Protein AF-0000000084803632 (afdb_homodimer)

Radius of gyration: 33.57 Å; Cα contacts (8 Å, |Δi|>4): 2554; chains: 2; bounding box: 115×106×71 Å

Secondary structure (DSSP, 8-state):
--------GGGT-------HHHHHHHHGGGGT-----HHHHHHHHHHIIIIIHHHHHHHHHHHTSSSSS-S---S-B----SS-S----PPPPP------SPPPPSSHHHHHT--HHHHHHHHHTTSS-HHHHHHHHHHHHHHHHHHH--EEEE-HHHHHHHHHHHHHHHHTT----TTTT-EEEEETTB--TTSB--TT-GGGTT-B-----HHHHHHHHTT-EEEEEEP--GGGSTTEETTEE-EETTEEEEE--SS-HHHHHHHHTTSSSEEEEEESSSTTHHHHHHHT-EEEEPPTTSB--TTB--S-TTT-EEEEEESSHHHHHHHHHHH-B--TT-TT--------GGG--GGG-EEEE-TT--HHHHHHHHHTT-EEEE-------S-HHHHHHHHHHHHHHHHTHHHHHTTGGGG-S-TTTHHHHHHHHTT-BHHHHHHHHHHHHHHHHHHHHH--SSEEEE-TT-HHHHHHHHHHT--EEEEEEEEEPPSS--TTS---EEEEEEEEE-TT-HHHHHHHHHHHHTS--GGG----TT---TT-TT--/--------GGGT-------HHHHHHHHGGGGT-----HHHHHHHHHHIIIIIHHHHHHHHHHHTSSSSS-S---S-B----SS-S----PPPPP------S----SSHHHHHT--HHHHHHHHHTTSS-HHHHHHHHHHHHHHHHHHH--EEEE-HHHHHHHHHHHHHHHHTT----TTTT-EEEEETTB--TTSB--TT-GGGTT-B-----HHHHHHHHTT-EEEEEEP--GGGSTTEETTEE-EETTEEEEE--SS-HHHHHHHHTTSSSEEEEEESSSTTHHHHHHHT-EEEEPPTTSB--TTB--S-TTT-EEEEEESSHHHHHHHHHHH-B--TT-TT--------GGG--GGG-EEEE-TT--HHHHHHHHHTT-EEEE-------S-HHHHHHHHHHHHHHHHTHHHHHTTGGGG-S-TTTHHHHHHHHTT-BHHHHHHHHHHHHHHHHHHHHH--SSEEEE-TT-HHHHHHHHHHT--EEEEEEEEEPPSS--TTS---EEEEEEEEE-TT-HHHHHHHHHHHHTS--GGG----TT---TT-TT--

pLDDT: mean 92.82, std 14.28, range [24.66, 98.94]

Solvent-accessible surface area (backbone atoms only — not comparable to full-atom values): 55795 Å² total; per-residue (Å²): 138,84,83,78,82,78,78,68,76,78,72,65,72,65,75,72,81,73,53,70,53,57,20,38,54,66,36,22,55,48,61,68,57,66,79,69,56,71,70,57,42,46,52,28,51,52,39,16,63,70,48,47,36,56,43,46,53,55,28,33,69,71,56,25,68,58,63,38,44,66,59,59,57,54,46,56,36,40,74,37,65,77,70,57,83,62,84,63,67,75,74,77,75,64,77,76,82,83,62,74,88,71,75,83,62,94,46,65,67,63,54,34,70,41,50,56,53,50,52,23,40,30,37,76,71,61,75,38,50,20,50,58,51,46,49,51,31,53,53,39,36,63,61,50,33,79,72,28,50,24,67,72,39,8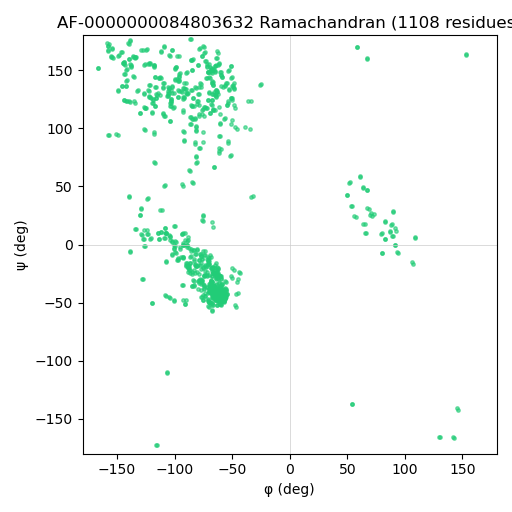0,31,58,72,60,20,51,52,36,9,46,50,33,42,53,33,45,75,72,70,48,76,69,53,70,39,38,24,37,52,28,34,35,24,19,44,47,25,42,56,94,37,72,35,25,29,26,25,66,94,29,59,82,32,64,43,89,38,72,6,47,49,51,51,37,42,51,72,30,30,30,15,54,46,29,30,15,25,18,3,33,76,62,44,34,26,47,27,70,89,48,58,20,20,11,41,36,27,71,92,40,58,17,40,21,13,17,16,8,21,21,27,31,33,35,58,32,30,26,52,27,16,36,28,40,25,54,70,43,12,44,49,38,5,18,34,55,24,41,20,23,28,38,46,50,27,45,24,31,36,26,53,31,40,26,61,39,50,24,90,68,36,48,36,51,27,40,27,20,56,33,46,63,44,36,52,55,50,49,62,58,42,46,34,56,42,89,77,20,84,41,27,34,78,62,78,54,64,49,34,84,71,58,64,56,59,77,38,42,32,23,32,34,92,61,32,57,59,67,58,54,50,49,37,40,74,69,44,28,42,72,42,88,41,74,87,54,68,86,71,84,50,49,63,50,37,45,49,52,52,41,32,29,36,31,34,39,20,33,41,42,46,51,76,72,51,55,48,78,68,44,89,52,64,86,44,63,50,50,48,38,52,32,30,65,56,36,33,28,38,51,49,50,35,30,32,14,39,49,29,46,44,42,54,36,42,60,72,37,56,82,50,60,28,37,30,28,46,48,74,37,62,68,55,31,35,46,33,32,75,43,16,32,13,35,31,35,40,38,71,40,72,42,88,53,92,78,51,49,92,80,62,60,42,51,36,46,33,50,29,20,31,31,20,53,41,60,32,50,28,54,24,42,32,54,47,36,57,47,53,72,80,49,59,53,51,69,60,77,52,55,65,83,67,67,52,96,78,54,69,79,86,107,137,86,82,80,84,76,79,66,77,77,70,64,73,63,75,71,79,73,53,69,55,58,19,37,55,68,35,23,55,48,60,69,57,66,80,69,56,71,69,58,44,46,51,28,51,51,39,17,64,70,49,48,35,57,44,45,52,54,27,33,70,71,55,25,70,57,64,38,44,67,59,58,56,56,47,56,36,41,72,38,63,77,70,58,82,62,80,63,66,75,73,76,74,63,77,76,81,83,62,73,90,71,75,83,62,92,46,62,67,62,53,34,69,43,49,55,53,50,52,24,39,31,38,75,70,61,75,39,49,20,49,58,52,46,48,50,31,52,53,39,38,62,61,50,34,80,73,30,50,25,66,73,41,78,32,58,72,59,20,51,51,35,8,47,50,33,43,53,34,44,76,72,69,48,79,69,52,67,39,36,24,38,52,27,33,34,24,19,44,47,25,41,56,94,36,71,35,25,29,26,24,66,94,30,58,84,33,63,42,89,38,72,6,47,50,53,50,37,41,52,73,28,28,31,15,54,46,29,28,15,24,18,3,34,75,64,45,34,27,47,27,72,89,49,60,21,19,10,40,35,28,70,91,41,57,18,42,21,13,17,16,7,22,21,28,32,33,35,58,32,31,26,51,28,16,37,28,37,26,54,71,41,11,44,48,37,5,17,33,55,25,42,21,23,28,39,45,49,26,46,23,32,34,26,53,30,39,25,61,39,51,25,91,69,35,49,34,51,26,39,27,20,57,33,46,63,43,36,52,56,50,50,63,57,42,47,34,56,42,88,76,20,85,41,27,34,77,64,77,56,62,47,33,84,71,59,65,57,57,77,38,42,32,24,33,34,94,62,32,55,60,67,58,56,49,49,38,40,74,69,43,30,43,72,42,86,39,72,85,53,69,85,69,86,49,52,62,50,38,44,49,55,52,42,33,28,35,31,34,40,20,33,41,40,45,51,75,72,50,54,49,78,69,44,89,53,63,88,43,62,50,50,49,38,53,34,31,65,56,36,33,28,39,52,49,49,35,31,31,14,37,48,29,46,45,42,53,38,42,58,71,37,56,82,51,62,28,35,30,27,47,48,75,37,63,65,54,32,32,46,33,30,75,43,17,33,14,35,31,34,40,40,71,40,71,42,88,53,93,78,52,49,92,81,61,60,43,52,37,46,32,51,29,19,32,30,20,52,42,58,31,51,28,55,25,42,31,51,45,36,58,48,53,71,78,48,59,52,50,69,61,76,53,55,64,84,68,66,52,97,77,52,71,78,86,107

Nearest PDB structures (foldseek):
  2df4-assembly1_A  TM=8.968E-01  e=2.542E-27  Staphylococcus aureus
  3h0l-assembly1_A  TM=8.837E-01  e=1.881E-27  Aquifex aeolicus
  4wj3-assembly2_D  TM=8.868E-01  e=2.542E-27  Pseudomonas aeruginosa PAO1
  3kfu-assembly1_H  TM=8.442E-01  e=2.553E-26  Thermus thermophilus HB8
  4iss-assembly1_B  TM=7.888E-01  e=5.285E-20  Kluyveromyces lactis

Organism: Brachypodium distachyon (NCBI:txid15368)

InterPro domains:
  IPR000120 Amidase [PTHR11895] (106-554)
  IPR023631 Amidase signature domain [PF01425] (133-463)
  IPR036928 Amidase signature (AS) superfamily [G3DSA:3.90.1300.10] (111-545)
  IPR036928 Amidase signature (AS) superfamily [SSF75304] (95-536)

Foldseek 3Di:
DDDPDPDDPVPPVPPDPDPPQNVCLVCCVVLVRNQDDSVLSVLLVVLCVPFVVVLLVLLCVVFVPDDDCPDLAFPDDDDDDPPAVPVFPDADFFDADADPDADDDPDLQVLLLDALRNVLRCCLVPVDALLRNLVSLLVVCVVQCLQFVWFLWFPNVQQNVLRVVLRVCVVVVHQLDSQRSAEEEEALQFADAPTASQQLWPVRSPDHDHDHWLLNVLSSSSSHGYGGHTFFARNFAWAQGPVGGGAALQASLHGLTAGNRNQLRCCLQSSHQKYKDKDLFCRFLRSCQFNFWKKKFAFPQFAAGGRGRDLALQQMTMIMTHLALSSRSNSSSRRTDHDPSRSSHDHQHEDRLVPDDQLPFEEEEEPAFDVLLVVLSVVVNHHYDHADQDDDRPSLVSLSLLRRLLSNCVSCVVCVSVPVLVRTRDVVPNVSSNSNNSPHDPVSNSSSSSSLSRLLVSRVVRVPGQKYKHASPPNSVSSSCSSNRWMKIKHWDAWDDDPDQDPVNLHTGTGIMIIIGHRSHVSNNSNSRNSSVVPDCSSSDHHDSPPDDPPRPSVD/DDDDPPPDPVVPVPPDPPDPQVVCLVCCVVLVRNPDDSVLSVLLVCLCVPFVVVLLVLLCVVFVPDDDCPDLAFPDDDDDDPPAVPVFPDADFFDADADPDADDDPDLQVLLLDALRNVLRCCLVPVDALLRNLVSLLVVCVVQCLQFVWFLWFPNVQQNVLRVVLRVCVVVVHQLDSQRSAEEEEALQFADAPTQSQQLWPVRSRDHDHDHWLLNVLSSSSSHGYGGHTFFARNFAWAQGPVGGGAALQASLHGLTAGNRNQLRCCLQSSHQKYKDKDLFCRFLRSCQFNFWKKKFAFPQFAAGGRGRDLALQQMTMIMTHLALSSRSNSSSRRTDHDPSRSSHDHQHEDRLVPDDQLPFEEEEEPAFDVLLVVLSVVVNHHYDHADQDDDRPSLVSLSLLRRLLSNCVSCVVCVSVPVLVRTRDVVPNVSSNSNNSPHDPVSNSSSSSSLSRLLVSRVVRVPTQKYKHASPPNSVSSSCSSNRWMKIKHWDAWDDDPDQDPVNQHTGTGIMIIIGHRSHVSNNSNSRNSSVVPDCSSSDHHDNPPDDPPRPSVD

Structure (mmCIF, N/CA/C/O backbone):
data_AF-0000000084803632-model_v1
#
loop_
_entity.id
_entity.type
_entity.pdbx_description
1 polymer 'Amidase domain-containing protein'
#
loop_
_atom_site.group_PDB
_atom_site.id
_atom_site.type_symbol
_atom_site.label_atom_id
_atom_site.label_alt_id
_atom_site.label_comp_id
_atom_site.label_asym_id
_atom_site.label_entity_id
_atom_site.label_seq_id
_atom_site.pdbx_PDB_ins_code
_atom_site.Cartn_x
_atom_site.Cartn_y
_atom_site.Cartn_z
_atom_site.occupancy
_atom_site.B_iso_or_equiv
_atom_site.auth_seq_id
_atom_site.auth_comp_id
_atom_site.auth_asym_id
_atom_site.auth_atom_id
_atom_site.pdbx_PDB_model_num
ATOM 1 N N . MET A 1 1 ? -79.562 -8.43 28.156 1 24.66 1 MET A N 1
ATOM 2 C CA . MET A 1 1 ? -78.75 -7.301 27.781 1 24.66 1 MET A CA 1
ATOM 3 C C . MET A 1 1 ? -77.312 -7.75 27.578 1 24.66 1 MET A C 1
ATOM 5 O O . MET A 1 1 ? -76.562 -8.031 28.547 1 24.66 1 MET A O 1
ATOM 9 N N . ASP A 1 2 ? -76.938 -8.477 26.5 1 27.73 2 ASP A N 1
ATOM 10 C CA . ASP A 1 2 ? -75.812 -9.359 26.141 1 27.73 2 ASP A CA 1
ATOM 11 C C . ASP A 1 2 ? -74.562 -8.555 25.844 1 27.73 2 ASP A C 1
ATOM 13 O O . ASP A 1 2 ? -74.562 -7.668 24.984 1 27.73 2 ASP A O 1
ATOM 17 N N . THR A 1 3 ? -73.625 -8.383 26.797 1 32.66 3 THR A N 1
ATOM 18 C CA . THR A 1 3 ? -72.438 -7.594 26.922 1 32.66 3 THR A CA 1
ATOM 19 C C . THR A 1 3 ? -71.438 -7.973 25.844 1 32.66 3 THR A C 1
ATOM 21 O O . THR A 1 3 ? -70.938 -9.109 25.797 1 32.66 3 THR A O 1
ATOM 24 N N . LYS A 1 4 ? -71.438 -7.238 24.625 1 35.03 4 LYS A N 1
ATOM 25 C CA . LYS A 1 4 ? -70.562 -7.207 23.438 1 35.03 4 LYS A CA 1
ATOM 26 C C . LYS A 1 4 ? -69.125 -7.066 23.828 1 35.03 4 LYS A C 1
ATOM 28 O O . LYS A 1 4 ? -68.75 -6.148 24.578 1 35.03 4 LYS A O 1
ATOM 33 N N . ASP A 1 5 ? -68.312 -8.109 23.719 1 31.75 5 ASP A N 1
ATOM 34 C CA . ASP A 1 5 ? -66.938 -8.328 24.047 1 31.75 5 ASP A CA 1
ATOM 35 C C . ASP A 1 5 ? -66 -7.379 23.25 1 31.75 5 ASP A C 1
ATOM 37 O O . ASP A 1 5 ? -66 -7.426 22.031 1 31.75 5 ASP A O 1
ATOM 41 N N . VAL A 1 6 ? -65.812 -6.039 23.625 1 34.06 6 VAL A N 1
ATOM 42 C CA . VAL A 1 6 ? -64.875 -5.008 23.094 1 34.06 6 VAL A CA 1
ATOM 43 C C . VAL A 1 6 ? -63.469 -5.512 23.109 1 34.06 6 VAL A C 1
ATOM 45 O O . VAL A 1 6 ? -62.906 -5.801 24.172 1 34.06 6 VAL A O 1
ATOM 48 N N . ILE A 1 7 ? -63.031 -6.176 22.094 1 34.03 7 ILE A N 1
ATOM 49 C CA . ILE A 1 7 ? -61.625 -6.562 21.984 1 34.03 7 ILE A CA 1
ATOM 50 C C . ILE A 1 7 ? -60.75 -5.312 21.953 1 34.03 7 ILE A C 1
ATOM 52 O O . ILE A 1 7 ? -61.062 -4.34 21.266 1 34.03 7 ILE A O 1
ATOM 56 N N . SER A 1 8 ? -59.844 -5.09 22.906 1 31.92 8 SER A N 1
ATOM 57 C CA . SER A 1 8 ? -59.031 -3.91 23.188 1 31.92 8 SER A CA 1
ATOM 58 C C . SER A 1 8 ? -58.062 -3.643 22.062 1 31.92 8 SER A C 1
ATOM 60 O O . SER A 1 8 ? -57.531 -4.578 21.453 1 31.92 8 SER A O 1
ATOM 62 N N . ALA A 1 9 ? -57.906 -2.408 21.422 1 36.56 9 ALA A N 1
ATOM 63 C CA . ALA A 1 9 ? -57.062 -1.762 20.438 1 36.56 9 ALA A CA 1
ATOM 64 C C . ALA A 1 9 ? -55.594 -2.078 20.688 1 36.56 9 ALA A C 1
ATOM 66 O O . ALA A 1 9 ? -54.719 -1.767 19.859 1 36.56 9 ALA A O 1
ATOM 67 N N . LYS A 1 10 ? -55.219 -2.412 21.859 1 36.31 10 LYS A N 1
ATOM 68 C CA . LYS A 1 10 ? -53.812 -2.623 22.188 1 36.31 10 LYS A CA 1
ATOM 69 C C . LYS A 1 10 ? -53.25 -3.828 21.438 1 36.31 10 LYS A C 1
ATOM 71 O O . LYS A 1 10 ? -52.031 -3.957 21.297 1 36.31 10 LYS A O 1
ATOM 76 N N . ASP A 1 11 ? -53.938 -4.758 21.281 1 32.19 11 ASP A N 1
ATOM 77 C CA . ASP A 1 11 ? -53.438 -6.008 20.719 1 32.19 11 ASP A CA 1
ATOM 78 C C . ASP A 1 11 ? -53.188 -5.879 19.219 1 32.19 11 ASP A C 1
ATOM 80 O O . ASP A 1 11 ? -52.719 -6.824 18.562 1 32.19 11 ASP A O 1
ATOM 84 N N . VAL A 1 12 ? -53.844 -4.941 18.594 1 33.34 12 VAL A N 1
ATOM 85 C CA . VAL A 1 12 ? -53.781 -4.93 17.141 1 33.34 12 VAL A CA 1
ATOM 86 C C . VAL A 1 12 ? -52.406 -4.449 16.672 1 33.34 12 VAL A C 1
ATOM 88 O O . VAL A 1 12 ? -51.969 -4.801 15.578 1 33.34 12 VAL A O 1
ATOM 91 N N . LEU A 1 13 ? -51.906 -3.445 17.328 1 32 13 LEU A N 1
ATOM 92 C CA . LEU A 1 13 ? -50.812 -2.824 16.578 1 32 13 LEU A CA 1
ATOM 93 C C . LEU A 1 13 ? -49.531 -3.672 16.672 1 32 13 LEU A C 1
ATOM 95 O O . LEU A 1 13 ? -48.531 -3.244 17.234 1 32 13 LEU A O 1
ATOM 99 N N . ARG A 1 14 ? -49.594 -5 17 1 33 14 ARG A N 1
ATOM 100 C CA . ARG A 1 14 ? -48.312 -5.723 16.938 1 33 14 ARG A CA 1
ATOM 101 C C . ARG A 1 14 ? -47.75 -5.699 15.523 1 33 14 ARG A C 1
ATOM 103 O O . ARG A 1 14 ? -48.312 -6.289 14.609 1 33 14 ARG A O 1
ATOM 110 N N . LYS A 1 15 ? -47.062 -4.633 15.148 1 38.41 15 LYS A N 1
ATOM 111 C CA . LYS A 1 15 ? -46.312 -4.574 13.906 1 38.41 15 LYS A CA 1
ATOM 112 C C . LYS A 1 15 ? -45.625 -5.906 13.617 1 38.41 15 LYS A C 1
ATOM 114 O O . LYS A 1 15 ? -44.875 -6.422 14.453 1 38.41 15 LYS A O 1
ATOM 119 N N . GLU A 1 16 ? -45.969 -6.707 12.898 1 40.91 16 GLU A N 1
ATOM 120 C CA . GLU A 1 16 ? -45.344 -7.957 12.461 1 40.91 16 GLU A CA 1
ATOM 121 C C . GLU A 1 16 ? -43.906 -7.738 12.047 1 40.91 16 GLU A C 1
ATOM 123 O O . GLU A 1 16 ? -43.562 -6.781 11.344 1 40.91 16 GLU A O 1
ATOM 128 N N . PRO A 1 17 ? -42.844 -8.383 12.68 1 49.03 17 PRO A N 1
ATOM 129 C CA . PRO A 1 17 ? -41.438 -8.234 12.406 1 49.03 17 PRO A CA 1
ATOM 130 C C . PRO A 1 17 ? -41.094 -8.32 10.922 1 49.03 17 PRO A C 1
ATOM 132 O O . PRO A 1 17 ? -41.656 -9.164 10.203 1 49.03 17 PRO A O 1
ATOM 135 N N . VAL A 1 18 ? -40.875 -7.18 10.281 1 57.62 18 VAL A N 1
ATOM 136 C CA . VAL A 1 18 ? -40.406 -7.172 8.906 1 57.62 18 VAL A CA 1
ATOM 137 C C . VAL A 1 18 ? -39.438 -8.336 8.688 1 57.62 18 VAL A C 1
ATOM 139 O O . VAL A 1 18 ? -38.562 -8.578 9.508 1 57.62 18 VAL A O 1
ATOM 142 N N . SER A 1 19 ? -39.75 -9.195 7.707 1 80.19 19 SER A N 1
ATOM 143 C CA . SER A 1 19 ? -38.844 -10.281 7.301 1 80.19 19 SER A CA 1
ATOM 144 C C . SER A 1 19 ? -37.438 -9.773 7.047 1 80.19 19 SER A C 1
ATOM 146 O O . SER A 1 19 ? -37.25 -8.688 6.477 1 80.19 19 SER A O 1
ATOM 148 N N . SER A 1 20 ? -36.5 -10.406 7.719 1 85.94 20 SER A N 1
ATOM 149 C CA . SER A 1 20 ? -35.062 -10.055 7.625 1 85.94 20 SER A CA 1
ATOM 150 C C . SER A 1 20 ? -34.656 -9.859 6.176 1 85.94 20 SER A C 1
ATOM 152 O O . SER A 1 20 ? -33.938 -8.922 5.855 1 85.94 20 SER A O 1
ATOM 154 N N . VAL A 1 21 ? -35.25 -10.562 5.273 1 90.81 21 VAL A N 1
ATOM 155 C CA . VAL A 1 21 ? -34.875 -10.492 3.867 1 90.81 21 VAL A CA 1
ATOM 156 C C . VAL A 1 21 ? -35.438 -9.219 3.242 1 90.81 21 VAL A C 1
ATOM 158 O O . VAL A 1 21 ? -34.781 -8.578 2.422 1 90.81 21 VAL A O 1
ATOM 161 N N . ILE A 1 22 ? -36.594 -8.891 3.609 1 90.44 22 ILE A N 1
ATOM 162 C CA . ILE A 1 22 ? -37.219 -7.691 3.076 1 90.44 22 ILE A CA 1
ATOM 163 C C . ILE A 1 22 ? -36.469 -6.453 3.564 1 90.44 22 ILE A C 1
ATOM 165 O O . ILE A 1 22 ? -36.281 -5.504 2.807 1 90.44 22 ILE A O 1
ATOM 169 N N . ALA A 1 23 ? -36.125 -6.516 4.793 1 93.25 23 ALA A N 1
ATOM 170 C CA . ALA A 1 23 ? -35.375 -5.402 5.355 1 93.25 23 ALA A CA 1
ATOM 171 C C . ALA A 1 23 ? -34.031 -5.219 4.633 1 93.25 23 ALA A C 1
ATOM 173 O O . ALA A 1 23 ? -33.656 -4.098 4.289 1 93.25 23 ALA A O 1
ATOM 174 N N . LEU A 1 24 ? -33.344 -6.324 4.457 1 94.5 24 LEU A N 1
ATOM 175 C CA . LEU A 1 24 ? -32.062 -6.25 3.744 1 94.5 24 LEU A CA 1
ATOM 176 C C . LEU A 1 24 ? -32.281 -5.766 2.312 1 94.5 24 LEU A C 1
ATOM 178 O O . LEU A 1 24 ? -31.531 -4.926 1.82 1 94.5 24 LEU A O 1
ATOM 182 N N . LYS A 1 25 ? -33.281 -6.27 1.667 1 94.31 25 LYS A N 1
ATOM 183 C CA . LYS A 1 25 ? -33.562 -5.879 0.293 1 94.31 25 LYS A CA 1
ATOM 184 C C . LYS A 1 25 ? -33.781 -4.371 0.18 1 94.31 25 LYS A C 1
ATOM 186 O O . LYS A 1 25 ? -33.219 -3.734 -0.715 1 94.31 25 LYS A O 1
ATOM 191 N N . GLU A 1 26 ? -34.5 -3.801 1.106 1 93.56 26 GLU A N 1
ATOM 192 C CA . GLU A 1 26 ? -34.781 -2.373 1.085 1 93.56 26 GLU A CA 1
ATOM 193 C C . GLU A 1 26 ? -33.562 -1.543 1.414 1 93.56 26 GLU A C 1
ATOM 195 O O . GLU A 1 26 ? -33.438 -0.396 0.977 1 93.56 26 GLU A O 1
ATOM 200 N N . SER A 1 27 ? -32.688 -2.135 2.143 1 95.25 27 SER A N 1
ATOM 201 C CA . SER A 1 27 ? -31.531 -1.392 2.6 1 95.25 27 SER A CA 1
ATOM 202 C C . SER A 1 27 ? -30.406 -1.428 1.561 1 95.25 27 SER A C 1
ATOM 204 O O . SER A 1 27 ? -29.5 -0.598 1.593 1 95.25 27 SER A O 1
ATOM 206 N N . MET A 1 28 ? -30.453 -2.32 0.583 1 96.38 28 MET A N 1
ATOM 207 C CA . MET A 1 28 ? -29.359 -2.527 -0.362 1 96.38 28 MET A CA 1
ATOM 208 C C . MET A 1 28 ? -29.172 -1.308 -1.259 1 96.38 28 MET A C 1
ATOM 210 O O . MET A 1 28 ? -28.109 -1.122 -1.853 1 96.38 28 MET A O 1
ATOM 214 N N . LYS A 1 29 ? -30.172 -0.461 -1.39 1 95.88 29 LYS A N 1
ATOM 215 C CA . LYS A 1 29 ? -30.078 0.747 -2.205 1 95.88 29 LYS A CA 1
ATOM 216 C C . LYS A 1 29 ? -29.047 1.707 -1.646 1 95.88 29 LYS A C 1
ATOM 218 O O . LYS A 1 29 ? -28.406 2.453 -2.396 1 95.88 29 LYS A O 1
ATOM 223 N N . TYR A 1 30 ? -28.812 1.696 -0.293 1 96.75 30 TYR A N 1
ATOM 224 C CA . TYR A 1 30 ? -27.844 2.59 0.332 1 96.75 30 TYR A CA 1
ATOM 225 C C . TYR A 1 30 ? -26.422 2.129 0.054 1 96.75 30 TYR A C 1
ATOM 227 O O . TYR A 1 30 ? -25.469 2.865 0.304 1 96.75 30 TYR A O 1
ATOM 235 N N . PHE A 1 31 ? -26.328 0.945 -0.512 1 96.88 31 PHE A N 1
ATOM 236 C CA . PHE A 1 31 ? -25.031 0.366 -0.896 1 96.88 31 PHE A CA 1
ATOM 237 C C . PHE A 1 31 ? -24.938 0.235 -2.41 1 96.88 31 PHE A C 1
ATOM 239 O O . PHE A 1 31 ? -24 -0.374 -2.922 1 96.88 31 PHE A O 1
ATOM 246 N N . ASP A 1 32 ? -25.844 0.8 -3.117 1 97.19 32 ASP A N 1
ATOM 247 C CA . ASP A 1 32 ? -25.938 0.723 -4.57 1 97.19 32 ASP A CA 1
ATOM 248 C C . ASP A 1 32 ? -25.844 -0.723 -5.051 1 97.19 32 ASP A C 1
ATOM 250 O O . ASP A 1 32 ? -25.156 -1.018 -6.027 1 97.19 32 ASP A O 1
ATOM 254 N N . ALA A 1 33 ? -26.5 -1.634 -4.398 1 97.19 33 ALA A N 1
ATOM 255 C CA . ALA A 1 33 ? -26.438 -3.061 -4.711 1 97.19 33 ALA A CA 1
ATOM 256 C C . ALA A 1 33 ? -27.828 -3.695 -4.59 1 97.19 33 ALA A C 1
ATOM 258 O O . ALA A 1 33 ? -27.969 -4.797 -4.055 1 97.19 33 ALA A O 1
ATOM 259 N N . ASP A 1 34 ? -28.859 -3.002 -5.062 1 95.56 34 ASP A N 1
ATOM 260 C CA . ASP A 1 34 ? -30.234 -3.471 -4.918 1 95.56 34 ASP A CA 1
ATOM 261 C C . ASP A 1 34 ? -30.672 -4.281 -6.133 1 95.56 34 ASP A C 1
ATOM 263 O O . ASP A 1 34 ? -31.766 -4.074 -6.668 1 95.56 34 ASP A O 1
ATOM 267 N N . PHE A 1 35 ? -29.906 -5.258 -6.57 1 96.56 35 PHE A N 1
ATOM 268 C CA . PHE A 1 35 ? -30.203 -6.012 -7.781 1 96.56 35 PHE A CA 1
ATOM 269 C C . PHE A 1 35 ? -30.281 -7.508 -7.484 1 96.56 35 PHE A C 1
ATOM 271 O O . PHE A 1 35 ? -30.281 -8.328 -8.406 1 96.56 35 PHE A O 1
ATOM 278 N N . PHE A 1 36 ? -30.328 -7.891 -6.266 1 96.62 36 PHE A N 1
ATOM 279 C CA . PHE A 1 36 ? -30.406 -9.297 -5.887 1 96.62 36 PHE A CA 1
ATOM 280 C C . PHE A 1 36 ? -31.859 -9.695 -5.625 1 96.62 36 PHE A C 1
ATOM 282 O O . PHE A 1 36 ? -32.625 -8.906 -5.086 1 96.62 36 PHE A O 1
ATOM 289 N N . ASP A 1 37 ? -32.25 -10.938 -5.914 1 95.31 37 ASP A N 1
ATOM 290 C CA . ASP A 1 37 ? -33.594 -11.453 -5.582 1 95.31 37 ASP A CA 1
ATOM 291 C C . ASP A 1 37 ? -33.625 -12 -4.156 1 95.31 37 ASP A C 1
ATOM 293 O O . ASP A 1 37 ? -32.594 -12.008 -3.463 1 95.31 37 ASP A O 1
ATOM 297 N N . ASP A 1 38 ? -34.719 -12.422 -3.686 1 95.56 38 ASP A N 1
ATOM 298 C CA . ASP A 1 38 ? -34.938 -12.805 -2.291 1 95.56 38 ASP A CA 1
ATOM 299 C C . ASP A 1 38 ? -34.094 -14.016 -1.923 1 95.56 38 ASP A C 1
ATOM 301 O O . ASP A 1 38 ? -33.562 -14.109 -0.804 1 95.56 38 ASP A O 1
ATOM 305 N N . SER A 1 39 ? -33.969 -14.938 -2.816 1 95.38 39 SER A N 1
ATOM 306 C CA . SER A 1 39 ? -33.188 -16.141 -2.547 1 95.38 39 SER A CA 1
ATOM 307 C C . SER A 1 39 ? -31.719 -15.812 -2.322 1 95.38 39 SER A C 1
ATOM 309 O O . SER A 1 39 ? -31.094 -16.312 -1.379 1 95.38 39 SER A O 1
ATOM 311 N N . LYS A 1 40 ? -31.156 -15.031 -3.176 1 96.56 40 LYS A N 1
ATOM 312 C CA . LYS A 1 40 ? -29.781 -14.594 -3.047 1 96.56 40 LYS A CA 1
ATOM 313 C C . LYS A 1 40 ? -29.578 -13.773 -1.775 1 96.56 40 LYS A C 1
ATOM 315 O O . LYS A 1 40 ? -28.531 -13.898 -1.111 1 96.56 40 LYS A O 1
ATOM 320 N N . LEU A 1 41 ? -30.562 -12.945 -1.441 1 97 41 LEU A N 1
ATOM 321 C CA . LEU A 1 41 ? -30.453 -12.133 -0.231 1 97 41 LEU A CA 1
ATOM 322 C C . LEU A 1 41 ? -30.453 -13.016 1.013 1 97 41 LEU A C 1
ATOM 324 O O . LEU A 1 41 ? -29.734 -12.734 1.975 1 97 41 LEU A O 1
ATOM 328 N N . ARG A 1 42 ? -31.25 -14.07 1.014 1 96.81 42 ARG A N 1
ATOM 329 C CA . ARG A 1 42 ? -31.234 -15.008 2.131 1 96.81 42 ARG A CA 1
ATOM 330 C C . ARG A 1 42 ? -29.859 -15.656 2.283 1 96.81 42 ARG A C 1
ATOM 332 O O . ARG A 1 42 ? -29.359 -15.82 3.4 1 96.81 42 ARG A O 1
ATOM 339 N N . GLU A 1 43 ? -29.312 -16.031 1.151 1 96.62 43 GLU A N 1
ATOM 340 C CA . GLU A 1 43 ? -27.969 -16.594 1.149 1 96.62 43 GLU A CA 1
ATOM 341 C C . GLU A 1 43 ? -26.953 -15.594 1.689 1 96.62 43 GLU A C 1
ATOM 343 O O . GLU A 1 43 ? -26.047 -15.961 2.447 1 96.62 43 GLU A O 1
ATOM 348 N N . MET A 1 44 ? -27.125 -14.359 1.302 1 97.62 44 MET A N 1
ATOM 349 C CA . MET A 1 44 ? -26.234 -13.305 1.771 1 97.62 44 MET A CA 1
ATOM 350 C C . MET A 1 44 ? -26.375 -13.109 3.277 1 97.62 44 MET A C 1
ATOM 352 O O . MET A 1 44 ? -25.375 -12.922 3.977 1 97.62 44 MET A O 1
ATOM 356 N N . GLU A 1 45 ? -27.594 -13.133 3.793 1 97 45 GLU A N 1
ATOM 357 C CA . GLU A 1 45 ? -27.828 -13.031 5.23 1 97 45 GLU A CA 1
ATOM 358 C C . GLU A 1 45 ? -27.125 -14.148 5.992 1 97 45 GLU A C 1
ATOM 360 O O . GLU A 1 45 ? -26.438 -13.891 6.984 1 97 45 GLU A O 1
ATOM 365 N N . ASP A 1 46 ? -27.297 -15.328 5.496 1 97.25 46 ASP A N 1
ATOM 366 C CA . ASP A 1 46 ? -26.672 -16.484 6.125 1 97.25 46 ASP A CA 1
ATOM 367 C C . ASP A 1 46 ? -25.141 -16.359 6.129 1 97.25 46 ASP A C 1
ATOM 369 O O . ASP A 1 46 ? -24.5 -16.656 7.133 1 97.25 46 ASP A O 1
ATOM 373 N N . GLY A 1 47 ? -24.641 -15.992 4.965 1 97.5 47 GLY A N 1
ATOM 374 C CA . GLY A 1 47 ? -23.203 -15.805 4.855 1 97.5 47 GLY A CA 1
ATOM 375 C C . GLY A 1 47 ? -22.656 -14.742 5.785 1 97.5 47 GLY A C 1
ATOM 376 O O . GLY A 1 47 ? -21.578 -14.898 6.363 1 97.5 47 GLY A O 1
ATOM 377 N N . ALA A 1 48 ? -23.359 -13.625 5.934 1 97.75 48 ALA A N 1
ATOM 378 C CA . ALA A 1 48 ? -22.953 -12.547 6.828 1 97.75 48 ALA A CA 1
ATOM 379 C C . ALA A 1 48 ? -22.938 -13.016 8.281 1 97.75 48 ALA A C 1
ATOM 381 O O . ALA A 1 48 ? -22 -12.734 9.023 1 97.75 48 ALA A O 1
ATOM 382 N N . GLU A 1 49 ? -23.938 -13.711 8.688 1 97.56 49 GLU A N 1
ATOM 383 C CA . GLU A 1 49 ? -24.078 -14.164 10.07 1 97.56 49 GLU A CA 1
ATOM 384 C C . GLU A 1 49 ? -23.062 -15.25 10.406 1 97.56 49 GLU A C 1
ATOM 386 O O . GLU A 1 49 ? -22.516 -15.273 11.508 1 97.56 49 GLU A O 1
ATOM 391 N N . GLU A 1 50 ? -22.859 -16.078 9.445 1 97.56 50 GLU A N 1
ATOM 392 C CA . GLU A 1 50 ? -22.031 -17.266 9.711 1 97.56 50 GLU A CA 1
ATOM 393 C C . GLU A 1 50 ? -20.547 -16.938 9.555 1 97.56 50 GLU A C 1
ATOM 395 O O . GLU A 1 50 ? -19.719 -17.484 10.273 1 97.56 50 GLU A O 1
ATOM 400 N N . PHE A 1 51 ? -20.234 -16.078 8.609 1 97.56 51 PHE A N 1
ATOM 401 C CA . PHE A 1 51 ? -18.828 -15.93 8.258 1 97.56 51 PHE A CA 1
ATOM 402 C C . PHE A 1 51 ? -18.359 -14.492 8.492 1 97.56 51 PHE A C 1
ATOM 404 O O . PHE A 1 51 ? -17.391 -14.258 9.203 1 97.56 51 PHE A O 1
ATOM 411 N N . ASN A 1 52 ? -19.078 -13.477 7.988 1 98.44 52 ASN A N 1
ATOM 412 C CA . ASN A 1 52 ? -18.594 -12.102 8.008 1 98.44 52 ASN A CA 1
ATOM 413 C C . ASN A 1 52 ? -18.516 -11.555 9.438 1 98.44 52 ASN A C 1
ATOM 415 O O . ASN A 1 52 ? -17.453 -11.148 9.891 1 98.44 52 ASN A O 1
ATOM 419 N N . VAL A 1 53 ? -19.625 -11.602 10.109 1 98.56 53 VAL A N 1
ATOM 420 C CA . VAL A 1 53 ? -19.75 -10.922 11.391 1 98.56 53 VAL A CA 1
ATOM 421 C C . VAL A 1 53 ? -18.766 -11.531 12.398 1 98.56 53 VAL A C 1
ATOM 423 O O . VAL A 1 53 ? -18.047 -10.805 13.086 1 98.56 53 VAL A O 1
ATOM 426 N N . PRO A 1 54 ? -18.672 -12.891 12.484 1 98.25 54 PRO A N 1
ATOM 427 C CA . PRO A 1 54 ? -17.656 -13.438 13.375 1 98.25 54 PRO A CA 1
ATOM 428 C C . PRO A 1 54 ? -16.234 -12.992 13.016 1 98.25 54 PRO A C 1
ATOM 430 O O . PRO A 1 54 ? -15.438 -12.695 13.898 1 98.25 54 PRO A O 1
ATOM 433 N N . ALA A 1 55 ? -15.938 -12.922 11.758 1 98.38 55 ALA A N 1
ATOM 434 C CA . ALA A 1 55 ? -14.625 -12.477 11.305 1 98.38 55 ALA A CA 1
ATOM 435 C C . ALA A 1 55 ? -14.383 -11.016 11.688 1 98.38 55 ALA A C 1
ATOM 437 O O . ALA A 1 55 ? -13.289 -10.656 12.125 1 98.38 55 ALA A O 1
ATOM 438 N N . PHE A 1 56 ? -15.469 -10.156 11.516 1 98.38 56 PHE A N 1
ATOM 439 C CA . PHE A 1 56 ? -15.367 -8.75 11.891 1 98.38 56 PHE A CA 1
ATOM 440 C C . PHE A 1 56 ? -14.992 -8.609 13.359 1 98.38 56 PHE A C 1
ATOM 442 O O . PHE A 1 56 ? -14.078 -7.859 13.703 1 98.38 56 PHE A O 1
ATOM 449 N N . ARG A 1 57 ? -15.648 -9.344 14.148 1 98.19 57 ARG A N 1
ATOM 450 C CA . ARG A 1 57 ? -15.484 -9.25 15.594 1 98.19 57 ARG A CA 1
ATOM 451 C C . ARG A 1 57 ? -14.094 -9.719 16.016 1 98.19 57 ARG A C 1
ATOM 453 O O . ARG A 1 57 ? -13.461 -9.109 16.891 1 98.19 57 ARG A O 1
ATOM 460 N N . GLU A 1 58 ? -13.641 -10.781 15.406 1 98.06 58 GLU A N 1
ATOM 461 C CA . GLU A 1 58 ? -12.312 -11.289 15.734 1 98.06 58 GLU A CA 1
ATOM 462 C C . GLU A 1 58 ? -11.234 -10.281 15.359 1 98.06 58 GLU A C 1
ATOM 464 O O . GLU A 1 58 ? -10.312 -10.039 16.141 1 98.06 58 GLU A O 1
ATOM 469 N N . ASN A 1 59 ? -11.336 -9.703 14.211 1 98.12 59 ASN A N 1
ATOM 470 C CA . ASN A 1 59 ? -10.344 -8.719 13.773 1 98.12 59 ASN A CA 1
ATOM 471 C C . ASN A 1 59 ? -10.375 -7.469 14.648 1 98.12 59 ASN A C 1
ATOM 473 O O . ASN A 1 59 ? -9.328 -6.91 14.977 1 98.12 59 ASN A O 1
ATOM 477 N N . ARG A 1 60 ? -11.523 -7 14.977 1 97.06 60 ARG A N 1
ATOM 478 C CA . ARG A 1 60 ? -11.648 -5.824 15.836 1 97.06 60 ARG A CA 1
ATOM 479 C C . ARG A 1 60 ? -10.984 -6.059 17.188 1 97.06 60 ARG A C 1
ATOM 481 O O . ARG A 1 60 ? -10.328 -5.164 17.734 1 97.06 60 ARG A O 1
ATOM 488 N N . LYS A 1 61 ? -11.188 -7.246 17.719 1 97.31 61 LYS A N 1
ATOM 489 C CA . LYS A 1 61 ? -10.562 -7.586 18.984 1 97.31 61 LYS A CA 1
ATOM 490 C C . LYS A 1 61 ? -9.039 -7.508 18.891 1 97.31 61 LYS A C 1
ATOM 492 O O . LYS A 1 61 ? -8.375 -7.156 19.875 1 97.31 61 LYS A O 1
ATOM 497 N N . LEU A 1 62 ? -8.555 -7.75 17.766 1 97.25 62 LEU A N 1
ATOM 498 C CA . LEU A 1 62 ? -7.109 -7.824 17.578 1 97.25 62 LEU A CA 1
ATOM 499 C C . LEU A 1 62 ? -6.516 -6.43 17.391 1 97.25 62 LEU A C 1
ATOM 501 O O . LEU A 1 62 ? -5.418 -6.152 17.891 1 97.25 62 LEU A O 1
ATOM 505 N N . VAL A 1 63 ? -7.277 -5.477 16.703 1 97.81 63 VAL A N 1
ATOM 506 C CA . VAL A 1 63 ? -6.527 -4.316 16.234 1 97.81 63 VAL A CA 1
ATOM 507 C C . VAL A 1 63 ? -7.352 -3.047 16.453 1 97.81 63 VAL A C 1
ATOM 509 O O . VAL A 1 63 ? -6.863 -1.937 16.234 1 97.81 63 VAL A O 1
ATOM 512 N N . ALA A 1 64 ? -8.609 -3.131 16.891 1 96.69 64 ALA A N 1
ATOM 513 C CA . ALA A 1 64 ? -9.453 -1.947 16.797 1 96.69 64 ALA A CA 1
ATOM 514 C C . ALA A 1 64 ? -10.016 -1.571 18.172 1 96.69 64 ALA A C 1
ATOM 516 O O . ALA A 1 64 ? -10.891 -0.71 18.266 1 96.69 64 ALA A O 1
ATOM 517 N N . LEU A 1 65 ? -9.555 -2.203 19.25 1 96.19 65 LEU A N 1
ATOM 518 C CA . LEU A 1 65 ? -10.008 -1.847 20.594 1 96.19 65 LEU A CA 1
ATOM 519 C C . LEU A 1 65 ? -9.375 -0.539 21.047 1 96.19 65 LEU A C 1
ATOM 521 O O . LEU A 1 65 ? -9.992 0.231 21.781 1 96.19 65 LEU A O 1
ATOM 525 N N . GLU A 1 66 ? -8.156 -0.352 20.609 1 96.19 66 GLU A N 1
ATOM 526 C CA . GLU A 1 66 ? -7.477 0.902 20.922 1 96.19 66 GLU A CA 1
ATOM 527 C C . GLU A 1 66 ? -7.746 1.955 19.844 1 96.19 66 GLU A C 1
ATOM 529 O O . GLU A 1 66 ? -7.734 1.65 18.656 1 96.19 66 GLU A O 1
ATOM 534 N N . ASN A 1 67 ? -8.062 3.141 20.281 1 97.75 67 ASN A N 1
ATOM 535 C CA . ASN A 1 67 ? -8.312 4.25 19.375 1 97.75 67 ASN A CA 1
ATOM 536 C C . ASN A 1 67 ? -7.012 4.969 19 1 97.75 67 ASN A C 1
ATOM 538 O O . ASN A 1 67 ? -6.008 4.84 19.703 1 97.75 67 ASN A O 1
ATOM 542 N N . GLY A 1 68 ? -7.051 5.676 17.891 1 98.06 68 GLY A N 1
ATOM 543 C CA . GLY A 1 68 ? -6.012 6.652 17.609 1 98.06 68 GLY A CA 1
ATOM 544 C C . GLY A 1 68 ? -5.055 6.199 16.516 1 98.06 68 GLY A C 1
ATOM 545 O O . GLY A 1 68 ? -4.32 7.012 15.953 1 98.06 68 GLY A O 1
ATOM 546 N N . GLY A 1 69 ? -5.059 4.879 16.203 1 97.75 69 GLY A N 1
ATOM 547 C CA . GLY A 1 69 ? -4.242 4.379 15.102 1 97.75 69 GLY A CA 1
ATOM 548 C C . GLY A 1 69 ? -2.754 4.445 15.391 1 97.75 69 GLY A C 1
ATOM 549 O O . GLY A 1 69 ? -1.951 4.66 14.477 1 97.75 69 GLY A O 1
ATOM 550 N N . LEU A 1 70 ? -2.307 4.324 16.656 1 97.94 70 LEU A N 1
ATOM 551 C CA . LEU A 1 70 ? -0.903 4.414 17.031 1 97.94 70 LEU A CA 1
ATOM 552 C C . LEU A 1 70 ? -0.186 3.09 16.797 1 97.94 70 LEU A C 1
ATOM 554 O O . LEU A 1 70 ? 1.044 3.049 16.719 1 97.94 70 LEU A O 1
ATOM 558 N N . HIS A 1 71 ? -1.007 2.037 16.688 1 96.94 71 HIS A N 1
ATOM 559 C CA . HIS A 1 71 ? -0.443 0.699 16.562 1 96.94 71 HIS A CA 1
ATOM 560 C C . HIS A 1 71 ? -1.146 -0.085 15.453 1 96.94 71 HIS A C 1
ATOM 562 O O . HIS A 1 71 ? -2.205 0.324 14.969 1 96.94 71 HIS A O 1
ATOM 568 N N . ASN A 1 72 ? -0.467 -1.143 14.984 1 97.44 72 ASN A N 1
ATOM 569 C CA . ASN A 1 72 ? -1.019 -2.123 14.055 1 97.44 72 ASN A CA 1
ATOM 570 C C . ASN A 1 72 ? -1.421 -1.477 12.734 1 97.44 72 ASN A C 1
ATOM 572 O O . ASN A 1 72 ? -2.582 -1.559 12.328 1 97.44 72 ASN A O 1
ATOM 576 N N . PRO A 1 73 ? -0.498 -0.877 12.102 1 97.31 73 PRO A N 1
ATOM 577 C CA . PRO A 1 73 ? -0.809 -0.276 10.805 1 97.31 73 PRO A CA 1
ATOM 578 C C . PRO A 1 73 ? -1.262 -1.305 9.773 1 97.31 73 PRO A C 1
ATOM 580 O O . PRO A 1 73 ? -0.991 -2.498 9.922 1 97.31 73 PRO A O 1
ATOM 583 N N . SER A 1 74 ? -2.041 -0.836 8.758 1 98.06 74 SER A N 1
ATOM 584 C CA . SER A 1 74 ? -2.49 -1.66 7.637 1 98.06 74 SER A CA 1
ATOM 585 C C . SER A 1 74 ? -1.307 -2.223 6.855 1 98.06 74 SER A C 1
ATOM 587 O O . SER A 1 74 ? -0.271 -1.565 6.73 1 98.06 74 SER A O 1
ATOM 589 N N . ALA A 1 75 ? -1.532 -3.426 6.289 1 97.75 75 ALA A N 1
ATOM 590 C CA . ALA A 1 75 ? -0.529 -4.055 5.434 1 97.75 75 ALA A CA 1
ATOM 591 C C . ALA A 1 75 ? -0.487 -3.393 4.059 1 97.75 75 ALA A C 1
ATOM 593 O O . ALA A 1 75 ? 0.476 -3.566 3.311 1 97.75 75 ALA A O 1
ATOM 594 N N . LEU A 1 76 ? -1.517 -2.67 3.629 1 98.31 76 LEU A N 1
ATOM 595 C CA . LEU A 1 76 ? -1.572 -1.944 2.365 1 98.31 76 LEU A CA 1
ATOM 596 C C . LEU A 1 76 ? -1.109 -0.502 2.545 1 98.31 76 LEU A C 1
ATOM 598 O O . LEU A 1 76 ? -1.662 0.234 3.365 1 98.31 76 LEU A O 1
ATOM 602 N N . VAL A 1 77 ? -0.13 -0.061 1.767 1 97.25 77 VAL A N 1
ATOM 603 C CA . VAL A 1 77 ? 0.507 1.229 2.01 1 97.25 77 VAL A CA 1
ATOM 604 C C . VAL A 1 77 ? 0.46 2.076 0.741 1 97.25 77 VAL A C 1
ATOM 606 O O . VAL A 1 77 ? 0.277 1.55 -0.358 1 97.25 77 VAL A O 1
ATOM 609 N N . PHE A 1 78 ? 0.522 3.357 0.908 1 97.75 78 PHE A N 1
ATOM 610 C CA . PHE A 1 78 ? 0.624 4.312 -0.189 1 97.75 78 PHE A CA 1
ATOM 611 C C . PHE A 1 78 ? 2.051 4.824 -0.329 1 97.75 78 PHE A C 1
ATOM 613 O O . PHE A 1 78 ? 2.717 5.105 0.67 1 97.75 78 PHE A O 1
ATOM 620 N N . LYS A 1 79 ? 2.539 4.898 -1.559 1 92.75 79 LYS A N 1
ATOM 621 C CA . LYS A 1 79 ? 3.801 5.535 -1.918 1 92.75 79 LYS A CA 1
ATOM 622 C C . LYS A 1 79 ? 3.582 6.66 -2.926 1 92.75 79 LYS A C 1
ATOM 624 O O . LYS A 1 79 ? 3.018 6.438 -3.998 1 92.75 79 LYS A O 1
ATOM 629 N N . SER A 1 80 ? 4.062 7.789 -2.639 1 93.5 80 SER A N 1
ATOM 630 C CA . SER A 1 80 ? 3.738 8.953 -3.459 1 93.5 80 SER A CA 1
ATOM 631 C C . SER A 1 80 ? 4.742 9.125 -4.594 1 93.5 80 SER A C 1
ATOM 633 O O . SER A 1 80 ? 4.504 9.891 -5.531 1 93.5 80 SER A O 1
ATOM 635 N N . SER A 1 81 ? 5.867 8.5 -4.562 1 91.19 81 SER A N 1
ATOM 636 C CA . SER A 1 81 ? 6.945 8.727 -5.516 1 91.19 81 SER A CA 1
ATOM 637 C C . SER A 1 81 ? 6.516 8.359 -6.934 1 91.19 81 SER A C 1
ATOM 639 O O . SER A 1 81 ? 5.898 7.312 -7.148 1 91.19 81 SER A O 1
ATOM 641 N N . TRP A 1 82 ? 6.832 9.352 -7.828 1 86.88 82 TRP A N 1
ATOM 642 C CA . TRP A 1 82 ? 6.531 9.094 -9.234 1 86.88 82 TRP A CA 1
ATOM 643 C C . TRP A 1 82 ? 7.66 8.32 -9.898 1 86.88 82 TRP A C 1
ATOM 645 O O . TRP A 1 82 ? 7.492 7.793 -11 1 86.88 82 TRP A O 1
ATOM 655 N N . ASN A 1 83 ? 8.852 8.461 -9.297 1 69.62 83 ASN A N 1
ATOM 656 C CA . ASN A 1 8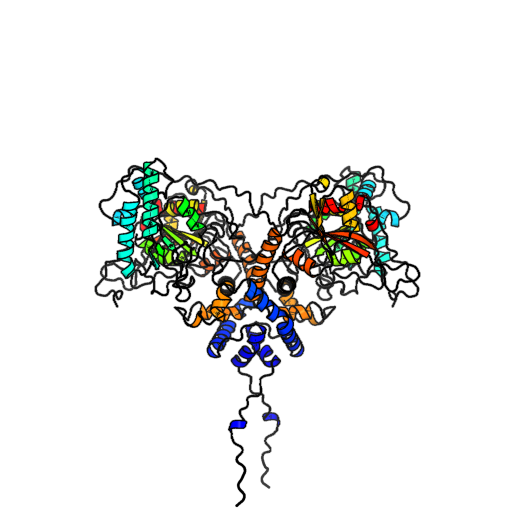3 ? 10.023 7.828 -9.891 1 69.62 83 ASN A CA 1
ATOM 657 C C . ASN A 1 83 ? 10.109 6.352 -9.516 1 69.62 83 ASN A C 1
ATOM 659 O O . ASN A 1 83 ? 10.039 6 -8.344 1 69.62 83 ASN A O 1
ATOM 663 N N . GLY A 1 84 ? 9.312 5.648 -10.148 1 57.81 84 GLY A N 1
ATOM 664 C CA . GLY A 1 84 ? 9.43 4.219 -9.914 1 57.81 84 GLY A CA 1
ATOM 665 C C . GLY A 1 84 ? 10.812 3.797 -9.469 1 57.81 84 GLY A C 1
ATOM 666 O O . GLY A 1 84 ? 11.766 4.578 -9.562 1 57.81 84 GLY A O 1
ATOM 667 N N . ASN A 1 85 ? 11.055 2.967 -8.539 1 51.88 85 ASN A N 1
ATOM 668 C CA . ASN A 1 85 ? 12.352 2.395 -8.195 1 51.88 85 ASN A CA 1
ATOM 669 C C . ASN A 1 85 ? 13.234 2.234 -9.43 1 51.88 85 ASN A C 1
ATOM 671 O O . ASN A 1 85 ? 13.312 1.148 -10.008 1 51.88 85 ASN A O 1
ATOM 675 N N . ASN A 1 86 ? 13.188 3.225 -10.242 1 48.41 86 ASN A N 1
ATOM 676 C CA . ASN A 1 86 ? 13.789 3.141 -11.57 1 48.41 86 ASN A CA 1
ATOM 677 C C . ASN A 1 86 ? 15.195 2.561 -11.516 1 48.41 86 ASN A C 1
ATOM 679 O O . ASN A 1 86 ? 15.805 2.293 -12.555 1 48.41 86 ASN A O 1
ATOM 683 N N . LYS A 1 87 ? 16.031 2.928 -10.578 1 48.34 87 LYS A N 1
ATOM 684 C CA . LYS A 1 87 ? 17.297 2.256 -10.883 1 48.34 87 LYS A CA 1
ATOM 685 C C . LYS A 1 87 ? 17.156 0.741 -10.75 1 48.34 87 LYS A C 1
ATOM 687 O O . LYS A 1 87 ? 17.25 0.196 -9.648 1 48.34 87 LYS A O 1
ATOM 692 N N . VAL A 1 88 ? 16.375 0.42 -11.68 1 51 88 VAL A N 1
ATOM 693 C CA . VAL A 1 88 ? 16.203 -1.021 -11.82 1 51 88 VAL A CA 1
ATOM 694 C C . VAL A 1 88 ? 17.562 -1.705 -11.906 1 51 88 VAL A C 1
ATOM 696 O O . VAL A 1 88 ? 18.281 -1.56 -12.906 1 51 88 VAL A O 1
ATOM 699 N N . LYS A 1 89 ? 18.25 -1.854 -10.82 1 55.28 89 LYS A N 1
ATOM 700 C CA . LYS A 1 89 ? 19.406 -2.732 -10.969 1 55.28 89 LYS A CA 1
ATOM 701 C C . LYS A 1 89 ? 18.984 -4.133 -11.391 1 55.28 89 LYS A C 1
ATOM 703 O O . LYS A 1 89 ? 18.203 -4.793 -10.703 1 55.28 89 LYS A O 1
ATOM 708 N N . GLU A 1 90 ? 19.234 -4.32 -12.617 1 59.94 90 GLU A N 1
ATOM 709 C CA . GLU A 1 90 ? 18.984 -5.672 -13.109 1 59.94 90 GLU A CA 1
ATOM 710 C C . GLU A 1 90 ? 19.703 -6.711 -12.258 1 59.94 90 GLU A C 1
ATOM 712 O O . GLU A 1 90 ? 20.875 -6.555 -11.945 1 59.94 90 GLU A O 1
ATOM 717 N N . SER A 1 91 ? 18.891 -7.602 -11.727 1 68.31 91 SER A N 1
ATOM 718 C CA . SER A 1 91 ? 19.438 -8.703 -10.938 1 68.31 91 SER A CA 1
ATOM 719 C C . SER A 1 91 ? 20.422 -9.531 -11.766 1 68.31 91 SER A C 1
ATOM 721 O O . SER A 1 91 ? 20.234 -9.711 -12.969 1 68.31 91 SER A O 1
ATOM 723 N N . LYS A 1 92 ? 21.453 -9.82 -11.164 1 78.88 92 LYS A N 1
ATOM 724 C CA . LYS A 1 92 ? 22.406 -10.75 -11.766 1 78.88 92 LYS A CA 1
ATOM 725 C C . LYS A 1 92 ? 21.781 -12.125 -11.969 1 78.88 92 LYS A C 1
ATOM 727 O O . LYS A 1 92 ? 21.094 -12.641 -11.078 1 78.88 92 LYS A O 1
ATOM 732 N N . SER A 1 93 ? 21.875 -12.664 -13.102 1 90.81 93 SER A N 1
ATOM 733 C CA . SER A 1 93 ? 21.375 -14 -13.422 1 90.81 93 SER A CA 1
ATOM 734 C C . SER A 1 93 ? 22.078 -15.07 -12.586 1 90.81 93 SER A C 1
ATOM 736 O O . SER A 1 93 ? 23.219 -14.875 -12.148 1 90.81 93 SER A O 1
ATOM 738 N N . PHE A 1 94 ? 21.328 -16.172 -12.438 1 95.69 94 PHE A N 1
ATOM 739 C CA . PHE A 1 94 ? 21.922 -17.312 -11.758 1 95.69 94 PHE A CA 1
ATOM 740 C C . PHE A 1 94 ? 22.953 -18 -12.648 1 95.69 94 PHE A C 1
ATOM 742 O O . PHE A 1 94 ? 22.969 -17.781 -13.867 1 95.69 94 PHE A O 1
ATOM 749 N N . ASN A 1 95 ? 23.875 -18.75 -11.977 1 93.62 95 ASN A N 1
ATOM 750 C CA . ASN A 1 95 ? 24.812 -19.594 -12.703 1 93.62 95 ASN A CA 1
ATOM 751 C C . ASN A 1 95 ? 24.266 -21.016 -12.859 1 93.62 95 ASN A C 1
ATOM 753 O O . ASN A 1 95 ? 24.594 -21.891 -12.062 1 93.62 95 ASN A O 1
ATOM 757 N N . TYR A 1 96 ? 23.656 -21.281 -14.07 1 90.38 96 TYR A N 1
ATOM 758 C CA . TYR A 1 96 ? 22.953 -22.547 -14.305 1 90.38 96 TYR A CA 1
ATOM 759 C C . TYR A 1 96 ? 23.953 -23.688 -14.461 1 90.38 96 TYR A C 1
ATOM 761 O O . TYR A 1 96 ? 25.031 -23.516 -15.039 1 90.38 96 TYR A O 1
ATOM 769 N N . PRO A 1 97 ? 23.562 -24.828 -13.945 1 90 97 PRO A N 1
ATOM 770 C CA . PRO A 1 97 ? 24.406 -25.984 -14.25 1 90 97 PRO A CA 1
ATOM 771 C C . PRO A 1 97 ? 24.344 -26.375 -15.727 1 90 97 PRO A C 1
ATOM 773 O O . PRO A 1 97 ? 23.312 -26.234 -16.359 1 90 97 PRO A O 1
ATOM 776 N N . ARG A 1 98 ? 25.5 -26.906 -16.203 1 85.25 98 ARG A N 1
ATOM 777 C CA . ARG A 1 98 ? 25.562 -27.359 -17.594 1 85.25 98 ARG A CA 1
ATOM 778 C C . ARG A 1 98 ? 25.547 -28.875 -17.656 1 85.25 98 ARG A C 1
ATOM 780 O O . ARG A 1 98 ? 26.141 -29.547 -16.828 1 85.25 98 ARG A O 1
ATOM 787 N N . THR A 1 99 ? 24.641 -29.297 -18.578 1 86.12 99 THR A N 1
ATOM 788 C CA . THR A 1 99 ? 24.625 -30.719 -18.875 1 86.12 99 THR A CA 1
ATOM 789 C C . THR A 1 99 ? 25.344 -31 -20.203 1 86.12 99 THR A C 1
ATOM 791 O O . THR A 1 99 ? 25.141 -30.266 -21.172 1 86.12 99 THR A O 1
ATOM 794 N N . SER A 1 100 ? 26.281 -32 -20.109 1 85.5 100 SER A N 1
ATOM 795 C CA . SER A 1 100 ? 27 -32.344 -21.328 1 85.5 100 SER A CA 1
ATOM 796 C C . SER A 1 100 ? 26.734 -33.781 -21.75 1 85.5 100 SER A C 1
ATOM 798 O O . SER A 1 100 ? 26.281 -34.594 -20.938 1 85.5 100 SER A O 1
ATOM 800 N N . MET A 1 101 ? 26.859 -34.031 -22.953 1 88.5 101 MET A N 1
ATOM 801 C CA . MET A 1 101 ? 26.812 -35.344 -23.547 1 88.5 101 MET A CA 1
ATOM 802 C C . MET A 1 101 ? 25.438 -36 -23.359 1 88.5 101 MET A C 1
ATOM 804 O O . MET A 1 101 ? 25.344 -37.125 -22.906 1 88.5 101 MET A O 1
ATOM 808 N N . VAL A 1 102 ? 24.484 -35.188 -23.703 1 93 102 VAL A N 1
ATOM 809 C CA . VAL A 1 102 ? 23.109 -35.688 -23.641 1 93 102 VAL A CA 1
ATOM 810 C C . VAL A 1 102 ? 22.781 -36.406 -24.938 1 93 102 VAL A C 1
ATOM 812 O O . VAL A 1 102 ? 23.094 -35.938 -26.031 1 93 102 VAL A O 1
ATOM 815 N N . HIS A 1 103 ? 22.219 -37.562 -24.797 1 94.44 103 HIS A N 1
ATOM 816 C CA . HIS A 1 103 ? 21.797 -38.344 -25.953 1 94.44 103 HIS A CA 1
ATOM 817 C C . HIS A 1 103 ? 20.312 -38.156 -26.25 1 94.44 103 HIS A C 1
ATOM 819 O O . HIS A 1 103 ? 19.516 -38.031 -25.312 1 94.44 103 HIS A O 1
ATOM 825 N N . LEU A 1 104 ? 20.031 -38.094 -27.531 1 96.31 104 LEU A N 1
ATOM 826 C CA . LEU A 1 104 ? 18.625 -38 -27.938 1 96.31 104 LEU A CA 1
ATOM 827 C C . LEU A 1 104 ? 17.938 -39.344 -27.781 1 96.31 104 LEU A C 1
ATOM 829 O O . LEU A 1 104 ? 18.328 -40.312 -28.438 1 96.31 104 LEU A O 1
ATOM 833 N N . PRO A 1 105 ? 16.953 -39.438 -26.922 1 95.94 105 PRO A N 1
ATOM 834 C CA . PRO A 1 105 ? 16.234 -40.688 -26.812 1 95.94 105 PRO A CA 1
ATOM 835 C C . PRO A 1 105 ? 15.508 -41.094 -28.094 1 95.94 105 PRO A C 1
ATOM 837 O O . PRO A 1 105 ? 15.227 -40.219 -28.938 1 95.94 105 PRO A O 1
ATOM 840 N N . SER A 1 106 ? 15.102 -42.375 -28.141 1 92.5 106 SER A N 1
ATOM 841 C CA . SER A 1 106 ? 14.492 -42.875 -29.359 1 92.5 106 SER A CA 1
ATOM 842 C C . SER A 1 106 ? 12.984 -42.688 -29.375 1 92.5 106 SER A C 1
ATOM 844 O O . SER A 1 106 ? 12.352 -42.688 -30.422 1 92.5 106 SER A O 1
ATOM 846 N N . ASN A 1 107 ? 12.461 -42.469 -28.172 1 92 107 ASN A N 1
ATOM 847 C CA . ASN A 1 107 ? 11.008 -42.312 -28.141 1 92 107 ASN A CA 1
ATOM 848 C C . ASN A 1 107 ? 10.594 -40.969 -27.562 1 92 107 ASN A C 1
ATOM 850 O O . ASN A 1 107 ? 11.312 -40.406 -26.75 1 92 107 ASN A O 1
ATOM 854 N N . ASP A 1 108 ? 9.43 -40.531 -27.922 1 91.19 108 ASP A N 1
ATOM 855 C CA . ASP A 1 108 ? 8.859 -39.25 -27.562 1 91.19 108 ASP A CA 1
ATOM 856 C C . ASP A 1 108 ? 8.695 -39.125 -26.047 1 91.19 108 ASP A C 1
ATOM 858 O O . ASP A 1 108 ? 8.898 -38.062 -25.469 1 91.19 108 ASP A O 1
ATOM 862 N N . GLU A 1 109 ? 8.352 -40.188 -25.422 1 92.44 109 GLU A N 1
ATOM 863 C CA . GLU A 1 109 ? 8.086 -40.156 -23.984 1 92.44 109 GLU A CA 1
ATOM 864 C C . GLU A 1 109 ? 9.352 -39.844 -23.203 1 92.44 109 GLU A C 1
ATOM 866 O O . GLU A 1 109 ? 9.305 -39.031 -22.266 1 92.44 109 GLU A O 1
ATOM 871 N N . ASP A 1 110 ? 10.414 -40.469 -23.594 1 95.75 110 ASP A N 1
ATOM 872 C CA . ASP A 1 110 ? 11.672 -40.219 -22.906 1 95.75 110 ASP A CA 1
ATOM 873 C C . ASP A 1 110 ? 12.117 -38.781 -23.141 1 95.75 110 ASP A C 1
ATOM 875 O O . ASP A 1 110 ? 12.695 -38.125 -22.234 1 95.75 110 ASP A O 1
ATOM 879 N N . ILE A 1 111 ? 11.891 -38.219 -24.281 1 97.31 111 ILE A N 1
ATOM 880 C CA . ILE A 1 111 ? 12.211 -36.844 -24.562 1 97.31 111 ILE A CA 1
ATOM 881 C C . ILE A 1 111 ? 11.352 -35.906 -23.703 1 97.31 111 ILE A C 1
ATOM 883 O O . ILE A 1 111 ? 11.844 -34.938 -23.156 1 97.31 111 ILE A O 1
ATOM 887 N N . ALA A 1 112 ? 10.094 -36.281 -23.547 1 96.69 112 ALA A N 1
ATOM 888 C CA . ALA A 1 112 ? 9.086 -35.438 -22.906 1 96.69 112 ALA A CA 1
ATOM 889 C C . ALA A 1 112 ? 9.398 -35.25 -21.422 1 96.69 112 ALA A C 1
ATOM 891 O O . ALA A 1 112 ? 8.992 -34.281 -20.812 1 96.69 112 ALA A O 1
ATOM 892 N N . PHE A 1 113 ? 10.141 -36.156 -20.797 1 97 113 PHE A N 1
ATOM 893 C CA . PHE A 1 113 ? 10.367 -36.125 -19.359 1 97 113 PHE A CA 1
ATOM 894 C C . PHE A 1 113 ? 11.797 -35.688 -19.062 1 97 113 PHE A C 1
ATOM 896 O O . PHE A 1 113 ? 12.242 -35.75 -17.906 1 97 113 PHE A O 1
ATOM 903 N N . MET A 1 114 ? 12.492 -35.219 -20.125 1 96.69 114 MET A N 1
ATOM 904 C CA . MET A 1 114 ? 13.812 -34.625 -19.906 1 96.69 114 MET A CA 1
ATOM 905 C C . MET A 1 114 ? 13.703 -33.281 -19.234 1 96.69 114 MET A C 1
ATOM 907 O O . MET A 1 114 ? 12.68 -32.594 -19.359 1 96.69 114 MET A O 1
ATOM 911 N N . THR A 1 115 ? 14.766 -32.875 -18.484 1 96.38 115 THR A N 1
ATOM 912 C CA . THR A 1 115 ? 14.828 -31.578 -17.844 1 96.38 115 THR A CA 1
ATOM 913 C C . THR A 1 115 ? 15.094 -30.484 -18.875 1 96.38 115 THR A C 1
ATOM 915 O O . THR A 1 115 ? 15.438 -30.781 -20.016 1 96.38 115 THR A O 1
ATOM 918 N N . ILE A 1 116 ? 14.867 -29.234 -18.484 1 97 116 ILE A N 1
ATOM 919 C CA . ILE A 1 116 ? 15.117 -28.078 -19.344 1 97 116 ILE A CA 1
ATOM 920 C C . ILE A 1 116 ? 16.578 -28.062 -19.781 1 97 116 ILE A C 1
ATOM 922 O O . ILE A 1 116 ? 16.875 -27.766 -20.938 1 97 116 ILE A O 1
ATOM 926 N N . THR A 1 117 ? 17.5 -28.422 -18.859 1 96 117 THR A N 1
ATOM 927 C CA . THR A 1 117 ? 18.922 -28.406 -19.188 1 96 117 THR A CA 1
ATOM 928 C C . THR A 1 117 ? 19.25 -29.484 -20.219 1 96 117 THR A C 1
ATOM 930 O O . THR A 1 117 ? 20.062 -29.25 -21.109 1 96 117 THR A O 1
ATOM 933 N N . GLU A 1 118 ? 18.625 -30.609 -20.109 1 96.69 118 GLU A N 1
ATOM 934 C CA . GLU A 1 118 ? 18.859 -31.688 -21.062 1 96.69 118 GLU A CA 1
ATOM 935 C C . GLU A 1 118 ? 18.281 -31.328 -22.438 1 96.69 118 GLU A C 1
ATOM 937 O O . GLU A 1 118 ? 18.953 -31.5 -23.453 1 96.69 118 GLU A O 1
ATOM 942 N N . LEU A 1 119 ? 17.094 -30.906 -22.453 1 97.75 119 LEU A N 1
ATOM 943 C CA . LEU A 1 119 ? 16.469 -30.516 -23.703 1 97.75 119 LEU A CA 1
ATOM 944 C C . LEU A 1 119 ? 17.25 -29.375 -24.375 1 97.75 119 LEU A C 1
ATOM 946 O O . LEU A 1 119 ? 17.438 -29.391 -25.594 1 97.75 119 LEU A O 1
ATOM 950 N N . GLY A 1 120 ? 17.625 -28.391 -23.531 1 96.44 120 GLY A N 1
ATOM 951 C CA . GLY A 1 120 ? 18.422 -27.297 -24.047 1 96.44 120 GLY A CA 1
ATOM 952 C C . GLY A 1 120 ? 19.719 -27.75 -24.703 1 96.44 120 GLY A C 1
ATOM 953 O O . GLY A 1 120 ? 20.125 -27.203 -25.734 1 96.44 120 GLY A O 1
ATOM 954 N N . GLU A 1 121 ? 20.328 -28.688 -24.094 1 96.19 121 GLU A N 1
ATOM 955 C CA . GLU A 1 121 ? 21.578 -29.234 -24.656 1 96.19 121 GLU A CA 1
ATOM 956 C C . GLU A 1 121 ? 21.328 -29.922 -25.984 1 96.19 121 GLU A C 1
ATOM 958 O O . GLU A 1 121 ? 22.125 -29.812 -26.906 1 96.19 121 GLU A O 1
ATOM 963 N N . LEU A 1 122 ? 20.266 -30.672 -26.047 1 97.44 122 LEU A N 1
ATOM 964 C CA . LEU A 1 122 ? 19.922 -31.328 -27.297 1 97.44 122 LEU A CA 1
ATOM 965 C C . LEU A 1 122 ? 19.75 -30.312 -28.422 1 97.44 122 LEU A C 1
ATOM 967 O O . LEU A 1 122 ? 20.219 -30.547 -29.547 1 97.44 122 LEU A O 1
ATOM 971 N N . ILE A 1 123 ? 19.109 -29.188 -28.188 1 97.62 123 ILE A N 1
ATOM 972 C CA . ILE A 1 123 ? 18.891 -28.141 -29.188 1 97.62 123 ILE A CA 1
ATOM 973 C C . ILE A 1 123 ? 20.203 -27.453 -29.516 1 97.62 123 ILE A C 1
ATOM 975 O O . ILE A 1 123 ? 20.531 -27.266 -30.688 1 97.62 123 ILE A O 1
ATOM 979 N N . ARG A 1 124 ? 20.906 -27.062 -28.469 1 96 124 ARG A N 1
ATOM 980 C CA . ARG A 1 124 ? 22.156 -26.328 -28.641 1 96 124 ARG A CA 1
ATOM 981 C C . ARG A 1 124 ? 23.125 -27.109 -29.531 1 96 124 ARG A C 1
ATOM 983 O O . ARG A 1 124 ? 23.859 -26.516 -30.328 1 96 124 ARG A O 1
ATOM 990 N N . THR A 1 125 ? 23.172 -28.469 -29.391 1 95.38 125 THR A N 1
ATOM 991 C CA . THR A 1 125 ? 24.078 -29.328 -30.125 1 95.38 125 THR A CA 1
ATOM 992 C C . THR A 1 125 ? 23.438 -29.828 -31.406 1 95.38 125 THR A C 1
ATOM 994 O O . THR A 1 125 ? 23.984 -30.703 -32.094 1 95.38 125 THR A O 1
ATOM 997 N N . LYS A 1 126 ? 22.219 -29.469 -31.703 1 96.06 126 LYS A N 1
ATOM 998 C CA . LYS A 1 126 ? 21.5 -29.719 -32.969 1 96.06 126 LYS A CA 1
ATOM 999 C C . LYS A 1 126 ? 21.141 -31.188 -33.094 1 96.06 126 LYS A C 1
ATOM 1001 O O . LYS A 1 126 ? 21.094 -31.719 -34.219 1 96.06 126 LYS A O 1
ATOM 1006 N N . LYS A 1 127 ? 21.047 -31.812 -32 1 97.25 127 LYS A N 1
ATOM 1007 C CA . LYS A 1 127 ? 20.578 -33.219 -32.031 1 97.25 127 LYS A CA 1
ATOM 1008 C C . LYS A 1 127 ? 19.078 -33.281 -32.281 1 97.25 127 LYS A C 1
ATOM 1010 O O . LYS A 1 127 ? 18.562 -34.281 -32.75 1 97.25 127 LYS A O 1
ATOM 1015 N N . ILE A 1 128 ? 18.406 -32.281 -31.906 1 98 128 ILE A N 1
ATOM 1016 C CA . ILE A 1 128 ? 17 -32.094 -32.219 1 98 128 ILE A CA 1
ATOM 1017 C C . ILE A 1 128 ? 16.734 -30.609 -32.531 1 98 128 ILE A C 1
ATOM 1019 O O . ILE A 1 128 ? 17.406 -29.719 -31.984 1 98 128 ILE A O 1
ATOM 1023 N N . THR A 1 129 ? 15.914 -30.312 -33.469 1 98.38 129 THR A N 1
ATOM 1024 C CA . THR A 1 129 ? 15.539 -28.922 -33.75 1 98.38 129 THR A CA 1
ATOM 1025 C C . THR A 1 129 ? 14.383 -28.484 -32.844 1 98.38 129 THR A C 1
ATOM 1027 O O . THR A 1 129 ? 13.68 -29.328 -32.281 1 98.38 129 THR A O 1
ATOM 1030 N N . SER A 1 130 ? 14.281 -27.219 -32.719 1 98.81 130 SER A N 1
ATOM 1031 C CA . SER A 1 130 ? 13.133 -26.703 -31.984 1 98.81 130 SER A CA 1
ATOM 1032 C C . SER A 1 130 ? 11.82 -27.141 -32.625 1 98.81 130 SER A C 1
ATOM 1034 O O . SER A 1 130 ? 10.852 -27.438 -31.922 1 98.81 130 SER A O 1
ATOM 1036 N N . GLN A 1 131 ? 11.719 -27.156 -33.906 1 98.75 131 GLN A N 1
ATOM 1037 C CA . GLN A 1 131 ? 10.508 -27.578 -34.625 1 98.75 131 GLN A CA 1
ATOM 1038 C C . GLN A 1 131 ? 10.18 -29.031 -34.312 1 98.75 131 GLN A C 1
ATOM 1040 O O . GLN A 1 131 ? 9.016 -29.375 -34.094 1 98.75 131 GLN A O 1
ATOM 1045 N N . GLN A 1 132 ? 11.227 -29.875 -34.312 1 98.44 132 GLN A N 1
ATOM 1046 C CA . GLN A 1 132 ? 11.008 -31.281 -34 1 98.44 132 GLN A CA 1
ATOM 1047 C C . GLN A 1 132 ? 10.531 -31.453 -32.562 1 98.44 132 GLN A C 1
ATOM 1049 O O . GLN A 1 132 ? 9.641 -32.25 -32.281 1 98.44 132 GLN A O 1
ATOM 1054 N N . LEU A 1 133 ? 11.148 -30.719 -31.672 1 98.69 133 LEU A N 1
ATOM 1055 C CA . LEU A 1 133 ? 10.758 -30.766 -30.281 1 98.69 133 LEU A CA 1
ATOM 1056 C C . LEU A 1 133 ? 9.32 -30.281 -30.094 1 98.69 133 LEU A C 1
ATOM 1058 O O . LEU A 1 133 ? 8.555 -30.859 -29.312 1 98.69 133 LEU A O 1
ATOM 1062 N N . THR A 1 134 ? 8.953 -29.219 -30.812 1 98.69 134 THR A N 1
ATOM 1063 C CA . THR A 1 134 ? 7.59 -28.688 -30.812 1 98.69 134 THR A CA 1
ATOM 1064 C C . THR A 1 134 ? 6.602 -29.766 -31.266 1 98.69 134 THR A C 1
ATOM 1066 O O . THR A 1 134 ? 5.539 -29.938 -30.656 1 98.69 134 THR A O 1
ATOM 1069 N N . ASP A 1 135 ? 6.98 -30.531 -32.219 1 98.25 135 ASP A N 1
ATOM 1070 C CA . ASP A 1 135 ? 6.145 -31.609 -32.719 1 98.25 135 ASP A CA 1
ATOM 1071 C C . ASP A 1 135 ? 5.906 -32.656 -31.641 1 98.25 135 ASP A C 1
ATOM 1073 O O . ASP A 1 135 ? 4.789 -33.156 -31.484 1 98.25 135 ASP A O 1
ATOM 1077 N N . VAL A 1 136 ? 6.953 -33 -30.984 1 97.81 136 VAL A N 1
ATOM 1078 C CA . VAL A 1 136 ? 6.879 -34.031 -29.938 1 97.81 136 VAL A CA 1
ATOM 1079 C C . VAL A 1 136 ? 5.844 -33.625 -28.891 1 97.81 136 VAL A C 1
ATOM 1081 O O . VAL A 1 136 ? 4.949 -34.406 -28.562 1 97.81 136 VAL A O 1
ATOM 1084 N N . PHE A 1 137 ? 5.898 -32.469 -28.406 1 98.44 137 PHE A N 1
ATOM 1085 C CA . PHE A 1 137 ? 5.055 -32.031 -27.297 1 98.44 137 PHE A CA 1
ATOM 1086 C C . PHE A 1 137 ? 3.643 -31.734 -27.781 1 98.44 137 PHE A C 1
ATOM 1088 O O . PHE A 1 137 ? 2.674 -31.953 -27.047 1 98.44 137 PHE A O 1
ATOM 1095 N N . LEU A 1 138 ? 3.461 -31.219 -29.047 1 98.19 138 LEU A N 1
ATOM 1096 C CA . LEU A 1 138 ? 2.121 -31 -29.578 1 98.19 138 LEU A CA 1
ATOM 1097 C C . LEU A 1 138 ? 1.373 -32.312 -29.75 1 98.19 138 LEU A C 1
ATOM 1099 O O . LEU A 1 138 ? 0.168 -32.375 -29.5 1 98.19 138 LEU A O 1
ATOM 1103 N N . ARG A 1 139 ? 2.07 -33.344 -30.172 1 96.75 139 ARG A N 1
ATOM 1104 C CA . ARG A 1 139 ? 1.455 -34.656 -30.281 1 96.75 139 ARG A CA 1
ATOM 1105 C C . ARG A 1 139 ? 0.989 -35.156 -28.906 1 96.75 139 ARG A C 1
ATOM 1107 O O . ARG A 1 139 ? -0.11 -35.719 -28.781 1 96.75 139 ARG A O 1
ATOM 1114 N N . ARG A 1 140 ? 1.78 -34.938 -27.969 1 96.25 140 ARG A N 1
ATOM 1115 C CA . ARG A 1 140 ? 1.434 -35.375 -26.625 1 96.25 140 ARG A CA 1
ATOM 1116 C C . ARG A 1 140 ? 0.273 -34.562 -26.047 1 96.25 140 ARG A C 1
ATOM 1118 O O . ARG A 1 140 ? -0.625 -35.125 -25.422 1 96.25 140 ARG A O 1
ATOM 1125 N N . LEU A 1 141 ? 0.304 -33.281 -26.297 1 97.19 141 LEU A N 1
ATOM 1126 C CA . LEU A 1 141 ? -0.783 -32.406 -25.844 1 97.19 141 LEU A CA 1
ATOM 1127 C C . LEU A 1 141 ? -2.119 -32.875 -26.406 1 97.19 141 LEU A C 1
ATOM 1129 O O . LEU A 1 141 ? -3.104 -33 -25.672 1 97.19 141 LEU A O 1
ATOM 1133 N N . LYS A 1 142 ? -2.16 -33.156 -27.641 1 95.62 142 LYS A N 1
ATOM 1134 C CA . LYS A 1 142 ? -3.391 -33.562 -28.312 1 95.62 142 LYS A CA 1
ATOM 1135 C C . LYS A 1 142 ? -3.84 -34.938 -27.859 1 95.62 142 LYS A C 1
ATOM 1137 O O . LYS A 1 142 ? -5.035 -35.188 -27.672 1 95.62 142 LYS A O 1
ATOM 1142 N N . ARG A 1 143 ? -2.877 -35.781 -27.625 1 93.62 143 ARG A N 1
ATOM 1143 C CA . ARG A 1 143 ? -3.178 -37.156 -27.219 1 93.62 143 ARG A CA 1
ATOM 1144 C C . ARG A 1 143 ? -3.797 -37.188 -25.828 1 93.62 143 ARG A C 1
ATOM 1146 O O . ARG A 1 143 ? -4.859 -37.781 -25.625 1 93.62 143 ARG A O 1
ATOM 1153 N N . TYR A 1 144 ? -3.164 -36.531 -24.875 1 95.12 144 TYR A N 1
ATOM 1154 C CA . TYR A 1 144 ? -3.537 -36.688 -23.469 1 95.12 144 TYR A CA 1
ATOM 1155 C C . TYR A 1 144 ? -4.641 -35.688 -23.078 1 95.12 144 TYR A C 1
ATOM 1157 O O . TYR A 1 144 ? -5.344 -35.906 -22.094 1 95.12 144 TYR A O 1
ATOM 1165 N N . ASN A 1 145 ? -4.828 -34.656 -23.875 1 95.31 145 ASN A N 1
ATOM 1166 C CA . ASN A 1 145 ? -5.859 -33.688 -23.531 1 95.31 145 ASN A CA 1
ATOM 1167 C C . ASN A 1 145 ? -7.254 -34.281 -23.609 1 95.31 145 ASN A C 1
ATOM 1169 O O . ASN A 1 145 ? -8.18 -33.812 -22.953 1 95.31 145 ASN A O 1
ATOM 1173 N N . THR A 1 146 ? -7.453 -35.312 -24.391 1 92.56 146 THR A N 1
ATOM 1174 C CA . THR A 1 146 ? -8.742 -35.969 -24.516 1 92.56 146 THR A CA 1
ATOM 1175 C C . THR A 1 146 ? -9.18 -36.562 -23.172 1 92.56 146 THR A C 1
ATOM 1177 O O . THR A 1 146 ? -10.375 -36.719 -22.922 1 92.56 146 THR A O 1
ATOM 1180 N N . VAL A 1 147 ? -8.227 -36.75 -22.312 1 92.88 147 VAL A N 1
ATOM 1181 C CA . VAL A 1 147 ? -8.508 -37.375 -21.016 1 92.88 147 VAL A CA 1
ATOM 1182 C C . VAL A 1 147 ? -8.398 -36.312 -19.922 1 92.88 147 VAL A C 1
ATOM 1184 O O . VAL A 1 147 ? -9.289 -36.188 -19.062 1 92.88 147 VAL A O 1
ATOM 1187 N N . LEU A 1 148 ? -7.41 -35.5 -19.969 1 96.94 148 LEU A N 1
ATOM 1188 C CA . LEU A 1 148 ? -7.039 -34.656 -18.859 1 96.94 148 LEU A CA 1
ATOM 1189 C C . LEU A 1 148 ? -7.805 -33.312 -18.906 1 96.94 148 LEU A C 1
ATOM 1191 O O . LEU A 1 148 ? -7.934 -32.625 -17.891 1 96.94 148 LEU A O 1
ATOM 1195 N N . GLU A 1 149 ? -8.266 -32.906 -20.078 1 97.19 149 GLU A N 1
ATOM 1196 C CA . GLU A 1 149 ? -8.977 -31.641 -20.234 1 97.19 149 GLU A CA 1
ATOM 1197 C C . GLU A 1 149 ? -8.18 -30.484 -19.625 1 97.19 149 GLU A C 1
ATOM 1199 O O . GLU A 1 149 ? -8.703 -29.719 -18.812 1 97.19 149 GLU A O 1
ATOM 1204 N N . SER A 1 150 ? -6.934 -30.391 -20.062 1 98.38 150 SER A N 1
ATOM 1205 C CA . SER A 1 150 ? -6.016 -29.438 -19.422 1 98.38 150 SER A CA 1
ATOM 1206 C C . SER A 1 150 ? -5.617 -28.328 -20.391 1 98.38 150 SER A C 1
ATOM 1208 O O . SER A 1 150 ? -4.832 -27.453 -20.031 1 98.38 150 SER A O 1
ATOM 1210 N N . VAL A 1 151 ? -6.172 -28.25 -21.641 1 98.75 151 VAL A N 1
ATOM 1211 C CA . VAL A 1 151 ? -5.805 -27.266 -22.641 1 98.75 151 VAL A CA 1
ATOM 1212 C C . VAL A 1 151 ? -7.039 -26.484 -23.062 1 98.75 151 VAL A C 1
ATOM 1214 O O . VAL A 1 151 ? -8.094 -27.062 -23.344 1 98.75 151 VAL A O 1
ATOM 1217 N N . ILE A 1 152 ? -6.938 -25.156 -23.109 1 98.62 152 ILE A N 1
ATOM 1218 C CA . ILE A 1 152 ? -8.039 -24.328 -23.562 1 98.62 152 ILE A CA 1
ATOM 1219 C C . ILE A 1 152 ? -7.805 -23.906 -25.016 1 98.62 152 ILE A C 1
ATOM 1221 O O . ILE A 1 152 ? -8.719 -23.984 -25.844 1 98.62 152 ILE A O 1
ATOM 1225 N N . THR A 1 153 ? -6.586 -23.406 -25.312 1 98.5 153 THR A N 1
ATOM 1226 C CA . THR A 1 153 ? -6.258 -22.906 -26.641 1 98.5 153 THR A CA 1
ATOM 1227 C C . THR A 1 153 ? -4.895 -23.422 -27.094 1 98.5 153 THR A C 1
ATOM 1229 O O . THR A 1 153 ? -3.896 -23.25 -26.391 1 98.5 153 THR A O 1
ATOM 1232 N N . TYR A 1 154 ? -4.844 -24.141 -28.25 1 98.38 154 TYR A N 1
ATOM 1233 C CA . TYR A 1 154 ? -3.576 -24.453 -28.906 1 98.38 154 TYR A CA 1
ATOM 1234 C C . TYR A 1 154 ? -3.037 -23.234 -29.656 1 98.38 154 TYR A C 1
ATOM 1236 O O . TYR A 1 154 ? -3.797 -22.5 -30.297 1 98.38 154 TYR A O 1
ATOM 1244 N N . THR A 1 155 ? -1.768 -23.016 -29.5 1 98.62 155 THR A N 1
ATOM 1245 C CA . THR A 1 155 ? -1.147 -21.922 -30.25 1 98.62 155 THR A CA 1
ATOM 1246 C C . THR A 1 155 ? -0.231 -22.469 -31.344 1 98.62 155 THR A C 1
ATOM 1248 O O . THR A 1 155 ? 0.907 -22.016 -31.484 1 98.62 155 THR A O 1
ATOM 1251 N N . GLU A 1 156 ? -0.668 -23.328 -32.125 1 98.12 156 GLU A N 1
ATOM 1252 C CA . GLU A 1 156 ? 0.151 -24.125 -33.062 1 98.12 156 GLU A CA 1
ATOM 1253 C C . GLU A 1 156 ? 0.894 -23.234 -34.031 1 98.12 156 GLU A C 1
ATOM 1255 O O . GLU A 1 156 ? 2.098 -23.391 -34.25 1 98.12 156 GLU A O 1
ATOM 1260 N N . ASP A 1 157 ? 0.164 -22.312 -34.719 1 98.25 157 ASP A N 1
ATOM 1261 C CA . ASP A 1 157 ? 0.805 -21.422 -35.688 1 98.25 157 ASP A CA 1
ATOM 1262 C C . ASP A 1 157 ? 1.916 -20.609 -35.031 1 98.25 157 ASP A C 1
ATOM 1264 O O . ASP A 1 157 ? 3.008 -20.484 -35.594 1 98.25 157 ASP A O 1
ATOM 1268 N N . LEU A 1 158 ? 1.599 -20.094 -33.906 1 98.69 158 LEU A N 1
ATOM 1269 C CA . LEU A 1 158 ? 2.582 -19.312 -33.156 1 98.69 158 LEU A CA 1
ATOM 1270 C C . LEU A 1 158 ? 3.766 -20.188 -32.75 1 98.69 158 LEU A C 1
ATOM 1272 O O . LEU A 1 158 ? 4.918 -19.75 -32.844 1 98.69 158 LEU A O 1
ATOM 1276 N N . ALA A 1 159 ? 3.488 -21.391 -32.281 1 98.81 159 ALA A N 1
ATOM 1277 C CA . ALA A 1 159 ? 4.523 -22.312 -31.812 1 98.81 159 ALA A CA 1
ATOM 1278 C C . ALA A 1 159 ? 5.504 -22.641 -32.938 1 98.81 159 ALA A C 1
ATOM 1280 O O . ALA A 1 159 ? 6.719 -22.609 -32.719 1 98.81 159 ALA A O 1
ATOM 1281 N N . TYR A 1 160 ? 4.957 -22.953 -34.062 1 98.69 160 TYR A N 1
ATOM 1282 C CA . TYR A 1 160 ? 5.824 -23.297 -35.188 1 98.69 160 TYR A CA 1
ATOM 1283 C C . TYR A 1 160 ? 6.617 -22.094 -35.688 1 98.69 160 TYR A C 1
ATOM 1285 O O . TYR A 1 160 ? 7.773 -22.219 -36.062 1 98.69 160 TYR A O 1
ATOM 1293 N N . LYS A 1 161 ? 5.961 -20.969 -35.656 1 98.75 161 LYS A N 1
ATOM 1294 C CA . LYS A 1 161 ? 6.676 -19.734 -36.031 1 98.75 161 LYS A CA 1
ATOM 1295 C C . LYS A 1 161 ? 7.836 -19.484 -35.062 1 98.75 161 LYS A C 1
ATOM 1297 O O . LYS A 1 161 ? 8.953 -19.203 -35.5 1 98.75 161 LYS A O 1
ATOM 1302 N N . GLN A 1 162 ? 7.617 -19.594 -33.75 1 98.88 162 GLN A N 1
ATOM 1303 C CA . GLN A 1 162 ? 8.648 -19.375 -32.75 1 98.88 162 GLN A CA 1
ATOM 1304 C C . GLN A 1 162 ? 9.742 -20.422 -32.844 1 98.88 162 GLN A C 1
ATOM 1306 O O . GLN A 1 162 ? 10.93 -20.125 -32.688 1 98.88 162 GLN A O 1
ATOM 1311 N N . ALA A 1 163 ? 9.344 -21.656 -33.062 1 98.88 163 ALA A N 1
ATOM 1312 C CA . ALA A 1 163 ? 10.305 -22.734 -33.188 1 98.88 163 ALA A CA 1
ATOM 1313 C C . ALA A 1 163 ? 11.211 -22.531 -34.406 1 98.88 163 ALA A C 1
ATOM 1315 O O . ALA A 1 163 ? 12.422 -22.766 -34.312 1 98.88 163 ALA A O 1
ATOM 1316 N N . LYS A 1 164 ? 10.617 -22.156 -35.531 1 98.75 164 LYS A N 1
ATOM 1317 C CA . LYS A 1 164 ? 11.406 -21.875 -36.719 1 98.75 164 LYS A CA 1
ATOM 1318 C C . LYS A 1 164 ? 12.398 -20.734 -36.469 1 98.75 164 LYS A C 1
ATOM 1320 O O . LYS A 1 164 ? 13.547 -20.812 -36.906 1 98.75 164 LYS A O 1
ATOM 1325 N N . GLU A 1 165 ? 11.914 -19.719 -35.844 1 98.69 165 GLU A N 1
ATOM 1326 C CA . GLU A 1 165 ? 12.789 -18.594 -35.531 1 98.69 165 GLU A CA 1
ATOM 1327 C C . GLU A 1 165 ? 13.961 -19.062 -34.656 1 98.69 165 GLU A C 1
ATOM 1329 O O . GLU A 1 165 ? 15.094 -18.609 -34.844 1 98.69 165 GLU A O 1
ATOM 1334 N N . ALA A 1 166 ? 13.688 -19.891 -33.656 1 98.75 166 ALA A N 1
ATOM 1335 C CA . ALA A 1 166 ? 14.734 -20.422 -32.812 1 98.75 166 ALA A CA 1
ATOM 1336 C C . ALA A 1 166 ? 15.758 -21.219 -33.625 1 98.75 166 ALA A C 1
ATOM 1338 O O . ALA A 1 166 ? 16.969 -21.094 -33.406 1 98.75 166 ALA A O 1
ATOM 1339 N N . ASP A 1 167 ? 15.281 -22.047 -34.5 1 98.69 167 ASP A N 1
ATOM 1340 C CA . ASP A 1 167 ? 16.172 -22.844 -35.344 1 98.69 167 ASP A CA 1
ATOM 1341 C C . ASP A 1 167 ? 17.016 -21.938 -36.219 1 98.69 167 ASP A C 1
ATOM 1343 O O . ASP A 1 167 ? 18.219 -22.156 -36.406 1 98.69 167 ASP A O 1
ATOM 1347 N N . ASP A 1 168 ? 16.391 -20.938 -36.812 1 98.56 168 ASP A N 1
ATOM 1348 C CA . ASP A 1 168 ? 17.094 -20 -37.688 1 98.56 168 ASP A CA 1
ATOM 1349 C C . ASP A 1 168 ? 18.188 -19.266 -36.906 1 98.56 168 ASP A C 1
ATOM 1351 O O . ASP A 1 168 ? 19.297 -19.094 -37.438 1 98.56 168 ASP A O 1
ATOM 1355 N N . LEU A 1 169 ? 17.875 -18.844 -35.75 1 98.56 169 LEU A N 1
ATOM 1356 C CA . LEU A 1 169 ? 18.859 -18.141 -34.938 1 98.56 169 LEU A CA 1
ATOM 1357 C C . LEU A 1 169 ? 20.047 -19.031 -34.625 1 98.56 169 LEU A C 1
ATOM 1359 O O . LEU A 1 169 ? 21.203 -18.594 -34.688 1 98.56 169 LEU A O 1
ATOM 1363 N N . LEU A 1 170 ? 19.719 -20.234 -34.281 1 97.81 170 LEU A N 1
ATOM 1364 C CA . LEU A 1 170 ? 20.797 -21.156 -33.938 1 97.81 170 LEU A CA 1
ATOM 1365 C C . LEU A 1 170 ? 21.672 -21.422 -35.156 1 97.81 170 LEU A C 1
ATOM 1367 O O . LEU A 1 170 ? 22.891 -21.562 -35.031 1 97.81 170 LEU A O 1
ATOM 1371 N N . ASP A 1 171 ? 21.109 -21.531 -36.281 1 97.44 171 ASP A N 1
ATOM 1372 C CA . ASP A 1 171 ? 21.859 -21.719 -37.531 1 97.44 171 ASP A CA 1
ATOM 1373 C C . ASP A 1 171 ? 22.781 -20.547 -37.812 1 97.44 171 ASP A C 1
ATOM 1375 O O . ASP A 1 171 ? 23.812 -20.703 -38.469 1 97.44 171 ASP A O 1
ATOM 1379 N N . GLN A 1 172 ? 22.406 -19.422 -37.312 1 97.81 172 GLN A N 1
ATOM 1380 C CA . GLN A 1 172 ? 23.203 -18.219 -37.5 1 97.81 172 GLN A CA 1
ATOM 1381 C C . GLN A 1 172 ? 24.234 -18.094 -36.375 1 97.81 172 GLN A C 1
ATOM 1383 O O . GLN A 1 172 ? 24.969 -17.094 -36.312 1 97.81 172 GLN A O 1
ATOM 1388 N N . GLY A 1 173 ? 24.203 -18.984 -35.469 1 97 173 GLY A N 1
ATOM 1389 C CA . GLY A 1 173 ? 25.172 -18.984 -34.375 1 97 173 GLY A CA 1
ATOM 1390 C C . GLY A 1 173 ? 24.688 -18.234 -33.156 1 97 173 GLY A C 1
ATOM 1391 O O . GLY A 1 173 ? 25.469 -17.969 -32.25 1 97 173 GLY A O 1
ATOM 1392 N N . LYS A 1 174 ? 23.438 -17.906 -33.125 1 97.62 174 LYS A N 1
ATOM 1393 C CA . LYS A 1 174 ? 22.891 -17.141 -32 1 97.62 174 LYS A CA 1
ATOM 1394 C C . LYS A 1 174 ? 22.078 -18.047 -31.078 1 97.62 174 LYS A C 1
ATOM 1396 O O . LYS A 1 174 ? 21.016 -18.531 -31.453 1 97.62 174 LYS A O 1
ATOM 1401 N N . TYR A 1 175 ? 22.625 -18.344 -29.953 1 96.19 175 TYR A N 1
ATOM 1402 C CA . TYR A 1 175 ? 21.969 -19.094 -28.891 1 96.19 175 TYR A CA 1
ATOM 1403 C C . TYR A 1 175 ? 21.516 -18.172 -27.766 1 96.19 175 TYR A C 1
ATOM 1405 O O . TYR A 1 175 ? 22.328 -17.469 -27.172 1 96.19 175 TYR A O 1
ATOM 1413 N N . LEU A 1 176 ? 20.234 -18.219 -27.406 1 97.31 176 LEU A N 1
ATOM 1414 C CA . LEU A 1 176 ? 19.656 -17.219 -26.531 1 97.31 176 LEU A CA 1
ATOM 1415 C C . LEU A 1 176 ? 19.719 -17.672 -25.062 1 97.31 176 LEU A C 1
ATOM 1417 O O . LEU A 1 176 ? 19.453 -16.875 -24.156 1 97.31 176 LEU A O 1
ATOM 1421 N N . GLY A 1 177 ? 20.047 -18.922 -24.812 1 95.69 177 GLY A N 1
ATOM 1422 C CA . GLY A 1 177 ? 20.094 -19.391 -23.438 1 95.69 177 GLY A CA 1
ATOM 1423 C C . GLY A 1 177 ? 19.328 -20.688 -23.219 1 95.69 177 GLY A C 1
ATOM 1424 O O . GLY A 1 177 ? 18.922 -21.344 -24.188 1 95.69 177 GLY A O 1
ATOM 1425 N N . PRO A 1 178 ? 19.078 -21.031 -22 1 95.88 178 PRO A N 1
ATOM 1426 C CA . PRO A 1 178 ? 18.594 -22.359 -21.656 1 95.88 178 PRO A CA 1
ATOM 1427 C C . PRO A 1 178 ? 17.172 -22.625 -22.188 1 95.88 178 PRO A C 1
ATOM 1429 O O . PRO A 1 178 ? 16.781 -23.781 -22.359 1 95.88 178 PRO A O 1
ATOM 1432 N N . LEU A 1 179 ? 16.453 -21.609 -22.5 1 98.25 179 LEU A N 1
ATOM 1433 C CA . LEU A 1 179 ? 15.078 -21.844 -22.938 1 98.25 179 LEU A CA 1
ATOM 1434 C C . LEU A 1 179 ? 14.953 -21.688 -24.453 1 98.25 179 LEU A C 1
ATOM 1436 O O . LEU A 1 179 ? 13.852 -21.75 -25 1 98.25 179 LEU A O 1
ATOM 1440 N N . HIS A 1 180 ? 16.109 -21.531 -25.125 1 98.44 180 HIS A N 1
ATOM 1441 C CA . HIS A 1 180 ? 16.125 -21.406 -26.578 1 98.44 180 HIS A CA 1
ATOM 1442 C C . HIS A 1 180 ? 15.438 -22.609 -27.234 1 98.44 180 HIS A C 1
ATOM 1444 O O . HIS A 1 180 ? 15.953 -23.719 -27.188 1 98.44 180 HIS A O 1
ATOM 1450 N N . GLY A 1 181 ? 14.25 -22.328 -27.781 1 98.81 181 GLY A N 1
ATOM 1451 C CA . GLY A 1 181 ? 13.555 -23.344 -28.547 1 98.81 181 GLY A CA 1
ATOM 1452 C C . GLY A 1 181 ? 12.773 -24.312 -27.672 1 98.81 181 GLY A C 1
ATOM 1453 O O . GLY A 1 181 ? 12.219 -25.297 -28.156 1 98.81 181 GLY A O 1
ATOM 1454 N N . ILE A 1 182 ? 12.719 -24.094 -26.375 1 98.81 182 ILE A N 1
ATOM 1455 C CA . ILE A 1 182 ? 12.086 -25 -25.438 1 98.81 182 ILE A CA 1
ATOM 1456 C C . ILE A 1 182 ? 10.586 -24.734 -25.375 1 98.81 182 ILE A C 1
ATOM 1458 O O . ILE A 1 182 ? 10.164 -23.594 -25.141 1 98.81 182 ILE A O 1
ATOM 1462 N N . PRO A 1 183 ? 9.688 -25.719 -25.578 1 98.81 183 PRO A N 1
ATOM 1463 C CA . PRO A 1 183 ? 8.234 -25.562 -25.484 1 98.81 183 PRO A CA 1
ATOM 1464 C C . PRO A 1 183 ? 7.758 -25.312 -24.062 1 98.81 183 PRO A C 1
ATOM 1466 O O . PRO A 1 183 ? 8.398 -25.75 -23.109 1 98.81 183 PRO A O 1
ATOM 1469 N N . TYR A 1 184 ? 6.641 -24.609 -23.906 1 98.94 184 TYR A N 1
ATOM 1470 C CA . TYR A 1 184 ? 6.035 -24.406 -22.594 1 98.94 184 TYR A CA 1
ATOM 1471 C C . TYR A 1 184 ? 4.551 -24.078 -22.734 1 98.94 184 TYR A C 1
ATOM 1473 O O . TYR A 1 184 ? 4.023 -24 -23.844 1 98.94 184 TYR A O 1
ATOM 1481 N N . GLY A 1 185 ? 3.799 -24.047 -21.609 1 98.94 185 GLY A N 1
ATOM 1482 C CA . GLY A 1 185 ? 2.412 -23.609 -21.531 1 98.94 185 GLY A CA 1
ATOM 1483 C C . GLY A 1 185 ? 2.188 -22.469 -20.562 1 98.94 185 GLY A C 1
ATOM 1484 O O . GLY A 1 185 ? 2.992 -22.25 -19.656 1 98.94 185 GLY A O 1
ATOM 1485 N N . LEU A 1 186 ? 1.093 -21.703 -20.797 1 98.94 186 LEU A N 1
ATOM 1486 C CA . LEU A 1 186 ? 0.691 -20.609 -19.922 1 98.94 186 LEU A CA 1
ATOM 1487 C C . LEU A 1 186 ? -0.729 -20.828 -19.406 1 98.94 186 LEU A C 1
ATOM 1489 O O . LEU A 1 186 ? -1.611 -21.234 -20.172 1 98.94 186 LEU A O 1
ATOM 1493 N N . LYS A 1 187 ? -0.881 -20.547 -18.094 1 98.94 187 LYS A N 1
ATOM 1494 C CA . LYS A 1 187 ? -2.244 -20.484 -17.578 1 98.94 187 LYS A CA 1
ATOM 1495 C C . LYS A 1 187 ? -3.08 -19.469 -18.359 1 98.94 187 LYS A C 1
ATOM 1497 O O . LYS A 1 187 ? -2.611 -18.375 -18.672 1 98.94 187 LYS A O 1
ATOM 1502 N N . ASP A 1 188 ? -4.281 -19.828 -18.656 1 98.94 188 ASP A N 1
ATOM 1503 C CA . ASP A 1 188 ? -5.113 -19.016 -19.547 1 98.94 188 ASP A CA 1
ATOM 1504 C C . ASP A 1 188 ? -5.637 -17.781 -18.828 1 98.94 188 ASP A C 1
ATOM 1506 O O . ASP A 1 188 ? -6.645 -17.203 -19.234 1 98.94 188 ASP A O 1
ATOM 1510 N N . THR A 1 189 ? -5.031 -17.281 -17.812 1 98.88 189 THR A N 1
ATOM 1511 C CA . THR A 1 189 ? -5.242 -15.953 -17.234 1 98.88 189 THR A CA 1
ATOM 1512 C C . THR A 1 189 ? -4.211 -14.961 -17.75 1 98.88 189 THR A C 1
ATOM 1514 O O . THR A 1 189 ? -4.367 -13.75 -17.578 1 98.88 189 THR A O 1
ATOM 1517 N N . ILE A 1 190 ? -3.191 -15.461 -18.391 1 98.88 190 ILE A N 1
ATOM 1518 C CA . ILE A 1 190 ? -2.07 -14.68 -18.906 1 98.88 190 ILE A CA 1
ATOM 1519 C C . ILE A 1 190 ? -2.34 -14.273 -20.359 1 98.88 190 ILE A C 1
ATOM 1521 O O . ILE A 1 190 ? -2.551 -15.125 -21.219 1 98.88 190 ILE A O 1
ATOM 1525 N N . ALA A 1 191 ? -2.248 -13.031 -20.641 1 98.88 191 ALA A N 1
ATOM 1526 C CA . ALA A 1 191 ? -2.641 -12.5 -21.938 1 98.88 191 ALA A CA 1
ATOM 1527 C C . ALA A 1 191 ? -1.562 -12.766 -22.984 1 98.88 191 ALA A C 1
ATOM 1529 O O . ALA A 1 191 ? -0.374 -12.562 -22.734 1 98.88 191 ALA A O 1
ATOM 1530 N N . VAL A 1 192 ? -1.961 -13.305 -24.078 1 98.69 192 VAL A N 1
ATOM 1531 C CA . VAL A 1 192 ? -1.176 -13.484 -25.297 1 98.69 192 VAL A CA 1
ATOM 1532 C C . VAL A 1 192 ? -1.922 -12.875 -26.484 1 98.69 192 VAL A C 1
ATOM 1534 O O . VAL A 1 192 ? -3.025 -13.312 -26.812 1 98.69 192 VAL A O 1
ATOM 1537 N N . PRO A 1 193 ? -1.329 -11.844 -27.125 1 98.12 193 PRO A N 1
ATOM 1538 C CA . PRO A 1 193 ? -2.055 -11.188 -28.219 1 98.12 193 PRO A CA 1
ATOM 1539 C C . PRO A 1 193 ? -2.426 -12.156 -29.344 1 98.12 193 PRO A C 1
ATOM 1541 O O . PRO A 1 193 ? -1.652 -13.062 -29.656 1 98.12 193 PRO A O 1
ATOM 1544 N N . GLN A 1 194 ? -3.592 -11.969 -29.953 1 97.38 194 GLN A N 1
ATOM 1545 C CA . GLN A 1 194 ? -4.09 -12.688 -31.109 1 97.38 194 GLN A CA 1
ATOM 1546 C C . GLN A 1 194 ? -4.668 -14.047 -30.719 1 97.38 194 GLN A C 1
ATOM 1548 O O . GLN A 1 194 ? -5.254 -14.742 -31.547 1 97.38 194 GLN A O 1
ATOM 1553 N N . TYR A 1 195 ? -4.531 -14.477 -29.5 1 98.44 195 TYR A N 1
ATOM 1554 C CA . TYR A 1 195 ? -5.098 -15.734 -29.016 1 98.44 195 TYR A CA 1
ATOM 1555 C C . TYR A 1 195 ? -6.102 -15.484 -27.891 1 98.44 195 TYR A C 1
ATOM 1557 O O . TYR A 1 195 ? -6.004 -14.484 -27.172 1 98.44 195 TYR A O 1
ATOM 1565 N N . ASN A 1 196 ? -7.02 -16.359 -27.75 1 98.19 196 ASN A N 1
ATOM 1566 C CA . ASN A 1 196 ? -8.023 -16.219 -26.688 1 98.19 196 ASN A CA 1
ATOM 1567 C C . ASN A 1 196 ? -7.395 -16.297 -25.297 1 98.19 196 ASN A C 1
ATOM 1569 O O . ASN A 1 196 ? -6.477 -17.078 -25.078 1 98.19 196 ASN A O 1
ATOM 1573 N N . THR A 1 197 ? -7.754 -15.422 -24.484 1 98.75 197 THR A N 1
ATOM 1574 C CA . THR A 1 197 ? -7.562 -15.461 -23.031 1 98.75 197 THR A CA 1
ATOM 1575 C C . THR A 1 197 ? -8.906 -15.469 -22.312 1 98.75 197 THR A C 1
ATOM 1577 O O . THR A 1 197 ? -9.461 -14.414 -22 1 98.75 197 THR A O 1
ATOM 1580 N N . THR A 1 198 ? -9.359 -16.641 -21.953 1 98.81 198 THR A N 1
ATOM 1581 C CA . THR A 1 198 ? -10.766 -16.859 -21.641 1 98.81 198 THR A CA 1
ATOM 1582 C C . THR A 1 198 ? -11 -16.812 -20.141 1 98.81 198 THR A C 1
ATOM 1584 O O . THR A 1 198 ? -12.141 -16.719 -19.688 1 98.81 198 THR A O 1
ATOM 1587 N N . TRP A 1 199 ? -9.977 -16.859 -19.422 1 98.81 199 TRP A N 1
ATOM 1588 C CA . TRP A 1 199 ? -10.023 -16.938 -17.969 1 98.81 199 TRP A CA 1
ATOM 1589 C C . TRP A 1 199 ? -10.812 -18.172 -17.516 1 98.81 199 TRP A C 1
ATOM 1591 O O . TRP A 1 199 ? -11.43 -18.156 -16.453 1 98.81 199 TRP A O 1
ATOM 1601 N N . GLY A 1 200 ? -10.906 -19.188 -18.344 1 98.69 200 GLY A N 1
ATOM 1602 C CA . GLY A 1 200 ? -11.594 -20.422 -18.047 1 98.69 200 GLY A CA 1
ATOM 1603 C C . GLY A 1 200 ? -13.094 -20.266 -17.875 1 98.69 200 GLY A C 1
ATOM 1604 O O . GLY A 1 200 ? -13.781 -21.188 -17.438 1 98.69 200 GLY A O 1
ATOM 1605 N N . SER A 1 201 ? -13.656 -19.156 -18.188 1 98.69 201 SER A N 1
ATOM 1606 C CA . SER A 1 201 ? -15.047 -18.844 -17.875 1 98.69 201 SER A CA 1
ATOM 1607 C C . SER A 1 201 ? -15.883 -18.719 -19.141 1 98.69 201 SER A C 1
ATOM 1609 O O . SER A 1 201 ? -15.422 -18.156 -20.141 1 98.69 201 SER A O 1
ATOM 1611 N N . LYS A 1 202 ? -17.125 -19.188 -19.047 1 97.69 202 LYS A N 1
ATOM 1612 C CA . LYS A 1 202 ? -18.078 -19.047 -20.141 1 97.69 202 LYS A CA 1
ATOM 1613 C C . LYS A 1 202 ? -18.312 -17.578 -20.5 1 97.69 202 LYS A C 1
ATOM 1615 O O . LYS A 1 202 ? -18.469 -17.234 -21.672 1 97.69 202 LYS A O 1
ATOM 1620 N N . SER A 1 203 ? -18.266 -16.703 -19.531 1 98 203 SER A N 1
ATOM 1621 C CA . SER A 1 203 ? -18.516 -15.281 -19.703 1 98 203 SER A CA 1
ATOM 1622 C C . SER A 1 203 ? -17.484 -14.648 -20.641 1 98 203 SER A C 1
ATOM 1624 O O . SER A 1 203 ? -17.766 -13.633 -21.281 1 98 203 SER A O 1
ATOM 1626 N N . PHE A 1 204 ? -16.312 -15.297 -20.719 1 98.5 204 PHE A N 1
ATOM 1627 C CA . PHE A 1 204 ? -15.203 -14.672 -21.438 1 98.5 204 PHE A CA 1
ATOM 1628 C C . PHE A 1 204 ? -14.594 -15.648 -22.438 1 98.5 204 PHE A C 1
ATOM 1630 O O . PHE A 1 204 ? -13.414 -15.531 -22.781 1 98.5 204 PHE A O 1
ATOM 1637 N N . LYS A 1 205 ? -15.32 -16.594 -22.906 1 98.06 205 LYS A N 1
ATOM 1638 C CA . LYS A 1 205 ? -14.828 -17.719 -23.703 1 98.06 205 LYS A CA 1
ATOM 1639 C C . LYS A 1 205 ? -14.242 -17.25 -25.031 1 98.06 205 LYS A C 1
ATOM 1641 O O . LYS A 1 205 ? -13.352 -17.891 -25.578 1 98.06 205 LYS A O 1
ATOM 1646 N N . ASN A 1 206 ? -14.672 -16.078 -25.578 1 97.88 206 ASN A N 1
ATOM 1647 C CA . ASN A 1 206 ? -14.227 -15.594 -26.875 1 97.88 206 ASN A CA 1
ATOM 1648 C C . ASN A 1 206 ? -13.359 -14.344 -26.734 1 97.88 206 ASN A C 1
ATOM 1650 O O . ASN A 1 206 ? -13.047 -13.688 -27.719 1 97.88 206 ASN A O 1
ATOM 1654 N N . GLN A 1 207 ? -12.953 -14.008 -25.516 1 98.12 207 GLN A N 1
ATOM 1655 C CA . GLN A 1 207 ? -12.172 -12.805 -25.234 1 98.12 207 GLN A CA 1
ATOM 1656 C C . GLN A 1 207 ? -10.758 -12.922 -25.781 1 98.12 207 GLN A C 1
ATOM 1658 O O . GLN A 1 207 ? -10.117 -13.961 -25.656 1 98.12 207 GLN A O 1
ATOM 1663 N N . VAL A 1 208 ? -10.344 -11.852 -26.5 1 98.19 208 VAL A N 1
ATOM 1664 C CA . VAL A 1 208 ? -8.961 -11.672 -26.906 1 98.19 208 VAL A CA 1
ATOM 1665 C C . VAL A 1 208 ? -8.398 -10.391 -26.312 1 98.19 208 VAL A C 1
ATOM 1667 O O . VAL A 1 208 ? -9.016 -9.32 -26.438 1 98.19 208 VAL A O 1
ATOM 1670 N N . ILE A 1 209 ? -7.355 -10.477 -25.625 1 98.19 209 ILE A N 1
ATOM 1671 C CA . ILE A 1 209 ? -6.711 -9.32 -25 1 98.19 209 ILE A CA 1
ATOM 1672 C C . ILE A 1 209 ? -5.477 -8.922 -25.812 1 98.19 209 ILE A C 1
ATOM 1674 O O . ILE A 1 209 ? -4.547 -9.719 -25.969 1 98.19 209 ILE A O 1
ATOM 1678 N N . ASP A 1 210 ? -5.461 -7.727 -26.328 1 96.75 210 ASP A N 1
ATOM 1679 C CA . ASP A 1 210 ? -4.355 -7.254 -27.156 1 96.75 210 ASP A CA 1
ATOM 1680 C C . ASP A 1 210 ? -3.252 -6.645 -26.297 1 96.75 210 ASP A C 1
ATOM 1682 O O . ASP A 1 210 ? -2.979 -5.445 -26.375 1 96.75 210 ASP A O 1
ATOM 1686 N N . MET A 1 211 ? -2.662 -7.449 -25.484 1 96.12 211 MET A N 1
ATOM 1687 C CA . MET A 1 211 ? -1.557 -7.117 -24.578 1 96.12 211 MET A CA 1
ATOM 1688 C C . MET A 1 211 ? -0.61 -8.305 -24.422 1 96.12 211 MET A C 1
ATOM 1690 O O . MET A 1 211 ? -1.054 -9.445 -24.328 1 96.12 211 MET A O 1
ATOM 1694 N N . GLU A 1 212 ? 0.675 -8 -24.469 1 98.19 212 GLU A N 1
ATOM 1695 C CA . GLU A 1 212 ? 1.648 -9 -24.047 1 98.19 212 GLU A CA 1
ATOM 1696 C C . GLU A 1 212 ? 1.847 -8.961 -22.531 1 98.19 212 GLU A C 1
ATOM 1698 O O . GLU A 1 212 ? 2.393 -7.992 -22 1 98.19 212 GLU A O 1
ATOM 1703 N N . ALA A 1 213 ? 1.331 -9.984 -21.875 1 98.88 213 ALA A N 1
ATOM 1704 C CA . ALA A 1 213 ? 1.631 -10.062 -20.453 1 98.88 213 ALA A CA 1
ATOM 1705 C C . ALA A 1 213 ? 3.135 -10 -20.203 1 98.88 213 ALA A C 1
ATOM 1707 O O . ALA A 1 213 ? 3.928 -10.453 -21.031 1 98.88 213 ALA A O 1
ATOM 1708 N N . PHE A 1 214 ? 3.539 -9.438 -19.047 1 98.75 214 PHE A N 1
ATOM 1709 C CA . PHE A 1 214 ? 4.949 -9.273 -18.719 1 98.75 214 PHE A CA 1
ATOM 1710 C C . PHE A 1 214 ? 5.68 -10.617 -18.781 1 98.75 214 PHE A C 1
ATOM 1712 O O . PHE A 1 214 ? 6.746 -10.711 -19.391 1 98.75 214 PHE A O 1
ATOM 1719 N N . VAL A 1 215 ? 5.121 -11.641 -18.219 1 98.88 215 VAL A N 1
ATOM 1720 C CA . VAL A 1 215 ? 5.758 -12.953 -18.156 1 98.88 215 VAL A CA 1
ATOM 1721 C C . VAL A 1 215 ? 5.883 -13.539 -19.562 1 98.88 215 VAL A C 1
ATOM 1723 O O . VAL A 1 215 ? 6.871 -14.203 -19.875 1 98.88 215 VAL A O 1
ATOM 1726 N N . TYR A 1 216 ? 4.902 -13.32 -20.406 1 98.88 216 TYR A N 1
ATOM 1727 C CA . TYR A 1 216 ? 4.98 -13.773 -21.797 1 98.88 216 TYR A CA 1
ATOM 1728 C C . TYR A 1 216 ? 6.117 -13.078 -22.531 1 98.88 216 TYR A C 1
ATOM 1730 O O . TYR A 1 216 ? 6.875 -13.711 -23.266 1 98.88 216 TYR A O 1
ATOM 1738 N N . LYS A 1 217 ? 6.215 -11.773 -22.312 1 98.56 217 LYS A N 1
ATOM 1739 C CA . LYS A 1 217 ? 7.293 -11.016 -22.938 1 98.56 217 LYS A CA 1
ATOM 1740 C C . LYS A 1 217 ? 8.656 -11.555 -22.531 1 98.56 217 LYS A C 1
ATOM 1742 O O . LYS A 1 217 ? 9.562 -11.664 -23.359 1 98.56 217 LYS A O 1
ATOM 1747 N N . ARG A 1 218 ? 8.805 -11.852 -21.281 1 98.25 218 ARG A N 1
ATOM 1748 C CA . ARG A 1 218 ? 10.062 -12.383 -20.766 1 98.25 218 ARG A CA 1
ATOM 1749 C C . ARG A 1 218 ? 10.398 -13.719 -21.422 1 98.25 218 ARG A C 1
ATOM 1751 O O . ARG A 1 218 ? 11.516 -13.93 -21.891 1 98.25 218 ARG A O 1
ATOM 1758 N N . LEU A 1 219 ? 9.453 -14.578 -21.484 1 98.81 219 LEU A N 1
ATOM 1759 C CA . LEU A 1 219 ? 9.672 -15.906 -22.047 1 98.81 219 LEU A CA 1
ATOM 1760 C C . LEU A 1 219 ? 9.922 -15.828 -23.547 1 98.81 219 LEU A C 1
ATOM 1762 O O . LEU A 1 219 ? 10.773 -16.547 -24.078 1 98.81 219 LEU A O 1
ATOM 1766 N N . LYS A 1 220 ? 9.172 -14.984 -24.203 1 98.62 220 LYS A N 1
ATOM 1767 C CA . LYS A 1 220 ? 9.359 -14.773 -25.625 1 98.62 220 LYS A CA 1
ATOM 1768 C C . LYS A 1 220 ? 10.781 -14.32 -25.938 1 98.62 220 LYS A C 1
ATOM 1770 O O . LYS A 1 220 ? 11.398 -14.789 -26.906 1 98.62 220 LYS A O 1
ATOM 1775 N N . SER A 1 221 ? 11.344 -13.477 -25.125 1 97.88 221 SER A N 1
ATOM 1776 C CA . SER A 1 221 ? 12.68 -12.922 -25.328 1 97.88 221 SER A CA 1
ATOM 1777 C C . SER A 1 221 ? 13.75 -13.992 -25.156 1 97.88 221 SER A C 1
ATOM 1779 O O . SER A 1 221 ? 14.875 -13.836 -25.625 1 97.88 221 SER A O 1
ATOM 1781 N N . THR A 1 222 ? 13.438 -15.094 -24.469 1 98.06 222 THR A N 1
ATOM 1782 C CA . THR A 1 222 ? 14.383 -16.172 -24.25 1 98.06 222 THR A CA 1
ATOM 1783 C C . THR A 1 222 ? 14.383 -17.156 -25.422 1 98.06 222 THR A C 1
ATOM 1785 O O . THR A 1 222 ? 15.211 -18.062 -25.469 1 98.06 222 THR A O 1
ATOM 1788 N N . GLY A 1 223 ? 13.438 -17.016 -26.312 1 98.62 223 GLY A N 1
ATOM 1789 C CA . GLY A 1 223 ? 13.312 -17.922 -27.438 1 98.62 223 GLY A CA 1
ATOM 1790 C C . GLY A 1 223 ? 12.453 -19.141 -27.141 1 98.62 223 GLY A C 1
ATOM 1791 O O . GLY A 1 223 ? 12.367 -20.062 -27.953 1 98.62 223 GLY A O 1
ATOM 1792 N N . ALA A 1 224 ? 11.812 -19.188 -26 1 98.88 224 ALA A N 1
ATOM 1793 C CA . ALA A 1 224 ? 10.914 -20.281 -25.656 1 98.88 224 ALA A CA 1
ATOM 1794 C C . ALA A 1 224 ? 9.719 -20.328 -26.625 1 98.88 224 ALA A C 1
ATOM 1796 O O . ALA A 1 224 ? 9.414 -19.344 -27.281 1 98.88 224 ALA A O 1
ATOM 1797 N N . VAL A 1 225 ? 9.078 -21.453 -26.672 1 98.94 225 VAL A N 1
ATOM 1798 C CA . VAL A 1 225 ? 8.031 -21.703 -27.672 1 98.94 225 VAL A CA 1
ATOM 1799 C C . VAL A 1 225 ? 6.707 -21.984 -26.969 1 98.94 225 VAL A C 1
ATOM 1801 O O . VAL A 1 225 ? 6.559 -23.016 -26.297 1 98.94 225 VAL A O 1
ATOM 1804 N N . LEU A 1 226 ? 5.715 -21.094 -27.125 1 98.94 226 LEU A N 1
ATOM 1805 C CA . LEU A 1 226 ? 4.426 -21.281 -26.453 1 98.94 226 LEU A CA 1
ATOM 1806 C C . LEU A 1 226 ? 3.562 -22.281 -27.219 1 98.94 226 LEU A C 1
ATOM 1808 O O . LEU A 1 226 ? 3.176 -22.031 -28.359 1 98.94 226 LEU A O 1
ATOM 1812 N N . LEU A 1 227 ? 3.184 -23.359 -26.562 1 98.88 227 LEU A N 1
ATOM 1813 C CA . LEU A 1 227 ? 2.428 -24.422 -27.203 1 98.88 227 LEU A CA 1
ATOM 1814 C C . LEU A 1 227 ? 0.929 -24.219 -27.016 1 98.88 227 LEU A C 1
ATOM 1816 O O . LEU A 1 227 ? 0.133 -24.609 -27.875 1 98.88 227 LEU A O 1
ATOM 1820 N N . ALA A 1 228 ? 0.583 -23.672 -25.828 1 98.88 228 ALA A N 1
ATOM 1821 C CA . ALA A 1 228 ? -0.843 -23.656 -25.5 1 98.88 228 ALA A CA 1
ATOM 1822 C C . ALA A 1 228 ? -1.134 -22.75 -24.328 1 98.88 228 ALA A C 1
ATOM 1824 O O . ALA A 1 228 ? -0.253 -22.484 -23.5 1 98.88 228 ALA A O 1
ATOM 1825 N N . LYS A 1 229 ? -2.369 -22.234 -24.344 1 98.88 229 LYS A N 1
ATOM 1826 C CA . LYS A 1 229 ? -2.992 -21.703 -23.141 1 98.88 229 LYS A CA 1
ATOM 1827 C C . LYS A 1 229 ? -3.678 -22.812 -22.344 1 98.88 229 LYS A C 1
ATOM 1829 O O . LYS A 1 229 ? -4.57 -23.5 -22.859 1 98.88 229 LYS A O 1
ATOM 1834 N N . LEU A 1 230 ? -3.189 -22.938 -21.141 1 98.94 230 LEU A N 1
ATOM 1835 C CA . LEU A 1 230 ? -3.611 -24.078 -20.344 1 98.94 230 LEU A CA 1
ATOM 1836 C C . LEU A 1 230 ? -4.73 -23.688 -19.391 1 98.94 230 LEU A C 1
ATOM 1838 O O . LEU A 1 230 ? -4.871 -22.5 -19.047 1 98.94 230 LEU A O 1
ATOM 1842 N N . VAL A 1 231 ? -5.434 -24.641 -18.875 1 98.81 231 VAL A N 1
ATOM 1843 C CA . VAL A 1 231 ? -6.691 -24.438 -18.156 1 98.81 231 VAL A CA 1
ATOM 1844 C C . VAL A 1 231 ? -6.43 -23.703 -16.844 1 98.81 231 VAL A C 1
ATOM 1846 O O . VAL A 1 231 ? -5.531 -24.062 -16.094 1 98.81 231 VAL A O 1
ATOM 1849 N N . ALA A 1 232 ? -7.195 -22.688 -16.672 1 98.5 232 ALA A N 1
ATOM 1850 C CA . ALA A 1 232 ? -7.504 -22.109 -15.375 1 98.5 232 ALA A CA 1
ATOM 1851 C C . ALA A 1 232 ? -8.922 -22.469 -14.938 1 98.5 232 ALA A C 1
ATOM 1853 O O . ALA A 1 232 ? -9.844 -22.484 -15.75 1 98.5 232 ALA A O 1
ATOM 1854 N N . GLY A 1 233 ? -9.078 -22.859 -13.641 1 98.5 233 GLY A N 1
ATOM 1855 C CA . GLY A 1 233 ? -10.461 -22.859 -13.195 1 98.5 233 GLY A CA 1
ATOM 1856 C C . GLY A 1 233 ? -11.172 -21.547 -13.484 1 98.5 233 GLY A C 1
ATOM 1857 O O . GLY A 1 233 ? -10.547 -20.484 -13.516 1 98.5 233 GLY A O 1
ATOM 1858 N N . SER A 1 234 ? -12.492 -21.625 -13.617 1 98.81 234 SER A N 1
ATOM 1859 C CA . SER A 1 234 ? -13.258 -20.469 -14.047 1 98.81 234 SER A CA 1
ATOM 1860 C C . SER A 1 234 ? -12.984 -19.266 -13.148 1 98.81 234 SER A C 1
ATOM 1862 O O . SER A 1 234 ? -13.211 -19.328 -11.938 1 98.81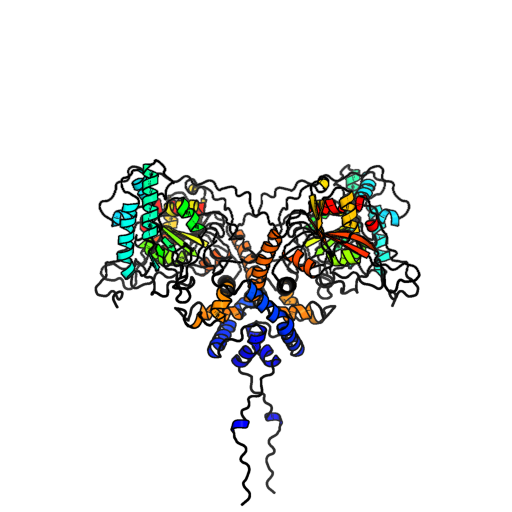 234 SER A O 1
ATOM 1864 N N . LEU A 1 235 ? -12.477 -18.203 -13.758 1 98.81 235 LEU A N 1
ATOM 1865 C CA . LEU A 1 235 ? -12.086 -16.953 -13.094 1 98.81 235 LEU A CA 1
ATOM 1866 C C . LEU A 1 235 ? -11.109 -17.25 -11.953 1 98.81 235 LEU A C 1
ATOM 1868 O O . LEU A 1 235 ? -11.148 -16.578 -10.914 1 98.81 235 LEU A O 1
ATOM 1872 N N . GLY A 1 236 ? -10.273 -18.25 -12.086 1 98.56 236 GLY A N 1
ATOM 1873 C CA . GLY A 1 236 ? -9.195 -18.531 -11.156 1 98.56 236 GLY A CA 1
ATOM 1874 C C . GLY A 1 236 ? -9.648 -19.312 -9.938 1 98.56 236 GLY A C 1
ATOM 1875 O O . GLY A 1 236 ? -8.984 -19.297 -8.898 1 98.56 236 GLY A O 1
ATOM 1876 N N . TYR A 1 237 ? -10.844 -19.984 -10.07 1 98.31 237 TYR A N 1
ATOM 1877 C CA . TYR A 1 237 ? -11.352 -20.766 -8.945 1 98.31 237 TYR A CA 1
ATOM 1878 C C . TYR A 1 237 ? -11.273 -22.25 -9.234 1 98.31 237 TYR A C 1
ATOM 1880 O O . TYR A 1 237 ? -11.961 -22.75 -10.125 1 98.31 237 TYR A O 1
ATOM 1888 N N . ASP A 1 238 ? -10.438 -22.922 -8.5 1 97.75 238 ASP A N 1
ATOM 1889 C CA . ASP A 1 238 ? -10.328 -24.375 -8.5 1 97.75 238 ASP A CA 1
ATOM 1890 C C . ASP A 1 238 ? -10.117 -24.906 -9.922 1 97.75 238 ASP A C 1
ATOM 1892 O O . ASP A 1 238 ? -9.305 -24.375 -10.68 1 97.75 238 ASP A O 1
ATOM 1896 N N . ASP A 1 239 ? -10.812 -26.062 -10.375 1 98.69 239 ASP A N 1
ATOM 1897 C CA . ASP A 1 239 ? -10.383 -26.75 -11.586 1 98.69 239 ASP A CA 1
ATOM 1898 C C . ASP A 1 239 ? -11.555 -26.953 -12.547 1 98.69 239 ASP A C 1
ATOM 1900 O O . ASP A 1 239 ? -11.445 -27.703 -13.516 1 98.69 239 ASP A O 1
ATOM 1904 N N . ILE A 1 240 ? -12.766 -26.328 -12.25 1 98.75 240 ILE A N 1
ATOM 1905 C CA . ILE A 1 240 ? -13.906 -26.375 -13.164 1 98.75 240 ILE A CA 1
ATOM 1906 C C . ILE A 1 240 ? -13.844 -25.203 -14.133 1 98.75 240 ILE A C 1
ATOM 1908 O O . ILE A 1 240 ? -13.633 -24.062 -13.711 1 98.75 240 ILE A O 1
ATOM 1912 N N . TRP A 1 241 ? -13.969 -25.469 -15.398 1 98.44 241 TRP A N 1
ATOM 1913 C CA . TRP A 1 241 ? -13.938 -24.453 -16.453 1 98.44 241 TRP A CA 1
ATOM 1914 C C . TRP A 1 241 ? -14.977 -24.75 -17.531 1 98.44 241 TRP A C 1
ATOM 1916 O O . TRP A 1 241 ? -15.688 -25.766 -17.453 1 98.44 241 TRP A O 1
ATOM 1926 N N . PHE A 1 242 ? -15.227 -23.859 -18.516 1 98.12 242 PHE A N 1
ATOM 1927 C CA . PHE A 1 242 ? -16.375 -23.953 -19.422 1 98.12 242 PHE A CA 1
ATOM 1928 C C . PHE A 1 242 ? -16.281 -25.203 -20.281 1 98.12 242 PHE A C 1
ATOM 1930 O O . PHE A 1 242 ? -17.281 -25.625 -20.875 1 98.12 242 PHE A O 1
ATOM 1937 N N . GLY A 1 243 ? -15.125 -25.844 -20.375 1 97.38 243 GLY A N 1
ATOM 1938 C CA . GLY A 1 243 ? -14.953 -27.016 -21.219 1 97.38 243 GLY A CA 1
ATOM 1939 C C . GLY A 1 243 ? -14.992 -28.328 -20.438 1 97.38 243 GLY A C 1
ATOM 1940 O O . GLY A 1 243 ? -14.945 -29.406 -21.016 1 97.38 243 GLY A O 1
ATOM 1941 N N . GLY A 1 244 ? -15.094 -28.234 -19.109 1 97.44 244 GLY A N 1
ATOM 1942 C CA . GLY A 1 244 ? -15.117 -29.438 -18.281 1 97.44 244 GLY A CA 1
ATOM 1943 C C . GLY A 1 244 ? -14.453 -29.25 -16.938 1 97.44 244 GLY A C 1
ATOM 1944 O O . GLY A 1 244 ? -14.664 -28.234 -16.266 1 97.44 244 GLY A O 1
ATOM 1945 N N . ARG A 1 245 ? -13.781 -30.281 -16.531 1 98.31 245 ARG A N 1
ATOM 1946 C CA . ARG A 1 245 ? -13.031 -30.266 -15.281 1 98.31 245 ARG A CA 1
ATOM 1947 C C . ARG A 1 245 ? -11.703 -31.016 -15.438 1 98.31 245 ARG A C 1
ATOM 1949 O O . ARG A 1 245 ? -11.688 -32.188 -15.836 1 98.31 245 ARG A O 1
ATOM 1956 N N . THR A 1 246 ? -10.609 -30.375 -15.164 1 98.38 246 THR A N 1
ATOM 1957 C CA . THR A 1 246 ? -9.273 -30.922 -15.383 1 98.38 246 THR A CA 1
ATOM 1958 C C . THR A 1 246 ? -9 -32.094 -14.438 1 98.38 246 THR A C 1
ATOM 1960 O O . THR A 1 246 ? -9.258 -31.984 -13.234 1 98.38 246 THR A O 1
ATOM 1963 N N . ARG A 1 247 ? -8.375 -33.125 -14.969 1 96.25 247 ARG A N 1
ATOM 1964 C CA . ARG A 1 247 ? -8.203 -34.344 -14.195 1 96.25 247 ARG A CA 1
ATOM 1965 C C . ARG A 1 247 ? -6.773 -34.469 -13.688 1 96.25 247 ARG A C 1
ATOM 1967 O O . ARG A 1 247 ? -5.871 -33.781 -14.188 1 96.25 247 ARG A O 1
ATOM 1974 N N . ASN A 1 248 ? -6.602 -35.344 -12.664 1 95.69 248 ASN A N 1
ATOM 1975 C CA . ASN A 1 248 ? -5.316 -35.719 -12.086 1 95.69 248 ASN A CA 1
ATOM 1976 C C . ASN A 1 248 ? -4.633 -36.812 -12.898 1 95.69 248 ASN A C 1
ATOM 1978 O O . ASN A 1 248 ? -5.16 -37.938 -13 1 95.69 248 ASN A O 1
ATOM 1982 N N . PRO A 1 249 ? -3.449 -36.531 -13.43 1 95.31 249 PRO A N 1
ATOM 1983 C CA . PRO A 1 249 ? -2.775 -37.531 -14.266 1 95.31 249 PRO A CA 1
ATOM 1984 C C . PRO A 1 249 ? -2.48 -38.812 -13.508 1 95.31 249 PRO A C 1
ATOM 1986 O O . PRO A 1 249 ? -2.412 -39.906 -14.117 1 95.31 249 PRO A O 1
ATOM 1989 N N . TRP A 1 250 ? -2.312 -38.812 -12.219 1 93.25 250 TRP A N 1
ATOM 1990 C CA . TRP A 1 250 ? -1.968 -39.969 -11.438 1 93.25 250 TRP A CA 1
ATOM 1991 C C . TRP A 1 250 ? -3.211 -40.812 -11.117 1 93.25 250 TRP A C 1
ATOM 1993 O O . TRP A 1 250 ? -3.107 -41.969 -10.766 1 93.25 250 TRP A O 1
ATOM 2003 N N . ASN A 1 251 ? -4.32 -40.156 -11.133 1 90.19 251 ASN A N 1
ATOM 2004 C CA . ASN A 1 251 ? -5.621 -40.781 -10.93 1 90.19 251 ASN A CA 1
ATOM 2005 C C . ASN A 1 251 ? -6.727 -40.062 -11.688 1 90.19 251 ASN A C 1
ATOM 2007 O O . ASN A 1 251 ? -7.352 -39.156 -11.156 1 90.19 251 ASN A O 1
ATOM 2011 N N . ILE A 1 252 ? -7.039 -40.5 -12.836 1 89.81 252 ILE A N 1
ATOM 2012 C CA . ILE A 1 252 ? -7.895 -39.781 -13.781 1 89.81 252 ILE A CA 1
ATOM 2013 C C . ILE A 1 252 ? -9.328 -39.75 -13.242 1 89.81 252 ILE A C 1
ATOM 2015 O O . ILE A 1 252 ? -10.156 -39 -13.75 1 89.81 252 ILE A O 1
ATOM 2019 N N . GLU A 1 253 ? -9.672 -40.469 -12.188 1 87.19 253 GLU A N 1
ATOM 2020 C CA . GLU A 1 253 ? -10.977 -40.406 -11.539 1 87.19 253 GLU A CA 1
ATOM 2021 C C . GLU A 1 253 ? -11.062 -39.188 -10.602 1 87.19 253 GLU A C 1
ATOM 2023 O O . GLU A 1 253 ? -12.156 -38.812 -10.203 1 87.19 253 GLU A O 1
ATOM 2028 N N . GLU A 1 254 ? -9.898 -38.719 -10.297 1 91.38 254 GLU A N 1
ATOM 2029 C CA . GLU A 1 254 ? -9.812 -37.5 -9.477 1 91.38 254 GLU A CA 1
ATOM 2030 C C . GLU A 1 254 ? -9.5 -36.281 -10.328 1 91.38 254 GLU A C 1
ATOM 2032 O O . GLU A 1 254 ? -9.141 -36.406 -11.5 1 91.38 254 GLU A O 1
ATOM 2037 N N . PHE A 1 255 ? -9.664 -35.188 -9.727 1 96.31 255 PHE A N 1
ATOM 2038 C CA . PHE A 1 255 ? -9.422 -33.938 -10.445 1 96.31 255 PHE A CA 1
ATOM 2039 C C . PHE A 1 255 ? -8.195 -33.219 -9.898 1 96.31 255 PHE A C 1
ATOM 2041 O O . PHE A 1 255 ? -7.625 -33.625 -8.883 1 96.31 255 PHE A O 1
ATOM 2048 N N . SER A 1 256 ? -7.727 -32.281 -10.609 1 97 256 SER A N 1
ATOM 2049 C CA . SER A 1 256 ? -6.434 -31.656 -10.344 1 97 256 SER A CA 1
ATOM 2050 C C . SER A 1 256 ? -6.496 -30.734 -9.125 1 97 256 SER A C 1
ATOM 2052 O O . SER A 1 256 ? -5.473 -30.469 -8.5 1 97 256 SER A O 1
ATOM 2054 N N . THR A 1 257 ? -7.742 -30.156 -8.797 1 96.69 257 THR A N 1
ATOM 2055 C CA . THR A 1 257 ? -7.93 -29.078 -7.828 1 96.69 257 THR A CA 1
ATOM 2056 C C . THR A 1 257 ? -7.121 -27.844 -8.219 1 96.69 257 THR A C 1
ATOM 2058 O O . THR A 1 257 ? -6.398 -27.859 -9.219 1 96.69 257 THR A O 1
ATOM 2061 N N . GLY A 1 258 ? -7.359 -26.719 -7.535 1 97.44 258 GLY A N 1
ATOM 2062 C CA . GLY A 1 258 ? -6.609 -25.484 -7.719 1 97.44 258 GLY A CA 1
ATOM 2063 C C . GLY A 1 258 ? -6.828 -24.859 -9.078 1 97.44 258 GLY A C 1
ATOM 2064 O O . GLY A 1 258 ? -7.09 -25.562 -10.062 1 97.44 258 GLY A O 1
ATOM 2065 N N . SER A 1 259 ? -6.539 -23.578 -9.172 1 98.44 259 SER A N 1
ATOM 2066 C CA . SER A 1 259 ? -6.898 -22.859 -10.391 1 98.44 259 SER A CA 1
ATOM 2067 C C . SER A 1 259 ? -5.797 -22.969 -11.438 1 98.44 259 SER A C 1
ATOM 2069 O O . SER A 1 259 ? -6.023 -22.688 -12.617 1 98.44 259 SER A O 1
ATOM 2071 N N . SER A 1 260 ? -4.562 -23.297 -11.062 1 98.88 260 SER A N 1
ATOM 2072 C CA . SER A 1 260 ? -3.559 -23.656 -12.062 1 98.88 260 SER A CA 1
ATOM 2073 C C . SER A 1 260 ? -3.656 -25.125 -12.445 1 98.88 260 SER A C 1
ATOM 2075 O O . SER A 1 260 ? -2.658 -25.859 -12.414 1 98.88 260 SER A O 1
ATOM 2077 N N . ALA A 1 261 ? -4.805 -25.516 -12.828 1 98.88 261 ALA A N 1
ATOM 2078 C CA . ALA A 1 261 ? -5.141 -26.906 -13.117 1 98.88 261 ALA A CA 1
ATOM 2079 C C . ALA A 1 261 ? -4.395 -27.406 -14.352 1 98.88 261 ALA A C 1
ATOM 2081 O O . ALA A 1 261 ? -3.74 -28.453 -14.312 1 98.88 261 ALA A O 1
ATOM 2082 N N . GLY A 1 262 ? -4.504 -26.672 -15.414 1 98.88 262 GLY A N 1
ATOM 2083 C CA . GLY A 1 262 ? -3.83 -27.031 -16.656 1 98.88 262 GLY A CA 1
ATOM 2084 C C . GLY A 1 262 ? -2.322 -27.109 -16.516 1 98.88 262 GLY A C 1
ATOM 2085 O O . GLY A 1 262 ? -1.713 -28.125 -16.859 1 98.88 262 GLY A O 1
ATOM 2086 N N . PRO A 1 263 ? -1.704 -26.062 -15.969 1 98.94 263 PRO A N 1
ATOM 2087 C CA . PRO A 1 263 ? -0.253 -26.094 -15.766 1 98.94 263 PRO A CA 1
ATOM 2088 C C . PRO A 1 263 ? 0.205 -27.312 -14.961 1 98.94 263 PRO A C 1
ATOM 2090 O O . PRO A 1 263 ? 1.185 -27.969 -15.336 1 98.94 263 PRO A O 1
ATOM 2093 N N . ALA A 1 264 ? -0.511 -27.641 -13.93 1 98.88 264 ALA A N 1
ATOM 2094 C CA . ALA A 1 264 ? -0.118 -28.766 -13.086 1 98.88 264 ALA A CA 1
ATOM 2095 C C . ALA A 1 264 ? -0.293 -30.094 -13.82 1 98.88 264 ALA A C 1
ATOM 2097 O O . ALA A 1 264 ? 0.643 -30.891 -13.906 1 98.88 264 ALA A O 1
ATOM 2098 N N . ALA A 1 265 ? -1.44 -30.297 -14.414 1 98.56 265 ALA A N 1
ATOM 2099 C CA . ALA A 1 265 ? -1.753 -31.578 -15.055 1 98.56 265 ALA A CA 1
ATOM 2100 C C . ALA A 1 265 ? -0.877 -31.797 -16.281 1 98.56 265 ALA A C 1
ATOM 2102 O O . ALA A 1 265 ? -0.375 -32.906 -16.5 1 98.56 265 ALA A O 1
ATOM 2103 N N . SER A 1 266 ? -0.716 -30.75 -17.062 1 98.75 266 SER A N 1
ATOM 2104 C CA . SER A 1 266 ? 0.056 -30.875 -18.281 1 98.75 266 SER A CA 1
ATOM 2105 C C . SER A 1 266 ? 1.529 -31.125 -18 1 98.75 266 SER A C 1
ATOM 2107 O O . SER A 1 266 ? 2.168 -31.938 -18.672 1 98.75 266 SER A O 1
ATOM 2109 N N . THR A 1 267 ? 2.08 -30.422 -17.016 1 98.69 267 THR A N 1
ATOM 2110 C CA . THR A 1 267 ? 3.471 -30.656 -16.641 1 98.69 267 THR A CA 1
ATOM 2111 C C . THR A 1 267 ? 3.652 -32.062 -16.078 1 98.69 267 THR A C 1
ATOM 2113 O O . THR A 1 267 ? 4.609 -32.75 -16.422 1 98.69 267 THR A O 1
ATOM 2116 N N . SER A 1 268 ? 2.744 -32.469 -15.242 1 97.62 268 SER A N 1
ATOM 2117 C CA . SER A 1 268 ? 2.779 -33.812 -14.625 1 97.62 268 SER A CA 1
ATOM 2118 C C . SER A 1 268 ? 2.779 -34.906 -15.68 1 97.62 268 SER A C 1
ATOM 2120 O O . SER A 1 268 ? 3.543 -35.875 -15.586 1 97.62 268 SER A O 1
ATOM 2122 N N . ALA A 1 269 ? 2.033 -34.75 -16.719 1 96.81 269 ALA A N 1
ATOM 2123 C CA . ALA A 1 269 ? 1.823 -35.781 -17.734 1 96.81 269 ALA A CA 1
ATOM 2124 C C . ALA A 1 269 ? 2.877 -35.688 -18.828 1 96.81 269 ALA A C 1
ATOM 2126 O O . ALA A 1 269 ? 2.846 -36.469 -19.797 1 96.81 269 ALA A O 1
ATOM 2127 N N . GLY A 1 270 ? 3.771 -34.781 -18.75 1 97.44 270 GLY A N 1
ATOM 2128 C CA . GLY A 1 270 ? 4.789 -34.594 -19.766 1 97.44 270 GLY A CA 1
ATOM 2129 C C . GLY A 1 270 ? 4.246 -34.031 -21.062 1 97.44 270 GLY A C 1
ATOM 2130 O O . GLY A 1 270 ? 4.766 -34.312 -22.141 1 97.44 270 GLY A O 1
ATOM 2131 N N . MET A 1 271 ? 3.184 -33.312 -20.969 1 98.06 271 MET A N 1
ATOM 2132 C CA . MET A 1 271 ? 2.607 -32.625 -22.125 1 98.06 271 MET A CA 1
ATOM 2133 C C . MET A 1 271 ? 3.371 -31.344 -22.438 1 98.06 271 MET A C 1
ATOM 2135 O O . MET A 1 271 ? 3.33 -30.859 -23.562 1 98.06 271 MET A O 1
ATOM 2139 N N . VAL A 1 272 ? 4.031 -30.75 -21.469 1 98.69 272 VAL A N 1
ATOM 2140 C CA . VAL A 1 272 ? 4.961 -29.625 -21.578 1 98.69 272 VAL A CA 1
ATOM 2141 C C . VAL A 1 272 ? 6.125 -29.828 -20.609 1 98.69 272 VAL A C 1
ATOM 2143 O O . VAL A 1 272 ? 5.965 -30.438 -19.547 1 98.69 272 VAL A O 1
ATOM 2146 N N . PRO A 1 273 ? 7.328 -29.266 -20.984 1 98.38 273 PRO A N 1
ATOM 2147 C CA . PRO A 1 273 ? 8.445 -29.344 -20.047 1 98.38 273 PRO A CA 1
ATOM 2148 C C . PRO A 1 273 ? 8.25 -28.453 -18.812 1 98.38 273 PRO A C 1
ATOM 2150 O O . PRO A 1 273 ? 8.734 -28.781 -17.734 1 98.38 273 PRO A O 1
ATOM 2153 N N . PHE A 1 274 ? 7.613 -27.344 -19 1 98.88 274 PHE A N 1
ATOM 2154 C CA . PHE A 1 274 ? 7.258 -26.469 -17.891 1 98.88 274 PHE A CA 1
ATOM 2155 C C . PHE A 1 274 ? 6.055 -25.609 -18.25 1 98.88 274 PHE A C 1
ATOM 2157 O O . PHE A 1 274 ? 5.68 -25.516 -19.422 1 98.88 274 PHE A O 1
ATOM 2164 N N . ALA A 1 275 ? 5.418 -25.078 -17.266 1 98.94 275 ALA A N 1
ATOM 2165 C CA . ALA A 1 275 ? 4.285 -24.172 -17.422 1 98.94 275 ALA A CA 1
ATOM 2166 C C . ALA A 1 275 ? 4.309 -23.078 -16.359 1 98.94 275 ALA A C 1
ATOM 2168 O O . ALA A 1 275 ? 4.949 -23.219 -15.32 1 98.94 275 ALA A O 1
ATOM 2169 N N . ILE A 1 276 ? 3.688 -21.938 -16.688 1 98.94 276 ILE A N 1
ATOM 2170 C CA . ILE A 1 276 ? 3.512 -20.859 -15.719 1 98.94 276 ILE A CA 1
ATOM 2171 C C . ILE A 1 276 ? 2.074 -20.859 -15.203 1 98.94 276 ILE A C 1
ATOM 2173 O O . ILE A 1 276 ? 1.125 -20.891 -15.992 1 98.94 276 ILE A O 1
ATOM 2177 N N . GLY A 1 277 ? 1.954 -20.953 -13.914 1 98.94 277 GLY A N 1
ATOM 2178 C CA . GLY A 1 277 ? 0.674 -20.781 -13.242 1 98.94 277 GLY A CA 1
ATOM 2179 C C . GLY A 1 277 ? 0.641 -19.578 -12.328 1 98.94 277 GLY A C 1
ATOM 2180 O O . GLY A 1 277 ? 1.502 -18.688 -12.414 1 98.94 277 GLY A O 1
ATOM 2181 N N . SER A 1 278 ? -0.438 -19.453 -11.57 1 98.81 278 SER A N 1
ATOM 2182 C CA . SER A 1 278 ? -0.605 -18.359 -10.609 1 98.81 278 SER A CA 1
ATOM 2183 C C . SER A 1 278 ? -1.218 -18.859 -9.305 1 98.81 278 SER A C 1
ATOM 2185 O O . SER A 1 278 ? -1.809 -19.938 -9.266 1 98.81 278 SER A O 1
ATOM 2187 N N . GLU A 1 279 ? -0.946 -18.125 -8.297 1 98.81 279 GLU A N 1
ATOM 2188 C CA . GLU A 1 279 ? -1.554 -18.422 -7.004 1 98.81 279 GLU A CA 1
ATOM 2189 C C . GLU A 1 279 ? -1.977 -17.141 -6.289 1 98.81 279 GLU A C 1
ATOM 2191 O O . GLU A 1 279 ? -1.195 -16.188 -6.184 1 98.81 279 GLU A O 1
ATOM 2196 N N . THR A 1 280 ? -3.271 -17.094 -5.953 1 98.75 280 THR A N 1
ATOM 2197 C CA . THR A 1 280 ? -3.803 -16.125 -4.992 1 98.75 280 THR A CA 1
ATOM 2198 C C . THR A 1 280 ? -3.809 -16.719 -3.586 1 98.75 280 THR A C 1
ATOM 2200 O O . THR A 1 280 ? -3.334 -16.094 -2.639 1 98.75 280 THR A O 1
ATOM 2203 N N . ALA A 1 281 ? -4.352 -17.938 -3.631 1 98.5 281 ALA A N 1
ATOM 2204 C CA . ALA A 1 281 ? -4.355 -18.766 -2.422 1 98.5 281 ALA A CA 1
ATOM 2205 C C . ALA A 1 281 ? -4.477 -20.25 -2.764 1 98.5 281 ALA A C 1
ATOM 2207 O O . ALA A 1 281 ? -5.582 -20.75 -2.965 1 98.5 281 ALA A O 1
ATOM 2208 N N . GLY A 1 282 ? -3.346 -20.859 -2.859 1 98.5 282 GLY A N 1
ATOM 2209 C CA . GLY A 1 282 ? -3.346 -22.297 -3.02 1 98.5 282 GLY A CA 1
ATOM 2210 C C . GLY A 1 282 ? -3.355 -22.75 -4.469 1 98.5 282 GLY A C 1
ATOM 2211 O O . GLY A 1 282 ? -3.252 -23.938 -4.762 1 98.5 282 GLY A O 1
ATOM 2212 N N . SER A 1 283 ? -3.367 -21.844 -5.406 1 98.62 283 SER A N 1
ATOM 2213 C CA . SER A 1 283 ? -3.621 -22.203 -6.797 1 98.62 283 SER A CA 1
ATOM 2214 C C . SER A 1 283 ? -2.359 -22.719 -7.473 1 98.62 283 SER A C 1
ATOM 2216 O O . SER A 1 283 ? -2.418 -23.25 -8.586 1 98.62 283 SER A O 1
ATOM 2218 N N . ILE A 1 284 ? -1.255 -22.656 -6.902 1 98.81 284 ILE A N 1
ATOM 2219 C CA . ILE A 1 284 ? -0.067 -23.391 -7.336 1 98.81 284 ILE A CA 1
ATOM 2220 C C . ILE A 1 284 ? 0.182 -24.578 -6.406 1 98.81 284 ILE A C 1
ATOM 2222 O O . ILE A 1 284 ? 0.356 -25.703 -6.863 1 98.81 284 ILE A O 1
ATOM 2226 N N . THR A 1 285 ? 0.104 -24.375 -5.129 1 98.69 285 THR A N 1
ATOM 2227 C CA . THR A 1 285 ? 0.474 -25.359 -4.121 1 98.69 285 THR A CA 1
ATOM 2228 C C . THR A 1 285 ? -0.45 -26.578 -4.188 1 98.69 285 THR A C 1
ATOM 2230 O O . THR A 1 285 ? 0.015 -27.719 -4.184 1 98.69 285 THR A O 1
ATOM 2233 N N . TYR A 1 286 ? -1.787 -26.375 -4.32 1 98.56 286 TYR A N 1
ATOM 2234 C CA . TYR A 1 286 ? -2.732 -27.484 -4.301 1 98.56 286 TYR A CA 1
ATOM 2235 C C . TYR A 1 286 ? -2.6 -28.328 -5.559 1 98.56 286 TYR A C 1
ATOM 2237 O O . TYR A 1 286 ? -2.41 -29.547 -5.473 1 98.56 286 TYR A O 1
ATOM 2245 N N . PRO A 1 287 ? -2.68 -27.703 -6.75 1 98.62 287 PRO A N 1
ATOM 2246 C CA . PRO A 1 287 ? -2.598 -28.578 -7.918 1 98.62 287 PRO A CA 1
ATOM 2247 C C . PRO A 1 287 ? -1.217 -29.203 -8.086 1 98.62 287 PRO A C 1
ATOM 2249 O O . PRO A 1 287 ? -1.103 -30.328 -8.594 1 98.62 287 PRO A O 1
ATOM 2252 N N . ALA A 1 288 ? -0.147 -28.5 -7.684 1 98.75 288 ALA A N 1
ATOM 2253 C CA . ALA A 1 288 ? 1.174 -29.125 -7.707 1 98.75 288 ALA A CA 1
ATOM 2254 C C . ALA A 1 288 ? 1.216 -30.359 -6.809 1 98.75 288 ALA A C 1
ATOM 2256 O O . ALA A 1 288 ? 1.762 -31.406 -7.188 1 98.75 288 ALA A O 1
ATOM 2257 N N . ALA A 1 289 ? 0.658 -30.203 -5.641 1 97.75 289 ALA A N 1
ATOM 2258 C CA . ALA A 1 289 ? 0.633 -31.312 -4.688 1 97.75 289 ALA A CA 1
ATOM 2259 C C . ALA A 1 289 ? -0.215 -32.469 -5.207 1 97.75 289 ALA A C 1
ATOM 2261 O O . ALA A 1 289 ? 0.193 -33.625 -5.133 1 97.75 289 ALA A O 1
ATOM 2262 N N . ARG A 1 290 ? -1.397 -32.156 -5.75 1 96.62 290 ARG A N 1
ATOM 2263 C CA . ARG A 1 290 ? -2.338 -33.156 -6.223 1 96.62 290 ARG A CA 1
ATOM 2264 C C . ARG A 1 290 ? -1.787 -33.906 -7.441 1 96.62 290 ARG A C 1
ATOM 2266 O O . ARG A 1 290 ? -1.896 -35.125 -7.543 1 96.62 290 ARG A O 1
ATOM 2273 N N . CYS A 1 291 ? -1.167 -33.156 -8.375 1 97.06 291 CYS A N 1
ATOM 2274 C CA . CYS A 1 291 ? -0.69 -33.719 -9.625 1 97.06 291 CYS A CA 1
ATOM 2275 C C . CYS A 1 291 ? 0.762 -34.156 -9.508 1 97.06 291 CYS A C 1
ATOM 2277 O O . CYS A 1 291 ? 1.347 -34.656 -10.469 1 97.06 291 CYS A O 1
ATOM 2279 N N . GLY A 1 292 ? 1.401 -34 -8.406 1 96.62 292 GLY A N 1
ATOM 2280 C CA . GLY A 1 292 ? 2.742 -34.5 -8.141 1 96.62 292 GLY A CA 1
ATOM 2281 C C . GLY A 1 292 ? 3.805 -33.812 -8.984 1 96.62 292 GLY A C 1
ATOM 2282 O O . GLY A 1 292 ? 4.672 -34.469 -9.555 1 96.62 292 GLY A O 1
ATOM 2283 N N . VAL A 1 293 ? 3.746 -32.5 -9.039 1 97.38 293 VAL A N 1
ATOM 2284 C CA . VAL A 1 293 ? 4.699 -31.75 -9.836 1 97.38 293 VAL A CA 1
ATOM 2285 C C . VAL A 1 293 ? 5.527 -30.844 -8.93 1 97.38 293 VAL A C 1
ATOM 2287 O O . VAL A 1 293 ? 5.043 -30.391 -7.895 1 97.38 293 VAL A O 1
ATOM 2290 N N . THR A 1 294 ? 6.828 -30.656 -9.258 1 98.69 294 THR A N 1
ATOM 2291 C CA . THR A 1 294 ? 7.656 -29.656 -8.594 1 98.69 294 THR A CA 1
ATOM 2292 C C . THR A 1 294 ? 7.234 -28.25 -9.008 1 98.69 294 THR A C 1
ATOM 2294 O O . THR A 1 294 ? 7.113 -27.953 -10.195 1 98.69 294 THR A O 1
ATOM 2297 N N . ALA A 1 295 ? 6.914 -27.438 -8.039 1 98.94 295 ALA A N 1
ATOM 2298 C CA . ALA A 1 295 ? 6.453 -26.078 -8.359 1 98.94 295 ALA A CA 1
ATOM 2299 C C . ALA A 1 295 ? 6.941 -25.078 -7.324 1 98.94 295 ALA A C 1
ATOM 2301 O O . ALA A 1 295 ? 7.305 -25.453 -6.203 1 98.94 295 ALA A O 1
ATOM 2302 N N . LEU A 1 296 ? 7.008 -23.828 -7.711 1 98.94 296 LEU A N 1
ATOM 2303 C CA . LEU A 1 296 ? 7.426 -22.734 -6.84 1 98.94 296 LEU A CA 1
ATOM 2304 C C . LEU A 1 296 ? 6.371 -21.625 -6.812 1 98.94 296 LEU A C 1
ATOM 2306 O O . LEU A 1 296 ? 5.977 -21.109 -7.863 1 98.94 296 LEU A O 1
ATOM 2310 N N . ARG A 1 297 ? 5.824 -21.375 -5.727 1 98.88 297 ARG A N 1
ATOM 2311 C CA . ARG A 1 297 ? 5.203 -20.078 -5.477 1 98.88 297 ARG A CA 1
ATOM 2312 C C . ARG A 1 297 ? 6.23 -19.062 -4.965 1 98.88 297 ARG A C 1
ATOM 2314 O O . ARG A 1 297 ? 6.684 -19.156 -3.82 1 98.88 297 ARG A O 1
ATOM 2321 N N . PRO A 1 298 ? 6.559 -18.125 -5.723 1 98.75 298 PRO A N 1
ATOM 2322 C CA . PRO A 1 298 ? 7.641 -17.219 -5.328 1 98.75 298 PRO A CA 1
ATOM 2323 C C . PRO A 1 298 ? 7.195 -16.172 -4.309 1 98.75 298 PRO A C 1
ATOM 2325 O O . PRO A 1 298 ? 6.004 -16.062 -4.004 1 98.75 298 PRO A O 1
ATOM 2328 N N . THR A 1 299 ? 8.242 -15.523 -3.77 1 98.44 299 THR A N 1
ATOM 2329 C CA . THR A 1 299 ? 7.98 -14.32 -2.98 1 98.44 299 THR A CA 1
ATOM 2330 C C . THR A 1 299 ? 7.031 -13.383 -3.719 1 98.44 299 THR A C 1
ATOM 2332 O O . THR A 1 299 ? 7.168 -13.18 -4.926 1 98.44 299 THR A O 1
ATOM 2335 N N . PHE A 1 300 ? 6.039 -12.891 -2.99 1 98.5 300 PHE A N 1
ATOM 2336 C CA . PHE A 1 300 ? 5.125 -11.922 -3.58 1 98.5 300 PHE A CA 1
ATOM 2337 C C . PHE A 1 300 ? 5.898 -10.758 -4.207 1 98.5 300 PHE A C 1
ATOM 2339 O O . PHE A 1 300 ? 6.805 -10.203 -3.584 1 98.5 300 PHE A O 1
ATOM 2346 N N . GLY A 1 301 ? 5.512 -10.367 -5.453 1 97.5 301 GLY A N 1
ATOM 2347 C CA . GLY A 1 301 ? 6.098 -9.219 -6.117 1 97.5 301 GLY A CA 1
ATOM 2348 C C . GLY A 1 301 ? 7.273 -9.57 -7.008 1 97.5 301 GLY A C 1
ATOM 2349 O O . GLY A 1 301 ? 7.742 -8.742 -7.785 1 97.5 301 GLY A O 1
ATOM 2350 N N . THR A 1 302 ? 7.734 -10.852 -6.992 1 97.62 302 THR A N 1
ATOM 2351 C CA . THR A 1 302 ? 8.93 -11.273 -7.711 1 97.62 302 THR A CA 1
ATOM 2352 C C . THR A 1 302 ? 8.703 -11.219 -9.219 1 97.62 302 THR A C 1
ATOM 2354 O O . THR A 1 302 ? 9.625 -10.914 -9.977 1 97.62 302 THR A O 1
ATOM 2357 N N . VAL A 1 303 ? 7.512 -11.602 -9.656 1 98.44 303 VAL A N 1
ATOM 2358 C CA . VAL A 1 303 ? 7.137 -11.586 -11.07 1 98.44 303 VAL A CA 1
ATOM 2359 C C . VAL A 1 303 ? 5.984 -10.609 -11.289 1 98.44 303 VAL A C 1
ATOM 2361 O O . VAL A 1 303 ? 4.906 -10.766 -10.703 1 98.44 303 VAL A O 1
ATOM 2364 N N . ALA A 1 304 ? 6.262 -9.609 -12.109 1 98.25 304 ALA A N 1
ATOM 2365 C CA . ALA A 1 304 ? 5.207 -8.633 -12.383 1 98.25 304 ALA A CA 1
ATOM 2366 C C . ALA A 1 304 ? 3.992 -9.305 -13.016 1 98.25 304 ALA A C 1
ATOM 2368 O O . ALA A 1 304 ? 4.133 -10.188 -13.859 1 98.25 304 ALA A O 1
ATOM 2369 N N . ARG A 1 305 ? 2.777 -8.836 -12.734 1 98.5 305 ARG A N 1
ATOM 2370 C CA . ARG A 1 305 ? 1.538 -9.492 -13.133 1 98.5 305 ARG A CA 1
ATOM 2371 C C . ARG A 1 305 ? 0.845 -8.711 -14.25 1 98.5 305 ARG A C 1
ATOM 2373 O O . ARG A 1 305 ? -0.323 -8.961 -14.555 1 98.5 305 ARG A O 1
ATOM 2380 N N . THR A 1 306 ? 1.523 -7.703 -14.836 1 98.5 306 THR A N 1
ATOM 2381 C CA . THR A 1 306 ? 0.956 -6.934 -15.938 1 98.5 306 THR A CA 1
ATOM 2382 C C . THR A 1 306 ? 0.442 -7.863 -17.031 1 98.5 306 THR A C 1
ATOM 2384 O O . THR A 1 306 ? 1.178 -8.727 -17.516 1 98.5 306 THR A O 1
ATOM 2387 N N . GLY A 1 307 ? -0.811 -7.68 -17.391 1 98.62 307 GLY A N 1
ATOM 2388 C CA . GLY A 1 307 ? -1.403 -8.469 -18.469 1 98.62 307 GLY A CA 1
ATOM 2389 C C . GLY A 1 307 ? -1.992 -9.781 -17.984 1 98.62 307 GLY A C 1
ATOM 2390 O O . GLY A 1 307 ? -2.35 -10.641 -18.797 1 98.62 307 GLY A O 1
ATOM 2391 N N . VAL A 1 308 ? -2.117 -9.961 -16.656 1 98.81 308 VAL A N 1
ATOM 2392 C CA . VAL A 1 308 ? -2.674 -11.172 -16.062 1 98.81 308 VAL A CA 1
ATOM 2393 C C . VAL A 1 308 ? -3.953 -10.836 -15.305 1 98.81 308 VAL A C 1
ATOM 2395 O O . VAL A 1 308 ? -4.027 -9.805 -14.633 1 98.81 308 VAL A O 1
ATOM 2398 N N . MET A 1 309 ? -5 -11.633 -15.461 1 98.81 309 MET A N 1
ATOM 2399 C CA . MET A 1 309 ? -6.219 -11.453 -14.68 1 98.81 309 MET A CA 1
ATOM 2400 C C . MET A 1 309 ? -5.902 -11.328 -13.195 1 98.81 309 MET A C 1
ATOM 2402 O O . MET A 1 309 ? -5.07 -12.07 -12.672 1 98.81 309 MET A O 1
ATOM 2406 N N . SER A 1 310 ? -6.555 -10.367 -12.57 1 98.56 310 SER A N 1
ATOM 2407 C CA . SER A 1 310 ? -6.309 -10.156 -11.141 1 98.56 310 SER A CA 1
ATOM 2408 C C . SER A 1 310 ? -7.48 -10.664 -10.305 1 98.56 310 SER A C 1
ATOM 2410 O O . SER A 1 310 ? -8.641 -10.375 -10.609 1 98.56 310 SER A O 1
ATOM 2412 N N . ILE A 1 311 ? -7.172 -11.484 -9.328 1 98.75 311 ILE A N 1
ATOM 2413 C CA . ILE A 1 311 ? -8.117 -11.75 -8.25 1 98.75 311 ILE A CA 1
ATOM 2414 C C . ILE A 1 311 ? -7.883 -10.766 -7.105 1 98.75 311 ILE A C 1
ATOM 2416 O O . ILE A 1 311 ? -8.82 -10.109 -6.645 1 98.75 311 ILE A O 1
ATOM 2420 N N . SER A 1 312 ? -6.676 -10.695 -6.715 1 98.81 312 SER A N 1
ATOM 2421 C CA . SER A 1 312 ? -6.27 -9.812 -5.625 1 98.81 312 SER A CA 1
ATOM 2422 C C . SER A 1 312 ? -4.891 -9.211 -5.883 1 98.81 312 SER A C 1
ATOM 2424 O O . SER A 1 312 ? -3.904 -9.945 -5.996 1 98.81 312 SER A O 1
ATOM 2426 N N . GLU A 1 313 ? -4.801 -7.945 -5.863 1 98 313 GLU A N 1
ATOM 2427 C CA . GLU A 1 313 ? -3.559 -7.25 -6.188 1 98 313 GLU A CA 1
ATOM 2428 C C . GLU A 1 313 ? -2.51 -7.457 -5.098 1 98 313 GLU A C 1
ATOM 2430 O O . GLU A 1 313 ? -1.316 -7.254 -5.332 1 98 313 GLU A O 1
ATOM 2435 N N . SER A 1 314 ? -2.908 -7.906 -3.895 1 98.62 314 SER A N 1
ATOM 2436 C CA . SER A 1 314 ? -1.95 -8.07 -2.805 1 98.62 314 SER A CA 1
ATOM 2437 C C . SER A 1 314 ? -1.695 -9.547 -2.51 1 98.62 314 SER A C 1
ATOM 2439 O O . SER A 1 314 ? -0.99 -9.875 -1.555 1 98.62 314 SER A O 1
ATOM 2441 N N . LEU A 1 315 ? -2.26 -10.461 -3.32 1 98.88 315 LEU A N 1
ATOM 2442 C CA . LEU A 1 315 ? -2.107 -11.883 -3.035 1 98.88 315 LEU A CA 1
ATOM 2443 C C . LEU A 1 315 ? -1.588 -12.625 -4.258 1 98.88 315 LEU A C 1
ATOM 2445 O O . LEU A 1 315 ? -0.839 -13.602 -4.125 1 98.88 315 LEU A O 1
ATOM 2449 N N . ASP A 1 316 ? -1.88 -12.195 -5.449 1 98.81 316 ASP A N 1
ATOM 2450 C CA . ASP A 1 316 ? -1.596 -12.93 -6.68 1 98.81 316 ASP A CA 1
ATOM 2451 C C . ASP A 1 316 ? -0.092 -13.047 -6.914 1 98.81 316 ASP A C 1
ATOM 2453 O O . ASP A 1 316 ? 0.652 -12.086 -6.715 1 98.81 316 ASP A O 1
ATOM 2457 N N . LYS A 1 317 ? 0.338 -14.219 -7.324 1 98.69 317 LYS A N 1
ATOM 2458 C CA . LYS A 1 317 ? 1.71 -14.5 -7.738 1 98.69 317 LYS A CA 1
ATOM 2459 C C . LYS A 1 317 ? 1.739 -15.383 -8.984 1 98.69 317 LYS A C 1
ATOM 2461 O O . LYS A 1 317 ? 0.784 -16.109 -9.258 1 98.69 317 LYS A O 1
ATOM 2466 N N . LEU A 1 318 ? 2.775 -15.273 -9.727 1 98.88 318 LEU A N 1
ATOM 2467 C CA . LEU A 1 318 ? 3.061 -16.188 -10.828 1 98.88 318 LEU A CA 1
ATOM 2468 C C . LEU A 1 318 ? 4.262 -17.062 -10.5 1 98.88 318 LEU A C 1
ATOM 2470 O O . LEU A 1 318 ? 5.23 -16.609 -9.891 1 98.88 318 LEU A O 1
ATOM 2474 N N . GLY A 1 319 ? 4.16 -18.328 -10.844 1 98.81 319 GLY A N 1
ATOM 2475 C CA . GLY A 1 319 ? 5.258 -19.234 -10.578 1 98.81 319 GLY A CA 1
ATOM 2476 C C . GLY A 1 319 ? 5.293 -20.422 -11.523 1 98.81 319 GLY A C 1
ATOM 2477 O O . GLY A 1 319 ? 4.328 -20.672 -12.25 1 98.81 319 GLY A O 1
ATOM 2478 N N . PRO A 1 320 ? 6.363 -21.172 -11.508 1 98.94 320 PRO A N 1
ATOM 2479 C CA . PRO A 1 320 ? 6.57 -22.25 -12.469 1 98.94 320 PRO A CA 1
ATOM 2480 C C . PRO A 1 320 ? 6.145 -23.609 -11.922 1 98.94 320 PRO A C 1
ATOM 2482 O O . PRO A 1 320 ? 6.266 -23.859 -10.719 1 98.94 320 PRO A O 1
ATOM 2485 N N . PHE A 1 321 ? 5.617 -24.406 -12.805 1 98.94 321 PHE A N 1
ATOM 2486 C CA . PHE A 1 321 ? 5.5 -25.859 -12.688 1 98.94 321 PHE A CA 1
ATOM 2487 C C . PHE A 1 321 ? 6.547 -26.562 -13.539 1 98.94 321 PHE A C 1
ATOM 2489 O O . PHE A 1 321 ? 6.625 -26.328 -14.75 1 98.94 321 PHE A O 1
ATOM 2496 N N . CYS A 1 322 ? 7.371 -27.375 -12.875 1 98.75 322 CYS A N 1
ATOM 2497 C CA . CYS A 1 322 ? 8.492 -27.969 -13.602 1 98.75 322 CYS A CA 1
ATOM 2498 C C . CYS A 1 322 ? 8.68 -29.422 -13.227 1 98.75 322 CYS A C 1
ATOM 2500 O O . CYS A 1 322 ? 8 -29.938 -12.336 1 98.75 322 CYS A O 1
ATOM 2502 N N . ARG A 1 323 ? 9.633 -30 -13.938 1 96 323 ARG A N 1
ATOM 2503 C CA . ARG A 1 323 ? 10.031 -31.375 -13.648 1 96 323 ARG A CA 1
ATOM 2504 C C . ARG A 1 323 ? 10.922 -31.438 -12.414 1 96 323 ARG A C 1
ATOM 2506 O O . ARG A 1 323 ? 10.961 -32.469 -11.727 1 96 323 ARG A O 1
ATOM 2513 N N . SER A 1 324 ? 11.633 -30.406 -12.266 1 97.94 324 SER A N 1
ATOM 2514 C CA . SER A 1 324 ? 12.609 -30.406 -11.188 1 97.94 324 SER A CA 1
ATOM 2515 C C . SER A 1 324 ? 12.766 -29.016 -10.57 1 97.94 324 SER A C 1
ATOM 2517 O O . SER A 1 324 ? 12.336 -28.031 -11.148 1 97.94 324 SER A O 1
ATOM 2519 N N . ALA A 1 325 ? 13.438 -29.078 -9.375 1 98.69 325 ALA A N 1
ATOM 2520 C CA . ALA A 1 325 ? 13.734 -27.828 -8.695 1 98.69 325 ALA A CA 1
ATOM 2521 C C . ALA A 1 325 ? 14.75 -27 -9.484 1 98.69 325 ALA A C 1
ATOM 2523 O O . ALA A 1 325 ? 14.695 -25.781 -9.484 1 98.69 325 ALA A O 1
ATOM 2524 N N . VAL A 1 326 ? 15.656 -27.656 -10.18 1 98.38 326 VAL A N 1
ATOM 2525 C CA . VAL A 1 326 ? 16.609 -26.984 -11.039 1 98.38 326 VAL A CA 1
ATOM 2526 C C . VAL A 1 326 ? 15.875 -26.219 -12.133 1 98.38 326 VAL A C 1
ATOM 2528 O O . VAL A 1 326 ? 16.188 -25.047 -12.398 1 98.38 326 VAL A O 1
ATOM 2531 N N . ASP A 1 327 ? 14.938 -26.875 -12.727 1 98.62 327 ASP A N 1
ATOM 2532 C CA . ASP A 1 327 ? 14.141 -26.219 -13.766 1 98.62 327 ASP A CA 1
ATOM 2533 C C . ASP A 1 327 ? 13.398 -25.016 -13.203 1 98.62 327 ASP A C 1
ATOM 2535 O O . ASP A 1 327 ? 13.305 -23.969 -13.859 1 98.62 327 ASP A O 1
ATOM 2539 N N . CYS A 1 328 ? 12.836 -25.141 -11.969 1 98.88 328 CYS A N 1
ATOM 2540 C CA . CYS A 1 328 ? 12.141 -24.031 -11.336 1 98.88 328 CYS A CA 1
ATOM 2541 C C . CYS A 1 328 ? 13.07 -22.844 -11.148 1 98.88 328 CYS A C 1
ATOM 2543 O O . CYS A 1 328 ? 12.664 -21.688 -11.352 1 98.88 328 CYS A O 1
ATOM 2545 N N . ALA A 1 329 ? 14.281 -23.125 -10.719 1 98.62 329 ALA A N 1
ATOM 2546 C CA . ALA A 1 329 ? 15.258 -22.062 -10.508 1 98.62 329 ALA A CA 1
ATOM 2547 C C . ALA A 1 329 ? 15.555 -21.312 -11.805 1 98.62 329 ALA A C 1
ATOM 2549 O O . ALA A 1 329 ? 15.625 -20.094 -11.828 1 98.62 329 ALA A O 1
ATOM 2550 N N . ILE A 1 330 ? 15.734 -22.062 -12.875 1 98.19 330 ILE A N 1
ATOM 2551 C CA . ILE A 1 330 ? 16.031 -21.484 -14.18 1 98.19 330 ILE A CA 1
ATOM 2552 C C . ILE A 1 330 ? 14.867 -20.609 -14.625 1 98.19 330 ILE A C 1
ATOM 2554 O O . ILE A 1 330 ? 15.07 -19.469 -15.047 1 98.19 330 ILE A O 1
ATOM 2558 N N . ILE A 1 331 ? 13.672 -21.109 -14.516 1 98.69 331 ILE A N 1
ATOM 2559 C CA . ILE A 1 331 ? 12.492 -20.375 -14.977 1 98.69 331 ILE A CA 1
ATOM 2560 C C . ILE A 1 331 ? 12.289 -19.125 -14.125 1 98.69 331 ILE A C 1
ATOM 2562 O O . ILE A 1 331 ? 12.023 -18.047 -14.656 1 98.69 331 ILE A O 1
ATOM 2566 N N . LEU A 1 332 ? 12.406 -19.234 -12.789 1 98.5 332 LEU A N 1
ATOM 2567 C CA . LEU A 1 332 ? 12.242 -18.062 -11.922 1 98.5 332 LEU A CA 1
ATOM 2568 C C . LEU A 1 332 ? 13.203 -16.953 -12.328 1 98.5 332 LEU A C 1
ATOM 2570 O O . LEU A 1 332 ? 12.812 -15.781 -12.398 1 98.5 332 LEU A O 1
ATOM 2574 N N . ASP A 1 333 ? 14.438 -17.312 -12.57 1 97.94 333 ASP A N 1
ATOM 2575 C CA . ASP A 1 333 ? 15.469 -16.344 -12.93 1 97.94 333 ASP A CA 1
ATOM 2576 C C . ASP A 1 333 ? 15.102 -15.594 -14.203 1 97.94 333 ASP A C 1
ATOM 2578 O O . ASP A 1 333 ? 15.398 -14.406 -14.344 1 97.94 333 ASP A O 1
ATOM 2582 N N . LEU A 1 334 ? 14.5 -16.25 -15.062 1 97.81 334 LEU A N 1
ATOM 2583 C CA . LEU A 1 334 ? 14.258 -15.703 -16.391 1 97.81 334 LEU A CA 1
ATOM 2584 C C . LEU A 1 334 ? 12.969 -14.891 -16.422 1 97.81 334 LEU A C 1
ATOM 2586 O O . LEU A 1 334 ? 12.812 -14 -17.266 1 97.81 334 LEU A O 1
ATOM 2590 N N . ILE A 1 335 ? 12.023 -15.141 -15.461 1 98.12 335 ILE A N 1
ATOM 2591 C CA . ILE A 1 335 ? 10.727 -14.477 -15.57 1 98.12 335 ILE A CA 1
ATOM 2592 C C . ILE A 1 335 ? 10.609 -13.391 -14.508 1 98.12 335 ILE A C 1
ATOM 2594 O O . ILE A 1 335 ? 9.711 -12.555 -14.562 1 98.12 335 ILE A O 1
ATOM 2598 N N . ARG A 1 336 ? 11.477 -13.359 -13.492 1 97.38 336 ARG A N 1
ATOM 2599 C CA . ARG A 1 336 ? 11.367 -12.375 -12.422 1 97.38 336 ARG A CA 1
ATOM 2600 C C . ARG A 1 336 ? 11.664 -10.969 -12.93 1 97.38 336 ARG A C 1
ATOM 2602 O O . ARG A 1 336 ? 12.375 -10.805 -13.93 1 97.38 336 ARG A O 1
ATOM 2609 N N . GLY A 1 337 ? 11.031 -9.961 -12.281 1 95.5 337 GLY A N 1
ATOM 2610 C CA . GLY A 1 337 ? 11.266 -8.57 -12.633 1 95.5 337 GLY A CA 1
ATOM 2611 C C . GLY A 1 337 ? 10.086 -7.668 -12.305 1 95.5 337 GLY A C 1
ATOM 2612 O O . GLY A 1 337 ? 8.977 -8.148 -12.078 1 95.5 337 GLY A O 1
ATOM 2613 N N . MET A 1 338 ? 10.367 -6.434 -12.289 1 94.31 338 MET A N 1
ATOM 2614 C CA . MET A 1 338 ? 9.352 -5.426 -12 1 94.31 338 MET A CA 1
ATOM 2615 C C . MET A 1 338 ? 8.812 -4.812 -13.289 1 94.31 338 MET A C 1
ATOM 2617 O O . MET A 1 338 ? 9.492 -4.828 -14.32 1 94.31 338 MET A O 1
ATOM 2621 N N . ASP A 1 339 ? 7.562 -4.344 -13.227 1 95 339 ASP A N 1
ATOM 2622 C CA . ASP A 1 339 ? 6.918 -3.66 -14.344 1 95 339 ASP A CA 1
ATOM 2623 C C . ASP A 1 339 ? 6.02 -2.529 -13.852 1 95 339 ASP A C 1
ATOM 2625 O O . ASP A 1 339 ? 5.379 -2.648 -12.805 1 95 339 ASP A O 1
ATOM 2629 N N . ALA A 1 340 ? 5.898 -1.447 -14.594 1 91.56 340 ALA A N 1
ATOM 2630 C CA . ALA A 1 340 ? 5.137 -0.265 -14.203 1 91.56 340 ALA A CA 1
ATOM 2631 C C . ALA A 1 340 ? 3.643 -0.577 -14.133 1 91.56 340 ALA A C 1
ATOM 2633 O O . ALA A 1 340 ? 2.906 0.062 -13.375 1 91.56 340 ALA A O 1
ATOM 2634 N N . GLY A 1 341 ? 3.246 -1.573 -14.852 1 93.88 341 GLY A N 1
ATOM 2635 C CA . GLY A 1 341 ? 1.839 -1.945 -14.852 1 93.88 341 GLY A CA 1
ATOM 2636 C C . GLY A 1 341 ? 1.423 -2.707 -13.609 1 93.88 341 GLY A C 1
ATOM 2637 O O . GLY A 1 341 ? 0.23 -2.902 -13.359 1 93.88 341 GLY A O 1
ATOM 2638 N N . ASP A 1 342 ? 2.359 -3.104 -12.828 1 96.19 342 ASP A N 1
ATOM 2639 C CA . ASP A 1 342 ? 2.135 -3.777 -11.555 1 96.19 342 ASP A CA 1
ATOM 2640 C C . ASP A 1 342 ? 2.865 -3.062 -10.414 1 96.19 342 ASP A C 1
ATOM 2642 O O . ASP A 1 342 ? 4.012 -3.391 -10.102 1 96.19 342 ASP A O 1
ATOM 2646 N N . PRO A 1 343 ? 2.145 -2.236 -9.656 1 94 343 PRO A N 1
ATOM 2647 C CA . PRO A 1 343 ? 2.807 -1.389 -8.656 1 94 343 PRO A CA 1
ATOM 2648 C C . PRO A 1 343 ? 3.352 -2.184 -7.477 1 94 343 PRO A C 1
ATOM 2650 O O . PRO A 1 343 ? 4.156 -1.666 -6.699 1 94 343 PRO A O 1
ATOM 2653 N N . SER A 1 344 ? 2.973 -3.389 -7.297 1 95.06 344 SER A N 1
ATOM 2654 C CA . SER A 1 344 ? 3.451 -4.191 -6.18 1 95.06 344 SER A CA 1
ATOM 2655 C C . SER A 1 344 ? 4.672 -5.016 -6.57 1 95.06 344 SER A C 1
ATOM 2657 O O . SER A 1 344 ? 5.301 -5.652 -5.719 1 95.06 344 SER A O 1
ATOM 2659 N N . SER A 1 345 ? 4.984 -5.066 -7.887 1 95.75 345 SER A N 1
ATOM 2660 C CA . SER A 1 345 ? 6.172 -5.801 -8.312 1 95.75 345 SER A CA 1
ATOM 2661 C C . SER A 1 345 ? 7.449 -5.078 -7.891 1 95.75 345 SER A C 1
ATOM 2663 O O . SER A 1 345 ? 7.449 -3.859 -7.715 1 95.75 345 SER A O 1
ATOM 2665 N N . CYS A 1 346 ? 8.477 -5.883 -7.617 1 91.44 346 CYS A N 1
ATOM 2666 C CA . CYS A 1 346 ? 9.75 -5.305 -7.207 1 91.44 346 CYS A CA 1
ATOM 2667 C C . CYS A 1 346 ? 10.914 -6.176 -7.668 1 91.44 346 CYS A C 1
ATOM 2669 O O . CYS A 1 346 ? 10.719 -7.328 -8.055 1 91.44 346 CYS A O 1
ATOM 2671 N N . GLU A 1 347 ? 12.086 -5.566 -7.664 1 90.56 347 GLU A N 1
ATOM 2672 C CA . GLU A 1 347 ? 13.305 -6.336 -7.91 1 90.56 347 GLU A CA 1
ATOM 2673 C C . GLU A 1 347 ? 13.773 -7.051 -6.645 1 90.56 347 GLU A C 1
ATOM 2675 O O . GLU A 1 347 ? 14.43 -6.449 -5.793 1 90.56 347 GLU A O 1
ATOM 2680 N N . VAL A 1 348 ? 13.43 -8.266 -6.582 1 88.5 348 VAL A N 1
ATOM 2681 C CA . VAL A 1 348 ? 13.828 -9.055 -5.422 1 88.5 348 VAL A CA 1
ATOM 2682 C C . VAL A 1 348 ? 15.273 -9.516 -5.578 1 88.5 348 VAL A C 1
ATOM 2684 O O . VAL A 1 348 ? 15.625 -10.172 -6.566 1 88.5 348 VAL A O 1
ATOM 2687 N N . ALA A 1 349 ? 16.125 -9.211 -4.656 1 87.06 349 ALA A N 1
ATOM 2688 C CA . ALA A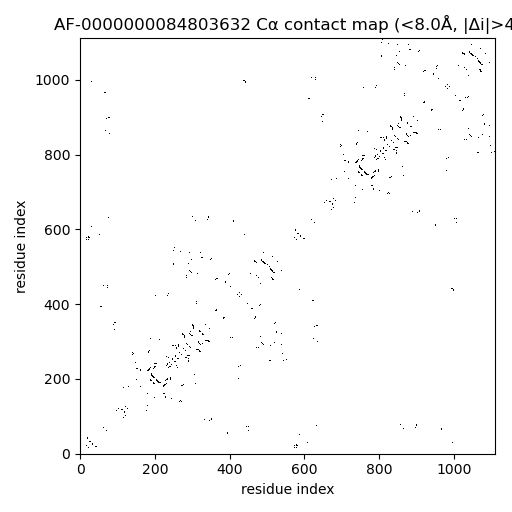 1 349 ? 17.531 -9.562 -4.703 1 87.06 349 ALA A CA 1
ATOM 2689 C C . ALA A 1 349 ? 17.766 -10.992 -4.219 1 87.06 349 ALA A C 1
ATOM 2691 O O . ALA A 1 349 ? 18.109 -11.211 -3.057 1 87.06 349 ALA A O 1
ATOM 2692 N N . LEU A 1 350 ? 17.656 -11.891 -5.055 1 94.19 350 LEU A N 1
ATOM 2693 C CA . LEU A 1 350 ? 17.859 -13.297 -4.719 1 94.19 350 LEU A CA 1
ATOM 2694 C C . LEU A 1 350 ? 19.328 -13.68 -4.918 1 94.19 350 LEU A C 1
ATOM 2696 O O . LEU A 1 350 ? 19.953 -13.258 -5.887 1 94.19 350 LEU A O 1
ATOM 2700 N N . GLU A 1 351 ? 19.797 -14.422 -4.012 1 95.62 351 GLU A N 1
ATOM 2701 C CA . GLU A 1 351 ? 21.094 -15.07 -4.246 1 95.62 351 GLU A CA 1
ATOM 2702 C C . GLU A 1 351 ? 20.953 -16.25 -5.199 1 95.62 351 GLU A C 1
ATOM 2704 O O . GLU A 1 351 ? 19.844 -16.703 -5.484 1 95.62 351 GLU A O 1
ATOM 2709 N N . ASP A 1 352 ? 22.141 -16.641 -5.75 1 97.69 352 ASP A N 1
ATOM 2710 C CA . ASP A 1 352 ? 22.172 -17.797 -6.645 1 97.69 352 ASP A CA 1
ATOM 2711 C C . ASP A 1 352 ? 21.906 -19.094 -5.883 1 97.69 352 ASP A C 1
ATOM 2713 O O . ASP A 1 352 ? 22.734 -19.531 -5.07 1 97.69 352 ASP A O 1
ATOM 2717 N N . PRO A 1 353 ? 20.734 -19.734 -6.188 1 98.25 353 PRO A N 1
ATOM 2718 C CA . PRO A 1 353 ? 20.422 -20.938 -5.434 1 98.25 353 PRO A CA 1
ATOM 2719 C C . PRO A 1 353 ? 21.406 -22.078 -5.684 1 98.25 353 PRO A C 1
ATOM 2721 O O . PRO A 1 353 ? 21.547 -22.984 -4.855 1 98.25 353 PRO A O 1
ATOM 2724 N N . PHE A 1 354 ? 22.141 -22.078 -6.762 1 97.5 354 PHE A N 1
ATOM 2725 C CA . PHE A 1 354 ? 23.078 -23.109 -7.133 1 97.5 354 PHE A CA 1
ATOM 2726 C C . PHE A 1 354 ? 24.375 -22.984 -6.332 1 97.5 354 PHE A C 1
ATOM 2728 O O . PHE A 1 354 ? 25.188 -23.906 -6.316 1 97.5 354 PHE A O 1
ATOM 2735 N N . HIS A 1 355 ? 24.516 -21.938 -5.598 1 96.69 355 HIS A N 1
ATOM 2736 C CA . HIS A 1 355 ? 25.75 -21.703 -4.852 1 96.69 355 HIS A CA 1
ATOM 2737 C C . HIS A 1 355 ? 25.469 -21.594 -3.357 1 96.69 355 HIS A C 1
ATOM 2739 O O . HIS A 1 355 ? 26.359 -21.219 -2.586 1 96.69 355 HIS A O 1
ATOM 2745 N N . VAL A 1 356 ? 24.281 -21.812 -2.955 1 98 356 VAL A N 1
ATOM 2746 C CA . VAL A 1 356 ? 23.938 -21.797 -1.534 1 98 356 VAL A CA 1
ATOM 2747 C C . VAL A 1 356 ? 24.609 -22.984 -0.837 1 98 356 VAL A C 1
ATOM 2749 O O . VAL A 1 356 ? 24.484 -24.125 -1.285 1 98 356 VAL A O 1
ATOM 2752 N N . ASP A 1 357 ? 25.375 -22.703 0.191 1 98.44 357 ASP A N 1
ATOM 2753 C CA . ASP A 1 357 ? 25.922 -23.766 1.033 1 98.44 357 ASP A CA 1
ATOM 2754 C C . ASP A 1 357 ? 24.891 -24.234 2.049 1 98.44 357 ASP A C 1
ATOM 2756 O O . ASP A 1 357 ? 24.766 -23.672 3.135 1 98.44 357 ASP A O 1
ATOM 2760 N N . ILE A 1 358 ? 24.266 -25.375 1.769 1 98.5 358 ILE A N 1
ATOM 2761 C CA . ILE A 1 358 ? 23.109 -25.828 2.553 1 98.5 358 ILE A CA 1
ATOM 2762 C C . ILE A 1 358 ? 23.594 -26.328 3.916 1 98.5 358 ILE A C 1
ATOM 2764 O O . ILE A 1 358 ? 22.797 -26.469 4.844 1 98.5 358 ILE A O 1
ATOM 2768 N N . THR A 1 359 ? 24.859 -26.641 4.047 1 98.56 359 THR A N 1
ATOM 2769 C CA . THR A 1 359 ? 25.391 -27.141 5.312 1 98.56 359 THR A CA 1
ATOM 2770 C C . THR A 1 359 ? 25.422 -26.031 6.359 1 98.56 359 THR A C 1
ATOM 2772 O O . THR A 1 359 ? 25.562 -26.297 7.551 1 98.56 359 THR A O 1
ATOM 2775 N N . LYS A 1 360 ? 25.219 -24.797 5.918 1 98.56 360 LYS A N 1
ATOM 2776 C CA . LYS A 1 360 ? 25.234 -23.656 6.828 1 98.56 360 LYS A CA 1
ATOM 2777 C C . LYS A 1 360 ? 23.828 -23.234 7.223 1 98.56 360 LYS A C 1
ATOM 2779 O O . LYS A 1 360 ? 23.641 -22.281 7.992 1 98.56 360 LYS A O 1
ATOM 2784 N N . LEU A 1 361 ? 22.859 -23.922 6.77 1 98.75 361 LEU A N 1
ATOM 2785 C CA . LEU A 1 361 ? 21.469 -23.547 7.004 1 98.75 361 LEU A CA 1
ATOM 2786 C C . LEU A 1 361 ? 20.891 -24.297 8.203 1 98.75 361 LEU A C 1
ATOM 2788 O O . LEU A 1 361 ? 21.25 -25.453 8.445 1 98.75 361 LEU A O 1
ATOM 2792 N N . THR A 1 362 ? 20.109 -23.594 8.969 1 98.88 362 THR A N 1
ATOM 2793 C CA . THR A 1 362 ? 19.219 -24.203 9.953 1 98.88 362 THR A CA 1
ATOM 2794 C C . THR A 1 362 ? 17.781 -24.266 9.422 1 98.88 362 THR A C 1
ATOM 2796 O O . THR A 1 362 ? 17.172 -23.234 9.141 1 98.88 362 THR A O 1
ATOM 2799 N N . VAL A 1 363 ? 17.297 -25.5 9.297 1 98.88 363 VAL A N 1
ATOM 2800 C CA . VAL A 1 363 ? 15.977 -25.719 8.719 1 98.88 363 VAL A CA 1
ATOM 2801 C C . VAL A 1 363 ? 15.055 -26.344 9.766 1 98.88 363 VAL A C 1
ATOM 2803 O O . VAL A 1 363 ? 15.398 -27.344 10.391 1 98.88 363 VAL A O 1
ATOM 2806 N N . GLY A 1 364 ? 13.883 -25.672 9.977 1 98.88 364 GLY A N 1
ATOM 2807 C CA . GLY A 1 364 ? 12.883 -26.219 10.875 1 98.88 364 GLY A CA 1
ATOM 2808 C C . GLY A 1 364 ? 11.961 -27.219 10.195 1 98.88 364 GLY A C 1
ATOM 2809 O O . GLY A 1 364 ? 11.758 -27.156 8.984 1 98.88 364 GLY A O 1
ATOM 2810 N N . TYR A 1 365 ? 11.453 -28.172 10.93 1 98.62 365 TYR A N 1
ATOM 2811 C CA . TYR A 1 365 ? 10.383 -29.016 10.414 1 98.62 365 TYR A CA 1
ATOM 2812 C C . TYR A 1 365 ? 9.195 -29.031 11.359 1 98.62 365 TYR A C 1
ATOM 2814 O O . TYR A 1 365 ? 9.359 -29.172 12.578 1 98.62 365 TYR A O 1
ATOM 2822 N N . LEU A 1 366 ? 8.047 -28.797 10.797 1 98.25 366 LEU A N 1
ATOM 2823 C CA . LEU A 1 366 ? 6.801 -28.844 11.555 1 98.25 366 LEU A CA 1
ATOM 2824 C C . LEU A 1 366 ? 6.391 -30.281 11.852 1 98.25 366 LEU A C 1
ATOM 2826 O O . LEU A 1 366 ? 6.953 -31.219 11.281 1 98.25 366 LEU A O 1
ATOM 2830 N N . ASP A 1 367 ? 5.359 -30.406 12.719 1 96.56 367 ASP A N 1
ATOM 2831 C CA . ASP A 1 367 ? 4.84 -31.734 13.023 1 96.56 367 ASP A CA 1
ATOM 2832 C C . ASP A 1 367 ? 4.301 -32.406 11.773 1 96.56 367 ASP A C 1
ATOM 2834 O O . ASP A 1 367 ? 4.348 -33.656 11.656 1 96.56 367 ASP A O 1
ATOM 2838 N N . SER A 1 368 ? 3.887 -31.625 10.836 1 94 368 SER A N 1
ATOM 2839 C CA . SER A 1 368 ? 3.262 -32.125 9.625 1 94 368 SER A CA 1
ATOM 2840 C C . SER A 1 368 ? 4.301 -32.438 8.547 1 94 368 SER A C 1
ATOM 2842 O O . SER A 1 368 ? 3.955 -32.844 7.438 1 94 368 SER A O 1
ATOM 2844 N N . ALA A 1 369 ? 5.562 -32.312 8.805 1 95.25 369 ALA A N 1
ATOM 2845 C CA . ALA A 1 369 ? 6.617 -32.469 7.809 1 95.25 369 ALA A CA 1
ATOM 2846 C C . ALA A 1 369 ? 6.738 -33.906 7.359 1 95.25 369 ALA A C 1
ATOM 2848 O O . ALA A 1 369 ? 6.559 -34.812 8.156 1 95.25 369 ALA A O 1
ATOM 2849 N N . GLU A 1 370 ? 7.031 -34.062 6.07 1 94.5 370 GLU A N 1
ATOM 2850 C CA . GLU A 1 370 ? 7.414 -35.375 5.566 1 94.5 370 GLU A CA 1
ATOM 2851 C C . GLU A 1 370 ? 8.82 -35.781 6.031 1 94.5 370 GLU A C 1
ATOM 2853 O O . GLU A 1 370 ? 9.812 -35.219 5.547 1 94.5 370 GLU A O 1
ATOM 2858 N N . MET A 1 371 ? 8.945 -36.812 6.773 1 94.81 371 MET A N 1
ATOM 2859 C CA . MET A 1 371 ? 10.195 -37.125 7.461 1 94.81 371 MET A CA 1
ATOM 2860 C C . MET A 1 371 ? 11.258 -37.594 6.469 1 94.81 371 MET A C 1
ATOM 2862 O O . MET A 1 371 ? 12.453 -37.438 6.711 1 94.81 371 MET A O 1
ATOM 2866 N N . GLU A 1 372 ? 10.828 -38.094 5.348 1 95.06 372 GLU A N 1
ATOM 2867 C CA . GLU A 1 372 ? 11.82 -38.469 4.336 1 95.06 372 GLU A CA 1
ATOM 2868 C C . GLU A 1 372 ? 12.664 -37.25 3.934 1 95.06 372 GLU A C 1
ATOM 2870 O O . GLU A 1 372 ? 13.875 -37.375 3.775 1 95.06 372 GLU A O 1
ATOM 2875 N N . VAL A 1 373 ? 12 -36.156 3.768 1 97.75 373 VAL A N 1
ATOM 2876 C CA . VAL A 1 373 ? 12.695 -34.938 3.367 1 97.75 373 VAL A CA 1
ATOM 2877 C C . VAL A 1 373 ? 13.633 -34.469 4.484 1 97.75 373 VAL A C 1
ATOM 2879 O O . VAL A 1 373 ? 14.773 -34.094 4.227 1 97.75 373 VAL A O 1
ATOM 2882 N N . VAL A 1 374 ? 13.18 -34.562 5.711 1 98.25 374 VAL A N 1
ATOM 2883 C CA . VAL A 1 374 ? 13.977 -34.188 6.879 1 98.25 374 VAL A CA 1
ATOM 2884 C C . VAL A 1 374 ? 15.234 -35.062 6.949 1 98.25 374 VAL A C 1
ATOM 2886 O O . VAL A 1 374 ? 16.344 -34.531 7.113 1 98.25 374 VAL A O 1
ATOM 2889 N N . ASN A 1 375 ? 15.055 -36.312 6.77 1 98.12 375 ASN A N 1
ATOM 2890 C CA . ASN A 1 375 ? 16.156 -37.25 6.875 1 98.12 375 ASN A CA 1
ATOM 2891 C C . ASN A 1 375 ? 17.172 -37.062 5.754 1 98.12 375 ASN A C 1
ATOM 2893 O O . ASN A 1 375 ? 18.391 -37.062 5.996 1 98.12 375 ASN A O 1
ATOM 2897 N N . VAL A 1 376 ? 16.688 -36.938 4.586 1 98.44 376 VAL A N 1
ATOM 2898 C CA . VAL A 1 376 ? 17.562 -36.75 3.432 1 98.44 376 VAL A CA 1
ATOM 2899 C C . VAL A 1 376 ? 18.391 -35.5 3.586 1 98.44 376 VAL A C 1
ATOM 2901 O O . VAL A 1 376 ? 19.594 -35.5 3.357 1 98.44 376 VAL A O 1
ATOM 2904 N N . LEU A 1 377 ? 17.766 -34.375 3.959 1 98.75 377 LEU A N 1
ATOM 2905 C CA . LEU A 1 377 ? 18.469 -33.125 4.102 1 98.75 377 LEU A CA 1
ATOM 2906 C C . LEU A 1 377 ? 19.469 -33.188 5.254 1 98.75 377 LEU A C 1
ATOM 2908 O O . LEU A 1 377 ? 20.531 -32.562 5.195 1 98.75 377 LEU A O 1
ATOM 2912 N N . SER A 1 378 ? 19.078 -33.906 6.297 1 98.62 378 SER A N 1
ATOM 2913 C CA . SER A 1 378 ? 20.016 -34.125 7.395 1 98.62 378 SER A CA 1
ATOM 2914 C C . SER A 1 378 ? 21.266 -34.844 6.922 1 98.62 378 SER A C 1
ATOM 2916 O O . SER A 1 378 ? 22.375 -34.438 7.266 1 98.62 378 SER A O 1
ATOM 2918 N N . VAL A 1 379 ? 21.078 -35.875 6.141 1 98.5 379 VAL A N 1
ATOM 2919 C CA . VAL A 1 379 ? 22.188 -36.656 5.613 1 98.5 379 VAL A CA 1
ATOM 2920 C C . VAL A 1 379 ? 23.062 -35.812 4.699 1 98.5 379 VAL A C 1
ATOM 2922 O O . VAL A 1 379 ? 24.281 -35.938 4.66 1 98.5 379 VAL A O 1
ATOM 2925 N N . LYS A 1 380 ? 22.469 -34.844 4.098 1 98.44 380 LYS A N 1
ATOM 2926 C CA . LYS A 1 380 ? 23.172 -33.969 3.189 1 98.44 380 LYS A CA 1
ATOM 2927 C C . LYS A 1 380 ? 23.891 -32.844 3.957 1 98.44 380 LYS A C 1
ATOM 2929 O O . LYS A 1 380 ? 24.562 -32 3.359 1 98.44 380 LYS A O 1
ATOM 2934 N N . GLY A 1 381 ? 23.719 -32.75 5.25 1 98.56 381 GLY A N 1
ATOM 2935 C CA . GLY A 1 381 ? 24.516 -31.859 6.078 1 98.56 381 GLY A CA 1
ATOM 2936 C C . GLY A 1 381 ? 23.719 -30.656 6.59 1 98.56 381 GLY A C 1
ATOM 2937 O O . GLY A 1 381 ? 24.281 -29.797 7.277 1 98.56 381 GLY A O 1
ATOM 2938 N N . VAL A 1 382 ? 22.438 -30.625 6.34 1 98.81 382 VAL A N 1
ATOM 2939 C CA . VAL A 1 382 ? 21.594 -29.531 6.824 1 98.81 382 VAL A CA 1
ATOM 2940 C C . VAL A 1 382 ? 21.312 -29.719 8.312 1 98.81 382 VAL A C 1
ATOM 2942 O O . VAL A 1 382 ? 21.078 -30.844 8.766 1 98.81 382 VAL A O 1
ATOM 2945 N N . LYS A 1 383 ? 21.375 -28.594 9.07 1 98.75 383 LYS A N 1
ATOM 2946 C CA . LYS A 1 383 ? 20.922 -28.656 10.461 1 98.75 383 LYS A CA 1
ATOM 2947 C C . LYS A 1 383 ? 19.406 -28.594 10.555 1 98.75 383 LYS A C 1
ATOM 2949 O O . LYS A 1 383 ? 18.797 -27.562 10.273 1 98.75 383 LYS A O 1
ATOM 2954 N N . LEU A 1 384 ? 18.828 -29.75 10.961 1 98.62 384 LEU A N 1
ATOM 2955 C CA . LEU A 1 384 ? 17.375 -29.828 11.078 1 98.62 384 LEU A CA 1
ATOM 2956 C C . LEU A 1 384 ? 16.938 -29.75 12.547 1 98.62 384 LEU A C 1
ATOM 2958 O O . LEU A 1 384 ? 17.516 -30.438 13.398 1 98.62 384 LEU A O 1
ATOM 2962 N N . VAL A 1 385 ? 15.922 -28.906 12.836 1 98.56 385 VAL A N 1
ATOM 2963 C CA . VAL A 1 385 ? 15.445 -28.766 14.211 1 98.56 385 VAL A CA 1
ATOM 2964 C C . VAL A 1 385 ? 13.914 -28.766 14.234 1 98.56 385 VAL A C 1
ATOM 2966 O O . VAL A 1 385 ? 13.281 -28.297 13.289 1 98.56 385 VAL A O 1
ATOM 2969 N N . PRO A 1 386 ? 13.305 -29.359 15.289 1 98.12 386 PRO A N 1
ATOM 2970 C CA . PRO A 1 386 ? 11.867 -29.141 15.445 1 98.12 386 PRO A CA 1
ATOM 2971 C C . PRO A 1 386 ? 11.5 -27.656 15.492 1 98.12 386 PRO A C 1
ATOM 2973 O O . PRO A 1 386 ? 12.219 -26.859 16.094 1 98.12 386 PRO A O 1
ATOM 2976 N N . PHE A 1 387 ? 10.398 -27.375 14.812 1 98.06 387 PHE A N 1
ATOM 2977 C CA . PHE A 1 387 ? 10.055 -25.969 14.648 1 98.06 387 PHE A CA 1
ATOM 2978 C C . PHE A 1 387 ? 8.547 -25.766 14.734 1 98.06 387 PHE A C 1
ATOM 2980 O O . PHE A 1 387 ? 7.773 -26.609 14.281 1 98.06 387 PHE A O 1
ATOM 2987 N N . LYS A 1 388 ? 8.172 -24.719 15.461 1 96.81 388 LYS A N 1
ATOM 2988 C CA . LYS A 1 388 ? 6.793 -24.234 15.484 1 96.81 388 LYS A CA 1
ATOM 2989 C C . LYS A 1 388 ? 6.707 -22.781 15.055 1 96.81 388 LYS A C 1
ATOM 2991 O O . LYS A 1 388 ? 7.445 -21.938 15.562 1 96.81 388 LYS A O 1
ATOM 2996 N N . LEU A 1 389 ? 5.871 -22.516 14.094 1 96.06 389 LEU A N 1
ATOM 2997 C CA . LEU A 1 389 ? 5.609 -21.141 13.711 1 96.06 389 LEU A CA 1
ATOM 2998 C C . LEU A 1 389 ? 4.508 -20.531 14.578 1 96.06 389 LEU A C 1
ATOM 3000 O O . LEU A 1 389 ? 3.32 -20.688 14.273 1 96.06 389 LEU A O 1
ATOM 3004 N N . ASN A 1 390 ? 4.875 -19.703 15.523 1 95.5 390 ASN A N 1
ATOM 3005 C CA . ASN A 1 390 ? 3.939 -19.203 16.531 1 95.5 390 ASN A CA 1
ATOM 3006 C C . ASN A 1 390 ? 3.393 -17.828 16.141 1 95.5 390 ASN A C 1
ATOM 3008 O O . ASN A 1 390 ? 4.137 -16.969 15.672 1 95.5 390 ASN A O 1
ATOM 3012 N N . TYR A 1 391 ? 2.135 -17.641 16.234 1 96.25 391 TYR A N 1
ATOM 3013 C CA . TYR A 1 391 ? 1.437 -16.359 16.109 1 96.25 391 TYR A CA 1
ATOM 3014 C C . TYR A 1 391 ? 0.12 -16.391 16.875 1 96.25 391 TYR A C 1
ATOM 3016 O O . TYR A 1 391 ? -0.411 -17.453 17.172 1 96.25 391 TYR A O 1
ATOM 3024 N N . THR A 1 392 ? -0.474 -15.203 17.203 1 93.75 392 THR A N 1
ATOM 3025 C CA . THR A 1 392 ? -1.639 -15.109 18.078 1 93.75 392 THR A CA 1
ATOM 3026 C C . THR A 1 392 ? -2.91 -14.891 17.25 1 93.75 392 THR A C 1
ATOM 3028 O O . THR A 1 392 ? -4.02 -14.992 17.781 1 93.75 392 THR A O 1
ATOM 3031 N N . ILE A 1 393 ? -2.746 -14.648 16 1 92.38 393 ILE A N 1
ATOM 3032 C CA . ILE A 1 393 ? -3.881 -14.305 15.148 1 92.38 393 ILE A CA 1
ATOM 3033 C C . ILE A 1 393 ? -4.715 -15.555 14.875 1 92.38 393 ILE A C 1
ATOM 3035 O O . ILE A 1 393 ? -4.262 -16.484 14.195 1 92.38 393 ILE A O 1
ATOM 3039 N N . SER A 1 394 ? -5.973 -15.539 15.305 1 93.38 394 SER A N 1
ATOM 3040 C CA . SER A 1 394 ? -6.852 -16.688 15.141 1 93.38 394 SER A CA 1
ATOM 3041 C C . SER A 1 394 ? -7.699 -16.562 13.883 1 93.38 394 SER A C 1
ATOM 3043 O O . SER A 1 394 ? -8.391 -17.516 13.492 1 93.38 394 SER A O 1
ATOM 3045 N N . SER A 1 395 ? -7.555 -15.453 13.188 1 93.62 395 SER A N 1
ATOM 3046 C CA . SER A 1 395 ? -8.445 -15.164 12.062 1 93.62 395 SER A CA 1
ATOM 3047 C C . SER A 1 395 ? -7.691 -15.203 10.734 1 93.62 395 SER A C 1
ATOM 3049 O O . SER A 1 395 ? -8.062 -14.516 9.789 1 93.62 395 SER A O 1
ATOM 3051 N N . VAL A 1 396 ? -6.688 -15.992 10.664 1 98.44 396 VAL A N 1
ATOM 3052 C CA . VAL A 1 396 ? -5.836 -16.016 9.477 1 98.44 396 VAL A CA 1
ATOM 3053 C C . VAL A 1 396 ? -6.684 -16.344 8.242 1 98.44 396 VAL A C 1
ATOM 3055 O O . VAL A 1 396 ? -6.609 -15.633 7.234 1 98.44 396 VAL A O 1
ATOM 3058 N N . GLN A 1 397 ? -7.547 -17.359 8.32 1 98.38 397 GLN A N 1
ATOM 3059 C CA . GLN A 1 397 ? -8.359 -17.797 7.188 1 98.38 397 GLN A CA 1
ATOM 3060 C C . GLN A 1 397 ? -9.391 -16.75 6.805 1 98.38 397 GLN A C 1
ATOM 3062 O O . GLN A 1 397 ? -9.609 -16.484 5.621 1 98.38 397 GLN A O 1
ATOM 3067 N N . SER A 1 398 ? -9.977 -16.078 7.781 1 98.06 398 SER A N 1
ATOM 3068 C CA . SER A 1 398 ? -10.992 -15.078 7.484 1 98.06 398 SER A CA 1
ATOM 3069 C C . SER A 1 398 ? -10.367 -13.805 6.922 1 98.06 398 SER A C 1
ATOM 3071 O O . SER A 1 398 ? -10.977 -13.125 6.094 1 98.06 398 SER A O 1
ATOM 3073 N N . ILE A 1 399 ? -9.148 -13.445 7.422 1 98.81 399 ILE A N 1
ATOM 3074 C CA . ILE A 1 399 ? -8.438 -12.305 6.852 1 98.81 399 ILE A CA 1
ATOM 3075 C C . ILE A 1 399 ? -8.195 -12.539 5.363 1 98.81 399 ILE A C 1
ATOM 3077 O O . ILE A 1 399 ? -8.43 -11.648 4.539 1 98.81 399 ILE A O 1
ATOM 3081 N N . LEU A 1 400 ? -7.781 -13.773 5.023 1 98.81 400 LEU A N 1
ATOM 3082 C CA . LEU A 1 400 ? -7.555 -14.133 3.629 1 98.81 400 LEU A CA 1
ATOM 3083 C C . LEU A 1 400 ? -8.852 -14.055 2.828 1 98.81 400 LEU A C 1
ATOM 3085 O O . LEU A 1 400 ? -8.875 -13.461 1.747 1 98.81 400 LEU A O 1
ATOM 3089 N N . ASP A 1 401 ? -9.898 -14.562 3.332 1 98.5 401 ASP A N 1
ATOM 3090 C CA . ASP A 1 401 ? -11.172 -14.617 2.631 1 98.5 401 ASP A CA 1
ATOM 3091 C C . ASP A 1 401 ? -11.719 -13.219 2.367 1 98.5 401 ASP A C 1
ATOM 3093 O O . ASP A 1 401 ? -12.172 -12.914 1.261 1 98.5 401 ASP A O 1
ATOM 3097 N N . ILE A 1 402 ? -11.68 -12.367 3.395 1 98.75 402 ILE A N 1
ATOM 3098 C CA . ILE A 1 402 ? -12.156 -11 3.252 1 98.75 402 ILE A CA 1
ATOM 3099 C C . ILE A 1 402 ? -11.344 -10.273 2.18 1 98.75 402 ILE A C 1
ATOM 3101 O O . ILE A 1 402 ? -11.906 -9.641 1.289 1 98.75 402 ILE A O 1
ATOM 3105 N N . THR A 1 403 ? -10.031 -10.406 2.229 1 98.88 403 THR A N 1
ATOM 3106 C CA . THR A 1 403 ? -9.141 -9.734 1.289 1 98.88 403 THR A CA 1
ATOM 3107 C C . THR A 1 403 ? -9.391 -10.219 -0.135 1 98.88 403 THR A C 1
ATOM 3109 O O . THR A 1 403 ? -9.648 -9.414 -1.036 1 98.88 403 THR A O 1
ATOM 3112 N N . MET A 1 404 ? -9.383 -11.508 -0.344 1 98.88 404 MET A N 1
ATOM 3113 C CA . MET A 1 404 ? -9.516 -12.133 -1.657 1 98.88 404 MET A CA 1
ATOM 3114 C C . MET A 1 404 ? -10.883 -11.852 -2.262 1 98.88 404 MET A C 1
ATOM 3116 O O . MET A 1 404 ? -10.984 -11.445 -3.42 1 98.88 404 MET A O 1
ATOM 3120 N N . ASP A 1 405 ? -11.969 -12.031 -1.485 1 98.81 405 ASP A N 1
ATOM 3121 C CA . ASP A 1 405 ? -13.328 -11.93 -2.006 1 98.81 405 ASP A CA 1
ATOM 3122 C C . ASP A 1 405 ? -13.68 -10.492 -2.354 1 98.81 405 ASP A C 1
ATOM 3124 O O . ASP A 1 405 ? -14.328 -10.234 -3.369 1 98.81 405 ASP A O 1
ATOM 3128 N N . VAL A 1 406 ? -13.273 -9.562 -1.498 1 98.88 406 VAL A N 1
ATOM 3129 C CA . VAL A 1 406 ? -13.547 -8.156 -1.764 1 98.88 406 VAL A CA 1
ATOM 3130 C C . VAL A 1 406 ? -12.758 -7.699 -2.99 1 98.88 406 VAL A C 1
ATOM 3132 O O . VAL A 1 406 ? -13.289 -6.984 -3.844 1 98.88 406 VAL A O 1
ATOM 3135 N N . ASP A 1 407 ? -11.508 -8.094 -3.086 1 98.88 407 ASP A N 1
ATOM 3136 C CA . ASP A 1 407 ? -10.688 -7.738 -4.242 1 98.88 407 ASP A CA 1
ATOM 3137 C C . ASP A 1 407 ? -11.273 -8.32 -5.527 1 98.88 407 ASP A C 1
ATOM 3139 O O . ASP A 1 407 ? -11.375 -7.625 -6.543 1 98.88 407 ASP A O 1
ATOM 3143 N N . MET A 1 408 ? -11.625 -9.586 -5.453 1 98.81 408 MET A N 1
ATOM 3144 C CA . MET A 1 408 ? -12.234 -10.25 -6.605 1 98.81 408 MET A CA 1
ATOM 3145 C C . MET A 1 408 ? -13.5 -9.516 -7.043 1 98.81 408 MET A C 1
ATOM 3147 O O . MET A 1 408 ? -13.711 -9.297 -8.234 1 98.81 408 MET A O 1
ATOM 3151 N N . LEU A 1 409 ? -14.344 -9.172 -6.082 1 98.81 409 LEU A N 1
ATOM 3152 C CA . LEU A 1 409 ? -15.578 -8.453 -6.391 1 98.81 409 LEU A CA 1
ATOM 3153 C C . LEU A 1 409 ? -15.273 -7.113 -7.047 1 98.81 409 LEU A C 1
ATOM 3155 O O . LEU A 1 409 ? -15.992 -6.684 -7.957 1 98.81 409 LEU A O 1
ATOM 3159 N N . ALA A 1 410 ? -14.242 -6.434 -6.566 1 98.75 410 ALA A N 1
ATOM 3160 C CA . ALA A 1 410 ? -13.875 -5.145 -7.148 1 98.75 410 ALA A CA 1
ATOM 3161 C C . ALA A 1 410 ? -13.516 -5.293 -8.625 1 98.75 410 ALA A C 1
ATOM 3163 O O . ALA A 1 410 ? -13.898 -4.457 -9.453 1 98.75 410 ALA A O 1
ATOM 3164 N N . HIS A 1 411 ? -12.852 -6.34 -9.008 1 98.69 411 HIS A N 1
ATOM 3165 C CA . HIS A 1 411 ? -12.398 -6.555 -10.383 1 98.69 411 HIS A CA 1
ATOM 3166 C C . HIS A 1 411 ? -13.516 -7.133 -11.242 1 98.69 411 HIS A C 1
ATOM 3168 O O . HIS A 1 411 ? -13.43 -7.098 -12.477 1 98.69 411 HIS A O 1
ATOM 3174 N N . PHE A 1 412 ? -14.523 -7.652 -10.609 1 98.69 412 PHE A N 1
ATOM 3175 C CA . PHE A 1 412 ? -15.625 -8.273 -11.336 1 98.69 412 PHE A CA 1
ATOM 3176 C C . PHE A 1 412 ? -16.969 -7.723 -10.859 1 98.69 412 PHE A C 1
ATOM 3178 O O . PHE A 1 412 ? -17.953 -8.461 -10.773 1 98.69 412 PHE A O 1
ATOM 3185 N N . ASP A 1 413 ? -16.922 -6.461 -10.43 1 98.25 413 ASP A N 1
ATOM 3186 C CA . ASP A 1 413 ? -18.125 -5.773 -9.977 1 98.25 413 ASP A CA 1
ATOM 3187 C C . ASP A 1 413 ? -19.172 -5.738 -11.078 1 98.25 413 ASP A C 1
ATOM 3189 O O . ASP A 1 413 ? -20.344 -6.082 -10.844 1 98.25 413 ASP A O 1
ATOM 3193 N N . ASN A 1 414 ? -18.766 -5.344 -12.281 1 97.81 414 ASN A N 1
ATOM 3194 C CA . ASN A 1 414 ? -19.688 -5.25 -13.414 1 97.81 414 ASN A CA 1
ATOM 3195 C C . ASN A 1 414 ? -20.203 -6.621 -13.828 1 97.81 414 ASN A C 1
ATOM 3197 O O . ASN A 1 414 ? -21.375 -6.758 -14.211 1 97.81 414 ASN A O 1
ATOM 3201 N N . TRP A 1 415 ? -19.328 -7.609 -13.781 1 98.38 415 TRP A N 1
ATOM 3202 C CA . TRP A 1 415 ? -19.719 -8.984 -14.094 1 98.38 415 TRP A CA 1
ATOM 3203 C C . TRP A 1 415 ? -20.875 -9.438 -13.219 1 98.38 415 TRP A C 1
ATOM 3205 O O . TRP A 1 415 ? -21.844 -10.023 -13.711 1 98.38 415 TRP A O 1
ATOM 3215 N N . GLN A 1 416 ? -20.844 -9.141 -11.922 1 98.19 416 GLN A N 1
ATOM 3216 C CA . GLN A 1 416 ? -21.922 -9.516 -11.016 1 98.19 416 GLN A CA 1
ATOM 3217 C C . GLN A 1 416 ? -23.156 -8.641 -11.234 1 98.19 416 GLN A C 1
ATOM 3219 O O . GLN A 1 416 ? -24.281 -9.148 -11.258 1 98.19 416 GLN A O 1
ATOM 3224 N N . ARG A 1 417 ? -22.984 -7.316 -11.375 1 97.38 417 ARG A N 1
ATOM 3225 C CA . ARG A 1 417 ? -24.094 -6.375 -11.516 1 97.38 417 ARG A CA 1
ATOM 3226 C C . ARG A 1 417 ? -24.906 -6.68 -12.766 1 97.38 417 ARG A C 1
ATOM 3228 O O . ARG A 1 417 ? -26.125 -6.484 -12.781 1 97.38 417 ARG A O 1
ATOM 3235 N N . GLU A 1 418 ? -24.234 -7.18 -13.789 1 97.31 418 GLU A N 1
ATOM 3236 C CA . GLU A 1 418 ? -24.906 -7.469 -15.055 1 97.31 418 GLU A CA 1
ATOM 3237 C C . GLU A 1 418 ? -25.531 -8.859 -15.039 1 97.31 418 GLU A C 1
ATOM 3239 O O . GLU A 1 418 ? -26.141 -9.273 -16.016 1 97.31 418 GLU A O 1
ATOM 3244 N N . GLY A 1 419 ? -25.312 -9.625 -14.031 1 97.12 419 GLY A N 1
ATOM 3245 C CA . GLY A 1 419 ? -25.953 -10.914 -13.852 1 97.12 419 GLY A CA 1
ATOM 3246 C C . GLY A 1 419 ? -25.203 -12.055 -14.5 1 97.12 419 GLY A C 1
ATOM 3247 O O . GLY A 1 419 ? -25.766 -13.133 -14.711 1 97.12 419 GLY A O 1
ATOM 3248 N N . HIS A 1 420 ? -23.953 -11.883 -14.828 1 97.5 420 HIS A N 1
ATOM 3249 C CA . HIS A 1 420 ? -23.172 -12.922 -15.484 1 97.5 420 HIS A CA 1
ATOM 3250 C C . HIS A 1 420 ? -22.859 -14.07 -14.523 1 97.5 420 HIS A C 1
ATOM 3252 O O . HIS A 1 420 ? -22.516 -15.172 -14.961 1 97.5 420 HIS A O 1
ATOM 3258 N N . ASP A 1 421 ? -23.016 -13.836 -13.234 1 96.31 421 ASP A N 1
ATOM 3259 C CA . ASP A 1 421 ? -22.766 -14.883 -12.25 1 96.31 421 ASP A CA 1
ATOM 3260 C C . ASP A 1 421 ? -23.859 -15.961 -12.305 1 96.31 421 ASP A C 1
ATOM 3262 O O . ASP A 1 421 ? -23.672 -17.062 -11.781 1 96.31 421 ASP A O 1
ATOM 3266 N N . HIS A 1 422 ? -24.969 -15.688 -12.984 1 95.5 422 HIS A N 1
ATOM 3267 C CA . HIS A 1 422 ? -26.031 -16.672 -13.141 1 95.5 422 HIS A CA 1
ATOM 3268 C C . HIS A 1 422 ? -25.578 -17.844 -14.016 1 95.5 422 HIS A C 1
ATOM 3270 O O . HIS A 1 422 ? -26.062 -18.969 -13.844 1 95.5 422 HIS A O 1
ATOM 3276 N N . ASP A 1 423 ? -24.609 -17.578 -14.914 1 94.75 423 ASP A N 1
ATOM 3277 C CA . ASP A 1 423 ? -24.172 -18.594 -15.859 1 94.75 423 ASP A CA 1
ATOM 3278 C C . ASP A 1 423 ? -22.781 -19.109 -15.492 1 94.75 423 ASP A C 1
ATOM 3280 O O . ASP A 1 423 ? -22.125 -19.75 -16.312 1 94.75 423 ASP A O 1
ATOM 3284 N N . TYR A 1 424 ? -22.375 -18.797 -14.305 1 97.81 424 TYR A N 1
ATOM 3285 C CA . TYR A 1 424 ? -21.062 -19.25 -13.859 1 97.81 424 TYR A CA 1
ATOM 3286 C C . TYR A 1 424 ? -21.016 -20.766 -13.75 1 97.81 424 TYR A C 1
ATOM 3288 O O . TYR A 1 424 ? -22.031 -21.406 -13.43 1 97.81 424 TYR A O 1
ATOM 3296 N N . GLU A 1 425 ? -19.922 -21.406 -13.953 1 97.94 425 GLU A N 1
ATOM 3297 C CA . GLU A 1 425 ? -19.734 -22.844 -14.094 1 97.94 425 GLU A CA 1
ATOM 3298 C C . GLU A 1 425 ? -20.125 -23.578 -12.812 1 97.94 425 GLU A C 1
ATOM 3300 O O . GLU A 1 425 ? -20.688 -24.672 -12.867 1 97.94 425 GLU A O 1
ATOM 3305 N N . ALA A 1 426 ? -19.766 -23.031 -11.727 1 97.31 426 ALA A N 1
ATOM 3306 C CA . ALA A 1 426 ? -20.062 -23.625 -10.422 1 97.31 426 ALA A CA 1
ATOM 3307 C C . ALA A 1 426 ? -20.688 -22.594 -9.484 1 97.31 426 ALA A C 1
ATOM 3309 O O . ALA A 1 426 ? -20 -21.734 -8.945 1 97.31 426 ALA A O 1
ATOM 3310 N N . GLN A 1 427 ? -21.938 -22.797 -9.148 1 96.31 427 GLN A N 1
ATOM 3311 C CA . GLN A 1 427 ? -22.703 -21.766 -8.477 1 96.31 427 GLN A CA 1
ATOM 3312 C C . GLN A 1 427 ? -22.344 -21.672 -6.996 1 96.31 427 GLN A C 1
ATOM 3314 O O . GLN A 1 427 ? -22.641 -20.672 -6.336 1 96.31 427 GLN A O 1
ATOM 3319 N N . ASP A 1 428 ? -21.672 -22.703 -6.457 1 96.56 428 ASP A N 1
ATOM 3320 C CA . ASP A 1 428 ? -21.328 -22.719 -5.039 1 96.56 428 ASP A CA 1
ATOM 3321 C C . ASP A 1 428 ? -19.938 -22.125 -4.812 1 96.56 428 ASP A C 1
ATOM 3323 O O . ASP A 1 428 ? -19.375 -22.234 -3.711 1 96.56 428 ASP A O 1
ATOM 3327 N N . GLN A 1 429 ? -19.344 -21.516 -5.824 1 97.69 429 GLN A N 1
ATOM 3328 C CA . GLN A 1 429 ? -18.031 -20.906 -5.738 1 97.69 429 GLN A CA 1
ATOM 3329 C C . GLN A 1 429 ? -18.125 -19.391 -5.723 1 97.69 429 GLN A C 1
ATOM 3331 O O . GLN A 1 429 ? -18.734 -18.812 -4.82 1 97.69 429 GLN A O 1
ATOM 3336 N N . TRP A 1 430 ? -17.703 -18.656 -6.801 1 98.5 430 TRP A N 1
ATOM 3337 C CA . TRP A 1 430 ? -17.609 -17.188 -6.809 1 98.5 430 TRP A CA 1
ATOM 3338 C C . TRP A 1 430 ? -18.984 -16.562 -6.594 1 98.5 430 TRP A C 1
ATOM 3340 O O . TRP A 1 430 ? -19.094 -15.562 -5.875 1 98.5 430 TRP A O 1
ATOM 3350 N N . PRO A 1 431 ? -20.078 -17.062 -7.164 1 98.38 431 PRO A N 1
ATOM 3351 C CA . PRO A 1 431 ? -21.359 -16.391 -6.973 1 98.38 431 PRO A CA 1
ATOM 3352 C C . PRO A 1 431 ? -21.734 -16.234 -5.496 1 98.38 431 PRO A C 1
ATOM 3354 O O . PRO A 1 431 ? -22.141 -15.156 -5.066 1 98.38 431 PRO A O 1
ATOM 3357 N N . VAL A 1 432 ? -21.516 -17.25 -4.738 1 98 432 VAL A N 1
ATOM 3358 C CA . VAL A 1 432 ? -21.844 -17.234 -3.318 1 98 432 VAL A CA 1
ATOM 3359 C C . VAL A 1 432 ? -20.891 -16.312 -2.574 1 98 432 VAL A C 1
ATOM 3361 O O . VAL A 1 432 ? -21.297 -15.484 -1.767 1 98 432 VAL A O 1
ATOM 3364 N N . GLU A 1 433 ? -19.594 -16.469 -2.836 1 97.94 433 GLU A N 1
ATOM 3365 C CA . GLU A 1 433 ? -18.562 -15.703 -2.137 1 97.94 433 GLU A CA 1
ATOM 3366 C C . GLU A 1 433 ? -18.688 -14.211 -2.42 1 97.94 433 GLU A C 1
ATOM 3368 O O . GLU A 1 433 ? -18.547 -13.391 -1.51 1 97.94 433 GLU A O 1
ATOM 3373 N N . LEU A 1 434 ? -18.984 -13.891 -3.701 1 98.44 434 LEU A N 1
ATOM 3374 C CA . LEU A 1 434 ? -19.016 -12.477 -4.086 1 98.44 434 LEU A CA 1
ATOM 3375 C C . LEU A 1 434 ? -20.297 -11.805 -3.592 1 98.44 434 LEU A C 1
ATOM 3377 O O . LEU A 1 434 ? -20.297 -10.617 -3.279 1 98.44 434 LEU A O 1
ATOM 3381 N N . ARG A 1 435 ? -21.391 -12.539 -3.484 1 98.06 435 ARG A N 1
ATOM 3382 C CA . ARG A 1 435 ? -22.594 -12.008 -2.855 1 98.06 435 ARG A CA 1
ATOM 3383 C C . ARG A 1 435 ? -22.344 -11.68 -1.387 1 98.06 435 ARG A C 1
ATOM 3385 O O . ARG A 1 435 ? -22.75 -10.625 -0.905 1 98.06 435 ARG A O 1
ATOM 3392 N N . ARG A 1 436 ? -21.672 -12.539 -0.713 1 97.88 436 ARG A N 1
ATOM 3393 C CA . ARG A 1 436 ? -21.328 -12.305 0.686 1 97.88 436 ARG A CA 1
ATOM 3394 C C . ARG A 1 436 ? -20.391 -11.117 0.824 1 97.88 436 ARG A C 1
ATOM 3396 O O . ARG A 1 436 ? -20.531 -10.312 1.747 1 97.88 436 ARG A O 1
ATOM 3403 N N . ALA A 1 437 ? -19.453 -10.992 -0.115 1 98.38 437 ALA A N 1
ATOM 3404 C CA . ALA A 1 437 ? -18.453 -9.938 -0.087 1 98.38 437 ALA A CA 1
ATOM 3405 C C . ALA A 1 437 ? -19.094 -8.562 -0.193 1 98.38 437 ALA A C 1
ATOM 3407 O O . ALA A 1 437 ? -18.547 -7.574 0.312 1 98.38 437 ALA A O 1
ATOM 3408 N N . ARG A 1 438 ? -20.234 -8.492 -0.792 1 97.06 438 ARG A N 1
ATOM 3409 C CA . ARG A 1 438 ? -20.953 -7.234 -0.94 1 97.06 438 ARG A CA 1
ATOM 3410 C C . ARG A 1 438 ? -21.344 -6.668 0.419 1 97.06 438 ARG A C 1
ATOM 3412 O O . ARG A 1 438 ? -21.594 -5.465 0.549 1 97.06 438 ARG A O 1
ATOM 3419 N N . LEU A 1 439 ? -21.406 -7.516 1.435 1 98.12 439 LEU A N 1
ATOM 3420 C CA . LEU A 1 439 ? -21.844 -7.105 2.768 1 98.12 439 LEU A CA 1
ATOM 3421 C C . LEU A 1 439 ? -20.641 -6.875 3.678 1 98.12 439 LEU A C 1
ATOM 3423 O O . LEU A 1 439 ? -20.781 -6.82 4.902 1 98.12 439 LEU A O 1
ATOM 3427 N N . VAL A 1 440 ? -19.422 -6.734 3.131 1 98.75 440 VAL A N 1
ATOM 3428 C CA . VAL A 1 440 ? -18.234 -6.391 3.914 1 98.75 440 VAL A CA 1
ATOM 3429 C C . VAL A 1 440 ? -18.047 -4.879 3.914 1 98.75 440 VAL A C 1
ATOM 3431 O O . VAL A 1 440 ? -17.766 -4.281 2.869 1 98.75 440 VAL A O 1
ATOM 3434 N N . PRO A 1 441 ? -18.156 -4.246 5.09 1 98.69 441 PRO A N 1
ATOM 3435 C CA . PRO A 1 441 ? -17.906 -2.807 5.168 1 98.69 441 PRO A CA 1
ATOM 3436 C C . PRO A 1 441 ? -16.438 -2.455 4.941 1 98.69 441 PRO A C 1
ATOM 3438 O O . PRO A 1 441 ? -15.547 -3.234 5.297 1 98.69 441 PRO A O 1
ATOM 3441 N N . ALA A 1 442 ? -16.281 -1.28 4.395 1 98.88 442 ALA A N 1
ATOM 3442 C CA . ALA A 1 442 ? -14.914 -0.8 4.176 1 98.88 442 ALA A CA 1
ATOM 3443 C C . ALA A 1 442 ? -14.117 -0.818 5.477 1 98.88 442 ALA A C 1
ATOM 3445 O O . ALA A 1 442 ? -12.93 -1.166 5.477 1 98.88 442 ALA A O 1
ATOM 3446 N N . VAL A 1 443 ? -14.719 -0.448 6.613 1 98.75 443 VAL A N 1
ATOM 3447 C CA . VAL A 1 443 ? -14.031 -0.368 7.898 1 98.75 443 VAL A CA 1
ATOM 3448 C C . VAL A 1 443 ? -13.516 -1.749 8.297 1 98.75 443 VAL A C 1
ATOM 3450 O O . VAL A 1 443 ? -12.398 -1.881 8.805 1 98.75 443 VAL A O 1
ATOM 3453 N N . ASP A 1 444 ? -14.273 -2.762 8.039 1 98.81 444 ASP A N 1
ATOM 3454 C CA . ASP A 1 444 ? -13.875 -4.105 8.438 1 98.81 444 ASP A CA 1
ATOM 3455 C C . ASP A 1 444 ? -12.836 -4.68 7.473 1 98.81 444 ASP A C 1
ATOM 3457 O O . ASP A 1 444 ? -12.008 -5.508 7.859 1 98.81 444 ASP A O 1
ATOM 3461 N N . TYR A 1 445 ? -12.93 -4.258 6.219 1 98.81 445 TYR A N 1
ATOM 3462 C CA . TYR A 1 445 ? -11.828 -4.582 5.316 1 98.81 445 TYR A CA 1
ATOM 3463 C C . TYR A 1 445 ? -10.516 -3.998 5.824 1 98.81 445 TYR A C 1
ATOM 3465 O O . TYR A 1 445 ? -9.484 -4.68 5.836 1 98.81 445 TYR A O 1
ATOM 3473 N N . ILE A 1 446 ? -10.5 -2.744 6.27 1 98.88 446 ILE A N 1
ATOM 3474 C CA . ILE A 1 446 ? -9.297 -2.102 6.793 1 98.88 446 ILE A CA 1
ATOM 3475 C C . ILE A 1 446 ? -8.828 -2.83 8.055 1 98.88 446 ILE A C 1
ATOM 3477 O O . ILE A 1 446 ? -7.629 -3.059 8.234 1 98.88 446 ILE A O 1
ATOM 3481 N N . GLN A 1 447 ? -9.781 -3.211 8.977 1 98.81 447 GLN A N 1
ATOM 3482 C CA . GLN A 1 447 ? -9.398 -3.943 10.18 1 98.81 447 GLN A CA 1
ATOM 3483 C C . GLN A 1 447 ? -8.742 -5.273 9.828 1 98.81 447 GLN A C 1
ATOM 3485 O O . GLN A 1 447 ? -7.801 -5.699 10.5 1 98.81 447 GLN A O 1
ATOM 3490 N N . ALA A 1 448 ? -9.266 -5.934 8.75 1 98.88 448 ALA A N 1
ATOM 3491 C CA . ALA A 1 448 ? -8.641 -7.172 8.305 1 98.88 448 ALA A CA 1
ATOM 3492 C C . ALA A 1 448 ? -7.203 -6.922 7.848 1 98.88 448 ALA A C 1
ATOM 3494 O O . ALA A 1 448 ? -6.309 -7.723 8.125 1 98.88 448 ALA A O 1
ATOM 3495 N N . GLN A 1 449 ? -6.938 -5.82 7.121 1 98.81 449 GLN A N 1
ATOM 3496 C CA . GLN A 1 449 ? -5.586 -5.508 6.664 1 98.81 449 GLN A CA 1
ATOM 3497 C C . GLN A 1 449 ? -4.684 -5.129 7.832 1 98.81 449 GLN A C 1
ATOM 3499 O O . GLN A 1 449 ? -3.486 -5.426 7.82 1 98.81 449 GLN A O 1
ATOM 3504 N N . ARG A 1 450 ? -5.25 -4.441 8.859 1 98.69 450 ARG A N 1
ATOM 3505 C CA . ARG A 1 450 ? -4.484 -4.152 10.07 1 98.69 450 ARG A CA 1
ATOM 3506 C C . ARG A 1 450 ? -4.125 -5.438 10.812 1 98.69 450 ARG A C 1
ATOM 3508 O O . ARG A 1 450 ? -2.996 -5.594 11.281 1 98.69 450 ARG A O 1
ATOM 3515 N N . ALA A 1 451 ? -5.082 -6.348 10.906 1 98.81 451 ALA A N 1
ATOM 3516 C CA . ALA A 1 451 ? -4.809 -7.652 11.508 1 98.81 451 ALA A CA 1
ATOM 3517 C C . ALA A 1 451 ? -3.754 -8.414 10.711 1 98.81 451 ALA A C 1
ATOM 3519 O O . ALA A 1 451 ? -2.912 -9.109 11.289 1 98.81 451 ALA A O 1
ATOM 3520 N N . ARG A 1 452 ? -3.828 -8.336 9.391 1 98.81 452 ARG A N 1
ATOM 3521 C CA . ARG A 1 452 ? -2.801 -8.922 8.539 1 98.81 452 ARG A CA 1
ATOM 3522 C C . ARG A 1 452 ? -1.424 -8.359 8.867 1 98.81 452 ARG A C 1
ATOM 3524 O O . ARG A 1 452 ? -0.444 -9.102 8.945 1 98.81 452 ARG A O 1
ATOM 3531 N N . GLY A 1 453 ? -1.347 -7.023 9.062 1 97.94 453 GLY A N 1
ATOM 3532 C CA . GLY A 1 453 ? -0.091 -6.418 9.484 1 97.94 453 GLY A CA 1
ATOM 3533 C C . GLY A 1 453 ? 0.455 -7.008 10.766 1 97.94 453 GLY A C 1
ATOM 3534 O O . GLY A 1 453 ? 1.653 -7.273 10.875 1 97.94 453 GLY A O 1
ATOM 3535 N N . LYS A 1 454 ? -0.395 -7.176 11.719 1 98.06 454 LYS A N 1
ATOM 3536 C CA . LYS A 1 454 ? -0.01 -7.777 12.992 1 98.06 454 LYS A CA 1
ATOM 3537 C C . LYS A 1 454 ? 0.488 -9.211 12.797 1 98.06 454 LYS A C 1
ATOM 3539 O O . LYS A 1 454 ? 1.484 -9.609 13.398 1 98.06 454 LYS A O 1
ATOM 3544 N N . LEU A 1 455 ? -0.224 -9.961 11.969 1 98.56 455 LEU A N 1
ATOM 3545 C CA . LEU A 1 455 ? 0.178 -11.32 11.641 1 98.56 455 LEU A CA 1
ATOM 3546 C C . LEU A 1 455 ? 1.587 -11.352 11.062 1 98.56 455 LEU A C 1
ATOM 3548 O O . LEU A 1 455 ? 2.42 -12.156 11.477 1 98.56 455 LEU A O 1
ATOM 3552 N N . ILE A 1 456 ? 1.854 -10.523 10.125 1 98.12 456 ILE A N 1
ATOM 3553 C CA . ILE A 1 456 ? 3.141 -10.477 9.438 1 98.12 456 ILE A CA 1
ATOM 3554 C C . ILE A 1 456 ? 4.25 -10.195 10.445 1 98.12 456 ILE A C 1
ATOM 3556 O O . ILE A 1 456 ? 5.309 -10.828 10.406 1 98.12 456 ILE A O 1
ATOM 3560 N N . ARG A 1 457 ? 4.031 -9.266 11.359 1 96.5 457 ARG A N 1
ATOM 3561 C CA . ARG A 1 457 ? 5.023 -8.945 12.383 1 96.5 457 ARG A CA 1
ATOM 3562 C C . ARG A 1 457 ? 5.297 -10.156 13.273 1 96.5 457 ARG A C 1
ATOM 3564 O O . ARG A 1 457 ? 6.449 -10.461 13.578 1 96.5 457 ARG A O 1
ATOM 3571 N N . GLU A 1 458 ? 4.258 -10.82 13.703 1 97.62 458 GLU A N 1
ATOM 3572 C CA . GLU A 1 458 ? 4.418 -11.961 14.594 1 97.62 458 GLU A CA 1
ATOM 3573 C C . GLU A 1 458 ? 5.129 -13.117 13.891 1 97.62 458 GLU A C 1
ATOM 3575 O O . GLU A 1 458 ? 5.961 -13.797 14.484 1 97.62 458 GLU A O 1
ATOM 3580 N N . VAL A 1 459 ? 4.785 -13.32 12.641 1 98.19 459 VAL A N 1
ATOM 3581 C CA . VAL A 1 459 ? 5.43 -14.375 11.867 1 98.19 459 VAL A CA 1
ATOM 3582 C C . VAL A 1 459 ? 6.91 -14.055 11.68 1 98.19 459 VAL A C 1
ATOM 3584 O O . VAL A 1 459 ? 7.766 -14.93 11.797 1 98.19 459 VAL A O 1
ATOM 3587 N N . ARG A 1 460 ? 7.199 -12.844 11.375 1 97 460 ARG A N 1
ATOM 3588 C CA . ARG A 1 460 ? 8.586 -12.414 11.227 1 97 460 ARG A CA 1
ATOM 3589 C C . ARG A 1 460 ? 9.383 -12.695 12.492 1 97 460 ARG A C 1
ATOM 3591 O O . ARG A 1 460 ? 10.508 -13.195 12.43 1 97 460 ARG A O 1
ATOM 3598 N N . GLU A 1 461 ? 8.805 -12.398 13.648 1 96.19 461 GLU A N 1
ATOM 3599 C CA . GLU A 1 461 ? 9.461 -12.594 14.938 1 96.19 461 GLU A CA 1
ATOM 3600 C C . GLU A 1 461 ? 9.641 -14.078 15.242 1 96.19 461 GLU A C 1
ATOM 3602 O O . GLU A 1 461 ? 10.633 -14.484 15.852 1 96.19 461 GLU A O 1
ATOM 3607 N N . SER A 1 462 ? 8.719 -14.812 14.742 1 97.12 462 SER A N 1
ATOM 3608 C CA . SER A 1 462 ? 8.695 -16.234 15.07 1 97.12 462 SER A CA 1
ATOM 3609 C C . SER A 1 462 ? 9.539 -17.047 14.094 1 97.12 462 SER A C 1
ATOM 3611 O O . SER A 1 462 ? 9.922 -18.188 14.383 1 97.12 462 SER A O 1
ATOM 3613 N N . PHE A 1 463 ? 9.805 -16.5 12.961 1 97.81 463 PHE A N 1
ATOM 3614 C CA . PHE A 1 463 ? 10.555 -17.203 11.93 1 97.81 463 PHE A CA 1
ATOM 3615 C C . PHE A 1 463 ? 12.047 -17.188 12.242 1 97.81 463 PHE A C 1
ATOM 3617 O O . PHE A 1 463 ? 12.82 -16.469 11.609 1 97.81 463 PHE A O 1
ATOM 3624 N N . THR A 1 464 ? 12.586 -18.078 13.078 1 97.38 464 THR A N 1
ATOM 3625 C CA . THR A 1 464 ? 13.93 -18.031 13.648 1 97.38 464 THR A CA 1
ATOM 3626 C C . THR A 1 464 ? 14.867 -18.969 12.883 1 97.38 464 THR A C 1
ATOM 3628 O O . THR A 1 464 ? 16.031 -19.125 13.258 1 97.38 464 THR A O 1
ATOM 3631 N N . VAL A 1 465 ? 14.383 -19.672 11.883 1 98.62 465 VAL A N 1
ATOM 3632 C CA . VAL A 1 465 ? 15.156 -20.594 11.055 1 98.62 465 VAL A CA 1
ATOM 3633 C C . VAL A 1 465 ? 15.32 -20 9.656 1 98.62 465 VAL A C 1
ATOM 3635 O O . VAL A 1 465 ? 14.711 -18.984 9.328 1 98.62 465 VAL A O 1
ATOM 3638 N N . ASP A 1 466 ? 16.172 -20.625 8.828 1 98.62 466 ASP A N 1
ATOM 3639 C CA . ASP A 1 466 ? 16.375 -20.141 7.465 1 98.62 466 ASP A CA 1
ATOM 3640 C C . ASP A 1 466 ? 15.234 -20.578 6.551 1 98.62 466 ASP A C 1
ATOM 3642 O O . ASP A 1 466 ? 14.938 -19.906 5.562 1 98.62 466 ASP A O 1
ATOM 3646 N N . ALA A 1 467 ? 14.711 -21.672 6.836 1 98.88 467 ALA A N 1
ATOM 3647 C CA . ALA A 1 467 ? 13.578 -22.281 6.145 1 98.88 467 ALA A CA 1
ATOM 3648 C C . ALA A 1 467 ? 12.875 -23.297 7.035 1 98.88 467 ALA A C 1
ATOM 3650 O O . ALA A 1 467 ? 13.398 -23.688 8.086 1 98.88 467 ALA A O 1
ATOM 3651 N N . PHE A 1 468 ? 11.656 -23.719 6.613 1 98.81 468 PHE A N 1
ATOM 3652 C CA . PHE A 1 468 ? 11.039 -24.828 7.34 1 98.81 468 PHE A CA 1
ATOM 3653 C C . PHE A 1 468 ? 10.258 -25.734 6.395 1 98.81 468 PHE A C 1
ATOM 3655 O O . PHE A 1 468 ? 9.898 -25.312 5.289 1 98.81 468 PHE A O 1
ATOM 3662 N N . ILE A 1 469 ? 10.078 -26.969 6.824 1 98.81 469 ILE A N 1
ATOM 3663 C CA . ILE A 1 469 ? 9.367 -28 6.078 1 98.81 469 ILE A CA 1
ATOM 3664 C C . ILE A 1 469 ? 7.996 -28.25 6.707 1 98.81 469 ILE A C 1
ATOM 3666 O O . ILE A 1 469 ? 7.887 -28.406 7.926 1 98.81 469 ILE A O 1
ATOM 3670 N N . GLY A 1 470 ? 7.008 -28.203 5.867 1 98.19 470 GLY A N 1
ATOM 3671 C CA . GLY A 1 470 ? 5.664 -28.453 6.367 1 98.19 470 GLY A CA 1
ATOM 3672 C C . GLY A 1 470 ? 4.703 -28.906 5.293 1 98.19 470 GLY A C 1
ATOM 3673 O O . GLY A 1 470 ? 5.062 -28.984 4.117 1 98.19 470 GLY A O 1
ATOM 3674 N N . ASN A 1 471 ? 3.486 -29.297 5.73 1 97.5 471 ASN A N 1
ATOM 3675 C CA . ASN A 1 471 ? 2.434 -29.734 4.812 1 97.5 471 ASN A CA 1
ATOM 3676 C C . ASN A 1 471 ? 1.954 -28.578 3.934 1 97.5 471 ASN A C 1
ATOM 3678 O O . ASN A 1 471 ? 1.324 -27.641 4.422 1 97.5 471 ASN A O 1
ATOM 3682 N N . VAL A 1 472 ? 2.152 -28.688 2.68 1 97.56 472 VAL A N 1
ATOM 3683 C CA . VAL A 1 472 ? 1.938 -27.594 1.748 1 97.56 472 VAL A CA 1
ATOM 3684 C C . VAL A 1 472 ? 0.447 -27.453 1.444 1 97.56 472 VAL A C 1
ATOM 3686 O O . VAL A 1 472 ? 0.003 -26.422 0.936 1 97.56 472 VAL A O 1
ATOM 3689 N N . THR A 1 473 ? -0.389 -28.438 1.806 1 96.62 473 THR A N 1
ATOM 3690 C CA . THR A 1 473 ? -1.82 -28.391 1.53 1 96.62 473 THR A CA 1
ATOM 3691 C C . THR A 1 473 ? -2.605 -28.047 2.797 1 96.62 473 THR A C 1
ATOM 3693 O O . THR A 1 473 ? -3.832 -28.156 2.818 1 96.62 473 THR A O 1
ATOM 3696 N N . ASP A 1 474 ? -1.862 -27.766 3.918 1 97.44 474 ASP A N 1
ATOM 3697 C CA . ASP A 1 474 ? -2.525 -27.25 5.109 1 97.44 474 ASP A CA 1
ATOM 3698 C C . ASP A 1 474 ? -3.125 -25.859 4.852 1 97.44 474 ASP A C 1
ATOM 3700 O O . ASP A 1 474 ? -2.396 -24.906 4.621 1 97.44 474 ASP A O 1
ATOM 3704 N N . TRP A 1 475 ? -4.449 -25.844 4.945 1 97.81 475 TRP A N 1
ATOM 3705 C CA . TRP A 1 475 ? -5.137 -24.625 4.531 1 97.81 475 TRP A CA 1
ATOM 3706 C C . TRP A 1 475 ? -4.691 -23.438 5.371 1 97.81 475 TRP A C 1
ATOM 3708 O O . TRP A 1 475 ? -4.574 -22.312 4.863 1 97.81 475 TRP A O 1
ATOM 3718 N N . GLU A 1 476 ? -4.504 -23.609 6.68 1 97.75 476 GLU A N 1
ATOM 3719 C CA . GLU A 1 476 ? -4.016 -22.531 7.539 1 97.75 476 GLU A CA 1
ATOM 3720 C C . GLU A 1 476 ? -2.662 -22.016 7.059 1 97.75 476 GLU A C 1
ATOM 3722 O O . GLU A 1 476 ? -2.443 -20.812 6.992 1 97.75 476 GLU A O 1
ATOM 3727 N N . LEU A 1 477 ? -1.803 -22.891 6.703 1 97.81 477 LEU A N 1
ATOM 3728 C CA . LEU A 1 477 ? -0.462 -22.531 6.258 1 97.81 477 LEU A CA 1
ATOM 3729 C C . LEU A 1 477 ? -0.505 -21.891 4.879 1 97.81 477 LEU A C 1
ATOM 3731 O O . LEU A 1 477 ? 0.287 -20.984 4.582 1 97.81 477 LEU A O 1
ATOM 3735 N N . VAL A 1 478 ? -1.421 -22.375 3.992 1 98.5 478 VAL A N 1
ATOM 3736 C CA . VAL A 1 478 ? -1.614 -21.766 2.682 1 98.5 478 VAL A CA 1
ATOM 3737 C C . VAL A 1 478 ? -2.061 -20.312 2.846 1 98.5 478 VAL A C 1
ATOM 3739 O O . VAL A 1 478 ? -1.511 -19.422 2.207 1 98.5 478 VAL A O 1
ATOM 3742 N N . CYS A 1 479 ? -3.074 -20.125 3.77 1 98.75 479 CYS A N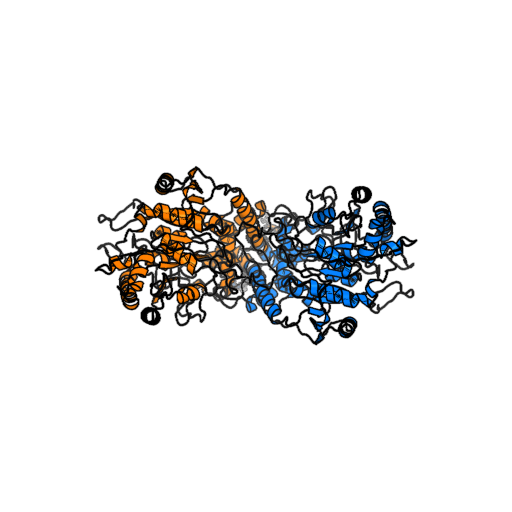 1
ATOM 3743 C CA . CYS A 1 479 ? -3.572 -18.781 4.02 1 98.75 479 CYS A CA 1
ATOM 3744 C C . CYS A 1 479 ? -2.471 -17.891 4.574 1 98.75 479 CYS A C 1
ATOM 3746 O O . CYS A 1 479 ? -2.248 -16.781 4.074 1 98.75 479 CYS A O 1
ATOM 3748 N N . LEU A 1 480 ? -1.798 -18.422 5.574 1 98.5 480 LEU A N 1
ATOM 3749 C CA . LEU A 1 480 ? -0.737 -17.672 6.238 1 98.5 480 LEU A CA 1
ATOM 3750 C C . LEU A 1 480 ? 0.363 -17.297 5.254 1 98.5 480 LEU A C 1
ATOM 3752 O O . LEU A 1 480 ? 0.785 -16.141 5.199 1 98.5 480 LEU A O 1
ATOM 3756 N N . GLY A 1 481 ? 0.834 -18.234 4.457 1 98.5 481 GLY A N 1
ATOM 3757 C CA . GLY A 1 481 ? 1.904 -17.984 3.502 1 98.5 481 GLY A CA 1
ATOM 3758 C C . GLY A 1 481 ? 1.562 -16.922 2.477 1 98.5 481 GLY A C 1
ATOM 3759 O O . GLY A 1 481 ? 2.416 -16.125 2.102 1 98.5 481 GLY A O 1
ATOM 3760 N N . ASN A 1 482 ? 0.319 -16.906 2.014 1 98.81 482 ASN A N 1
ATOM 3761 C CA . ASN A 1 482 ? -0.113 -15.938 1.019 1 98.81 482 ASN A CA 1
ATOM 3762 C C . ASN A 1 482 ? -0.287 -14.547 1.63 1 98.81 482 ASN A C 1
ATOM 3764 O O . ASN A 1 482 ? 0.032 -13.547 0.997 1 98.81 482 ASN A O 1
ATOM 3768 N N . LEU A 1 483 ? -0.798 -14.469 2.881 1 98.81 483 LEU A N 1
ATOM 3769 C CA . LEU A 1 483 ? -0.97 -13.18 3.549 1 98.81 483 LEU A CA 1
ATOM 3770 C C . LEU A 1 483 ? 0.381 -12.531 3.836 1 98.81 483 LEU A C 1
ATOM 3772 O O . LEU A 1 483 ? 0.514 -11.312 3.771 1 98.81 483 LEU A O 1
ATOM 3776 N N . VAL A 1 484 ? 1.356 -13.352 4.148 1 98.38 484 VAL A N 1
ATOM 3777 C CA . VAL A 1 484 ? 2.688 -12.867 4.504 1 98.38 484 VAL A CA 1
ATOM 3778 C C . VAL A 1 484 ? 3.506 -12.625 3.24 1 98.38 484 VAL A C 1
ATOM 3780 O O . VAL A 1 484 ? 4.395 -11.766 3.225 1 98.38 484 VAL A O 1
ATOM 3783 N N . GLY A 1 485 ? 3.289 -13.352 2.18 1 98.12 485 GLY A N 1
ATOM 3784 C CA . GLY A 1 485 ? 4.02 -13.234 0.928 1 98.12 485 GLY A CA 1
ATOM 3785 C C . GLY A 1 485 ? 5.25 -14.117 0.867 1 98.12 485 GLY A C 1
ATOM 3786 O O . GLY A 1 485 ? 6.199 -13.812 0.14 1 98.12 485 GLY A O 1
ATOM 3787 N N . MET A 1 486 ? 5.305 -15.227 1.554 1 97.5 486 MET A N 1
ATOM 3788 C CA . MET A 1 486 ? 6.512 -16.047 1.627 1 97.5 486 MET A CA 1
ATOM 3789 C C . MET A 1 486 ? 6.539 -17.078 0.496 1 97.5 486 MET A C 1
ATOM 3791 O O . MET A 1 486 ? 5.492 -17.578 0.082 1 97.5 486 MET A O 1
ATOM 3795 N N . PRO A 1 487 ? 7.691 -17.422 0.033 1 98.69 487 PRO A N 1
ATOM 3796 C CA . PRO A 1 487 ? 7.832 -18.438 -1.016 1 98.69 487 PRO A CA 1
ATOM 3797 C C . PRO A 1 487 ? 7.742 -19.859 -0.474 1 98.69 487 PRO A C 1
ATOM 3799 O O . PRO A 1 487 ? 8.031 -20.094 0.702 1 98.69 487 PRO A O 1
ATOM 3802 N N . VAL A 1 488 ? 7.336 -20.781 -1.349 1 98.88 488 VAL A N 1
ATOM 3803 C CA . VAL A 1 488 ? 7.312 -22.188 -0.985 1 98.88 488 VAL A CA 1
ATOM 3804 C C . VAL A 1 488 ? 7.574 -23.047 -2.221 1 98.88 488 VAL A C 1
ATOM 3806 O O . VAL A 1 488 ? 7.078 -22.734 -3.311 1 98.88 488 VAL A O 1
ATOM 3809 N N . MET A 1 489 ? 8.477 -24.016 -2.07 1 98.88 489 MET A N 1
ATOM 3810 C CA . MET A 1 489 ? 8.641 -25.094 -3.039 1 98.88 489 MET A CA 1
ATOM 3811 C C . MET A 1 489 ? 7.727 -26.281 -2.709 1 98.88 489 MET A C 1
ATOM 3813 O O . MET A 1 489 ? 7.645 -26.688 -1.553 1 98.88 489 MET A O 1
ATOM 3817 N N . VAL A 1 490 ? 7.039 -26.719 -3.697 1 98.81 490 VAL A N 1
ATOM 3818 C CA . VAL A 1 490 ? 6.312 -27.984 -3.584 1 98.81 490 VAL A CA 1
ATOM 3819 C C . VAL A 1 490 ? 7.137 -29.109 -4.199 1 98.81 490 VAL A C 1
ATOM 3821 O O . VAL A 1 490 ? 7.551 -29.031 -5.355 1 98.81 490 VAL A O 1
ATOM 3824 N N . VAL A 1 491 ? 7.348 -30.141 -3.445 1 97.75 491 VAL A N 1
ATOM 3825 C CA . VAL A 1 491 ? 8.188 -31.234 -3.932 1 97.75 491 VAL A CA 1
ATOM 3826 C C . VAL A 1 491 ? 7.5 -32.562 -3.691 1 97.75 491 VAL A C 1
ATOM 3828 O O . VAL A 1 491 ? 7.008 -32.844 -2.592 1 97.75 491 VAL A O 1
ATOM 3831 N N . PRO A 1 492 ? 7.473 -33.438 -4.742 1 97.25 492 PRO A N 1
ATOM 3832 C CA . PRO A 1 492 ? 6.973 -34.781 -4.539 1 97.25 492 PRO A CA 1
ATOM 3833 C C . PRO A 1 492 ? 7.871 -35.625 -3.625 1 97.25 492 PRO A C 1
ATOM 3835 O O . PRO A 1 492 ? 9.102 -35.531 -3.709 1 97.25 492 PRO A O 1
ATOM 3838 N N . THR A 1 493 ? 7.25 -36.438 -2.748 1 96.38 493 THR A N 1
ATOM 3839 C CA . THR A 1 493 ? 8.031 -37.219 -1.797 1 96.38 493 THR A CA 1
ATOM 3840 C C . THR A 1 493 ? 7.672 -38.688 -1.888 1 96.38 493 THR A C 1
ATOM 3842 O O . THR A 1 493 ? 8.188 -39.5 -1.124 1 96.38 493 THR A O 1
ATOM 3845 N N . GLY A 1 494 ? 6.805 -39 -2.697 1 92.75 494 GLY A N 1
ATOM 3846 C CA . GLY A 1 494 ? 6.406 -40.375 -2.865 1 92.75 494 GLY A CA 1
ATOM 3847 C C . GLY A 1 494 ? 4.914 -40.562 -3.104 1 92.75 494 GLY A C 1
ATOM 3848 O O . GLY A 1 494 ? 4.258 -39.625 -3.604 1 92.75 494 GLY A O 1
ATOM 3849 N N . PHE A 1 495 ? 4.461 -41.75 -2.986 1 88.62 495 PHE A N 1
ATOM 3850 C CA . PHE A 1 495 ? 3.047 -42.062 -3.197 1 88.62 495 PHE A CA 1
ATOM 3851 C C . PHE A 1 495 ? 2.379 -42.469 -1.89 1 88.62 495 PHE A C 1
ATOM 3853 O O . PHE A 1 495 ? 3.031 -43.031 -1.002 1 88.62 495 PHE A O 1
ATOM 3860 N N . LYS A 1 496 ? 1.148 -42.031 -1.792 1 82.12 496 LYS A N 1
ATOM 3861 C CA . LYS A 1 496 ? 0.331 -42.469 -0.664 1 82.12 496 LYS A CA 1
ATOM 3862 C C . LYS A 1 496 ? -0.611 -43.594 -1.073 1 82.12 496 LYS A C 1
ATOM 3864 O O . LYS A 1 496 ? -0.925 -43.75 -2.254 1 82.12 496 LYS A O 1
ATOM 3869 N N . SER A 1 497 ? -0.911 -44.438 -0.028 1 72.81 497 SER A N 1
ATOM 3870 C CA . SER A 1 497 ? -1.842 -45.531 -0.252 1 72.81 497 SER A CA 1
ATOM 3871 C C . SER A 1 497 ? -3.234 -45.031 -0.602 1 72.81 497 SER A C 1
ATOM 3873 O O . SER A 1 497 ? -3.67 -44 -0.08 1 72.81 497 SER A O 1
ATOM 3875 N N . ILE A 1 498 ? -3.729 -45.531 -1.676 1 69.69 498 ILE A N 1
ATOM 3876 C CA . ILE A 1 498 ? -5.09 -45.125 -2.031 1 69.69 498 ILE A CA 1
ATOM 3877 C C . ILE A 1 498 ? -6.078 -46.156 -1.488 1 69.69 498 ILE A C 1
ATOM 3879 O O . ILE A 1 498 ? -5.73 -47.344 -1.293 1 69.69 498 ILE A O 1
ATOM 3883 N N . GLU A 1 499 ? -7.09 -45.812 -0.863 1 59.25 499 GLU A N 1
ATOM 3884 C CA . GLU A 1 499 ? -8.062 -46.719 -0.254 1 59.25 499 GLU A CA 1
ATOM 3885 C C . GLU A 1 499 ? -8.469 -47.812 -1.223 1 59.25 499 GLU A C 1
ATOM 3887 O O . GLU A 1 499 ? -8.547 -49 -0.839 1 59.25 499 GLU A O 1
ATOM 3892 N N . HIS A 1 500 ? -8.883 -47.406 -2.445 1 59.88 500 HIS A N 1
ATOM 3893 C CA . HIS A 1 500 ? -9.336 -48.406 -3.404 1 59.88 500 HIS A CA 1
ATOM 3894 C C . HIS A 1 500 ? -8.453 -48.406 -4.652 1 59.88 500 HIS A C 1
ATOM 3896 O O . HIS A 1 500 ? -8.891 -47.969 -5.723 1 59.88 500 HIS A O 1
ATOM 3902 N N . PRO A 1 501 ? -7.258 -48.906 -4.359 1 60.19 501 PRO A N 1
ATOM 3903 C CA . PRO A 1 501 ? -6.371 -48.906 -5.523 1 60.19 501 PRO A CA 1
ATOM 3904 C C . PRO A 1 501 ? -6.82 -49.906 -6.594 1 60.19 501 PRO A C 1
ATOM 3906 O O . PRO A 1 501 ? -7.254 -51 -6.273 1 60.19 501 PRO A O 1
ATOM 3909 N N . PRO A 1 502 ? -7.059 -49.281 -7.742 1 58.47 502 PRO A N 1
ATOM 3910 C CA . PRO A 1 502 ? -7.309 -50.281 -8.773 1 58.47 502 PRO A CA 1
ATOM 3911 C C . PRO A 1 502 ? -6.227 -51.344 -8.828 1 58.47 502 PRO A C 1
ATOM 3913 O O . PRO A 1 502 ? -5.094 -51.125 -8.398 1 58.47 502 PRO A O 1
ATOM 3916 N N . LYS A 1 503 ? -6.664 -52.594 -9.109 1 54.34 503 LYS A N 1
ATOM 3917 C CA . LYS A 1 503 ? -5.824 -53.812 -9.102 1 54.34 503 LYS A CA 1
ATOM 3918 C C . LYS A 1 503 ? -4.559 -53.594 -9.93 1 54.34 503 LYS A C 1
ATOM 3920 O O . LYS A 1 503 ? -3.51 -54.156 -9.625 1 54.34 503 LYS A O 1
ATOM 3925 N N . ASP A 1 504 ? -4.652 -52.719 -10.938 1 53.66 504 ASP A N 1
ATOM 3926 C CA . ASP A 1 504 ? -3.518 -52.625 -11.852 1 53.66 504 ASP A CA 1
ATOM 3927 C C . ASP A 1 504 ? -2.541 -51.531 -11.43 1 53.66 504 ASP A C 1
ATOM 3929 O O . ASP A 1 504 ? -1.488 -51.375 -12.047 1 53.66 504 ASP A O 1
ATOM 3933 N N . GLY A 1 505 ? -2.717 -51 -10.328 1 59.41 505 GLY A N 1
ATOM 3934 C CA . GLY A 1 505 ? -1.78 -50.031 -9.75 1 59.41 505 GLY A CA 1
ATOM 3935 C C . GLY A 1 505 ? -1.659 -48.75 -10.555 1 59.41 505 GLY A C 1
ATOM 3936 O O . GLY A 1 505 ? -0.719 -48 -10.359 1 59.41 505 GLY A O 1
ATOM 3937 N N . THR A 1 506 ? -2.654 -48.594 -11.383 1 65.31 506 THR A N 1
ATOM 3938 C CA . THR A 1 506 ? -2.51 -47.5 -12.336 1 65.31 506 THR A CA 1
ATOM 3939 C C . THR A 1 506 ? -2.93 -46.156 -11.711 1 65.31 506 THR A C 1
ATOM 3941 O O . THR A 1 506 ? -2.521 -45.094 -12.172 1 65.31 506 THR A O 1
ATOM 3944 N N . ARG A 1 507 ? -3.562 -46.312 -10.586 1 80.12 507 ARG A N 1
ATOM 3945 C CA . ARG A 1 507 ? -4.004 -45.094 -9.922 1 80.12 507 ARG A CA 1
ATOM 3946 C C . ARG A 1 507 ? -3.277 -44.906 -8.594 1 80.12 507 ARG A C 1
ATOM 3948 O O . ARG A 1 507 ? -3.119 -45.844 -7.824 1 80.12 507 ARG A O 1
ATOM 3955 N N . ARG A 1 508 ? -2.756 -43.656 -8.461 1 85.38 508 ARG A N 1
ATOM 3956 C CA . ARG A 1 508 ? -1.978 -43.344 -7.266 1 85.38 508 ARG A CA 1
ATOM 3957 C C . ARG A 1 508 ? -2.293 -41.969 -6.754 1 85.38 508 ARG A C 1
ATOM 3959 O O . ARG A 1 508 ? -2.924 -41.156 -7.453 1 85.38 508 ARG A O 1
ATOM 3966 N N . THR A 1 509 ? -1.976 -41.812 -5.551 1 85.94 509 THR A N 1
ATOM 3967 C CA . THR A 1 509 ? -2.023 -40.469 -4.957 1 85.94 509 THR A CA 1
ATOM 3968 C C . THR A 1 509 ? -0.629 -40.031 -4.539 1 85.94 509 THR A C 1
ATOM 3970 O O . THR A 1 509 ? 0.076 -40.75 -3.824 1 85.94 509 THR A O 1
ATOM 3973 N N . MET A 1 510 ? -0.293 -38.875 -4.961 1 88.88 510 MET A N 1
ATOM 3974 C CA . MET A 1 510 ? 1.042 -38.344 -4.699 1 88.88 510 MET A CA 1
ATOM 3975 C C . MET A 1 510 ? 1.123 -37.75 -3.301 1 88.88 510 MET A C 1
ATOM 3977 O O . MET A 1 510 ? 0.174 -37.094 -2.838 1 88.88 510 MET A O 1
ATOM 3981 N N . ALA A 1 511 ? 2.203 -38.062 -2.574 1 92.88 511 ALA A N 1
ATOM 3982 C CA . ALA A 1 511 ? 2.592 -37.312 -1.368 1 92.88 511 ALA A CA 1
ATOM 3983 C C . ALA A 1 511 ? 3.57 -36.188 -1.697 1 92.88 511 ALA A C 1
ATOM 3985 O O . ALA A 1 511 ? 4.457 -36.375 -2.535 1 92.88 511 ALA A O 1
ATOM 3986 N N . THR A 1 512 ? 3.303 -35 -1.114 1 95.5 512 THR A N 1
ATOM 3987 C CA . THR A 1 512 ? 4.156 -33.844 -1.359 1 95.5 512 THR A CA 1
ATOM 3988 C C . THR A 1 512 ? 4.457 -33.094 -0.057 1 95.5 512 THR A C 1
ATOM 3990 O O . THR A 1 512 ? 3.82 -33.375 0.967 1 95.5 512 THR A O 1
ATOM 3993 N N . THR A 1 513 ? 5.445 -32.312 -0.048 1 96.62 513 THR A N 1
ATOM 3994 C CA . THR A 1 513 ? 5.773 -31.438 1.068 1 96.62 513 THR A CA 1
ATOM 3995 C C . THR A 1 513 ? 6.094 -30.031 0.572 1 96.62 513 THR A C 1
ATOM 3997 O O . THR A 1 513 ? 6.23 -29.812 -0.632 1 96.62 513 THR A O 1
ATOM 4000 N N . GLY A 1 514 ? 6.016 -29.125 1.52 1 98.56 514 GLY A N 1
ATOM 4001 C CA . GLY A 1 514 ? 6.426 -27.75 1.237 1 98.56 514 GLY A CA 1
ATOM 4002 C C . GLY A 1 514 ? 7.711 -27.359 1.941 1 98.56 514 GLY A C 1
ATOM 4003 O O . GLY A 1 514 ? 7.941 -27.75 3.09 1 98.56 514 GLY A O 1
ATOM 4004 N N . ILE A 1 515 ? 8.625 -26.688 1.24 1 98.88 515 ILE A N 1
ATOM 4005 C CA . ILE A 1 515 ? 9.781 -26.016 1.823 1 98.88 515 ILE A CA 1
ATOM 4006 C C . ILE A 1 515 ? 9.602 -24.5 1.749 1 98.88 515 ILE A C 1
ATOM 4008 O O . ILE A 1 515 ? 9.664 -23.922 0.666 1 98.88 515 ILE A O 1
ATOM 4012 N N . TYR A 1 516 ? 9.414 -23.953 2.932 1 98.81 516 TYR A N 1
ATOM 4013 C CA . TYR A 1 516 ? 9.109 -22.531 3.045 1 98.81 516 TYR A CA 1
ATOM 4014 C C . TYR A 1 516 ? 10.359 -21.734 3.408 1 98.81 516 TYR A C 1
ATOM 4016 O O . TYR A 1 516 ? 11.219 -22.203 4.156 1 98.81 516 TYR A O 1
ATOM 4024 N N . ALA A 1 517 ? 10.516 -20.547 2.869 1 98.75 517 ALA A N 1
ATOM 4025 C CA . ALA A 1 517 ? 11.539 -19.594 3.26 1 98.75 517 ALA A CA 1
ATOM 4026 C C . ALA A 1 517 ? 10.93 -18.219 3.543 1 98.75 517 ALA A C 1
ATOM 4028 O O . ALA A 1 517 ? 9.742 -18 3.289 1 98.75 517 ALA A O 1
ATOM 4029 N N . ARG A 1 518 ? 11.742 -17.344 4.16 1 97.5 518 ARG A N 1
ATOM 4030 C CA . ARG A 1 518 ? 11.312 -15.961 4.371 1 97.5 518 ARG A CA 1
ATOM 4031 C C . ARG A 1 518 ? 11.141 -15.234 3.039 1 97.5 518 ARG A C 1
ATOM 4033 O O . ARG A 1 518 ? 11.773 -15.602 2.043 1 97.5 518 ARG A O 1
ATOM 4040 N N . PRO A 1 519 ? 10.266 -14.219 3.043 1 97.75 519 PRO A N 1
ATOM 4041 C CA . PRO A 1 519 ? 10.227 -13.398 1.829 1 97.75 519 PRO A CA 1
ATOM 4042 C C . PRO A 1 519 ? 11.609 -12.961 1.368 1 97.75 519 PRO A C 1
ATOM 4044 O O . PRO A 1 519 ? 12.477 -12.664 2.197 1 97.75 519 PRO A O 1
ATOM 4047 N N . ASP A 1 520 ? 11.867 -13 0.012 1 96.25 520 ASP A N 1
ATOM 4048 C CA . ASP A 1 520 ? 13.094 -12.57 -0.648 1 96.25 520 ASP A CA 1
ATOM 4049 C C . ASP A 1 520 ? 14.188 -13.625 -0.516 1 96.25 520 ASP A C 1
ATOM 4051 O O . ASP A 1 520 ? 15.344 -13.375 -0.862 1 96.25 520 ASP A O 1
ATOM 4055 N N . HIS A 1 521 ? 13.828 -14.805 -0.024 1 97.81 521 HIS A N 1
ATOM 4056 C CA . HIS A 1 521 ? 14.82 -15.859 0.137 1 97.81 521 HIS A CA 1
ATOM 4057 C C . HIS A 1 521 ? 14.414 -17.125 -0.612 1 97.81 521 HIS A C 1
ATOM 4059 O O . HIS A 1 521 ? 14.602 -18.234 -0.112 1 97.81 521 HIS A O 1
ATOM 4065 N N . ASP A 1 522 ? 13.891 -16.906 -1.732 1 98.56 522 ASP A N 1
ATOM 4066 C CA . ASP A 1 522 ? 13.477 -18.031 -2.568 1 98.56 522 ASP A CA 1
ATOM 4067 C C . ASP A 1 522 ? 14.633 -18.984 -2.836 1 98.56 522 ASP A C 1
ATOM 4069 O O . ASP A 1 522 ? 14.445 -20.203 -2.934 1 98.56 522 ASP A O 1
ATOM 4073 N N . HIS A 1 523 ? 15.812 -18.438 -2.885 1 98.5 523 HIS A N 1
ATOM 4074 C CA . HIS A 1 523 ? 17 -19.203 -3.225 1 98.5 523 HIS A CA 1
ATOM 4075 C C . HIS A 1 523 ? 17.297 -20.266 -2.17 1 98.5 523 HIS A C 1
ATOM 4077 O O . HIS A 1 523 ? 17.859 -21.312 -2.48 1 98.5 523 HIS A O 1
ATOM 4083 N N . ILE A 1 524 ? 16.859 -20.078 -0.999 1 98.81 524 ILE A N 1
ATOM 4084 C CA . ILE A 1 524 ? 17.078 -21.047 0.066 1 98.81 524 ILE A CA 1
ATOM 4085 C C . ILE A 1 524 ? 16.156 -22.25 -0.135 1 98.81 524 ILE A C 1
ATOM 4087 O O . ILE A 1 524 ? 16.594 -23.406 -0.072 1 98.81 524 ILE A O 1
ATOM 4091 N N . ALA A 1 525 ? 14.891 -21.984 -0.376 1 98.88 525 ALA A N 1
ATOM 4092 C CA . ALA A 1 525 ? 13.945 -23.062 -0.637 1 98.88 525 ALA A CA 1
ATOM 4093 C C . ALA A 1 525 ? 14.336 -23.844 -1.883 1 98.88 525 ALA A C 1
ATOM 4095 O O . ALA A 1 525 ? 14.25 -25.078 -1.903 1 98.88 525 ALA A O 1
ATOM 4096 N N . LEU A 1 526 ? 14.758 -23.125 -2.885 1 98.88 526 LEU A N 1
ATOM 4097 C CA . LEU A 1 526 ? 15.195 -23.75 -4.125 1 98.88 526 LEU A CA 1
ATOM 4098 C C . LEU A 1 526 ? 16.406 -24.656 -3.887 1 98.88 526 LEU A C 1
ATOM 4100 O O . LEU A 1 526 ? 16.438 -25.797 -4.355 1 98.88 526 LEU A O 1
ATOM 4104 N N . ALA A 1 527 ? 17.391 -24.172 -3.162 1 98.88 527 ALA A N 1
ATOM 4105 C CA . ALA A 1 527 ? 18.609 -2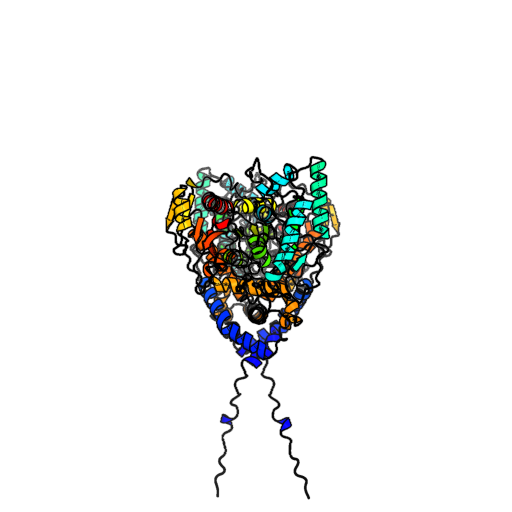4.938 -2.881 1 98.88 527 ALA A CA 1
ATOM 4106 C C . ALA A 1 527 ? 18.281 -26.219 -2.123 1 98.88 527 ALA A C 1
ATOM 4108 O O . ALA A 1 527 ? 18.828 -27.281 -2.426 1 98.88 527 ALA A O 1
ATOM 4109 N N . LEU A 1 528 ? 17.422 -26.094 -1.158 1 98.94 528 LEU A N 1
ATOM 4110 C CA . LEU A 1 528 ? 17.062 -27.234 -0.346 1 98.94 528 LEU A CA 1
ATOM 4111 C C . LEU A 1 528 ? 16.297 -28.266 -1.177 1 98.94 528 LEU A C 1
ATOM 4113 O O . LEU A 1 528 ? 16.516 -29.469 -1.037 1 98.94 528 LEU A O 1
ATOM 4117 N N . ALA A 1 529 ? 15.391 -27.781 -2.018 1 98.88 529 ALA A N 1
ATOM 4118 C CA . ALA A 1 529 ? 14.641 -28.688 -2.893 1 98.88 529 ALA A CA 1
ATOM 4119 C C . ALA A 1 529 ? 15.57 -29.406 -3.865 1 98.88 529 ALA A C 1
ATOM 4121 O O . ALA A 1 529 ? 15.398 -30.594 -4.121 1 98.88 529 ALA A O 1
ATOM 4122 N N . MET A 1 530 ? 16.531 -28.719 -4.406 1 98.69 530 MET A N 1
ATOM 4123 C CA . MET A 1 530 ? 17.5 -29.328 -5.316 1 98.69 530 MET A CA 1
ATOM 4124 C C . MET A 1 530 ? 18.328 -30.391 -4.605 1 98.69 530 MET A C 1
ATOM 4126 O O . MET A 1 530 ? 18.594 -31.453 -5.164 1 98.69 530 MET A O 1
ATOM 4130 N N . ALA A 1 531 ? 18.719 -30.094 -3.418 1 98.69 531 ALA A N 1
ATOM 4131 C CA . ALA A 1 531 ? 19.484 -31.062 -2.633 1 98.69 531 ALA A CA 1
ATOM 4132 C C . ALA A 1 531 ? 18.688 -32.344 -2.4 1 98.69 531 ALA A C 1
ATOM 4134 O O . ALA A 1 531 ? 19.203 -33.438 -2.553 1 98.69 531 ALA A O 1
ATOM 4135 N N . TYR A 1 532 ? 17.484 -32.219 -2.002 1 98.69 532 TYR A N 1
ATOM 4136 C CA . TYR A 1 532 ? 16.625 -33.375 -1.791 1 98.69 532 TYR A CA 1
ATOM 4137 C C . TYR A 1 532 ? 16.469 -34.188 -3.072 1 98.69 532 TYR A C 1
ATOM 4139 O O . TYR A 1 532 ? 16.641 -35.406 -3.061 1 98.69 532 TYR A O 1
ATOM 4147 N N . GLN A 1 533 ? 16.25 -33.5 -4.238 1 98.38 533 GLN A N 1
ATOM 4148 C CA . GLN A 1 533 ? 15.969 -34.188 -5.508 1 98.38 533 GLN A CA 1
ATOM 4149 C C . GLN A 1 533 ? 17.234 -34.781 -6.117 1 98.38 533 GLN A C 1
ATOM 4151 O O . GLN A 1 533 ? 17.172 -35.594 -7.027 1 98.38 533 GLN A O 1
ATOM 4156 N N . SER A 1 534 ? 18.359 -34.406 -5.602 1 97.5 534 SER A N 1
ATOM 4157 C CA . SER A 1 534 ? 19.609 -34.938 -6.121 1 97.5 534 SER A CA 1
ATOM 4158 C C . SER A 1 534 ? 19.797 -36.406 -5.715 1 97.5 534 SER A C 1
ATOM 4160 O O . SER A 1 534 ? 20.578 -37.125 -6.328 1 97.5 534 SER A O 1
ATOM 4162 N N . VAL A 1 535 ? 19.047 -36.844 -4.688 1 97.62 535 VAL A N 1
ATOM 4163 C CA . VAL A 1 535 ? 19.281 -38.219 -4.203 1 97.62 535 VAL A CA 1
ATOM 4164 C C . VAL A 1 535 ? 17.984 -39 -4.176 1 97.62 535 VAL A C 1
ATOM 4166 O O . VAL A 1 535 ? 17.922 -40.094 -3.645 1 97.62 535 VAL A O 1
ATOM 4169 N N . THR A 1 536 ? 16.969 -38.375 -4.66 1 97 536 THR A N 1
ATOM 4170 C CA . THR A 1 536 ? 15.672 -39.031 -4.75 1 97 536 THR A CA 1
ATOM 4171 C C . THR A 1 536 ? 15.141 -39 -6.18 1 97 536 THR A C 1
ATOM 4173 O O . THR A 1 536 ? 15.672 -38.281 -7.027 1 97 536 THR A O 1
ATOM 4176 N N . ASP A 1 537 ? 14.07 -39.781 -6.5 1 96.44 537 ASP A N 1
ATOM 4177 C CA . ASP A 1 537 ? 13.602 -39.844 -7.883 1 96.44 537 ASP A CA 1
ATOM 4178 C C . ASP A 1 537 ? 12.078 -39.719 -7.953 1 96.44 537 ASP A C 1
ATOM 4180 O O . ASP A 1 537 ? 11.469 -40.031 -8.977 1 96.44 537 ASP A O 1
ATOM 4184 N N . HIS A 1 538 ? 11.484 -39.312 -6.867 1 96.31 538 HIS A N 1
ATOM 4185 C CA . HIS A 1 538 ? 10.031 -39.156 -6.855 1 96.31 538 HIS A CA 1
ATOM 4186 C C . HIS A 1 538 ? 9.562 -38.188 -7.941 1 96.31 538 HIS A C 1
ATOM 4188 O O . HIS A 1 538 ? 8.539 -38.438 -8.578 1 96.31 538 HIS A O 1
ATOM 4194 N N . HIS A 1 539 ? 10.312 -37.125 -8.18 1 96.69 539 HIS A N 1
ATOM 4195 C CA . HIS A 1 539 ? 9.945 -36.094 -9.156 1 96.69 539 HIS A CA 1
ATOM 4196 C C . HIS A 1 539 ? 10.172 -36.594 -10.578 1 96.69 539 HIS A C 1
ATOM 4198 O O . HIS A 1 539 ? 9.703 -35.969 -11.539 1 96.69 539 HIS A O 1
ATOM 4204 N N . LYS A 1 540 ? 10.758 -37.781 -10.727 1 96.06 540 LYS A N 1
ATOM 4205 C CA . LYS A 1 540 ? 11.055 -38.344 -12.047 1 96.06 540 LYS A CA 1
ATOM 4206 C C . LYS A 1 540 ? 9.992 -39.344 -12.477 1 96.06 540 LYS A C 1
ATOM 4208 O O . LYS A 1 540 ? 9.984 -39.781 -13.625 1 96.06 540 LYS A O 1
ATOM 4213 N N . GLN A 1 541 ? 9.102 -39.656 -11.586 1 93.75 541 GLN A N 1
ATOM 4214 C CA . GLN A 1 541 ? 8.078 -40.656 -11.906 1 93.75 541 GLN A CA 1
ATOM 4215 C C . GLN A 1 541 ? 7.137 -40.125 -12.992 1 93.75 541 GLN A C 1
ATOM 4217 O O . GLN A 1 541 ? 6.918 -38.906 -13.109 1 93.75 541 GLN A O 1
ATOM 4222 N N . ARG A 1 542 ? 6.559 -41.125 -13.828 1 93.56 542 ARG A N 1
ATOM 4223 C CA . ARG A 1 542 ? 5.699 -40.812 -14.969 1 93.56 542 ARG A CA 1
ATOM 4224 C C . ARG A 1 542 ? 4.309 -41.406 -14.781 1 93.56 542 ARG A C 1
ATOM 4226 O O . ARG A 1 542 ? 4.16 -42.625 -14.625 1 93.56 542 ARG A O 1
ATOM 4233 N N . PRO A 1 543 ? 3.318 -40.562 -14.797 1 91.94 543 PRO A N 1
ATOM 4234 C CA . PRO A 1 543 ? 1.975 -41.125 -14.695 1 91.94 543 PRO A CA 1
ATOM 4235 C C . PRO A 1 543 ? 1.552 -41.875 -15.961 1 91.94 543 PRO A C 1
ATOM 4237 O O . PRO A 1 543 ? 1.932 -41.469 -17.062 1 91.94 543 PRO A O 1
ATOM 4240 N N . SER A 1 544 ? 0.729 -42.906 -15.781 1 85.5 544 SER A N 1
ATOM 4241 C CA . SER A 1 544 ? 0.135 -43.625 -16.906 1 85.5 544 SER A CA 1
ATOM 4242 C C . SER A 1 544 ? -1.226 -43.031 -17.281 1 85.5 544 SER A C 1
ATOM 4244 O O . SER A 1 544 ? -2.264 -43.562 -16.859 1 85.5 544 SER A O 1
ATOM 4246 N N . VAL A 1 545 ? -1.237 -42.125 -18.125 1 78.81 545 VAL A N 1
ATOM 4247 C CA . VAL A 1 545 ? -2.459 -41.375 -18.406 1 78.81 545 VAL A CA 1
ATOM 4248 C C . VAL A 1 545 ? -3.396 -42.188 -19.266 1 78.81 545 VAL A C 1
ATOM 4250 O O . VAL A 1 545 ? -4.602 -42.281 -19.016 1 78.81 545 VAL A O 1
ATOM 4253 N N . ASP A 1 546 ? -2.871 -42.844 -20.328 1 68.38 546 ASP A N 1
ATOM 4254 C CA . ASP A 1 546 ? -3.721 -43.5 -21.328 1 68.38 546 ASP A CA 1
ATOM 4255 C C . ASP A 1 546 ? -3.992 -44.969 -20.938 1 68.38 546 ASP A C 1
ATOM 4257 O O . ASP A 1 546 ? -4.543 -45.719 -21.734 1 68.38 546 ASP A O 1
ATOM 4261 N N . ASP A 1 547 ? -3.484 -45.219 -19.828 1 65.19 547 ASP A N 1
ATOM 4262 C CA . ASP A 1 547 ? -3.84 -46.562 -19.422 1 65.19 547 ASP A CA 1
ATOM 4263 C C . ASP A 1 547 ? -5.238 -46.625 -18.812 1 65.19 547 ASP A C 1
ATOM 4265 O O . ASP A 1 547 ? -5.387 -46.688 -17.594 1 65.19 547 ASP A O 1
ATOM 4269 N N . LEU A 1 548 ? -6.125 -46.438 -19.75 1 60.31 548 LEU A N 1
ATOM 4270 C CA . LEU A 1 548 ? -7.523 -46.344 -19.344 1 60.31 548 LEU A CA 1
ATOM 4271 C C . LEU A 1 548 ? -8.117 -47.75 -19.172 1 60.31 548 LEU A C 1
ATOM 4273 O O . LEU A 1 548 ? -7.949 -48.625 -20.031 1 60.31 548 LEU A O 1
ATOM 4277 N N . GLY A 1 549 ? -8.32 -48 -17.922 1 52.81 549 GLY A N 1
ATOM 4278 C CA . GLY A 1 549 ? -8.977 -49.281 -17.672 1 52.81 549 GLY A CA 1
ATOM 4279 C C . GLY A 1 549 ? -10.438 -49.281 -18.078 1 52.81 549 GLY A C 1
ATOM 4280 O O . GLY A 1 549 ? -11.023 -48.219 -18.328 1 52.81 549 GLY A O 1
ATOM 4281 N N . PRO A 1 550 ? -10.945 -50.5 -18.375 1 51.69 550 PRO A N 1
ATOM 4282 C CA . PRO A 1 550 ? -12.336 -50.625 -18.812 1 51.69 550 PRO A CA 1
ATOM 4283 C C . PRO A 1 550 ? -13.312 -49.906 -17.891 1 51.69 550 PRO A C 1
ATOM 4285 O O . PRO A 1 550 ? -14.414 -49.531 -18.328 1 51.69 550 PRO A O 1
ATOM 4288 N N . ASN A 1 551 ? -12.922 -49.625 -16.656 1 47.81 551 ASN A N 1
ATOM 4289 C CA . ASN A 1 551 ? -13.828 -49.031 -15.688 1 47.81 551 ASN A CA 1
ATOM 4290 C C . ASN A 1 551 ? -13.578 -47.531 -15.516 1 47.81 551 ASN A C 1
ATOM 4292 O O . ASN A 1 551 ? -14.188 -46.875 -14.664 1 47.81 551 ASN A O 1
ATOM 4296 N N . ASP A 1 552 ? -12.734 -47.031 -16.219 1 56.03 552 ASP A N 1
ATOM 4297 C CA . ASP A 1 552 ? -12.469 -45.625 -16.078 1 56.03 552 ASP A CA 1
ATOM 4298 C C . ASP A 1 552 ? -13.57 -44.781 -16.734 1 56.03 552 ASP A C 1
ATOM 4300 O O . ASP A 1 552 ? -13.984 -45.062 -17.859 1 56.03 552 ASP A O 1
ATOM 4304 N N . ASN A 1 553 ? -14.336 -44.062 -15.922 1 50.72 553 ASN A N 1
ATOM 4305 C CA . ASN A 1 553 ? -15.469 -43.25 -16.359 1 50.72 553 ASN A CA 1
ATOM 4306 C C . ASN A 1 553 ? -15.016 -42.062 -17.219 1 50.72 553 ASN A C 1
ATOM 4308 O O . ASN A 1 553 ? -15.609 -41 -17.156 1 50.72 553 ASN A O 1
ATOM 4312 N N . VAL A 1 554 ? -13.938 -42 -17.688 1 55.25 554 VAL A N 1
ATOM 4313 C CA . VAL A 1 554 ? -13.523 -40.844 -18.484 1 55.25 554 VAL A CA 1
ATOM 4314 C C . VAL A 1 554 ? -14.312 -40.812 -19.797 1 55.25 554 VAL A C 1
ATOM 4316 O O . VAL A 1 554 ? -14.453 -39.781 -20.422 1 55.25 554 VAL A O 1
ATOM 4319 N N . HIS A 1 555 ? -14.734 -42 -20.422 1 43.5 555 HIS A N 1
ATOM 4320 C CA . HIS A 1 555 ? -15.453 -42.062 -21.688 1 43.5 555 HIS A CA 1
ATOM 4321 C C . HIS A 1 555 ? -16.938 -41.781 -21.484 1 43.5 555 HIS A C 1
ATOM 4323 O O . HIS A 1 555 ? -17.703 -41.719 -22.453 1 43.5 555 HIS A O 1
ATOM 4329 N N . LYS A 1 556 ? -17.438 -41.594 -20.234 1 39.53 556 LYS A N 1
ATOM 4330 C CA . LYS A 1 556 ? -18.891 -41.375 -20.219 1 39.53 556 LYS A CA 1
ATOM 4331 C C . LYS A 1 556 ? -19.203 -39.875 -20.188 1 39.53 556 LYS A C 1
ATOM 4333 O O . LYS A 1 556 ? -18.547 -39.125 -19.469 1 39.53 556 LYS A O 1
ATOM 4338 N N . MET B 1 1 ? -84.25 -3.08 -4.344 1 24.8 1 MET B N 1
ATOM 4339 C CA . MET B 1 1 ? -83.25 -4.062 -3.906 1 24.8 1 MET B CA 1
ATOM 4340 C C . MET B 1 1 ? -81.875 -3.453 -3.867 1 24.8 1 MET B C 1
ATOM 4342 O O . MET B 1 1 ? -81.312 -3.006 -4.895 1 24.8 1 MET B O 1
ATOM 4346 N N . ASP B 1 2 ? -81.375 -2.855 -2.727 1 27.64 2 ASP B N 1
ATOM 4347 C CA . ASP B 1 2 ? -80.312 -1.964 -2.324 1 27.64 2 ASP B CA 1
ATOM 4348 C C . ASP B 1 2 ? -78.938 -2.695 -2.318 1 27.64 2 ASP B C 1
ATOM 4350 O O . ASP B 1 2 ? -78.75 -3.676 -1.591 1 27.64 2 ASP B O 1
ATOM 4354 N N . THR B 1 3 ? -78.188 -2.734 -3.432 1 31.81 3 THR B N 1
ATOM 4355 C CA . THR B 1 3 ? -77 -3.447 -3.773 1 31.81 3 THR B CA 1
ATOM 4356 C C . THR B 1 3 ? -75.812 -3.053 -2.834 1 31.81 3 THR B C 1
ATOM 4358 O O . THR B 1 3 ? -75.438 -1.89 -2.793 1 31.81 3 THR B O 1
ATOM 4361 N N . LYS B 1 4 ? -75.562 -3.836 -1.663 1 35.91 4 LYS B N 1
ATOM 4362 C CA . LYS B 1 4 ? -74.562 -3.871 -0.652 1 35.91 4 LYS B CA 1
ATOM 4363 C C . LYS B 1 4 ? -73.125 -3.926 -1.298 1 35.91 4 LYS B C 1
ATOM 4365 O O . LYS B 1 4 ? -72.875 -4.812 -2.107 1 35.91 4 LYS B O 1
ATOM 4370 N N . ASP B 1 5 ? -72.375 -2.789 -1.308 1 31.45 5 ASP B N 1
ATOM 4371 C CA . ASP B 1 5 ? -71.062 -2.51 -1.876 1 31.45 5 ASP B CA 1
ATOM 4372 C C . ASP B 1 5 ? -70 -3.391 -1.237 1 31.45 5 ASP B C 1
ATOM 4374 O O . ASP B 1 5 ? -69.75 -3.299 -0.034 1 31.45 5 ASP B O 1
ATOM 4378 N N . VAL B 1 6 ? -69.75 -4.734 -1.6 1 34.91 6 VAL B N 1
ATOM 4379 C CA . VAL B 1 6 ? -68.688 -5.707 -1.257 1 34.91 6 VAL B CA 1
ATOM 4380 C C . VAL B 1 6 ? -67.312 -5.121 -1.548 1 34.91 6 VAL B C 1
ATOM 4382 O O . VAL B 1 6 ? -67 -4.797 -2.695 1 34.91 6 VAL B O 1
ATOM 4385 N N . ILE B 1 7 ? -66.75 -4.453 -0.589 1 34.19 7 ILE B N 1
ATOM 4386 C CA . ILE B 1 7 ? -65.375 -3.975 -0.713 1 34.19 7 ILE B CA 1
ATOM 4387 C C . ILE B 1 7 ? -64.438 -5.156 -0.904 1 34.19 7 ILE B C 1
ATOM 4389 O O . ILE B 1 7 ? -64.5 -6.141 -0.165 1 34.19 7 ILE B O 1
ATOM 4393 N N . SER B 1 8 ? -63.781 -5.352 -2.076 1 31.94 8 SER B N 1
ATOM 4394 C CA . SER B 1 8 ? -63 -6.48 -2.549 1 31.94 8 SER B CA 1
ATOM 4395 C C . SER B 1 8 ? -61.75 -6.656 -1.713 1 31.94 8 SER B C 1
ATOM 4397 O O . SER B 1 8 ? -61.156 -5.676 -1.254 1 31.94 8 SER B O 1
ATOM 4399 N N . ALA B 1 9 ? -61.344 -7.895 -1.158 1 38.78 9 ALA B N 1
ATOM 4400 C CA . ALA B 1 9 ? -60.188 -8.461 -0.438 1 38.78 9 ALA B CA 1
ATOM 4401 C C . ALA B 1 9 ? -58.875 -8 -1.053 1 38.78 9 ALA B C 1
ATOM 4403 O O . ALA B 1 9 ? -57.812 -8.219 -0.48 1 38.78 9 ALA B O 1
ATOM 4404 N N . LYS B 1 10 ? -58.844 -7.645 -2.27 1 35.88 10 LYS B N 1
ATOM 4405 C CA . LYS B 1 10 ? -57.625 -7.254 -2.971 1 35.88 10 LYS B CA 1
ATOM 4406 C C . LYS B 1 10 ? -57.031 -5.996 -2.357 1 35.88 10 LYS B C 1
ATOM 4408 O O . LYS B 1 10 ? -55.844 -5.703 -2.568 1 35.88 10 LYS B O 1
ATOM 4413 N N . ASP B 1 11 ? -57.812 -5.18 -1.922 1 32.25 11 ASP B N 1
ATOM 4414 C CA . ASP B 1 11 ? -57.312 -3.873 -1.497 1 32.25 11 ASP B CA 1
ATOM 4415 C C . ASP B 1 11 ? -56.625 -3.963 -0.137 1 32.25 11 ASP B C 1
ATOM 4417 O O . ASP B 1 11 ? -56.125 -2.963 0.374 1 32.25 11 ASP B O 1
ATOM 4421 N N . VAL B 1 12 ? -56.938 -5 0.613 1 33.81 12 VAL B N 1
ATOM 4422 C CA . VAL B 1 12 ? -56.469 -4.996 1.993 1 33.81 12 VAL B CA 1
ATOM 4423 C C . VAL B 1 12 ? -54.969 -5.309 2.029 1 33.81 12 VAL B C 1
ATOM 4425 O O . VAL B 1 12 ? -54.25 -4.891 2.951 1 33.81 12 VAL B O 1
ATOM 4428 N N . LEU B 1 13 ? -54.562 -6.27 1.248 1 32.31 13 LEU B N 1
ATOM 4429 C CA . LEU B 1 13 ? -53.25 -6.75 1.607 1 32.31 13 LEU B CA 1
ATOM 4430 C C . LEU B 1 13 ? -52.156 -5.762 1.167 1 32.31 13 LEU B C 1
ATOM 4432 O O . LEU B 1 13 ? -51.344 -6.078 0.304 1 32.31 13 LEU B O 1
ATOM 4436 N N . ARG B 1 14 ? -52.5 -4.453 0.911 1 32.97 14 ARG B N 1
ATOM 4437 C CA . ARG B 1 14 ? -51.375 -3.572 0.601 1 32.97 14 ARG B CA 1
ATOM 4438 C C . ARG B 1 14 ? -50.375 -3.52 1.758 1 32.97 14 ARG B C 1
ATOM 4440 O O . ARG B 1 14 ? -50.688 -3.01 2.834 1 32.97 14 ARG B O 1
ATOM 4447 N N . LYS B 1 15 ? -49.5 -4.484 1.852 1 38.09 15 LYS B N 1
ATOM 4448 C CA . LYS B 1 15 ? -48.344 -4.426 2.77 1 38.09 15 LYS B CA 1
ATOM 4449 C C . LYS B 1 15 ? -47.812 -3 2.895 1 38.09 15 LYS B C 1
ATOM 4451 O O . LYS B 1 15 ? -47.5 -2.363 1.892 1 38.09 15 LYS B O 1
ATOM 4456 N N . GLU B 1 16 ? -48.031 -2.277 3.744 1 40.34 16 GLU B N 1
ATOM 4457 C CA . GLU B 1 16 ? -47.5 -0.943 4.012 1 40.34 16 GLU B CA 1
ATOM 4458 C C . GLU B 1 16 ? -45.969 -0.918 3.893 1 40.34 16 GLU B C 1
ATOM 4460 O O . GLU B 1 16 ? -45.281 -1.799 4.422 1 40.34 16 GLU B O 1
ATOM 4465 N N . PRO B 1 17 ? -45.312 -0.167 2.973 1 48.94 17 PRO B N 1
ATOM 4466 C CA . PRO B 1 17 ? -43.875 -0.075 2.74 1 48.94 17 PRO B CA 1
ATOM 4467 C C . PRO B 1 17 ? -43.062 0.084 4.035 1 48.94 17 PRO B C 1
ATOM 4469 O O . PRO B 1 17 ? -43.469 0.839 4.922 1 48.94 17 PRO B O 1
ATOM 4472 N N . VAL B 1 18 ? -42.5 -1.005 4.527 1 57.03 18 VAL B N 1
ATOM 4473 C CA . VAL B 1 18 ? -41.594 -0.903 5.656 1 57.03 18 VAL B CA 1
ATOM 4474 C C . VAL B 1 18 ? -40.812 0.412 5.582 1 57.03 18 VAL B C 1
ATOM 4476 O O . VAL B 1 18 ? -40.312 0.787 4.516 1 57.03 18 VAL B O 1
ATOM 4479 N N . SER B 1 19 ? -40.906 1.226 6.645 1 79.75 19 SER B N 1
ATOM 4480 C CA . SER B 1 19 ? -40.125 2.459 6.762 1 79.75 19 SER B CA 1
ATOM 4481 C C . SER B 1 19 ? -38.656 2.215 6.5 1 79.75 19 SER B C 1
ATOM 4483 O O . SER B 1 19 ? -38.094 1.206 6.938 1 79.75 19 SER B O 1
ATOM 4485 N N . SER B 1 20 ? -38.094 2.951 5.543 1 85.75 20 SER B N 1
ATOM 4486 C CA . SER B 1 20 ? -36.719 2.861 5.129 1 85.75 20 SER B CA 1
ATOM 4487 C C . SER B 1 20 ? -35.781 2.797 6.336 1 85.75 20 SER B C 1
ATOM 4489 O O . SER B 1 20 ? -34.844 2.008 6.355 1 85.75 20 SER B O 1
ATOM 4491 N N . VAL B 1 21 ? -36.156 3.393 7.422 1 90.56 21 VAL B N 1
ATOM 4492 C CA . VAL B 1 21 ? -35.281 3.438 8.602 1 90.56 21 VAL B CA 1
ATOM 4493 C C . VAL B 1 21 ? -35.375 2.109 9.352 1 90.56 21 VAL B C 1
ATOM 4495 O O . VAL B 1 21 ? -34.375 1.621 9.875 1 90.56 21 VAL B O 1
ATOM 4498 N N . ILE B 1 22 ? -36.531 1.589 9.406 1 90.38 22 ILE B N 1
ATOM 4499 C CA . ILE B 1 22 ? -36.688 0.315 10.094 1 90.38 22 ILE B CA 1
ATOM 4500 C C . ILE B 1 22 ? -35.969 -0.787 9.336 1 90.38 22 ILE B C 1
ATOM 4502 O O . ILE B 1 22 ? -35.344 -1.658 9.953 1 90.38 22 ILE B O 1
ATOM 4506 N N . ALA B 1 23 ? -36.062 -0.715 8.07 1 93.25 23 ALA B N 1
ATOM 4507 C CA . ALA B 1 23 ? -35.375 -1.7 7.246 1 93.25 23 ALA B CA 1
ATOM 4508 C C . ALA B 1 23 ? -33.875 -1.614 7.449 1 93.25 23 ALA B C 1
ATOM 4510 O O . ALA B 1 23 ? -33.188 -2.637 7.605 1 93.25 23 ALA B O 1
ATOM 4511 N N . LEU B 1 24 ? -33.375 -0.403 7.402 1 94.5 24 LEU B N 1
ATOM 4512 C CA . LEU B 1 24 ? -31.938 -0.223 7.621 1 94.5 24 LEU B CA 1
ATOM 4513 C C . LEU B 1 24 ? -31.531 -0.685 9.016 1 94.5 24 LEU B C 1
ATOM 4515 O O . LEU B 1 24 ? -30.516 -1.357 9.188 1 94.5 24 LEU B O 1
ATOM 4519 N N . LYS B 1 25 ? -32.312 -0.346 9.992 1 94.31 25 LYS B N 1
ATOM 4520 C CA . LYS B 1 25 ? -32.031 -0.735 11.375 1 94.31 25 LYS B CA 1
ATOM 4521 C C . LYS B 1 25 ? -31.906 -2.25 11.5 1 94.31 25 LYS B C 1
ATOM 4523 O O . LYS B 1 25 ? -30.953 -2.744 12.117 1 94.31 25 LYS B O 1
ATOM 4528 N N . GLU B 1 26 ? -32.781 -2.959 10.867 1 93.62 26 GLU B N 1
ATOM 4529 C CA . GLU B 1 26 ? -32.812 -4.414 10.953 1 93.62 26 GLU B CA 1
ATOM 4530 C C . GLU B 1 26 ? -31.641 -5.027 10.188 1 93.62 26 GLU B C 1
ATOM 4532 O O . GLU B 1 26 ? -31.172 -6.117 10.523 1 93.62 26 GLU B O 1
ATOM 4537 N N . SER B 1 27 ? -31.203 -4.328 9.227 1 95.31 27 SER B N 1
ATOM 4538 C CA . SER B 1 27 ? -30.156 -4.867 8.367 1 95.31 27 SER B CA 1
ATOM 4539 C C . SER B 1 27 ? -28.766 -4.594 8.945 1 95.31 27 SER B C 1
ATOM 4541 O O . SER B 1 27 ? -27.797 -5.246 8.57 1 95.31 27 SER B O 1
ATOM 4543 N N . MET B 1 28 ? -28.625 -3.691 9.906 1 96.38 28 MET B N 1
ATOM 4544 C CA . MET B 1 28 ? -27.328 -3.262 10.406 1 96.38 28 MET B CA 1
ATOM 4545 C C . MET B 1 28 ? -26.625 -4.398 11.141 1 96.38 28 MET B C 1
ATOM 4547 O O . MET B 1 28 ? -25.406 -4.371 11.312 1 96.38 28 MET B O 1
ATOM 4551 N N . LYS B 1 29 ? -27.359 -5.402 11.578 1 96 29 LYS B N 1
ATOM 4552 C CA . LYS B 1 29 ? -26.766 -6.547 12.273 1 96 29 LYS B CA 1
ATOM 4553 C C . LYS B 1 29 ? -25.828 -7.32 11.352 1 96 29 LYS B C 1
ATOM 4555 O O . LYS B 1 29 ? -24.859 -7.918 11.812 1 96 29 LYS B O 1
ATOM 4560 N N . TYR B 1 30 ? -26.109 -7.316 10.016 1 96.88 30 TYR B N 1
ATOM 4561 C CA . TYR B 1 30 ? -25.266 -8.039 9.062 1 96.88 30 TYR B CA 1
ATOM 4562 C C . TYR B 1 30 ? -23.953 -7.324 8.844 1 96.88 30 TYR B C 1
ATOM 4564 O O . TYR B 1 30 ? -23.016 -7.883 8.25 1 96.88 30 TYR B O 1
ATOM 4572 N N . PHE B 1 31 ? -23.859 -6.121 9.375 1 97 31 PHE B N 1
ATOM 4573 C CA . PHE B 1 31 ? -22.641 -5.309 9.305 1 97 31 PHE B CA 1
ATOM 4574 C C . PHE B 1 31 ? -22.047 -5.113 10.695 1 97 31 PHE B C 1
ATOM 4576 O O . PHE B 1 31 ? -21.109 -4.324 10.867 1 97 31 PHE B O 1
ATOM 4583 N N . ASP B 1 32 ? -22.531 -5.805 11.641 1 97.31 32 ASP B N 1
ATOM 4584 C CA . ASP B 1 32 ? -22.125 -5.703 13.039 1 97.31 32 ASP B CA 1
ATOM 4585 C C . ASP B 1 32 ? -22.125 -4.25 13.508 1 97.31 32 ASP B C 1
ATOM 4587 O O . ASP B 1 32 ? -21.188 -3.807 14.18 1 97.31 32 ASP B O 1
ATOM 4591 N N . ALA B 1 33 ? -23.125 -3.492 13.148 1 97.25 33 ALA B N 1
ATOM 4592 C CA . ALA B 1 33 ? -23.219 -2.07 13.469 1 97.25 33 ALA B CA 1
ATOM 4593 C C . ALA B 1 33 ? -24.641 -1.695 13.859 1 97.25 33 ALA B C 1
ATOM 4595 O O . ALA B 1 33 ? -25.156 -0.648 13.453 1 97.25 33 ALA B O 1
ATOM 4596 N N . ASP B 1 34 ? -25.297 -2.553 14.656 1 95.56 34 ASP B N 1
ATOM 4597 C CA . ASP B 1 34 ? -26.688 -2.342 15.016 1 95.56 34 ASP B CA 1
ATOM 4598 C C . ASP B 1 34 ? -26.812 -1.588 16.344 1 95.56 34 ASP B C 1
ATOM 4600 O O . ASP B 1 34 ? -27.578 -1.982 17.219 1 95.56 34 ASP B O 1
ATOM 4604 N N . PHE B 1 35 ? -26.156 -0.456 16.484 1 96.56 35 PHE B N 1
ATOM 4605 C CA . PHE B 1 35 ? -26.141 0.269 17.75 1 96.56 35 PHE B CA 1
ATOM 4606 C C . PHE B 1 35 ? -26.578 1.716 17.547 1 96.56 35 PHE B C 1
ATOM 4608 O O . PHE B 1 35 ? -26.406 2.551 18.438 1 96.56 35 PHE B O 1
ATOM 4615 N N . PHE B 1 36 ? -27.109 2.049 16.438 1 96.62 36 PHE B N 1
ATOM 4616 C CA . PHE B 1 36 ? -27.578 3.402 16.156 1 96.62 36 PHE B CA 1
ATOM 4617 C C . PHE B 1 36 ? -29.062 3.529 16.438 1 96.62 36 PHE B C 1
ATOM 4619 O O . PHE B 1 36 ? -29.828 2.598 16.188 1 96.62 36 PHE B O 1
ATOM 4626 N N . ASP B 1 37 ? -29.547 4.703 16.875 1 95.25 37 ASP B N 1
ATOM 4627 C CA . ASP B 1 37 ? -30.984 4.957 17.047 1 95.25 37 ASP B CA 1
ATOM 4628 C C . ASP B 1 37 ? -31.609 5.441 15.742 1 95.25 37 ASP B C 1
ATOM 4630 O O . ASP B 1 37 ? -30.922 5.59 14.734 1 95.25 37 ASP B O 1
ATOM 4634 N N . ASP B 1 38 ? -32.875 5.645 15.703 1 95.5 38 ASP B N 1
ATOM 4635 C CA . ASP B 1 38 ? -33.625 5.934 14.484 1 95.5 38 ASP B CA 1
ATOM 4636 C C . ASP B 1 38 ? -33.188 7.262 13.875 1 95.5 38 ASP B C 1
ATOM 4638 O O . ASP B 1 38 ? -33.094 7.402 12.648 1 95.5 38 ASP B O 1
ATOM 4642 N N . SER B 1 39 ? -32.938 8.219 14.703 1 95.31 39 SER B N 1
ATOM 4643 C CA . SER B 1 39 ? -32.531 9.531 14.211 1 95.31 39 SER B CA 1
ATOM 4644 C C . SER B 1 39 ? -31.188 9.453 13.477 1 95.31 39 SER B C 1
ATOM 4646 O O . SER B 1 39 ? -31.031 10.023 12.398 1 95.31 39 SER B O 1
ATOM 4648 N N . LYS B 1 40 ? -30.234 8.812 14.062 1 96.5 40 LYS B N 1
ATOM 4649 C CA . LYS B 1 40 ? -28.922 8.625 13.438 1 96.5 40 LYS B CA 1
ATOM 4650 C C . LYS B 1 40 ? -29.031 7.809 12.156 1 96.5 40 LYS B C 1
ATOM 4652 O O . LYS B 1 40 ? -28.344 8.086 11.18 1 96.5 40 LYS B O 1
ATOM 4657 N N . LEU B 1 41 ? -29.922 6.816 12.164 1 96.94 41 LEU B N 1
ATOM 4658 C CA . LEU B 1 41 ? -30.109 5.996 10.969 1 96.94 41 LEU B CA 1
ATOM 4659 C C . LEU B 1 41 ? -30.688 6.824 9.828 1 96.94 41 LEU B C 1
ATOM 4661 O O . LEU B 1 41 ? -30.312 6.637 8.672 1 96.94 41 LEU B O 1
ATOM 4665 N N . ARG B 1 42 ? -31.609 7.715 10.133 1 96.69 42 ARG B N 1
ATOM 4666 C CA . ARG B 1 42 ? -32.156 8.602 9.109 1 96.69 42 ARG B CA 1
ATOM 4667 C C . ARG B 1 42 ? -31.047 9.477 8.508 1 96.69 42 ARG B C 1
ATOM 4669 O O . ARG B 1 42 ? -31.016 9.695 7.297 1 96.69 42 ARG B O 1
ATOM 4676 N N . GLU B 1 43 ? -30.219 9.977 9.398 1 96.5 43 GLU B N 1
ATOM 4677 C CA . GLU B 1 43 ? -29.078 10.766 8.945 1 96.5 43 GLU B CA 1
ATOM 4678 C C . GLU B 1 43 ? -28.141 9.945 8.055 1 96.5 43 GLU B C 1
ATOM 4680 O O . GLU B 1 43 ? -27.656 10.445 7.039 1 96.5 43 GLU B O 1
ATOM 4685 N N . MET B 1 44 ? -27.953 8.719 8.43 1 97.56 44 MET B N 1
ATOM 4686 C CA . MET B 1 44 ? -27.125 7.82 7.648 1 97.56 44 MET B CA 1
ATOM 4687 C C . MET B 1 44 ? -27.734 7.555 6.277 1 97.56 44 MET B C 1
ATOM 4689 O O . MET B 1 44 ? -27.031 7.527 5.27 1 97.56 44 MET B O 1
ATOM 4693 N N . GLU B 1 45 ? -29.047 7.344 6.227 1 96.94 45 GLU B N 1
ATOM 4694 C CA . GLU B 1 45 ? -29.75 7.152 4.961 1 96.94 45 GLU B CA 1
ATOM 4695 C C . GLU B 1 45 ? -29.562 8.352 4.039 1 96.94 45 GLU B C 1
ATOM 4697 O O . GLU B 1 45 ? -29.234 8.188 2.861 1 96.94 45 GLU B O 1
ATOM 4702 N N . ASP B 1 46 ? -29.75 9.508 4.594 1 97.12 46 ASP B N 1
ATOM 4703 C CA . ASP B 1 46 ? -29.609 10.742 3.826 1 97.12 46 ASP B CA 1
ATOM 4704 C C . ASP B 1 46 ? -28.188 10.891 3.291 1 97.12 46 ASP B C 1
ATOM 4706 O O . ASP B 1 46 ? -27.984 11.258 2.131 1 97.12 46 ASP B O 1
ATOM 4710 N N . GLY B 1 47 ? -27.25 10.648 4.191 1 97.44 47 GLY B N 1
ATOM 4711 C CA . GLY B 1 47 ? -25.844 10.727 3.791 1 97.44 47 GLY B CA 1
ATOM 4712 C C . GLY B 1 47 ? -25.484 9.742 2.693 1 97.44 47 GLY B C 1
ATOM 4713 O O . GLY B 1 47 ? -24.719 10.078 1.783 1 97.44 47 GLY B O 1
ATOM 4714 N N . ALA B 1 48 ? -25.984 8.523 2.771 1 97.75 48 ALA B N 1
ATOM 4715 C CA . ALA B 1 48 ? -25.719 7.512 1.75 1 97.75 48 ALA B CA 1
ATOM 4716 C C . ALA B 1 48 ? -26.297 7.93 0.402 1 97.75 48 ALA B C 1
ATOM 4718 O O . ALA B 1 48 ? -25.641 7.797 -0.633 1 97.75 48 ALA B O 1
ATOM 4719 N N . GLU B 1 49 ? -27.5 8.414 0.392 1 97.5 49 GLU B N 1
ATOM 4720 C CA . GLU B 1 49 ? -28.188 8.789 -0.835 1 97.5 49 GLU B CA 1
ATOM 4721 C C . GLU B 1 49 ? -27.562 10.031 -1.469 1 97.5 49 GLU B C 1
ATOM 4723 O O . GLU B 1 49 ? -27.453 10.109 -2.693 1 97.5 49 GLU B O 1
ATOM 4728 N N . GLU B 1 50 ? -27.188 10.922 -0.618 1 97.5 50 GLU B N 1
ATOM 4729 C CA . GLU B 1 50 ? -26.734 12.219 -1.111 1 97.5 50 GLU B CA 1
ATOM 4730 C C . GLU B 1 50 ? -25.25 12.172 -1.488 1 97.5 50 GLU B C 1
ATOM 4732 O O . GLU B 1 50 ? -24.828 12.836 -2.441 1 97.5 50 GLU B O 1
ATOM 4737 N N . PHE B 1 51 ? -24.469 11.414 -0.744 1 97.56 51 PHE B N 1
ATOM 4738 C CA . PHE B 1 51 ? -23.031 11.523 -0.909 1 97.56 51 PHE B CA 1
ATOM 4739 C C . PHE B 1 51 ? -22.438 10.188 -1.335 1 97.56 51 PHE B C 1
ATOM 4741 O O . PHE B 1 51 ? -21.75 10.102 -2.355 1 97.56 51 PHE B O 1
ATOM 4748 N N . ASN B 1 52 ? -22.734 9.07 -0.656 1 98.44 52 ASN B N 1
ATOM 4749 C CA . ASN B 1 52 ? -22.062 7.801 -0.889 1 98.44 52 ASN B CA 1
ATOM 4750 C C . ASN B 1 52 ? -22.391 7.234 -2.268 1 98.44 52 ASN B C 1
ATOM 4752 O O . ASN B 1 52 ? -21.484 7.004 -3.08 1 98.44 52 ASN B O 1
ATOM 4756 N N . VAL B 1 53 ? -23.656 7.059 -2.502 1 98.56 53 VAL B N 1
ATOM 4757 C CA . VAL B 1 53 ? -24.094 6.328 -3.684 1 98.56 53 VAL B CA 1
ATOM 4758 C C . VAL B 1 53 ? -23.656 7.062 -4.945 1 98.56 53 VAL B C 1
ATOM 4760 O O . VAL B 1 53 ? -23.094 6.453 -5.863 1 98.56 53 VAL B O 1
ATOM 4763 N N . PRO B 1 54 ? -23.828 8.43 -5.02 1 98.25 54 PRO B N 1
ATOM 4764 C CA . PRO B 1 54 ? -23.312 9.117 -6.199 1 98.25 54 PRO B CA 1
ATOM 4765 C C . PRO B 1 54 ? -21.797 8.938 -6.363 1 98.25 54 PRO B C 1
ATOM 4767 O O . PRO B 1 54 ? -21.312 8.766 -7.488 1 98.25 54 PRO B O 1
ATOM 4770 N N . ALA B 1 55 ? -21.078 8.969 -5.289 1 98.38 55 ALA B N 1
ATOM 4771 C CA . ALA B 1 55 ? -19.625 8.773 -5.34 1 98.38 55 ALA B CA 1
ATOM 4772 C C . ALA B 1 55 ? -19.281 7.371 -5.832 1 98.38 55 ALA B C 1
ATOM 4774 O O . ALA B 1 55 ? -18.359 7.199 -6.637 1 98.38 55 ALA B O 1
ATOM 4775 N N . PHE B 1 56 ? -20.062 6.332 -5.32 1 98.38 56 PHE B N 1
ATOM 4776 C CA . PHE B 1 56 ? -19.844 4.957 -5.754 1 98.38 56 PHE B CA 1
ATOM 4777 C C . PHE B 1 56 ? -19.984 4.84 -7.266 1 98.38 56 PHE B C 1
ATOM 4779 O O . PHE B 1 56 ? -19.141 4.258 -7.934 1 98.38 56 PHE B O 1
ATOM 4786 N N . ARG B 1 57 ? -21 5.422 -7.742 1 98.19 57 ARG B N 1
ATOM 4787 C CA . ARG B 1 57 ? -21.344 5.312 -9.156 1 98.19 57 ARG B CA 1
ATOM 4788 C C . ARG B 1 57 ? -20.297 6.012 -10.023 1 98.19 57 ARG B C 1
ATOM 4790 O O . ARG B 1 57 ? -19.906 5.496 -11.07 1 98.19 57 ARG B O 1
ATOM 4797 N N . GLU B 1 58 ? -19.859 7.156 -9.578 1 98.06 58 GLU B N 1
ATOM 4798 C CA . GLU B 1 58 ? -18.828 7.887 -10.328 1 98.06 58 GLU B CA 1
ATOM 4799 C C . GLU B 1 58 ? -17.531 7.102 -10.391 1 98.06 58 GLU B C 1
ATOM 4801 O O . GLU B 1 58 ? -16.906 7 -11.453 1 98.06 58 GLU B O 1
ATOM 4806 N N . ASN B 1 59 ? -17.125 6.543 -9.305 1 98.12 59 ASN B N 1
ATOM 4807 C CA . ASN B 1 59 ? -15.883 5.766 -9.281 1 98.12 59 ASN B CA 1
ATOM 4808 C C . ASN B 1 59 ? -16 4.508 -10.133 1 98.12 59 ASN B C 1
ATOM 4810 O O . ASN B 1 59 ? -15.047 4.133 -10.828 1 98.12 59 ASN B O 1
ATOM 4814 N N . ARG B 1 60 ? -17.094 3.83 -10.047 1 97.06 60 ARG B N 1
ATOM 4815 C CA . ARG B 1 60 ? -17.297 2.627 -10.844 1 97.06 60 ARG B CA 1
ATOM 4816 C C . ARG B 1 60 ? -17.203 2.934 -12.328 1 97.06 60 ARG B C 1
ATOM 4818 O O . ARG B 1 60 ? -16.625 2.15 -13.094 1 97.06 60 ARG B O 1
ATOM 4825 N N . LYS B 1 61 ? -17.781 4.047 -12.727 1 97.31 61 LYS B N 1
ATOM 4826 C CA . LYS B 1 61 ? -17.703 4.453 -14.125 1 97.31 61 LYS B CA 1
ATOM 4827 C C . LYS B 1 61 ? -16.266 4.648 -14.57 1 97.31 61 LYS B C 1
ATOM 4829 O O . LYS B 1 61 ? -15.922 4.387 -15.727 1 97.31 61 LYS B O 1
ATOM 4834 N N . LEU B 1 62 ? -15.461 5 -13.672 1 97.31 62 LEU B N 1
ATOM 4835 C CA . LEU B 1 62 ? -14.078 5.336 -13.992 1 97.31 62 LEU B CA 1
ATOM 4836 C C . LEU B 1 62 ? -13.219 4.074 -14.086 1 97.31 62 LEU B C 1
ATOM 4838 O O . LEU B 1 62 ? -12.336 3.98 -14.938 1 97.31 62 LEU B O 1
ATOM 4842 N N . VAL B 1 63 ? -13.508 3.029 -13.203 1 97.81 63 VAL B N 1
ATOM 4843 C CA . VAL B 1 63 ? -12.445 2.031 -13.078 1 97.81 63 VAL B CA 1
ATOM 4844 C C . VAL B 1 63 ? -13.055 0.633 -13.031 1 97.81 63 VAL B C 1
ATOM 4846 O O . VAL B 1 63 ? -12.336 -0.366 -13.031 1 97.81 63 VAL B O 1
ATOM 4849 N N . ALA B 1 64 ? -14.383 0.477 -12.977 1 96.75 64 ALA B N 1
ATOM 4850 C CA . ALA B 1 64 ? -14.922 -0.835 -12.641 1 96.75 64 ALA B CA 1
ATOM 4851 C C . ALA B 1 64 ? -15.852 -1.347 -13.734 1 96.75 64 ALA B C 1
ATOM 4853 O O . ALA B 1 64 ? -16.547 -2.348 -13.547 1 96.75 64 ALA B O 1
ATOM 4854 N N . LEU B 1 65 ? -15.922 -0.676 -14.891 1 96.12 65 LEU B N 1
ATOM 4855 C CA . LEU B 1 65 ? -16.75 -1.151 -15.992 1 96.12 65 LEU B CA 1
ATOM 4856 C C . LEU B 1 65 ? -16.078 -2.334 -16.703 1 96.12 65 LEU B C 1
ATOM 4858 O O . LEU B 1 65 ? -16.766 -3.213 -17.219 1 96.12 65 LEU B O 1
ATOM 4862 N N . GLU B 1 66 ? -14.789 -2.303 -16.703 1 96.25 66 GLU B N 1
ATOM 4863 C CA . GLU B 1 66 ? -14.047 -3.424 -17.281 1 96.25 66 GLU B CA 1
ATOM 4864 C C . GLU B 1 66 ? -13.727 -4.473 -16.219 1 96.25 66 GLU B C 1
ATOM 4866 O O . GLU B 1 66 ? -13.352 -4.133 -15.094 1 96.25 66 GLU B O 1
ATOM 4871 N N . ASN B 1 67 ? -13.961 -5.711 -16.547 1 97.75 67 ASN B N 1
ATOM 4872 C CA . ASN B 1 67 ? -13.664 -6.812 -15.648 1 97.75 67 ASN B CA 1
ATOM 4873 C C . ASN B 1 67 ? -12.219 -7.273 -15.781 1 97.75 67 ASN B C 1
ATOM 4875 O O . ASN B 1 67 ? -11.562 -6.992 -16.781 1 97.75 67 ASN B O 1
ATOM 4879 N N . GLY B 1 68 ? -11.734 -7.938 -14.758 1 98.06 68 GLY B N 1
ATOM 4880 C CA . GLY B 1 68 ? -10.5 -8.695 -14.875 1 98.06 68 GLY B CA 1
ATOM 4881 C C . GLY B 1 68 ? -9.328 -8.039 -14.18 1 98.06 68 GLY B C 1
ATOM 4882 O O . GLY B 1 68 ? -8.305 -8.688 -13.93 1 98.06 68 GLY B O 1
ATOM 4883 N N . GLY B 1 69 ? -9.453 -6.75 -13.828 1 97.75 69 GLY B N 1
ATOM 4884 C CA . GLY B 1 69 ? -8.414 -6.066 -13.078 1 97.75 69 GLY B CA 1
ATOM 4885 C C . GLY B 1 69 ? -7.129 -5.883 -13.867 1 97.75 69 GLY B C 1
ATOM 4886 O O . GLY B 1 69 ? -6.039 -5.902 -13.297 1 97.75 69 GLY B O 1
ATOM 4887 N N . LEU B 1 70 ? -7.184 -5.727 -15.211 1 97.94 70 LEU B N 1
ATOM 4888 C CA . LEU B 1 70 ? -6.008 -5.578 -16.062 1 97.94 70 LEU B CA 1
ATOM 4889 C C . LEU B 1 70 ? -5.496 -4.141 -16.047 1 97.94 70 LEU B C 1
ATOM 4891 O O . LEU B 1 70 ? -4.348 -3.883 -16.406 1 97.94 70 LEU B O 1
ATOM 4895 N N . HIS B 1 71 ? -6.391 -3.244 -15.617 1 96.94 71 HIS B N 1
ATOM 4896 C CA . HIS B 1 71 ? -6.062 -1.824 -15.648 1 96.94 71 HIS B CA 1
ATOM 4897 C C . HIS B 1 71 ? -6.457 -1.143 -14.344 1 96.94 71 HIS B C 1
ATOM 4899 O O . HIS B 1 71 ? -7.184 -1.721 -13.531 1 96.94 71 HIS B O 1
ATOM 4905 N N . ASN B 1 72 ? -5.863 0.027 -14.109 1 97.56 72 ASN B N 1
ATOM 4906 C CA . ASN B 1 72 ? -6.223 0.923 -13.016 1 97.56 72 ASN B CA 1
ATOM 4907 C C . ASN B 1 72 ? -6.016 0.258 -11.656 1 97.56 72 ASN B C 1
ATOM 4909 O O . ASN B 1 72 ? -6.957 0.143 -10.867 1 97.56 72 ASN B O 1
ATOM 4913 N N . PRO B 1 73 ? -4.844 -0.141 -11.406 1 97.38 73 PRO B N 1
ATOM 4914 C CA . PRO B 1 73 ? -4.57 -0.744 -10.102 1 97.38 73 PRO B CA 1
ATOM 4915 C C . PRO B 1 73 ? -4.812 0.222 -8.938 1 97.38 73 PRO B C 1
ATOM 4917 O O . PRO B 1 73 ? -4.832 1.438 -9.141 1 97.38 73 PRO B O 1
ATOM 4920 N N . SER B 1 74 ? -5.078 -0.35 -7.73 1 98.06 74 SER B N 1
ATOM 4921 C CA . SER B 1 74 ? -5.246 0.414 -6.496 1 98.06 74 SER B CA 1
ATOM 4922 C C . SER B 1 74 ? -3.988 1.209 -6.164 1 98.06 74 SER B C 1
ATOM 4924 O O . SER B 1 74 ? -2.873 0.756 -6.426 1 98.06 74 SER B O 1
ATOM 4926 N N . ALA B 1 75 ? -4.223 2.381 -5.52 1 97.81 75 ALA B N 1
ATOM 4927 C CA . ALA B 1 75 ? -3.115 3.207 -5.051 1 97.81 75 ALA B CA 1
ATOM 4928 C C . ALA B 1 75 ? -2.477 2.605 -3.801 1 97.81 75 ALA B C 1
ATOM 4930 O O . ALA B 1 75 ? -1.359 2.973 -3.43 1 97.81 75 ALA B O 1
ATOM 4931 N N . LEU B 1 76 ? -3.135 1.736 -3.059 1 98.31 76 LEU B N 1
ATOM 4932 C CA . LEU B 1 76 ? -2.609 1.052 -1.881 1 98.31 76 LEU B CA 1
ATOM 4933 C C . LEU B 1 76 ? -1.991 -0.288 -2.264 1 98.31 76 LEU B C 1
ATOM 4935 O O . LEU B 1 76 ? -2.652 -1.132 -2.871 1 98.31 76 LEU B O 1
ATOM 4939 N N . VAL B 1 77 ? -0.747 -0.526 -1.883 1 97.25 77 VAL B N 1
ATOM 4940 C CA . VAL B 1 77 ? -0.007 -1.685 -2.371 1 97.25 77 VAL B CA 1
ATOM 4941 C C . VAL B 1 77 ? 0.538 -2.484 -1.19 1 97.25 77 VAL B C 1
ATOM 4943 O O . VAL B 1 77 ? 0.652 -1.963 -0.079 1 97.25 77 VAL B O 1
ATOM 4946 N N . PHE B 1 78 ? 0.753 -3.754 -1.419 1 97.81 78 PHE B N 1
ATOM 4947 C CA . PHE B 1 78 ? 1.397 -4.645 -0.46 1 97.81 78 PHE B CA 1
ATOM 4948 C C . PHE B 1 78 ? 2.852 -4.891 -0.845 1 97.81 78 PHE B C 1
ATOM 4950 O O . PHE B 1 78 ? 3.162 -5.082 -2.021 1 97.81 78 PHE B O 1
ATOM 4957 N N . LYS B 1 79 ? 3.746 -4.824 0.136 1 92.69 79 LYS B N 1
ATOM 4958 C CA . LYS B 1 79 ? 5.148 -5.211 0.011 1 92.69 79 LYS B CA 1
ATOM 4959 C C . LYS B 1 79 ? 5.5 -6.328 0.992 1 92.69 79 LYS B C 1
ATOM 4961 O O . LYS B 1 79 ? 5.32 -6.176 2.201 1 92.69 79 LYS B O 1
ATOM 4966 N N . SER B 1 80 ? 6.027 -7.367 0.511 1 93.62 80 SER B N 1
ATOM 4967 C CA . SER B 1 80 ? 6.227 -8.547 1.346 1 93.62 80 SER B CA 1
ATOM 4968 C C . SER B 1 80 ? 7.578 -8.5 2.051 1 93.62 80 SER B C 1
ATOM 4970 O O . SER B 1 80 ? 7.824 -9.266 2.986 1 93.62 80 SER B O 1
ATOM 4972 N N . SER B 1 81 ? 8.492 -7.684 1.655 1 91.25 81 SER B N 1
ATOM 4973 C CA . SER B 1 81 ? 9.859 -7.684 2.164 1 91.25 81 SER B CA 1
ATOM 4974 C C . SER B 1 81 ? 9.891 -7.348 3.652 1 91.25 81 SER B C 1
ATOM 4976 O O . SER B 1 81 ? 9.211 -6.426 4.102 1 91.25 81 SER B O 1
ATOM 4978 N N . TRP B 1 82 ? 10.672 -8.211 4.367 1 86.94 82 TRP B N 1
ATOM 4979 C CA . TRP B 1 82 ? 10.844 -7.977 5.797 1 86.94 82 TRP B CA 1
ATOM 4980 C C . TRP B 1 82 ? 11.969 -6.98 6.055 1 86.94 82 TRP B C 1
ATOM 4982 O O . TRP B 1 82 ? 12.109 -6.465 7.164 1 86.94 82 TRP B O 1
ATOM 4992 N N . ASN B 1 83 ? 12.891 -6.938 5.059 1 69.5 83 ASN B N 1
ATOM 4993 C CA . ASN B 1 83 ? 14.062 -6.082 5.234 1 69.5 83 ASN B CA 1
ATOM 4994 C C . ASN B 1 83 ? 13.742 -4.625 4.902 1 69.5 83 ASN B C 1
ATOM 4996 O O . ASN B 1 83 ? 13.219 -4.328 3.828 1 69.5 83 ASN B O 1
ATOM 5000 N N . GLY B 1 84 ? 13.086 -4.07 5.777 1 57.84 84 GLY B N 1
ATOM 5001 C CA . GLY B 1 84 ? 12.852 -2.65 5.566 1 57.84 84 GLY B CA 1
ATOM 5002 C C . GLY B 1 84 ? 13.906 -1.997 4.688 1 57.84 84 GLY B C 1
ATOM 5003 O O . GLY B 1 84 ? 14.953 -2.586 4.426 1 57.84 84 GLY B O 1
ATOM 5004 N N . ASN B 1 85 ? 13.664 -1.146 3.779 1 52.06 85 ASN B N 1
ATOM 5005 C CA . ASN B 1 85 ? 14.641 -0.36 3.035 1 52.06 85 ASN B CA 1
ATOM 5006 C C . ASN B 1 85 ? 15.852 -0.012 3.895 1 52.06 85 ASN B C 1
ATOM 5008 O O . ASN B 1 85 ? 15.922 1.08 4.457 1 52.06 85 ASN B O 1
ATOM 5012 N N . ASN B 1 86 ? 16.25 -0.989 4.641 1 48.44 86 ASN B N 1
ATOM 5013 C CA . ASN B 1 86 ? 17.266 -0.758 5.676 1 48.44 86 ASN B CA 1
ATOM 5014 C C . ASN B 1 86 ? 18.422 0.086 5.152 1 48.44 86 ASN B C 1
ATOM 5016 O O . ASN B 1 86 ? 19.297 0.488 5.918 1 48.44 86 ASN B O 1
ATOM 5020 N N . LYS B 1 87 ? 18.922 -0.117 3.977 1 48.28 87 LYS B N 1
ATOM 5021 C CA . LYS B 1 87 ? 20.062 0.787 3.84 1 48.28 87 LYS B CA 1
ATOM 5022 C C . LYS B 1 87 ? 19.609 2.244 3.838 1 48.28 87 LYS B C 1
ATOM 5024 O O . LYS B 1 87 ? 19.203 2.773 2.799 1 48.28 87 LYS B O 1
ATOM 5029 N N . VAL B 1 88 ? 19.172 2.432 4.996 1 51.28 88 VAL B N 1
ATOM 5030 C CA . VAL B 1 88 ? 18.828 3.826 5.238 1 51.28 88 VAL B CA 1
ATOM 5031 C C . VAL B 1 88 ? 20 4.73 4.852 1 51.28 88 VAL B C 1
ATOM 5033 O O . VAL B 1 88 ? 21.031 4.746 5.527 1 51.28 88 VAL B O 1
ATOM 5036 N N . LYS B 1 89 ? 20.188 4.949 3.592 1 55.31 89 LYS B N 1
ATOM 5037 C CA . LYS B 1 89 ? 21.156 6.016 3.328 1 55.31 89 LYS B CA 1
ATOM 5038 C C . LYS B 1 89 ? 20.688 7.34 3.926 1 55.31 89 LYS B C 1
ATOM 5040 O O . LYS B 1 89 ? 19.609 7.836 3.584 1 55.31 89 LYS B O 1
ATOM 5045 N N . GLU B 1 90 ? 21.312 7.609 4.965 1 60 90 GLU B N 1
ATOM 5046 C CA . GLU B 1 90 ? 21.031 8.914 5.555 1 60 90 GLU B CA 1
ATOM 5047 C C . GLU B 1 90 ? 21.219 10.031 4.531 1 60 90 GLU B C 1
ATOM 5049 O O . GLU B 1 90 ? 22.203 10.055 3.793 1 60 90 GLU B O 1
ATOM 5054 N N . SER B 1 91 ? 20.141 10.758 4.379 1 66.38 91 SER B N 1
ATOM 5055 C CA . SER B 1 91 ? 20.172 11.906 3.479 1 66.38 91 SER B CA 1
ATOM 5056 C C . SER B 1 91 ? 21.219 12.914 3.918 1 66.38 91 SER B C 1
ATOM 5058 O O . SER B 1 91 ? 21.453 13.094 5.113 1 66.38 91 SER B O 1
ATOM 5060 N N . LYS B 1 92 ? 21.859 13.344 3.006 1 79.88 92 LYS B N 1
ATOM 5061 C CA . LYS B 1 92 ? 22.781 14.438 3.264 1 79.88 92 LYS B CA 1
ATOM 5062 C C . LYS B 1 92 ? 22.047 15.695 3.713 1 79.88 92 LYS B C 1
ATOM 5064 O O . LYS B 1 92 ? 20.984 16.031 3.16 1 79.88 92 LYS B O 1
ATOM 5069 N N . SER B 1 93 ? 22.453 16.297 4.758 1 90.69 93 SER B N 1
ATOM 5070 C CA . SER B 1 93 ? 21.859 17.516 5.27 1 90.69 93 SER B CA 1
ATOM 5071 C C . SER B 1 93 ? 22.031 18.672 4.281 1 90.69 93 SER B C 1
ATOM 5073 O O . SER B 1 93 ? 22.953 18.672 3.471 1 90.69 93 SER B O 1
ATOM 5075 N N . PHE B 1 94 ? 21.094 19.594 4.422 1 95.62 94 PHE B N 1
ATOM 5076 C CA . PHE B 1 94 ? 21.203 20.797 3.607 1 95.62 94 PHE B CA 1
ATOM 5077 C C . PHE B 1 94 ? 22.328 21.688 4.105 1 95.62 94 PHE B C 1
ATOM 5079 O O . PHE B 1 94 ? 22.812 21.531 5.23 1 95.62 94 PHE B O 1
ATOM 5086 N N . ASN B 1 95 ? 22.812 22.547 3.203 1 93.5 95 ASN B N 1
ATOM 5087 C CA . ASN B 1 95 ? 23.766 23.578 3.576 1 93.5 95 ASN B CA 1
ATOM 5088 C C . ASN B 1 95 ? 23.078 24.891 3.951 1 93.5 95 ASN B C 1
ATOM 5090 O O . ASN B 1 95 ? 22.922 25.781 3.113 1 93.5 95 ASN B O 1
ATOM 5094 N N . TYR B 1 96 ? 22.875 25.094 5.301 1 90.38 96 TYR B N 1
ATOM 5095 C CA . TYR B 1 96 ? 22.094 26.219 5.797 1 90.38 96 TYR B CA 1
ATOM 5096 C C . TYR B 1 96 ? 22.859 27.531 5.625 1 90.38 96 TYR B C 1
ATOM 5098 O O . TYR B 1 96 ? 24.078 27.578 5.789 1 90.38 96 TYR B O 1
ATOM 5106 N N . PRO B 1 97 ? 22.109 28.562 5.312 1 89.81 97 PRO B N 1
ATOM 5107 C CA . PRO B 1 97 ? 22.781 29.859 5.344 1 89.81 97 PRO B CA 1
ATOM 5108 C C . PRO B 1 97 ? 23.188 30.297 6.754 1 89.81 97 PRO B C 1
ATOM 5110 O O . PRO B 1 97 ? 22.469 30 7.715 1 89.81 97 PRO B O 1
ATOM 5113 N N . ARG B 1 98 ? 24.297 31.016 6.84 1 85.25 98 ARG B N 1
ATOM 5114 C CA . ARG B 1 98 ? 24.766 31.531 8.125 1 85.25 98 ARG B CA 1
ATOM 5115 C C . ARG B 1 98 ? 24.5 33.031 8.25 1 85.25 98 ARG B C 1
ATOM 5117 O O . ARG B 1 98 ? 24.641 33.75 7.277 1 85.25 98 ARG B O 1
ATOM 5124 N N . THR B 1 99 ? 23.891 33.312 9.406 1 85.81 99 THR B N 1
ATOM 5125 C CA . THR B 1 99 ? 23.734 34.719 9.75 1 85.81 99 THR B CA 1
ATOM 5126 C C . THR B 1 99 ? 24.797 35.156 10.75 1 85.81 99 THR B C 1
ATOM 5128 O O . THR B 1 99 ? 25.078 34.438 11.719 1 85.81 99 THR B O 1
ATOM 5131 N N . SER B 1 100 ? 25.453 36.312 10.375 1 85.38 100 SER B N 1
ATOM 5132 C CA . SER B 1 100 ? 26.484 36.812 11.281 1 85.38 100 SER B CA 1
ATOM 5133 C C . SER B 1 100 ? 26.125 38.188 11.82 1 85.38 100 SER B C 1
ATOM 5135 O O . SER B 1 100 ? 25.297 38.875 11.242 1 85.38 100 SER B O 1
ATOM 5137 N N . MET B 1 101 ? 26.625 38.5 12.906 1 88.5 101 MET B N 1
ATOM 5138 C CA . MET B 1 101 ? 26.562 39.812 13.516 1 88.5 101 MET B CA 1
ATOM 5139 C C . MET B 1 101 ? 25.109 40.188 13.844 1 88.5 101 MET B C 1
ATOM 5141 O O . MET B 1 101 ? 24.656 41.281 13.477 1 88.5 101 MET B O 1
ATOM 5145 N N . VAL B 1 102 ? 24.5 39.219 14.477 1 93 102 VAL B N 1
ATOM 5146 C CA . VAL B 1 102 ? 23.125 39.469 14.914 1 93 102 VAL B CA 1
ATOM 5147 C C . VAL B 1 102 ? 23.141 40.188 16.266 1 93 102 VAL B C 1
ATOM 5149 O O . VAL B 1 102 ? 23.906 39.812 17.156 1 93 102 VAL B O 1
ATOM 5152 N N . HIS B 1 103 ? 22.359 41.219 16.375 1 94.38 103 HIS B N 1
ATOM 5153 C CA . HIS B 1 103 ? 22.234 41.938 17.641 1 94.38 103 HIS B CA 1
ATOM 5154 C C . HIS B 1 103 ? 21.016 41.5 18.406 1 94.38 103 HIS B C 1
ATOM 5156 O O . HIS B 1 103 ? 19.969 41.188 17.828 1 94.38 103 HIS B O 1
ATOM 5162 N N . LEU B 1 104 ? 21.203 41.438 19.703 1 96.31 104 LEU B N 1
ATOM 5163 C CA . LEU B 1 104 ? 20.078 41.094 20.578 1 96.31 104 LEU B CA 1
ATOM 5164 C C . LEU B 1 104 ? 19.141 42.312 20.719 1 96.31 104 LEU B C 1
ATOM 5166 O O . LEU B 1 104 ? 19.562 43.375 21.219 1 96.31 104 LEU B O 1
ATOM 5170 N N . PRO B 1 105 ? 17.938 42.188 20.25 1 95.94 105 PRO B N 1
ATOM 5171 C CA . PRO B 1 105 ? 17.016 43.312 20.438 1 95.94 105 PRO B CA 1
ATOM 5172 C C . PRO B 1 105 ? 16.719 43.594 21.906 1 95.94 105 PRO B C 1
ATOM 5174 O O . PRO B 1 105 ? 16.906 42.719 22.766 1 95.94 105 PRO B O 1
ATOM 5177 N N . SER B 1 106 ? 16.125 44.781 22.125 1 92.5 106 SER B N 1
ATOM 5178 C CA . SER B 1 106 ? 15.906 45.219 23.5 1 92.5 106 SER B CA 1
ATOM 5179 C C . SER B 1 106 ? 14.555 44.75 24.016 1 92.5 106 SER B C 1
ATOM 5181 O O . SER B 1 106 ? 14.344 44.688 25.234 1 92.5 106 SER B O 1
ATOM 5183 N N . ASN B 1 107 ? 13.695 44.406 23.078 1 91.94 107 ASN B N 1
ATOM 5184 C CA . ASN B 1 107 ? 12.375 44 23.547 1 91.94 107 ASN B CA 1
ATOM 5185 C C . ASN B 1 107 ? 12.031 42.594 23.109 1 91.94 107 ASN B C 1
ATOM 5187 O O . ASN B 1 107 ? 12.523 42.125 22.078 1 91.94 107 ASN B O 1
ATOM 5191 N N . ASP B 1 108 ? 11.172 41.969 23.844 1 91.12 108 ASP B N 1
ATOM 5192 C CA . ASP B 1 108 ? 10.758 40.594 23.641 1 91.12 108 ASP B CA 1
ATOM 5193 C C . ASP B 1 108 ? 10.094 40.375 22.281 1 91.12 108 ASP B C 1
ATOM 5195 O O . ASP B 1 108 ? 10.266 39.344 21.641 1 91.12 108 ASP B O 1
ATOM 5199 N N . GLU B 1 109 ? 9.375 41.344 21.875 1 92.5 109 GLU B N 1
ATOM 5200 C CA . GLU B 1 109 ? 8.633 41.25 20.625 1 92.5 109 GLU B CA 1
ATOM 5201 C C . GLU B 1 109 ? 9.586 41.094 19.438 1 92.5 109 GLU B C 1
ATOM 5203 O O . GLU B 1 109 ? 9.352 40.281 18.547 1 92.5 109 GLU B O 1
ATOM 5208 N N . ASP B 1 110 ? 10.57 41.938 19.438 1 95.75 110 ASP B N 1
ATOM 5209 C CA . ASP B 1 110 ? 11.531 41.875 18.344 1 95.75 110 ASP B CA 1
ATOM 5210 C C . ASP B 1 110 ? 12.281 40.562 18.359 1 95.75 110 ASP B C 1
ATOM 5212 O O . ASP B 1 110 ? 12.602 40 17.312 1 95.75 110 ASP B O 1
ATOM 5216 N N . ILE B 1 111 ? 12.57 40 19.5 1 97.25 111 ILE B N 1
ATOM 5217 C CA . ILE B 1 111 ? 13.219 38.719 19.625 1 97.25 111 ILE B CA 1
ATOM 5218 C C . ILE B 1 111 ? 12.289 37.625 19.094 1 97.25 111 ILE B C 1
ATOM 5220 O O . ILE B 1 111 ? 12.719 36.719 18.359 1 97.25 111 ILE B O 1
ATOM 5224 N N . ALA B 1 112 ? 11.016 37.75 19.391 1 96.62 112 ALA B N 1
ATOM 5225 C CA . ALA B 1 112 ? 10.016 36.719 19.109 1 96.62 112 ALA B CA 1
ATOM 5226 C C . ALA B 1 112 ? 9.812 36.562 17.609 1 96.62 112 ALA B C 1
ATOM 5228 O O . ALA B 1 112 ? 9.391 35.5 17.141 1 96.62 112 ALA B O 1
ATOM 5229 N N . PHE B 1 113 ? 10.117 37.562 16.797 1 97 113 PHE B N 1
ATOM 5230 C CA . PHE B 1 113 ? 9.836 37.5 15.367 1 97 113 PHE B CA 1
ATOM 5231 C C . PHE B 1 113 ? 11.125 37.312 14.57 1 97 113 PHE B C 1
ATOM 5233 O O . PHE B 1 113 ? 11.125 37.438 13.344 1 97 113 PHE B O 1
ATOM 5240 N N . MET B 1 114 ? 12.211 37.031 15.312 1 96.75 114 MET B N 1
ATOM 5241 C CA . MET B 1 114 ? 13.461 36.688 14.633 1 96.75 114 MET B CA 1
ATOM 5242 C C . MET B 1 114 ? 13.367 35.281 14 1 96.75 114 MET B C 1
ATOM 5244 O O . MET B 1 114 ? 12.586 34.438 14.445 1 96.75 114 MET B O 1
ATOM 5248 N N . THR B 1 115 ? 14.148 35.062 12.922 1 96.38 115 THR B N 1
ATOM 5249 C CA . THR B 1 115 ? 14.219 33.781 12.258 1 96.38 115 THR B CA 1
ATOM 5250 C C . THR B 1 115 ? 15.023 32.781 13.094 1 96.38 115 THR B C 1
ATOM 5252 O O . THR B 1 115 ? 15.688 33.156 14.055 1 96.38 115 THR B O 1
ATOM 5255 N N . ILE B 1 116 ? 14.906 31.516 12.75 1 97 116 ILE B N 1
ATOM 5256 C CA . ILE B 1 116 ? 15.633 30.438 13.422 1 97 116 ILE B CA 1
ATOM 5257 C C . ILE B 1 116 ? 17.141 30.703 13.32 1 97 116 ILE B C 1
ATOM 5259 O O . ILE B 1 116 ? 17.875 30.5 14.289 1 97 116 ILE B O 1
ATOM 5263 N N . THR B 1 117 ? 17.594 31.188 12.172 1 96 117 THR B N 1
ATOM 5264 C CA . THR B 1 117 ? 19.016 31.422 11.984 1 96 117 THR B CA 1
ATOM 5265 C C . THR B 1 117 ? 19.5 32.594 12.867 1 96 117 THR B C 1
ATOM 5267 O O . THR B 1 117 ? 20.594 32.531 13.422 1 96 117 THR B O 1
ATOM 5270 N N . GLU B 1 118 ? 18.703 33.562 13.016 1 96.69 118 GLU B N 1
ATOM 5271 C CA . GLU B 1 118 ? 19.047 34.719 13.867 1 96.69 118 GLU B CA 1
ATOM 5272 C C . GLU B 1 118 ? 19.062 34.312 15.336 1 96.69 118 GLU B C 1
ATOM 5274 O O . GLU B 1 118 ? 20.016 34.625 16.062 1 96.69 118 GLU B O 1
ATOM 5279 N N . LEU B 1 119 ? 18.047 33.688 15.734 1 97.75 119 LEU B N 1
ATOM 5280 C CA . LEU B 1 119 ? 17.969 33.219 17.125 1 97.75 119 LEU B CA 1
ATOM 5281 C C . LEU B 1 119 ? 19.125 32.281 17.438 1 97.75 119 LEU B C 1
ATOM 5283 O O . LEU B 1 119 ? 19.719 32.344 18.516 1 97.75 119 LEU B O 1
ATOM 5287 N N . GLY B 1 120 ? 19.359 31.344 16.484 1 96.44 120 GLY B N 1
ATOM 5288 C CA . GLY B 1 120 ? 20.469 30.422 16.656 1 96.44 120 GLY B CA 1
ATOM 5289 C C . GLY B 1 120 ? 21.797 31.109 16.828 1 96.44 120 GLY B C 1
ATOM 5290 O O . GLY B 1 120 ? 22.625 30.688 17.641 1 96.44 120 GLY B O 1
ATOM 5291 N N . GLU B 1 121 ? 21.984 32.125 16.078 1 96.19 121 GLU B N 1
ATOM 5292 C CA . GLU B 1 121 ? 23.219 32.906 16.188 1 96.19 121 GLU B CA 1
ATOM 5293 C C . GLU B 1 121 ? 23.344 33.594 17.547 1 96.19 121 GLU B C 1
ATOM 5295 O O . GLU B 1 121 ? 24.422 33.656 18.125 1 96.19 121 GLU B O 1
ATOM 5300 N N . LEU B 1 122 ? 22.25 34.125 18 1 97.38 122 LEU B N 1
ATOM 5301 C CA . LEU B 1 122 ? 22.266 34.781 19.312 1 97.38 122 LEU B CA 1
ATOM 5302 C C . LEU B 1 122 ? 22.672 33.781 20.391 1 97.38 122 LEU B C 1
ATOM 5304 O O . LEU B 1 122 ? 23.453 34.125 21.297 1 97.38 122 LEU B O 1
ATOM 5308 N N . ILE B 1 123 ? 22.203 32.531 20.344 1 97.62 123 ILE B N 1
ATOM 5309 C CA . ILE B 1 123 ? 22.531 31.5 21.328 1 97.62 123 ILE B CA 1
ATOM 5310 C C . ILE B 1 123 ? 23.984 31.062 21.156 1 97.62 123 ILE B C 1
ATOM 5312 O O . ILE B 1 123 ? 24.734 30.984 22.141 1 97.62 123 ILE B O 1
ATOM 5316 N N . ARG B 1 124 ? 24.328 30.781 19.922 1 96 124 ARG B N 1
ATOM 5317 C CA . ARG B 1 124 ? 25.672 30.281 19.625 1 96 124 ARG B CA 1
ATOM 5318 C C . ARG B 1 124 ? 26.734 31.25 20.141 1 96 124 ARG B C 1
ATOM 5320 O O . ARG B 1 124 ? 27.781 30.828 20.609 1 96 124 ARG B O 1
ATOM 5327 N N . THR B 1 125 ? 26.484 32.594 20.047 1 95.38 125 THR B N 1
ATOM 5328 C CA . THR B 1 125 ? 27.422 33.625 20.438 1 95.38 125 THR B CA 1
ATOM 5329 C C . THR B 1 125 ? 27.188 34.062 21.891 1 95.38 125 THR B C 1
ATOM 5331 O O . THR B 1 125 ? 27.781 35.031 22.359 1 95.38 125 THR B O 1
ATOM 5334 N N . LYS B 1 126 ? 26.234 33.469 22.578 1 96.06 126 LYS B N 1
ATOM 5335 C CA . LYS B 1 126 ? 25.969 33.625 24 1 96.06 126 LYS B CA 1
ATOM 5336 C C . LYS B 1 126 ? 25.422 35.031 24.312 1 96.06 126 LYS B C 1
ATOM 5338 O O . LYS B 1 126 ? 25.656 35.562 25.391 1 96.06 126 LYS B O 1
ATOM 5343 N N . LYS B 1 127 ? 24.844 35.594 23.344 1 97.25 127 LYS B N 1
ATOM 5344 C CA . LYS B 1 127 ? 24.172 36.875 23.562 1 97.25 127 LYS B CA 1
ATOM 5345 C C . LYS B 1 127 ? 22.859 36.688 24.328 1 97.25 127 LYS B C 1
ATOM 5347 O O . LYS B 1 127 ? 22.375 37.625 24.969 1 97.25 127 LYS B O 1
ATOM 5352 N N . ILE B 1 128 ? 22.312 35.562 24.203 1 98 128 ILE B N 1
ATOM 5353 C CA . ILE B 1 128 ? 21.156 35.125 24.969 1 98 128 ILE B CA 1
ATOM 5354 C C . ILE B 1 128 ? 21.281 33.656 25.312 1 98 128 ILE B C 1
ATOM 5356 O O . ILE B 1 128 ? 21.859 32.875 24.531 1 98 128 ILE B O 1
ATOM 5360 N N . THR B 1 129 ? 20.922 33.25 26.453 1 98.31 129 THR B N 1
ATOM 5361 C CA . THR B 1 129 ? 20.906 31.828 26.797 1 98.31 129 THR B CA 1
ATOM 5362 C C . THR B 1 129 ? 19.609 31.172 26.344 1 98.31 129 THR B C 1
ATOM 5364 O O . THR B 1 129 ? 18.609 31.859 26.094 1 98.31 129 THR B O 1
ATOM 5367 N N . SER B 1 130 ? 19.688 29.875 26.234 1 98.81 130 SER B N 1
ATOM 5368 C CA . SER B 1 130 ? 18.469 29.141 25.922 1 98.81 130 SER B CA 1
ATOM 5369 C C . SER B 1 130 ? 17.406 29.344 27 1 98.81 130 SER B C 1
ATOM 5371 O O . SER B 1 130 ? 16.219 29.453 26.688 1 98.81 130 SER B O 1
ATOM 5373 N N . GLN B 1 131 ? 17.75 29.406 28.234 1 98.75 131 GLN B N 1
ATOM 5374 C CA . GLN B 1 131 ? 16.812 29.625 29.328 1 98.75 131 GLN B CA 1
ATOM 5375 C C . GLN B 1 131 ? 16.141 31 29.203 1 98.75 131 GLN B C 1
ATOM 5377 O O . GLN B 1 131 ? 14.938 31.125 29.422 1 98.75 131 GLN B O 1
ATOM 5382 N N . GLN B 1 132 ? 16.953 32 28.875 1 98.44 132 GLN B N 1
ATOM 5383 C CA . GLN B 1 132 ? 16.391 33.344 28.688 1 98.44 132 GLN B CA 1
ATOM 5384 C C . GLN B 1 132 ? 15.422 33.375 27.516 1 98.44 132 GLN B C 1
ATOM 5386 O O . GLN B 1 132 ? 14.359 34 27.594 1 98.44 132 GLN B O 1
ATOM 5391 N N . LEU B 1 133 ? 15.82 32.719 26.453 1 98.69 133 LEU B N 1
ATOM 5392 C CA . LEU B 1 133 ? 14.961 32.656 25.281 1 98.69 133 LEU B CA 1
ATOM 5393 C C . LEU B 1 133 ? 13.664 31.922 25.609 1 98.69 133 LEU B C 1
ATOM 5395 O O . LEU B 1 133 ? 12.586 32.344 25.156 1 98.69 133 LEU B O 1
ATOM 5399 N N . THR B 1 134 ? 13.758 30.844 26.359 1 98.69 134 THR B N 1
ATOM 5400 C CA . THR B 1 134 ? 12.602 30.078 26.812 1 98.69 134 THR B CA 1
ATOM 5401 C C . THR B 1 134 ? 11.656 30.969 27.625 1 98.69 134 THR B C 1
ATOM 5403 O O . THR B 1 134 ? 10.438 30.922 27.438 1 98.69 134 THR B O 1
ATOM 5406 N N . ASP B 1 135 ? 12.203 31.812 28.406 1 98.25 135 ASP B N 1
ATOM 5407 C CA . ASP B 1 135 ? 11.414 32.75 29.203 1 98.25 135 ASP B CA 1
ATOM 5408 C C . ASP B 1 135 ? 10.633 33.719 28.312 1 98.25 135 ASP B C 1
ATOM 5410 O O . ASP B 1 135 ? 9.453 34 28.562 1 98.25 135 ASP B O 1
ATOM 5414 N N . VAL B 1 136 ? 11.312 34.219 27.344 1 97.81 136 VAL B N 1
ATOM 5415 C CA . VAL B 1 136 ? 10.695 35.188 26.438 1 97.81 136 VAL B CA 1
ATOM 5416 C C . VAL B 1 136 ? 9.453 34.562 25.797 1 97.81 136 VAL B C 1
ATOM 5418 O O . VAL B 1 136 ? 8.375 35.156 25.828 1 97.81 136 VAL B O 1
ATOM 5421 N N . PHE B 1 137 ? 9.531 33.406 25.297 1 98.44 137 PHE B N 1
ATOM 5422 C CA . PHE B 1 137 ? 8.453 32.812 24.531 1 98.44 137 PHE B CA 1
ATOM 5423 C C . PHE B 1 137 ? 7.371 32.25 25.469 1 98.44 137 PHE B C 1
ATOM 5425 O O . PHE B 1 137 ? 6.188 32.281 25.125 1 98.44 137 PHE B O 1
ATOM 5432 N N . LEU B 1 138 ? 7.746 31.766 26.688 1 98.19 138 LEU B N 1
ATOM 5433 C CA . LEU B 1 138 ? 6.738 31.328 27.641 1 98.19 138 LEU B CA 1
ATOM 5434 C C . LEU B 1 138 ? 5.871 32.5 28.109 1 98.19 138 LEU B C 1
ATOM 5436 O O . LEU B 1 138 ? 4.664 32.344 28.281 1 98.19 138 LEU B O 1
ATOM 5440 N N . ARG B 1 139 ? 6.477 33.656 28.312 1 96.81 139 ARG B N 1
ATOM 5441 C CA . ARG B 1 139 ? 5.711 34.844 28.656 1 96.81 139 ARG B CA 1
ATOM 5442 C C . ARG B 1 139 ? 4.719 35.188 27.547 1 96.81 139 ARG B C 1
ATOM 5444 O O . ARG B 1 139 ? 3.566 35.531 27.828 1 96.81 139 ARG B O 1
ATOM 5451 N N . ARG B 1 140 ? 5.152 35.062 26.391 1 96.25 140 ARG B N 1
ATOM 5452 C CA . ARG B 1 140 ? 4.285 35.406 25.266 1 96.25 140 ARG B CA 1
ATOM 5453 C C . ARG B 1 140 ? 3.166 34.406 25.109 1 96.25 140 ARG B C 1
ATOM 5455 O O . ARG B 1 140 ? 2.018 34.75 24.844 1 96.25 140 ARG B O 1
ATOM 5462 N N . LEU B 1 141 ? 3.516 33.125 25.281 1 97.19 141 LEU B N 1
ATOM 5463 C CA . LEU B 1 141 ? 2.512 32.062 25.219 1 97.19 141 LEU B CA 1
ATOM 5464 C C . LEU B 1 141 ? 1.393 32.312 26.219 1 97.19 141 LEU B C 1
ATOM 5466 O O . LEU B 1 141 ? 0.212 32.219 25.875 1 97.19 141 LEU B O 1
ATOM 5470 N N . LYS B 1 142 ? 1.741 32.625 27.391 1 95.62 142 LYS B N 1
ATOM 5471 C CA . LYS B 1 142 ? 0.77 32.812 28.469 1 95.62 142 LYS B CA 1
ATOM 5472 C C . LYS B 1 142 ? -0.053 34.062 28.234 1 95.62 142 LYS B C 1
ATOM 5474 O O . LYS B 1 142 ? -1.259 34.094 28.484 1 95.62 142 LYS B O 1
ATOM 5479 N N . ARG B 1 143 ? 0.603 35.062 27.719 1 93.62 143 ARG B N 1
ATOM 5480 C CA . ARG B 1 143 ? -0.063 36.344 27.484 1 93.62 143 ARG B CA 1
ATOM 5481 C C . ARG B 1 143 ? -1.122 36.219 26.391 1 93.62 143 ARG B C 1
ATOM 5483 O O . ARG B 1 143 ? -2.277 36.594 26.609 1 93.62 143 ARG B O 1
ATOM 5490 N N . TYR B 1 144 ? -0.75 35.656 25.266 1 95.19 144 TYR B N 1
ATOM 5491 C CA . TYR B 1 144 ? -1.609 35.688 24.094 1 95.19 144 TYR B CA 1
ATOM 5492 C C . TYR B 1 144 ? -2.586 34.531 24.078 1 95.19 144 TYR B C 1
ATOM 5494 O O . TYR B 1 144 ? -3.615 34.562 23.406 1 95.19 144 TYR B O 1
ATOM 5502 N N . ASN B 1 145 ? -2.297 33.5 24.844 1 95.38 145 ASN B N 1
ATOM 5503 C CA . ASN B 1 145 ? -3.189 32.344 24.875 1 95.38 145 ASN B CA 1
ATOM 5504 C C . ASN B 1 145 ? -4.555 32.688 25.453 1 95.38 145 ASN B C 1
ATOM 5506 O O . ASN B 1 145 ? -5.555 32.062 25.141 1 95.38 145 ASN B O 1
ATOM 5510 N N . THR B 1 146 ? -4.645 33.688 26.281 1 92.5 146 THR B N 1
ATOM 5511 C CA . THR B 1 146 ? -5.906 34.094 26.859 1 92.5 146 THR B CA 1
ATOM 5512 C C . THR B 1 146 ? -6.879 34.562 25.781 1 92.5 146 THR B C 1
ATOM 5514 O O . THR B 1 146 ? -8.094 34.5 25.969 1 92.5 146 THR B O 1
ATOM 5517 N N . VAL B 1 147 ? -6.348 34.906 24.641 1 92.88 147 VAL B N 1
ATOM 5518 C CA . VAL B 1 147 ? -7.164 35.406 23.547 1 92.88 147 VAL B CA 1
ATOM 5519 C C . VAL B 1 147 ? -7.258 34.344 22.453 1 92.88 147 VAL B C 1
ATOM 5521 O O . VAL B 1 147 ? -8.352 34.062 21.969 1 92.88 147 VAL B O 1
ATOM 5524 N N . LEU B 1 148 ? -6.18 33.75 22.141 1 96.94 148 LEU B N 1
ATOM 5525 C CA . LEU B 1 148 ? -6.078 32.938 20.938 1 96.94 148 LEU B CA 1
ATOM 5526 C C . LEU B 1 148 ? -6.531 31.5 21.203 1 96.94 148 LEU B C 1
ATOM 5528 O O . LEU B 1 148 ? -6.891 30.766 20.281 1 96.94 148 LEU B O 1
ATOM 5532 N N . GLU B 1 149 ? -6.461 31.047 22.438 1 97.12 149 GLU B N 1
ATOM 5533 C CA . GLU B 1 149 ? -6.832 29.672 22.797 1 97.12 149 GLU B CA 1
ATOM 5534 C C . GLU B 1 149 ? -6.109 28.656 21.906 1 97.12 149 GLU B C 1
ATOM 5536 O O . GLU B 1 149 ? -6.742 27.797 21.312 1 97.12 149 GLU B O 1
ATOM 5541 N N . SER B 1 150 ? -4.801 28.797 21.875 1 98.38 150 SER B N 1
ATOM 5542 C CA . SER B 1 150 ? -4.016 28 20.938 1 98.38 150 SER B CA 1
ATOM 5543 C C . SER B 1 150 ? -3.113 27.016 21.656 1 98.38 150 SER B C 1
ATOM 5545 O O . SER B 1 150 ? -2.363 26.266 21.031 1 98.38 150 SER B O 1
ATOM 5547 N N . VAL B 1 151 ? -3.174 26.891 23.031 1 98.75 151 VAL B N 1
ATOM 5548 C CA . VAL B 1 151 ? -2.311 26.016 23.812 1 98.75 151 VAL B CA 1
ATOM 5549 C C . VAL B 1 151 ? -3.16 25.031 24.609 1 98.75 151 VAL B C 1
ATOM 5551 O O . VAL B 1 151 ? -4.137 25.422 25.25 1 98.75 151 VAL B O 1
ATOM 5554 N N . ILE B 1 152 ? -2.801 23.75 24.562 1 98.62 152 ILE B N 1
ATOM 5555 C CA . ILE B 1 152 ? -3.502 22.75 25.359 1 98.62 152 ILE B CA 1
ATOM 5556 C C . ILE B 1 152 ? -2.705 22.422 26.609 1 98.62 152 ILE B C 1
ATOM 5558 O O . ILE B 1 152 ? -3.266 22.375 27.719 1 98.62 152 ILE B O 1
ATOM 5562 N N . THR B 1 153 ? -1.399 22.172 26.453 1 98.5 153 THR B N 1
ATOM 5563 C CA . THR B 1 153 ? -0.544 21.781 27.578 1 98.5 153 THR B CA 1
ATOM 5564 C C . THR B 1 153 ? 0.776 22.547 27.531 1 98.5 153 THR B C 1
ATOM 5566 O O . THR B 1 153 ? 1.479 22.531 26.531 1 98.5 153 THR B O 1
ATOM 5569 N N . TYR B 1 154 ? 1.095 23.281 28.641 1 98.38 154 TYR B N 1
ATOM 5570 C CA . TYR B 1 154 ? 2.432 23.844 28.812 1 98.38 154 TYR B CA 1
ATOM 5571 C C . TYR B 1 154 ? 3.41 22.781 29.281 1 98.38 154 TYR B C 1
ATOM 5573 O O . TYR B 1 154 ? 3.066 21.938 30.125 1 98.38 154 TYR B O 1
ATOM 5581 N N . THR B 1 155 ? 4.562 22.781 28.672 1 98.56 155 THR B N 1
ATOM 5582 C CA . THR B 1 155 ? 5.59 21.844 29.125 1 98.56 155 THR B CA 1
ATOM 5583 C C . THR B 1 155 ? 6.715 22.578 29.844 1 98.56 155 THR B C 1
ATOM 5585 O O . THR B 1 155 ? 7.895 22.344 29.578 1 98.56 155 THR B O 1
ATOM 5588 N N . GLU B 1 156 ? 6.441 23.375 30.766 1 98.12 156 GLU B N 1
ATOM 5589 C CA . GLU B 1 156 ? 7.371 24.328 31.359 1 98.12 156 GLU B CA 1
ATOM 5590 C C . GLU B 1 156 ? 8.562 23.609 32 1 98.12 156 GLU B C 1
ATOM 5592 O O . GLU B 1 156 ? 9.711 24 31.781 1 98.12 156 GLU B O 1
ATOM 5597 N N . ASP B 1 157 ? 8.281 22.594 32.875 1 98.19 157 ASP B N 1
ATOM 5598 C CA . ASP B 1 157 ? 9.367 21.875 33.531 1 98.19 157 ASP B CA 1
ATOM 5599 C C . ASP B 1 157 ? 10.312 21.25 32.5 1 98.19 157 ASP B C 1
ATOM 5601 O O . ASP B 1 157 ? 11.531 21.328 32.625 1 98.19 157 ASP B O 1
ATOM 5605 N N . LEU B 1 158 ? 9.719 20.656 31.531 1 98.69 158 LEU B N 1
ATOM 5606 C CA . LEU B 1 158 ? 10.5 20.047 30.469 1 98.69 158 LEU B CA 1
ATOM 5607 C C . LEU B 1 158 ? 11.297 21.094 29.703 1 98.69 158 LEU B C 1
ATOM 5609 O O . LEU B 1 158 ? 12.469 20.875 29.375 1 98.69 158 LEU B O 1
ATOM 5613 N N . ALA B 1 159 ? 10.656 22.203 29.391 1 98.81 159 ALA B N 1
ATOM 5614 C CA . ALA B 1 159 ? 11.281 23.281 28.625 1 98.81 159 ALA B CA 1
ATOM 5615 C C . ALA B 1 159 ? 12.516 23.828 29.344 1 98.81 159 ALA B C 1
ATOM 5617 O O . ALA B 1 159 ? 13.57 24 28.719 1 98.81 159 ALA B O 1
ATOM 5618 N N . TYR B 1 160 ? 12.367 24.078 30.609 1 98.69 160 TYR B N 1
ATOM 5619 C CA . TYR B 1 160 ? 13.492 24.609 31.359 1 98.69 160 TYR B CA 1
ATOM 5620 C C . TYR B 1 160 ? 14.609 23.578 31.5 1 98.69 160 TYR B C 1
ATOM 5622 O O . TYR B 1 160 ? 15.789 23.922 31.469 1 98.69 160 TYR B O 1
ATOM 5630 N N . LYS B 1 161 ? 14.195 22.344 31.688 1 98.75 161 LYS B N 1
ATOM 5631 C CA . LYS B 1 161 ? 15.195 21.281 31.734 1 98.75 161 LYS B CA 1
ATOM 5632 C C . LYS B 1 161 ? 15.977 21.203 30.422 1 98.75 161 LYS B C 1
ATOM 5634 O O . LYS B 1 161 ? 17.203 21.141 30.422 1 98.75 161 LYS B O 1
ATOM 5639 N N . GLN B 1 162 ? 15.289 21.234 29.266 1 98.81 162 GLN B N 1
ATOM 5640 C CA . GLN B 1 162 ? 15.922 21.172 27.953 1 98.81 162 GLN B CA 1
ATOM 5641 C C . GLN B 1 162 ? 16.781 22.406 27.703 1 98.81 162 GLN B C 1
ATOM 5643 O O . GLN B 1 162 ? 17.875 22.312 27.141 1 98.81 162 GLN B O 1
ATOM 5648 N N . ALA B 1 163 ? 16.266 23.547 28.094 1 98.88 163 ALA B N 1
ATOM 5649 C CA . ALA B 1 163 ? 17 24.797 27.906 1 98.88 163 ALA B CA 1
ATOM 5650 C C . ALA B 1 163 ? 18.297 24.781 28.719 1 98.88 163 ALA B C 1
ATOM 5652 O O . ALA B 1 163 ? 19.344 25.234 28.219 1 98.88 163 ALA B O 1
ATOM 5653 N N . LYS B 1 164 ? 18.219 24.328 29.953 1 98.75 164 LYS B N 1
ATOM 5654 C CA . LYS B 1 164 ? 19.406 24.234 30.797 1 98.75 164 LYS B CA 1
ATOM 5655 C C . LYS B 1 164 ? 20.438 23.297 30.188 1 98.75 164 LYS B C 1
ATOM 5657 O O . LYS B 1 164 ? 21.641 23.578 30.188 1 98.75 164 LYS B O 1
ATOM 5662 N N . GLU B 1 165 ? 19.953 22.203 29.734 1 98.69 165 GLU B N 1
ATOM 5663 C CA . GLU B 1 165 ? 20.844 21.234 29.078 1 98.69 165 GLU B CA 1
ATOM 5664 C C . GLU B 1 165 ? 21.547 21.875 27.875 1 98.69 165 GLU B C 1
ATOM 5666 O O . GLU B 1 165 ? 22.734 21.625 27.641 1 98.69 165 GLU B O 1
ATOM 5671 N N . ALA B 1 166 ? 20.797 22.594 27.078 1 98.75 166 ALA B N 1
ATOM 5672 C CA . ALA B 1 166 ? 21.359 23.281 25.922 1 98.75 166 ALA B CA 1
ATOM 5673 C C . ALA B 1 166 ? 22.438 24.266 26.344 1 98.75 166 ALA B C 1
ATOM 5675 O O . ALA B 1 166 ? 23.5 24.344 25.734 1 98.75 166 ALA B O 1
ATOM 5676 N N . ASP B 1 167 ? 22.156 25.031 27.359 1 98.69 167 ASP B N 1
ATOM 5677 C CA . ASP B 1 167 ? 23.141 25.984 27.875 1 98.69 167 ASP B CA 1
ATOM 5678 C C . ASP B 1 167 ? 24.391 25.281 28.375 1 98.69 167 ASP B C 1
ATOM 5680 O O . ASP B 1 167 ? 25.516 25.719 28.109 1 98.69 167 ASP B O 1
ATOM 5684 N N . ASP B 1 168 ? 24.188 24.203 29.109 1 98.56 168 ASP B N 1
ATOM 5685 C CA . ASP B 1 168 ? 25.312 23.438 29.641 1 98.56 168 ASP B CA 1
ATOM 5686 C C . ASP B 1 168 ? 26.188 22.891 28.516 1 98.56 168 ASP B C 1
ATOM 5688 O O . ASP B 1 168 ? 27.406 22.938 28.594 1 98.56 168 ASP B O 1
ATOM 5692 N N . LEU B 1 169 ? 25.578 22.375 27.531 1 98.56 169 LEU B N 1
ATOM 5693 C CA . LEU B 1 169 ? 26.312 21.828 26.391 1 98.56 169 LEU B CA 1
ATOM 5694 C C . LEU B 1 169 ? 27.141 22.922 25.719 1 98.56 169 LEU B C 1
ATOM 5696 O O . LEU B 1 169 ? 28.297 22.703 25.359 1 98.56 169 LEU B O 1
ATOM 5700 N N . LEU B 1 170 ? 26.5 24.031 25.531 1 97.88 170 LEU B N 1
ATOM 5701 C CA . LEU B 1 170 ? 27.203 25.125 24.875 1 97.88 170 LEU B CA 1
ATOM 5702 C C . LEU B 1 170 ? 28.391 25.578 25.719 1 97.88 170 LEU B C 1
ATOM 5704 O O . LEU B 1 170 ? 29.438 25.922 25.172 1 97.88 170 LEU B O 1
ATOM 5708 N N . ASP B 1 171 ? 28.25 25.609 26.969 1 97.44 171 ASP B N 1
ATOM 5709 C CA . ASP B 1 171 ? 29.328 25.984 27.891 1 97.44 171 ASP B CA 1
ATOM 5710 C C . ASP B 1 171 ? 30.5 25 27.781 1 97.44 171 ASP B C 1
ATOM 5712 O O . ASP B 1 171 ? 31.641 25.359 28.047 1 97.44 171 ASP B O 1
ATOM 5716 N N . GLN B 1 172 ? 30.172 23.812 27.422 1 97.81 172 GLN B N 1
ATOM 5717 C CA . GLN B 1 172 ? 31.188 22.781 27.266 1 97.81 172 GLN B CA 1
ATOM 5718 C C . GLN B 1 172 ? 31.781 22.797 25.844 1 97.81 172 GLN B C 1
ATOM 5720 O O . GLN B 1 172 ? 32.594 21.953 25.5 1 97.81 172 GLN B O 1
ATOM 5725 N N . GLY B 1 173 ? 31.266 23.625 25.062 1 97 173 GLY B N 1
ATOM 5726 C CA . GLY B 1 173 ? 31.766 23.781 23.703 1 97 173 GLY B CA 1
ATOM 5727 C C . GLY B 1 173 ? 31.047 22.906 22.703 1 97 173 GLY B C 1
ATOM 5728 O O . GLY B 1 173 ? 31.484 22.75 21.562 1 97 173 GLY B O 1
ATOM 5729 N N . LYS B 1 174 ? 29.938 22.359 23.078 1 97.62 174 LYS B N 1
ATOM 5730 C CA . LYS B 1 174 ? 29.172 21.484 22.203 1 97.62 174 LYS B CA 1
ATOM 5731 C C . LYS B 1 174 ? 27.953 22.203 21.641 1 97.62 174 LYS B C 1
ATOM 5733 O O . LYS B 1 174 ? 27 22.484 22.375 1 97.62 174 LYS B O 1
ATOM 5738 N N . TYR B 1 175 ? 28 22.547 20.422 1 96.19 175 TYR B N 1
ATOM 5739 C CA . TYR B 1 175 ? 26.906 23.156 19.672 1 96.19 175 TYR B CA 1
ATOM 5740 C C . TYR B 1 175 ? 26.25 22.125 18.75 1 96.19 175 TYR B C 1
ATOM 5742 O O . TYR B 1 175 ? 26.922 21.547 17.891 1 96.19 175 TYR B O 1
ATOM 5750 N N . LEU B 1 176 ? 24.938 21.938 18.859 1 97.31 176 LEU B N 1
ATOM 5751 C CA . LEU B 1 176 ? 24.281 20.812 18.219 1 97.31 176 LEU B CA 1
ATOM 5752 C C . LEU B 1 176 ? 23.734 21.219 16.844 1 97.31 176 LEU B C 1
ATOM 5754 O O . LEU B 1 176 ? 23.312 20.359 16.062 1 97.31 176 LEU B O 1
ATOM 5758 N N . GLY B 1 177 ? 23.734 22.5 16.547 1 95.69 177 GLY B N 1
ATOM 5759 C CA . GLY B 1 177 ? 23.219 22.922 15.25 1 95.69 177 GLY B CA 1
ATOM 5760 C C . GLY B 1 177 ? 22.203 24.047 15.359 1 95.69 177 GLY B C 1
ATOM 5761 O O . GLY B 1 177 ? 22.047 24.656 16.422 1 95.69 177 GLY B O 1
ATOM 5762 N N . PRO B 1 178 ? 21.484 24.297 14.32 1 95.94 178 PRO B N 1
ATOM 5763 C CA . PRO B 1 178 ? 20.672 25.516 14.203 1 95.94 178 PRO B CA 1
ATOM 5764 C C . PRO B 1 178 ? 19.516 25.547 15.203 1 95.94 178 PRO B C 1
ATOM 5766 O O . PRO B 1 178 ? 19 26.609 15.531 1 95.94 178 PRO B O 1
ATOM 5769 N N . LEU B 1 179 ? 19.141 24.406 15.734 1 98.25 179 LEU B N 1
ATOM 5770 C CA . LEU B 1 179 ? 17.984 24.406 16.625 1 98.25 179 LEU B CA 1
ATOM 5771 C C . LEU B 1 179 ? 18.422 24.281 18.078 1 98.25 179 LEU B C 1
ATOM 5773 O O . LEU B 1 179 ? 17.594 24.188 18.984 1 98.25 179 LEU B O 1
ATOM 5777 N N . HIS B 1 180 ? 19.75 24.375 18.297 1 98.44 180 HIS B N 1
ATOM 5778 C CA . HIS B 1 180 ? 20.297 24.297 19.656 1 98.44 180 HIS B CA 1
ATOM 5779 C C . HIS B 1 180 ? 19.688 25.375 20.547 1 98.44 180 HIS B C 1
ATOM 5781 O O . HIS B 1 180 ? 19.938 26.562 20.359 1 98.44 180 HIS B O 1
ATOM 5787 N N . GLY B 1 181 ? 18.828 24.906 21.453 1 98.81 181 GLY B N 1
ATOM 5788 C CA . GLY B 1 181 ? 18.266 25.812 22.438 1 98.81 181 GLY B CA 1
ATOM 5789 C C . GLY B 1 181 ? 17.062 26.594 21.922 1 98.81 181 GLY B C 1
ATOM 5790 O O . GLY B 1 181 ? 16.547 27.484 22.609 1 98.81 181 GLY B O 1
ATOM 5791 N N . ILE B 1 182 ? 16.609 26.328 20.734 1 98.81 182 ILE B N 1
ATOM 5792 C CA . ILE B 1 182 ? 15.531 27.078 20.094 1 98.81 182 ILE B CA 1
ATOM 5793 C C . ILE B 1 182 ? 14.18 26.531 20.562 1 98.81 182 ILE B C 1
ATOM 5795 O O . ILE B 1 182 ? 13.914 25.328 20.453 1 98.81 182 ILE B O 1
ATOM 5799 N N . PRO B 1 183 ? 13.25 27.359 21.094 1 98.81 183 PRO B N 1
ATOM 5800 C CA . PRO B 1 183 ? 11.914 26.938 21.516 1 98.81 183 PRO B CA 1
ATOM 5801 C C . PRO B 1 183 ? 11.016 26.562 20.328 1 98.81 183 PRO B C 1
ATOM 5803 O O . PRO B 1 183 ? 11.188 27.078 19.234 1 98.81 183 PRO B O 1
ATOM 5806 N N . TYR B 1 184 ? 10.055 25.672 20.562 1 98.94 184 TYR B N 1
ATOM 5807 C CA . TYR B 1 184 ? 9.078 25.312 19.547 1 98.94 184 TYR B CA 1
ATOM 5808 C C . TYR B 1 184 ? 7.816 24.734 20.172 1 98.94 184 TYR B C 1
ATOM 5810 O O . TYR B 1 184 ? 7.738 24.594 21.391 1 98.94 184 TYR B O 1
ATOM 5818 N N . GLY B 1 185 ? 6.746 24.531 19.375 1 98.94 185 GLY B N 1
ATOM 5819 C CA . GLY B 1 185 ? 5.52 23.859 19.781 1 98.94 185 GLY B CA 1
ATOM 5820 C C . GLY B 1 185 ? 5.18 22.672 18.922 1 98.94 185 GLY B C 1
ATOM 5821 O O . GLY B 1 185 ? 5.637 22.578 17.781 1 98.94 185 GLY B O 1
ATOM 5822 N N . LEU B 1 186 ? 4.395 21.719 19.516 1 98.94 186 LEU B N 1
ATOM 5823 C CA . LEU B 1 186 ? 3.914 20.547 18.797 1 98.94 186 LEU B CA 1
ATOM 5824 C C . LEU B 1 186 ? 2.391 20.484 18.812 1 98.94 186 LEU B C 1
ATOM 5826 O O . LEU B 1 186 ? 1.768 20.75 19.844 1 98.94 186 LEU B O 1
ATOM 5830 N N . LYS B 1 187 ? 1.845 20.141 17.641 1 98.94 187 LYS B N 1
ATOM 5831 C CA . LYS B 1 187 ? 0.422 19.812 17.625 1 98.94 187 LYS B CA 1
ATOM 5832 C C . LYS B 1 187 ? 0.107 18.688 18.609 1 98.94 187 LYS B C 1
ATOM 5834 O O . LYS B 1 187 ? 0.838 17.703 18.703 1 98.94 187 LYS B O 1
ATOM 5839 N N . ASP B 1 188 ? -0.959 18.844 19.328 1 98.94 188 ASP B N 1
ATOM 5840 C CA . ASP B 1 188 ? -1.269 17.922 20.422 1 98.94 188 ASP B CA 1
ATOM 5841 C C . ASP B 1 188 ? -1.779 16.594 19.891 1 98.94 188 ASP B C 1
ATOM 5843 O O . ASP B 1 188 ? -2.449 15.844 20.609 1 98.94 188 ASP B O 1
ATOM 5847 N N . THR B 1 189 ? -1.486 16.156 18.719 1 98.88 189 THR B N 1
ATOM 5848 C CA . THR B 1 189 ? -1.649 14.805 18.203 1 98.88 189 THR B CA 1
ATOM 5849 C C . THR B 1 189 ? -0.34 14.023 18.297 1 98.88 189 THR B C 1
ATOM 5851 O O . THR B 1 189 ? -0.324 12.805 18.141 1 98.88 189 THR B O 1
ATOM 5854 N N . ILE B 1 190 ? 0.727 14.719 18.547 1 98.88 190 ILE B N 1
ATOM 5855 C CA . ILE B 1 190 ? 2.076 14.172 18.609 1 98.88 190 ILE B CA 1
ATOM 5856 C C . ILE B 1 190 ? 2.408 13.773 20.047 1 98.88 190 ILE B C 1
ATOM 5858 O O . ILE B 1 190 ? 2.369 14.609 20.953 1 98.88 190 ILE B O 1
ATOM 5862 N N . ALA B 1 191 ? 2.824 12.586 20.25 1 98.88 191 ALA B N 1
ATOM 5863 C CA . ALA B 1 191 ? 3.01 12.039 21.594 1 98.88 191 ALA B CA 1
ATOM 5864 C C . ALA B 1 191 ? 4.32 12.523 22.203 1 98.88 191 ALA B C 1
ATOM 5866 O O . ALA B 1 191 ? 5.363 12.523 21.547 1 98.88 191 ALA B O 1
ATOM 5867 N N . VAL B 1 192 ? 4.234 13.016 23.375 1 98.69 192 VAL B N 1
ATOM 5868 C CA . VAL B 1 192 ? 5.348 13.367 24.234 1 98.69 192 VAL B CA 1
ATOM 5869 C C . VAL B 1 192 ? 5.18 12.68 25.594 1 98.69 192 VAL B C 1
ATOM 5871 O O . VAL B 1 192 ? 4.203 12.922 26.312 1 98.69 192 VAL B O 1
ATOM 5874 N N . PRO B 1 193 ? 6.137 11.797 25.969 1 98.12 193 PRO B N 1
ATOM 5875 C CA . PRO B 1 193 ? 5.961 11.062 27.219 1 98.12 193 PRO B CA 1
ATOM 5876 C C . PRO B 1 193 ? 5.84 11.984 28.438 1 98.12 193 PRO B C 1
ATOM 5878 O O . PRO B 1 193 ? 6.496 13.031 28.484 1 98.12 193 PRO B O 1
ATOM 5881 N N . GLN B 1 194 ? 5.02 11.617 29.406 1 97.31 194 GLN B N 1
ATOM 5882 C CA . GLN B 1 194 ? 4.836 12.273 30.688 1 97.31 194 GLN B CA 1
ATOM 5883 C C . GLN B 1 194 ? 3.92 13.492 30.562 1 97.31 194 GLN B C 1
ATOM 5885 O O . GLN B 1 194 ? 3.533 14.094 31.562 1 97.31 194 GLN B O 1
ATOM 5890 N N . TYR B 1 195 ? 3.547 13.891 29.375 1 98.44 195 TYR B N 1
ATOM 5891 C CA . TYR B 1 195 ? 2.631 15.008 29.156 1 98.44 195 TYR B CA 1
ATOM 5892 C C . TYR B 1 195 ? 1.362 14.547 28.453 1 98.44 195 TYR B C 1
ATOM 5894 O O . TYR B 1 195 ? 1.383 13.562 27.719 1 98.44 195 TYR B O 1
ATOM 5902 N N . ASN B 1 196 ? 0.31 15.234 28.656 1 98.12 196 ASN B N 1
ATOM 5903 C CA . ASN B 1 196 ? -0.958 14.891 28.031 1 98.12 196 ASN B CA 1
ATOM 5904 C C . ASN B 1 196 ? -0.88 15.023 26.516 1 98.12 196 ASN B C 1
ATOM 5906 O O . ASN B 1 196 ? -0.263 15.953 26 1 98.12 196 ASN B O 1
ATOM 5910 N N . THR B 1 197 ? -1.334 14.078 25.844 1 98.69 197 THR B N 1
ATOM 5911 C CA . THR B 1 197 ? -1.669 14.094 24.422 1 98.69 197 THR B CA 1
ATOM 5912 C C . THR B 1 197 ? -3.158 13.836 24.203 1 98.69 197 THR B C 1
ATOM 5914 O O . THR B 1 197 ? -3.586 12.688 24.078 1 98.69 197 THR B O 1
ATOM 5917 N N . THR B 1 198 ? -3.912 14.906 24.078 1 98.81 198 THR B N 1
ATOM 5918 C CA . THR B 1 198 ? -5.355 14.852 24.281 1 98.81 198 THR B CA 1
ATOM 5919 C C . THR B 1 198 ? -6.086 14.719 22.953 1 98.81 198 THR B C 1
ATOM 5921 O O . THR B 1 198 ? -7.281 14.414 22.922 1 98.81 198 THR B O 1
ATOM 5924 N N . TRP B 1 199 ? -5.395 14.906 21.922 1 98.81 199 TRP B N 1
ATOM 5925 C CA . TRP B 1 199 ? -5.961 14.938 20.578 1 98.81 199 TRP B CA 1
ATOM 5926 C C . TRP B 1 199 ? -7.062 15.984 20.469 1 98.81 199 TRP B C 1
ATOM 5928 O O . TRP B 1 199 ? -8 15.836 19.688 1 98.81 199 TRP B O 1
ATOM 5938 N N . GLY B 1 200 ? -7.043 17 21.312 1 98.69 200 GLY B N 1
ATOM 5939 C CA . GLY B 1 200 ? -8 18.094 21.312 1 98.69 200 GLY B CA 1
ATOM 5940 C C . GLY B 1 200 ? -9.406 17.656 21.672 1 98.69 200 GLY B C 1
ATOM 5941 O O . GLY B 1 200 ? -10.359 18.438 21.547 1 98.69 200 GLY B O 1
ATOM 5942 N N . SER B 1 201 ? -9.609 16.469 22.125 1 98.69 201 SER B N 1
ATOM 5943 C CA . SER B 1 201 ? -10.945 15.914 22.312 1 98.69 201 SER B CA 1
ATOM 5944 C C . SER B 1 201 ? -11.242 15.68 23.797 1 98.69 201 SER B C 1
ATOM 5946 O O . SER B 1 201 ? -10.367 15.242 24.547 1 98.69 201 SER B O 1
ATOM 5948 N N . LYS B 1 202 ? -12.508 15.93 24.156 1 97.69 202 LYS B N 1
ATOM 5949 C CA . LYS B 1 202 ? -12.984 15.656 25.5 1 97.69 202 LYS B CA 1
ATOM 5950 C C . LYS B 1 202 ? -12.812 14.188 25.859 1 97.69 202 LYS B C 1
ATOM 5952 O O . LYS B 1 202 ? -12.484 13.852 27 1 97.69 202 LYS B O 1
ATOM 5957 N N . SER B 1 203 ? -12.945 13.289 24.938 1 98 203 SER B N 1
ATOM 5958 C CA . SER B 1 203 ? -12.867 11.844 25.141 1 98 203 SER B CA 1
ATOM 5959 C C . SER B 1 203 ? -11.484 11.438 25.625 1 98 203 SER B C 1
ATOM 5961 O O . SER B 1 203 ? -11.336 10.406 26.281 1 98 203 SER B O 1
ATOM 5963 N N . PHE B 1 204 ? -10.484 12.297 25.312 1 98.44 204 PHE B N 1
ATOM 5964 C CA . PHE B 1 204 ? -9.109 11.906 25.578 1 98.44 204 PHE B CA 1
ATOM 5965 C C . PHE B 1 204 ? -8.367 13.008 26.344 1 98.44 204 PHE B C 1
ATOM 5967 O O . PHE B 1 204 ? -7.145 13.117 26.25 1 98.44 204 PHE B O 1
ATOM 5974 N N . LYS B 1 205 ? -9.039 13.82 27.062 1 98 205 LYS B N 1
ATOM 5975 C CA . LYS B 1 205 ? -8.516 15.039 27.672 1 98 205 LYS B CA 1
ATOM 5976 C C . LYS B 1 205 ? -7.426 14.719 28.688 1 98 205 LYS B C 1
ATOM 5978 O O . LYS B 1 205 ? -6.523 15.531 28.906 1 98 205 LYS B O 1
ATOM 5983 N N . ASN B 1 206 ? -7.43 13.516 29.297 1 97.81 206 ASN B N 1
ATOM 5984 C CA . ASN B 1 206 ? -6.473 13.156 30.344 1 97.81 206 ASN B CA 1
ATOM 5985 C C . ASN B 1 206 ? -5.5 12.078 29.875 1 97.81 206 ASN B C 1
ATOM 5987 O O . ASN B 1 206 ? -4.75 11.516 30.672 1 97.81 206 ASN B O 1
ATOM 5991 N N . GLN B 1 207 ? -5.492 11.781 28.578 1 98.12 207 GLN B N 1
ATOM 5992 C CA . GLN B 1 207 ? -4.664 10.727 28 1 98.12 207 GLN B CA 1
ATOM 5993 C C . GLN B 1 207 ? -3.188 11.109 28.031 1 98.12 207 GLN B C 1
ATOM 5995 O O . GLN B 1 207 ? -2.832 12.25 27.703 1 98.12 207 GLN B O 1
ATOM 6000 N N . VAL B 1 208 ? -2.375 10.172 28.531 1 98.19 208 VAL B N 1
ATOM 6001 C CA . VAL B 1 208 ? -0.922 10.258 28.422 1 98.19 208 VAL B CA 1
ATOM 6002 C C . VAL B 1 208 ? -0.388 9.07 27.625 1 98.19 208 VAL B C 1
ATOM 6004 O O . VAL B 1 208 ? -0.713 7.918 27.922 1 98.19 208 VAL B O 1
ATOM 6007 N N . ILE B 1 209 ? 0.323 9.312 26.625 1 98.19 209 ILE B N 1
ATOM 6008 C CA . ILE B 1 209 ? 0.903 8.273 25.781 1 98.19 209 ILE B CA 1
ATOM 6009 C C . ILE B 1 209 ? 2.393 8.125 26.094 1 98.19 209 ILE B C 1
ATOM 6011 O O . ILE B 1 209 ? 3.158 9.078 25.938 1 98.19 209 ILE B O 1
ATOM 6015 N N . ASP B 1 210 ? 2.799 6.98 26.531 1 96.75 210 ASP B N 1
ATOM 6016 C CA . ASP B 1 210 ? 4.188 6.738 26.891 1 96.75 210 ASP B CA 1
ATOM 6017 C C . ASP B 1 210 ? 5.012 6.305 25.688 1 96.75 210 ASP B C 1
ATOM 6019 O O . ASP B 1 210 ? 5.512 5.18 25.641 1 96.75 210 ASP B O 1
ATOM 6023 N N . MET B 1 211 ? 5.125 7.172 24.734 1 96.12 211 MET B N 1
ATOM 6024 C CA . MET B 1 211 ? 5.887 7.012 23.5 1 96.12 211 MET B CA 1
ATOM 6025 C C . MET B 1 211 ? 6.496 8.336 23.062 1 96.12 211 MET B C 1
ATOM 6027 O O . MET B 1 211 ? 5.855 9.383 23.172 1 96.12 211 MET B O 1
ATOM 6031 N N . GLU B 1 212 ? 7.746 8.281 22.656 1 98.19 212 GLU B N 1
ATOM 6032 C CA . GLU B 1 212 ? 8.312 9.422 21.938 1 98.19 212 GLU B CA 1
ATOM 6033 C C . GLU B 1 212 ? 7.977 9.375 20.453 1 98.19 212 GLU B C 1
ATOM 6035 O O . GLU B 1 212 ? 8.469 8.508 19.734 1 98.19 212 GLU B O 1
ATOM 6040 N N . ALA B 1 213 ? 7.098 10.258 20.062 1 98.88 213 ALA B N 1
ATOM 6041 C CA . ALA B 1 213 ? 6.863 10.344 18.625 1 98.88 213 ALA B CA 1
ATOM 6042 C C . ALA B 1 213 ? 8.172 10.539 17.859 1 98.88 213 ALA B C 1
ATOM 6044 O O . ALA B 1 213 ? 9.109 11.148 18.375 1 98.88 213 ALA B O 1
ATOM 6045 N N . PHE B 1 214 ? 8.234 10.047 16.625 1 98.69 214 PHE B N 1
ATOM 6046 C CA . PHE B 1 214 ? 9.445 10.125 15.812 1 98.69 214 PHE B CA 1
ATOM 6047 C C . PHE B 1 214 ? 9.898 11.57 15.664 1 98.69 214 PHE B C 1
ATOM 6049 O O . PHE B 1 214 ? 11.078 11.883 15.859 1 98.69 214 PHE B O 1
ATOM 6056 N N . VAL B 1 215 ? 9.008 12.453 15.375 1 98.88 215 VAL B N 1
ATOM 6057 C CA . VAL B 1 215 ? 9.336 13.852 15.133 1 98.88 215 VAL B CA 1
ATOM 6058 C C . VAL B 1 215 ? 9.836 14.5 16.422 1 98.88 215 VAL B C 1
ATOM 6060 O O . VAL B 1 215 ? 10.742 15.336 16.391 1 98.88 215 VAL B O 1
ATOM 6063 N N . TYR B 1 216 ? 9.266 14.148 17.547 1 98.88 216 TYR B N 1
ATOM 6064 C CA . TYR B 1 216 ? 9.742 14.648 18.828 1 98.88 216 TYR B CA 1
ATOM 6065 C C . TYR B 1 216 ? 11.172 14.188 19.109 1 98.88 216 TYR B C 1
ATOM 6067 O O . TYR B 1 216 ? 12.008 14.977 19.547 1 98.88 216 TYR B O 1
ATOM 6075 N N . LYS B 1 217 ? 11.422 12.914 18.812 1 98.56 217 LYS B N 1
ATOM 6076 C CA . LYS B 1 217 ? 12.766 12.383 19 1 98.56 217 LYS B CA 1
ATOM 6077 C C . LYS B 1 217 ? 13.781 13.141 18.141 1 98.56 217 LYS B C 1
ATOM 6079 O O . LYS B 1 217 ? 14.883 13.438 18.609 1 98.56 217 LYS B O 1
ATOM 6084 N N . ARG B 1 218 ? 13.414 13.414 16.953 1 98.25 218 ARG B N 1
ATOM 6085 C CA . ARG B 1 218 ? 14.297 14.148 16.047 1 98.25 218 ARG B CA 1
ATOM 6086 C C . ARG B 1 218 ? 14.594 15.539 16.578 1 98.25 218 ARG B C 1
ATOM 6088 O O . ARG B 1 218 ? 15.758 15.961 16.641 1 98.25 218 ARG B O 1
ATOM 6095 N N . LEU B 1 219 ? 13.594 16.219 17.016 1 98.81 219 LEU B N 1
ATOM 6096 C CA . LEU B 1 219 ? 13.758 17.578 17.5 1 98.81 219 LEU B CA 1
ATOM 6097 C C . LEU B 1 219 ? 14.523 17.594 18.812 1 98.81 219 LEU B C 1
ATOM 6099 O O . LEU B 1 219 ? 15.367 18.469 19.031 1 98.81 219 LEU B O 1
ATOM 6103 N N . LYS B 1 220 ? 14.227 16.672 19.641 1 98.62 220 LYS B N 1
ATOM 6104 C CA . LYS B 1 220 ? 14.938 16.531 20.922 1 98.62 220 LYS B CA 1
ATOM 6105 C C . LYS B 1 220 ? 16.438 16.359 20.688 1 98.62 220 LYS B C 1
ATOM 6107 O O . LYS B 1 220 ? 17.25 16.953 21.391 1 98.62 220 LYS B O 1
ATOM 6112 N N . SER B 1 221 ? 16.812 15.602 19.703 1 97.88 221 SER B N 1
ATOM 6113 C CA . SER B 1 221 ? 18.203 15.305 19.406 1 97.88 221 SER B CA 1
ATOM 6114 C C . SER B 1 221 ? 18.938 16.547 18.906 1 97.88 221 SER B C 1
ATOM 6116 O O . SER B 1 221 ? 20.172 16.609 18.953 1 97.88 221 SER B O 1
ATOM 6118 N N . THR B 1 222 ? 18.219 17.547 18.422 1 98.06 222 THR B N 1
ATOM 6119 C CA . THR B 1 222 ? 18.812 18.766 17.906 1 98.06 222 THR B CA 1
ATOM 6120 C C . THR B 1 222 ? 19.047 19.766 19.031 1 98.06 222 THR B C 1
ATOM 6122 O O . THR B 1 222 ? 19.672 20.812 18.828 1 98.06 222 THR B O 1
ATOM 6125 N N . GLY B 1 223 ? 18.516 19.5 20.188 1 98.62 223 GLY B N 1
ATOM 6126 C CA . GLY B 1 223 ? 18.641 20.406 21.312 1 98.62 223 GLY B CA 1
ATOM 6127 C C . GLY B 1 223 ? 17.516 21.438 21.375 1 98.62 223 GLY B C 1
ATOM 6128 O O . GLY B 1 223 ? 17.562 22.359 22.188 1 98.62 223 GLY B O 1
ATOM 6129 N N . ALA B 1 224 ? 16.516 21.328 20.547 1 98.88 224 ALA B N 1
ATOM 6130 C CA . ALA B 1 224 ? 15.375 22.234 20.578 1 98.88 224 ALA B CA 1
ATOM 6131 C C . ALA B 1 224 ? 14.602 22.094 21.891 1 98.88 224 ALA B C 1
ATOM 6133 O O . ALA B 1 224 ? 14.734 21.094 22.594 1 98.88 224 ALA B O 1
ATOM 6134 N N . VAL B 1 225 ? 13.828 23.094 22.203 1 98.94 225 VAL B N 1
ATOM 6135 C CA . VAL B 1 225 ? 13.172 23.172 23.5 1 98.94 225 VAL B CA 1
ATOM 6136 C C . VAL B 1 225 ? 11.656 23.203 23.328 1 98.94 225 VAL B C 1
ATOM 6138 O O . VAL B 1 225 ? 11.102 24.156 22.781 1 98.94 225 VAL B O 1
ATOM 6141 N N . LEU B 1 226 ? 10.953 22.141 23.781 1 98.94 226 LEU B N 1
ATOM 6142 C CA . LEU B 1 226 ? 9.508 22.078 23.625 1 98.94 226 LEU B CA 1
ATOM 6143 C C . LEU B 1 226 ? 8.797 22.922 24.672 1 98.94 226 LEU B C 1
ATOM 6145 O O . LEU B 1 226 ? 8.891 22.656 25.875 1 98.94 226 LEU B O 1
ATOM 6149 N N . LEU B 1 227 ? 8.031 23.906 24.203 1 98.88 227 LEU B N 1
ATOM 6150 C CA . LEU B 1 227 ? 7.371 24.844 25.109 1 98.88 227 LEU B CA 1
ATOM 6151 C C . LEU B 1 227 ? 5.965 24.375 25.453 1 98.88 227 LEU B C 1
ATOM 6153 O O . LEU B 1 227 ? 5.465 24.641 26.562 1 98.88 227 LEU B O 1
ATOM 6157 N N . ALA B 1 228 ? 5.32 23.734 24.453 1 98.88 228 ALA B N 1
ATOM 6158 C CA . ALA B 1 228 ? 3.898 23.469 24.641 1 98.88 228 ALA B CA 1
ATOM 6159 C C . ALA B 1 228 ? 3.381 22.469 23.609 1 98.88 228 ALA B C 1
ATOM 6161 O O . ALA B 1 228 ? 3.945 22.344 22.516 1 98.88 228 ALA B O 1
ATOM 6162 N N . LYS B 1 229 ? 2.348 21.75 24.047 1 98.88 229 LYS B N 1
ATOM 6163 C CA . LYS B 1 229 ? 1.446 21.078 23.125 1 98.88 229 LYS B CA 1
ATOM 6164 C C . LYS B 1 229 ? 0.342 22.016 22.641 1 98.88 229 LYS B C 1
ATOM 6166 O O . LYS B 1 229 ? -0.422 22.547 23.453 1 98.88 229 LYS B O 1
ATOM 6171 N N . LEU B 1 230 ? 0.354 22.188 21.359 1 98.94 230 LEU B N 1
ATOM 6172 C CA . LEU B 1 230 ? -0.521 23.203 20.781 1 98.94 230 LEU B CA 1
ATOM 6173 C C . LEU B 1 230 ? -1.814 22.578 20.281 1 98.94 230 LEU B C 1
ATOM 6175 O O . LEU B 1 230 ? -1.854 21.391 19.969 1 98.94 230 LEU B O 1
ATOM 6179 N N . VAL B 1 231 ? -2.809 23.375 20.078 1 98.81 231 VAL B N 1
ATOM 6180 C CA . VAL B 1 231 ? -4.18 22.938 19.844 1 98.81 231 VAL B CA 1
ATOM 6181 C C . VAL B 1 231 ? -4.262 22.203 18.5 1 98.81 231 VAL B C 1
ATOM 6183 O O . VAL B 1 231 ? -3.766 22.703 17.484 1 98.81 231 VAL B O 1
ATOM 6186 N N . ALA B 1 232 ? -4.836 21.062 18.578 1 98.5 232 ALA B N 1
ATOM 6187 C CA . ALA B 1 232 ? -5.469 20.391 17.453 1 98.5 232 ALA B CA 1
ATOM 6188 C C . ALA B 1 232 ? -6.988 20.469 17.547 1 98.5 232 ALA B C 1
ATOM 6190 O O . ALA B 1 232 ? -7.559 20.359 18.641 1 98.5 232 ALA B O 1
ATOM 6191 N N . GLY B 1 233 ? -7.656 20.797 16.391 1 98.44 233 GLY B N 1
ATOM 6192 C CA . GLY B 1 233 ? -9.086 20.531 16.453 1 98.44 233 GLY B CA 1
ATOM 6193 C C . GLY B 1 233 ? -9.406 19.125 16.922 1 98.44 233 GLY B C 1
ATOM 6194 O O . GLY B 1 233 ? -8.633 18.203 16.703 1 98.44 233 GLY B O 1
ATOM 6195 N N . SER B 1 234 ? -10.586 18.969 17.516 1 98.81 234 SER B N 1
ATOM 6196 C CA . SER B 1 234 ? -10.93 17.703 18.156 1 98.81 234 SER B CA 1
ATOM 6197 C C . SER B 1 234 ? -10.781 16.547 17.188 1 98.81 234 SER B C 1
ATOM 6199 O O . SER B 1 234 ? -11.422 16.516 16.125 1 98.81 234 SER B O 1
ATOM 6201 N N . LEU B 1 235 ? -9.914 15.609 17.547 1 98.81 235 LEU B N 1
ATOM 6202 C CA . LEU B 1 235 ? -9.562 14.438 16.734 1 98.81 235 LEU B CA 1
ATOM 6203 C C . LEU B 1 235 ? -9.117 14.852 15.344 1 98.81 235 LEU B C 1
ATOM 6205 O O . LEU B 1 235 ? -9.383 14.148 14.367 1 98.81 235 LEU B O 1
ATOM 6209 N N . GLY B 1 236 ? -8.484 15.992 15.211 1 98.56 236 GLY B N 1
ATOM 6210 C CA . GLY B 1 236 ? -7.867 16.438 13.969 1 98.56 236 GLY B CA 1
ATOM 6211 C C . GLY B 1 236 ? -8.852 17.078 13.008 1 98.56 236 GLY B C 1
ATOM 6212 O O . GLY B 1 236 ? -8.602 17.125 11.805 1 98.56 236 GLY B O 1
ATOM 6213 N N . TYR B 1 237 ? -10.031 17.531 13.57 1 98.31 237 TYR B N 1
ATOM 6214 C CA . TYR B 1 237 ? -11.031 18.172 12.719 1 98.31 237 TYR B CA 1
ATOM 6215 C C . TYR B 1 237 ? -11.133 19.656 13.016 1 98.31 237 TYR B C 1
ATOM 6217 O O . TYR B 1 237 ? -11.547 20.062 14.102 1 98.31 237 TYR B O 1
ATOM 6225 N N . ASP B 1 238 ? -10.719 20.453 12.055 1 97.69 238 ASP B N 1
ATOM 6226 C CA . ASP B 1 238 ? -10.875 21.906 12.07 1 97.69 238 ASP B CA 1
ATOM 6227 C C . ASP B 1 238 ? -10.289 22.5 13.344 1 97.69 238 ASP B C 1
ATOM 6229 O O . ASP B 1 238 ? -9.18 22.141 13.75 1 97.69 238 ASP B O 1
ATOM 6233 N N . ASP B 1 239 ? -10.977 23.516 14.039 1 98.69 239 ASP B N 1
ATOM 6234 C CA . ASP B 1 239 ? -10.281 24.312 15.047 1 98.69 239 ASP B CA 1
ATOM 6235 C C . ASP B 1 239 ? -11.055 24.344 16.359 1 98.69 239 ASP B C 1
ATOM 6237 O O . ASP B 1 239 ? -10.758 25.141 17.25 1 98.69 239 ASP B O 1
ATOM 6241 N N . ILE B 1 240 ? -12.164 23.5 16.484 1 98.69 240 ILE B N 1
ATOM 6242 C CA . ILE B 1 240 ? -12.898 23.375 17.734 1 98.69 240 ILE B CA 1
ATOM 6243 C C . ILE B 1 240 ? -12.289 22.25 18.578 1 98.69 240 ILE B C 1
ATOM 6245 O O . ILE B 1 240 ? -12.039 21.156 18.078 1 98.69 240 ILE B O 1
ATOM 6249 N N . TRP B 1 241 ? -12.023 22.531 19.828 1 98.38 241 TRP B N 1
ATOM 6250 C CA . TRP B 1 241 ? -11.438 21.578 20.766 1 98.38 241 TRP B CA 1
ATOM 6251 C C . TRP B 1 241 ? -12.078 21.719 22.141 1 98.38 241 TRP B C 1
ATOM 6253 O O . TRP B 1 241 ? -12.938 22.578 22.344 1 98.38 241 TRP B O 1
ATOM 6263 N N . PHE B 1 242 ? -11.781 20.844 23.141 1 98.12 242 PHE B N 1
ATOM 6264 C CA . PHE B 1 242 ? -12.531 20.75 24.391 1 98.12 242 PHE B CA 1
ATOM 6265 C C . PHE B 1 242 ? -12.391 22.031 25.203 1 98.12 242 PHE B C 1
ATOM 6267 O O . PHE B 1 242 ? -13.188 22.281 26.109 1 98.12 242 PHE B O 1
ATOM 6274 N N . GLY B 1 243 ? -11.406 22.859 24.906 1 97.38 243 GLY B N 1
ATOM 6275 C CA . GLY B 1 243 ? -11.172 24.078 25.672 1 97.38 243 GLY B CA 1
ATOM 6276 C C . GLY B 1 243 ? -11.719 25.328 24.984 1 97.38 243 GLY B C 1
ATOM 6277 O O . GLY B 1 243 ? -11.672 26.422 25.562 1 97.38 243 GLY B O 1
ATOM 6278 N N . GLY B 1 244 ? -12.273 25.188 23.781 1 97.38 244 GLY B N 1
ATOM 6279 C CA . GLY B 1 244 ? -12.797 26.328 23.047 1 97.38 244 GLY B CA 1
ATOM 6280 C C . GLY B 1 244 ? -12.617 26.219 21.547 1 97.38 244 GLY B C 1
ATOM 6281 O O . GLY B 1 244 ? -12.859 25.156 20.969 1 97.38 244 GLY B O 1
ATOM 6282 N N . ARG B 1 245 ? -12.305 27.344 20.984 1 98.31 245 ARG B N 1
ATOM 6283 C CA . ARG B 1 245 ? -12.047 27.422 19.547 1 98.31 245 ARG B CA 1
ATOM 6284 C C . ARG B 1 245 ? -10.906 28.391 19.25 1 98.31 245 ARG B C 1
ATOM 6286 O O . ARG B 1 245 ? -10.953 29.562 19.672 1 98.31 245 ARG B O 1
ATOM 6293 N N . THR B 1 246 ? -9.883 27.953 18.594 1 98.38 246 THR B N 1
ATOM 6294 C CA . THR B 1 246 ? -8.68 28.734 18.344 1 98.38 246 THR B CA 1
ATOM 6295 C C . THR B 1 246 ? -8.969 29.906 17.406 1 98.38 246 THR B C 1
ATOM 6297 O O . THR B 1 246 ? -9.609 29.719 16.359 1 98.38 246 THR B O 1
ATOM 6300 N N . ARG B 1 247 ? -8.391 31.047 17.719 1 96.25 247 ARG B N 1
ATOM 6301 C CA . ARG B 1 247 ? -8.727 32.25 16.969 1 96.25 247 ARG B CA 1
ATOM 6302 C C . ARG B 1 247 ? -7.605 32.625 16 1 96.25 247 ARG B C 1
ATOM 6304 O O . ARG B 1 247 ? -6.48 32.125 16.125 1 96.25 247 ARG B O 1
ATOM 6311 N N . ASN B 1 248 ? -7.965 33.5 15.008 1 95.62 248 ASN B N 1
ATOM 6312 C CA . ASN B 1 248 ? -7.047 34.062 14.031 1 95.62 248 ASN B CA 1
ATOM 6313 C C . ASN B 1 248 ? -6.34 35.312 14.578 1 95.62 248 ASN B C 1
ATOM 6315 O O . ASN B 1 248 ? -6.984 36.312 14.891 1 95.62 248 ASN B O 1
ATOM 6319 N N . PRO B 1 249 ? -5.016 35.25 14.656 1 95.25 249 PRO B N 1
ATOM 6320 C CA . PRO B 1 249 ? -4.285 36.375 15.234 1 95.25 249 PRO B CA 1
ATOM 6321 C C . PRO B 1 249 ? -4.508 37.688 14.461 1 95.25 249 PRO B C 1
ATOM 6323 O O . PRO B 1 249 ? -4.426 38.781 15.039 1 95.25 249 PRO B O 1
ATOM 6326 N N . TRP B 1 250 ? -4.801 37.625 13.195 1 93.25 250 TRP B N 1
ATOM 6327 C CA . TRP B 1 250 ? -4.969 38.844 12.375 1 93.25 250 TRP B CA 1
ATOM 6328 C C . TRP B 1 250 ? -6.371 39.406 12.531 1 93.25 250 TRP B C 1
ATOM 6330 O O . TRP B 1 250 ? -6.617 40.562 12.195 1 93.25 250 TRP B O 1
ATOM 6340 N N . ASN B 1 251 ? -7.266 38.594 12.922 1 90.19 251 ASN B N 1
ATOM 6341 C CA . ASN B 1 251 ? -8.648 38.969 13.195 1 90.19 251 ASN B CA 1
ATOM 6342 C C . ASN B 1 251 ? -9.266 38.062 14.266 1 90.19 251 ASN B C 1
ATOM 6344 O O . ASN B 1 251 ? -9.867 37.031 13.961 1 90.19 251 ASN B O 1
ATOM 6348 N N . ILE B 1 252 ? -9.234 38.469 15.461 1 89.81 252 ILE B N 1
ATOM 6349 C CA . ILE B 1 252 ? -9.57 37.656 16.625 1 89.81 252 ILE B CA 1
ATOM 6350 C C . ILE B 1 252 ? -11.062 37.344 16.625 1 89.81 252 ILE B C 1
ATOM 6352 O O . ILE B 1 252 ? -11.516 36.469 17.359 1 89.81 252 ILE B O 1
ATOM 6356 N N . GLU B 1 253 ? -11.883 37.969 15.773 1 87.06 253 GLU B N 1
ATOM 6357 C CA . GLU B 1 253 ? -13.297 37.656 15.625 1 87.06 253 GLU B CA 1
ATOM 6358 C C . GLU B 1 253 ? -13.484 36.406 14.742 1 87.06 253 GLU B C 1
ATOM 6360 O O . GLU B 1 253 ? -14.555 35.812 14.742 1 87.06 253 GLU B O 1
ATOM 6365 N N . GLU B 1 254 ? -12.438 36.125 14.039 1 91.25 254 GLU B N 1
ATOM 6366 C CA . GLU B 1 254 ? -12.43 34.938 13.211 1 91.25 254 GLU B CA 1
ATOM 6367 C C . GLU B 1 254 ? -11.625 33.812 13.859 1 91.25 254 GLU B C 1
ATOM 6369 O O . GLU B 1 254 ? -10.914 34.031 14.844 1 91.25 254 GLU B O 1
ATOM 6374 N N . PHE B 1 255 ? -11.781 32.688 13.32 1 96.25 255 PHE B N 1
ATOM 6375 C CA . PHE B 1 255 ? -11.086 31.516 13.867 1 96.25 255 PHE B CA 1
ATOM 6376 C C . PHE B 1 255 ? -10.016 31.016 12.906 1 96.25 255 PHE B C 1
ATOM 6378 O O . PHE B 1 255 ? -9.914 31.5 11.773 1 96.25 255 PHE B O 1
ATOM 6385 N N . SER B 1 256 ? -9.172 30.188 13.375 1 96.94 256 SER B N 1
ATOM 6386 C CA . SER B 1 256 ? -7.965 29.812 12.656 1 96.94 256 SER B CA 1
ATOM 6387 C C . SER B 1 256 ? -8.281 28.859 11.5 1 96.94 256 SER B C 1
ATOM 6389 O O . SER B 1 256 ? -7.508 28.75 10.555 1 96.94 256 SER B O 1
ATOM 6391 N N . THR B 1 257 ? -9.438 28.047 11.617 1 96.69 257 THR B N 1
ATOM 6392 C CA . THR B 1 257 ? -9.75 26.922 10.75 1 96.69 257 THR B CA 1
ATOM 6393 C C . THR B 1 257 ? -8.648 25.875 10.797 1 96.69 257 THR B C 1
ATOM 6395 O O . THR B 1 257 ? -7.637 26.062 11.484 1 96.69 257 THR B O 1
ATOM 6398 N N . GLY B 1 258 ? -8.922 24.688 10.195 1 97.44 258 GLY B N 1
ATOM 6399 C CA . GLY B 1 258 ? -7.949 23.625 10.07 1 97.44 258 GLY B CA 1
ATOM 6400 C C . GLY B 1 258 ? -7.566 23 11.406 1 97.44 258 GLY B C 1
ATOM 6401 O O . GLY B 1 258 ? -7.602 23.688 12.438 1 97.44 258 GLY B O 1
ATOM 6402 N N . SER B 1 259 ? -7.016 21.797 11.344 1 98.44 259 SER B N 1
ATOM 6403 C CA . SER B 1 259 ? -6.797 21.078 12.594 1 98.44 259 SER B CA 1
ATOM 6404 C C . SER B 1 259 ? -5.438 21.422 13.195 1 98.44 259 SER B C 1
ATOM 6406 O O . SER B 1 259 ? -5.184 21.141 14.367 1 98.44 259 SER B O 1
ATOM 6408 N N . SER B 1 260 ? -4.496 21.953 12.422 1 98.88 260 SER B N 1
ATOM 6409 C CA . SER B 1 260 ? -3.289 22.516 13.016 1 98.88 260 SER B CA 1
ATOM 6410 C C . SER B 1 260 ? -3.51 23.953 13.461 1 98.88 260 SER B C 1
ATOM 6412 O O . SER B 1 260 ? -2.732 24.844 13.109 1 98.88 260 SER B O 1
ATOM 6414 N N . ALA B 1 261 ? -4.5 24.156 14.227 1 98.88 261 ALA B N 1
ATOM 6415 C CA . ALA B 1 261 ? -4.957 25.469 14.664 1 98.88 261 ALA B CA 1
ATOM 6416 C C . ALA B 1 261 ? -3.93 26.125 15.57 1 98.88 261 ALA B C 1
ATOM 6418 O O . ALA B 1 261 ? -3.525 27.281 15.336 1 98.88 261 ALA B O 1
ATOM 6419 N N . GLY B 1 262 ? -3.514 25.422 16.578 1 98.88 262 GLY B N 1
ATOM 6420 C CA . GLY B 1 262 ? -2.525 25.938 17.516 1 98.88 262 GLY B CA 1
ATOM 6421 C C . GLY B 1 262 ? -1.204 26.281 16.859 1 98.88 262 GLY B C 1
ATOM 6422 O O . GLY B 1 262 ? -0.703 27.406 17.016 1 98.88 262 GLY B O 1
ATOM 6423 N N . PRO B 1 263 ? -0.656 25.344 16.094 1 98.94 263 PRO B N 1
ATOM 6424 C CA . PRO B 1 263 ? 0.601 25.625 15.391 1 98.94 263 PRO B CA 1
ATOM 6425 C C . PRO B 1 263 ? 0.526 26.875 14.523 1 98.94 263 PRO B C 1
ATOM 6427 O O . PRO B 1 263 ? 1.439 27.703 14.547 1 98.94 263 PRO B O 1
ATOM 6430 N N . ALA B 1 264 ? -0.547 27.047 13.828 1 98.88 264 ALA B N 1
ATOM 6431 C CA . ALA B 1 264 ? -0.686 28.188 12.93 1 98.88 264 ALA B CA 1
ATOM 6432 C C . ALA B 1 264 ? -0.831 29.484 13.719 1 98.88 264 ALA B C 1
ATOM 6434 O O . ALA B 1 264 ? -0.083 30.438 13.5 1 98.88 264 ALA B O 1
ATOM 6435 N N . ALA B 1 265 ? -1.709 29.516 14.672 1 98.56 265 ALA B N 1
ATOM 6436 C CA . ALA B 1 265 ? -2 30.734 15.43 1 98.56 265 ALA B CA 1
ATOM 6437 C C . ALA B 1 265 ? -0.806 31.141 16.281 1 98.56 265 ALA B C 1
ATOM 6439 O O . ALA B 1 265 ? -0.465 32.344 16.344 1 98.56 265 ALA B O 1
ATOM 6440 N N . SER B 1 266 ? -0.2 30.172 16.906 1 98.75 266 SER B N 1
ATOM 6441 C CA . SER B 1 266 ? 0.919 30.469 17.797 1 98.75 266 SER B CA 1
ATOM 6442 C C . SER B 1 266 ? 2.123 30.984 17.016 1 98.75 266 SER B C 1
ATOM 6444 O O . SER B 1 266 ? 2.803 31.906 17.453 1 98.75 266 SER B O 1
ATOM 6446 N N . THR B 1 267 ? 2.4 30.359 15.883 1 98.69 267 THR B N 1
ATOM 6447 C CA . THR B 1 267 ? 3.508 30.828 15.055 1 98.69 267 THR B CA 1
ATOM 6448 C C . THR B 1 267 ? 3.227 32.219 14.5 1 98.69 267 THR B C 1
ATOM 6450 O O . THR B 1 267 ? 4.105 33.094 14.508 1 98.69 267 THR B O 1
ATOM 6453 N N . SER B 1 268 ? 2.031 32.438 14.07 1 97.62 268 SER B N 1
ATOM 6454 C CA . SER B 1 268 ? 1.611 33.719 13.523 1 97.62 268 SER B CA 1
ATOM 6455 C C . SER B 1 268 ? 1.783 34.844 14.547 1 97.62 268 SER B C 1
ATOM 6457 O O . SER B 1 268 ? 2.283 35.906 14.219 1 97.62 268 SER B O 1
ATOM 6459 N N . ALA B 1 269 ? 1.491 34.594 15.766 1 96.81 269 ALA B N 1
ATOM 6460 C CA . ALA B 1 269 ? 1.472 35.594 16.828 1 96.81 269 ALA B CA 1
ATOM 6461 C C . ALA B 1 269 ? 2.844 35.719 17.484 1 96.81 269 ALA B C 1
ATOM 6463 O O . ALA B 1 269 ? 3.014 36.5 18.422 1 96.81 269 ALA B O 1
ATOM 6464 N N . GLY B 1 270 ? 3.793 34.969 17.062 1 97.44 270 GLY B N 1
ATOM 6465 C CA . GLY B 1 270 ? 5.117 35.031 17.656 1 97.44 270 GLY B CA 1
ATOM 6466 C C . GLY B 1 270 ? 5.176 34.406 19.047 1 97.44 270 GLY B C 1
ATOM 6467 O O . GLY B 1 270 ? 5.977 34.812 19.875 1 97.44 270 GLY B O 1
ATOM 6468 N N . MET B 1 271 ? 4.293 33.5 19.281 1 98.06 271 MET B N 1
ATOM 6469 C CA . MET B 1 271 ? 4.289 32.781 20.547 1 98.06 271 MET B CA 1
ATOM 6470 C C . MET B 1 271 ? 5.332 31.656 20.531 1 98.06 271 MET B C 1
ATOM 6472 O O . MET B 1 271 ? 5.777 31.203 21.594 1 98.06 271 MET B O 1
ATOM 6476 N N . VAL B 1 272 ? 5.707 31.172 19.375 1 98.69 272 VAL B N 1
ATOM 6477 C CA . VAL B 1 272 ? 6.801 30.234 19.109 1 98.69 272 VAL B CA 1
ATOM 6478 C C . VAL B 1 272 ? 7.492 30.594 17.812 1 98.69 272 VAL B C 1
ATOM 6480 O O . VAL B 1 272 ? 6.863 31.125 16.891 1 98.69 272 VAL B O 1
ATOM 6483 N N . PRO B 1 273 ? 8.844 30.281 17.734 1 98.38 273 PRO B N 1
ATOM 6484 C CA . PRO B 1 273 ? 9.523 30.531 16.469 1 98.38 273 PRO B CA 1
ATOM 6485 C C . PRO B 1 273 ? 9.07 29.578 15.359 1 98.38 273 PRO B C 1
ATOM 6487 O O . PRO B 1 273 ? 9.078 29.953 14.18 1 98.38 273 PRO B O 1
ATOM 6490 N N . PHE B 1 274 ? 8.75 28.375 15.727 1 98.88 274 PHE B N 1
ATOM 6491 C CA . PHE B 1 274 ? 8.195 27.422 14.781 1 98.88 274 PHE B CA 1
ATOM 6492 C C . PHE B 1 274 ? 7.363 26.359 15.508 1 98.88 274 PHE B C 1
ATOM 6494 O O . PHE B 1 274 ? 7.445 26.234 16.734 1 98.88 274 PHE B O 1
ATOM 6501 N N . ALA B 1 275 ? 6.539 25.688 14.781 1 98.94 275 ALA B N 1
ATOM 6502 C CA . ALA B 1 275 ? 5.719 24.609 15.305 1 98.94 275 ALA B CA 1
ATOM 6503 C C . ALA B 1 275 ? 5.562 23.5 14.266 1 98.94 275 ALA B C 1
ATOM 6505 O O . ALA B 1 275 ? 5.754 23.719 13.07 1 98.94 275 ALA B O 1
ATOM 6506 N N . ILE B 1 276 ? 5.301 22.281 14.758 1 98.94 276 ILE B N 1
ATOM 6507 C CA . ILE B 1 276 ? 4.992 21.156 13.883 1 98.94 276 ILE B CA 1
ATOM 6508 C C . ILE B 1 276 ? 3.49 20.875 13.906 1 98.94 276 ILE B C 1
ATOM 6510 O O . ILE B 1 276 ? 2.891 20.766 14.977 1 98.94 276 ILE B O 1
ATOM 6514 N N . GLY B 1 277 ? 2.922 20.906 12.727 1 98.94 277 GLY B N 1
ATOM 6515 C CA . GLY B 1 277 ? 1.544 20.484 12.547 1 98.94 277 GLY B CA 1
ATOM 6516 C C . GLY B 1 277 ? 1.41 19.266 11.656 1 98.94 277 GLY B C 1
ATOM 6517 O O . GLY B 1 277 ? 2.385 18.547 11.43 1 98.94 277 GLY B O 1
ATOM 6518 N N . SER B 1 278 ? 0.171 18.922 11.336 1 98.81 278 SER B N 1
ATOM 6519 C CA . SER B 1 278 ? -0.123 17.781 10.469 1 98.81 278 SER B CA 1
ATOM 6520 C C . SER B 1 278 ? -1.231 18.125 9.477 1 98.81 278 SER B C 1
ATOM 6522 O O . SER B 1 278 ? -1.982 19.078 9.68 1 98.81 278 SER B O 1
ATOM 6524 N N . GLU B 1 279 ? -1.195 17.422 8.398 1 98.81 279 GLU B N 1
ATOM 6525 C CA . GLU B 1 279 ? -2.262 17.562 7.41 1 98.81 279 GLU B CA 1
ATOM 6526 C C . GLU B 1 279 ? -2.672 16.203 6.848 1 98.81 279 GLU B C 1
ATOM 6528 O O . GLU B 1 279 ? -1.818 15.414 6.441 1 98.81 279 GLU B O 1
ATOM 6533 N N . THR B 1 280 ? -3.977 15.891 7.008 1 98.75 280 THR B N 1
ATOM 6534 C CA . THR B 1 280 ? -4.633 14.82 6.258 1 98.75 280 THR B CA 1
ATOM 6535 C C . THR B 1 280 ? -5.23 15.359 4.961 1 98.75 280 THR B C 1
ATOM 6537 O O . THR B 1 280 ? -5.012 14.789 3.889 1 98.75 280 THR B O 1
ATOM 6540 N N . ALA B 1 281 ? -5.93 16.469 5.203 1 98.5 281 ALA B N 1
ATOM 6541 C CA . ALA B 1 281 ? -6.5 17.25 4.098 1 98.5 281 ALA B CA 1
ATOM 6542 C C . ALA B 1 281 ? -6.766 18.688 4.516 1 98.5 281 ALA B C 1
ATOM 6544 O O . ALA B 1 281 ? -7.789 18.984 5.137 1 98.5 281 ALA B O 1
ATOM 6545 N N . GLY B 1 282 ? -5.793 19.516 4.238 1 98.5 282 GLY B N 1
ATOM 6546 C CA . GLY B 1 282 ? -6.008 20.938 4.438 1 98.5 282 GLY B CA 1
ATOM 6547 C C . GLY B 1 282 ? -5.59 21.422 5.812 1 98.5 282 GLY B C 1
ATOM 6548 O O . GLY B 1 282 ? -5.621 22.625 6.09 1 98.5 282 GLY B O 1
ATOM 6549 N N . SER B 1 283 ? -5.105 20.547 6.656 1 98.62 283 SER B N 1
ATOM 6550 C CA . SER B 1 283 ? -4.918 20.891 8.062 1 98.62 283 SER B CA 1
ATOM 6551 C C . SER B 1 283 ? -3.617 21.656 8.273 1 98.62 283 SER B C 1
ATOM 6553 O O . SER B 1 283 ? -3.381 22.219 9.344 1 98.62 283 SER B O 1
ATOM 6555 N N . ILE B 1 284 ? -2.789 21.781 7.344 1 98.81 284 ILE B N 1
ATOM 6556 C CA . ILE B 1 284 ? -1.672 22.719 7.355 1 98.81 284 ILE B CA 1
ATOM 6557 C C . ILE B 1 284 ? -1.979 23.891 6.434 1 98.81 284 ILE B C 1
ATOM 6559 O O . ILE B 1 284 ? -1.859 25.062 6.836 1 98.81 284 ILE B O 1
ATOM 6563 N N . THR B 1 285 ? -2.475 23.641 5.266 1 98.69 285 THR B N 1
ATOM 6564 C CA . THR B 1 285 ? -2.664 24.641 4.223 1 98.69 285 THR B CA 1
ATOM 6565 C C . THR B 1 285 ? -3.707 25.672 4.641 1 98.69 285 THR B C 1
ATOM 6567 O O . THR B 1 285 ? -3.486 26.891 4.508 1 98.69 285 THR B O 1
ATOM 6570 N N . TYR B 1 286 ? -4.832 25.25 5.234 1 98.56 286 TYR B N 1
ATOM 6571 C CA . TYR B 1 286 ? -5.91 26.172 5.582 1 98.56 286 TYR B CA 1
ATOM 6572 C C . TYR B 1 286 ? -5.5 27.062 6.738 1 98.56 286 TYR B C 1
ATOM 6574 O O . TYR B 1 286 ? -5.574 28.297 6.633 1 98.56 286 TYR B O 1
ATOM 6582 N N . PRO B 1 287 ? -5.043 26.469 7.844 1 98.62 287 PRO B N 1
ATOM 6583 C CA . PRO B 1 287 ? -4.715 27.375 8.938 1 98.62 287 PRO B CA 1
ATOM 6584 C C . PRO B 1 287 ? -3.498 28.25 8.641 1 98.62 287 PRO B C 1
ATOM 6586 O O . PRO B 1 287 ? -3.418 29.391 9.109 1 98.62 287 PRO B O 1
ATOM 6589 N N . ALA B 1 288 ? -2.547 27.75 7.871 1 98.69 288 ALA B N 1
ATOM 6590 C CA . ALA B 1 288 ? -1.433 28.594 7.453 1 98.69 288 ALA B CA 1
ATOM 6591 C C . ALA B 1 288 ? -1.927 29.781 6.637 1 98.69 288 ALA B C 1
ATOM 6593 O O . ALA B 1 288 ? -1.477 30.906 6.836 1 98.69 288 ALA B O 1
ATOM 6594 N N . ALA B 1 289 ? -2.816 29.5 5.746 1 97.75 289 ALA B N 1
ATOM 6595 C CA . ALA B 1 289 ? -3.369 30.547 4.895 1 97.75 289 ALA B CA 1
ATOM 6596 C C . ALA B 1 289 ? -4.176 31.547 5.715 1 97.75 289 ALA B C 1
ATOM 6598 O O . ALA B 1 289 ? -4.035 32.75 5.539 1 97.75 289 ALA B O 1
ATOM 6599 N N . ARG B 1 290 ? -5.016 31.047 6.609 1 96.56 290 ARG B N 1
ATOM 6600 C CA . ARG B 1 290 ? -5.898 31.891 7.41 1 96.56 290 ARG B CA 1
ATOM 6601 C C . ARG B 1 290 ? -5.102 32.75 8.391 1 96.56 290 ARG B C 1
ATOM 6603 O O . ARG B 1 290 ? -5.391 33.938 8.562 1 96.56 290 ARG B O 1
ATOM 6610 N N . CYS B 1 291 ? -4.066 32.156 9.016 1 97.06 291 CYS B N 1
ATOM 6611 C CA . CYS B 1 291 ? -3.291 32.844 10.047 1 97.06 291 CYS B CA 1
ATOM 6612 C C . CYS B 1 291 ? -2.078 33.531 9.438 1 97.06 291 CYS B C 1
ATOM 6614 O O . CYS B 1 291 ? -1.29 34.156 10.156 1 97.06 291 CYS B O 1
ATOM 6616 N N . GLY B 1 292 ? -1.857 33.438 8.188 1 96.56 292 GLY B N 1
ATOM 6617 C CA . GLY B 1 292 ? -0.805 34.156 7.484 1 96.56 292 GLY B CA 1
ATOM 6618 C C . GLY B 1 292 ? 0.589 33.719 7.875 1 96.56 292 GLY B C 1
ATOM 6619 O O . GLY B 1 292 ? 1.47 34.531 8.125 1 96.56 292 GLY B O 1
ATOM 6620 N N . VAL B 1 293 ? 0.788 32.438 7.914 1 97.44 293 VAL B N 1
ATOM 6621 C CA . VAL B 1 293 ? 2.08 31.875 8.297 1 97.44 293 VAL B CA 1
ATOM 6622 C C . VAL B 1 293 ? 2.688 31.094 7.125 1 97.44 293 VAL B C 1
ATOM 6624 O O . VAL B 1 293 ? 1.961 30.531 6.312 1 97.44 293 VAL B O 1
ATOM 6627 N N . THR B 1 294 ? 4.027 31.156 6.977 1 98.75 294 THR B N 1
ATOM 6628 C CA . THR B 1 294 ? 4.738 30.297 6.035 1 98.75 294 THR B CA 1
ATOM 6629 C C . THR B 1 294 ? 4.742 28.859 6.523 1 98.75 294 THR B C 1
ATOM 6631 O O . THR B 1 294 ? 5.094 28.578 7.676 1 98.75 294 THR B O 1
ATOM 6634 N N . ALA B 1 295 ? 4.266 27.969 5.699 1 98.94 295 ALA B N 1
ATOM 6635 C CA . ALA B 1 295 ? 4.195 26.562 6.117 1 98.94 295 ALA B CA 1
ATOM 6636 C C . ALA B 1 295 ? 4.461 25.625 4.945 1 98.94 295 ALA B C 1
ATOM 6638 O O . ALA B 1 295 ? 4.336 26.031 3.783 1 98.94 295 ALA B O 1
ATOM 6639 N N . LEU B 1 296 ? 4.891 24.438 5.27 1 98.94 296 LEU B N 1
ATOM 6640 C CA . LEU B 1 296 ? 5.164 23.406 4.277 1 98.94 296 LEU B CA 1
ATOM 6641 C C . LEU B 1 296 ? 4.383 22.125 4.586 1 98.94 296 LEU B C 1
ATOM 6643 O O . LEU B 1 296 ? 4.477 21.594 5.691 1 98.94 296 LEU B O 1
ATOM 6647 N N . ARG B 1 297 ? 3.529 21.734 3.723 1 98.88 297 ARG B N 1
ATOM 6648 C CA . ARG B 1 297 ? 3.104 20.344 3.66 1 98.88 297 ARG B CA 1
ATOM 6649 C C . ARG B 1 297 ? 4.047 19.516 2.789 1 98.88 297 ARG B C 1
ATOM 6651 O O . ARG B 1 297 ? 4.047 19.656 1.564 1 98.88 297 ARG B O 1
ATOM 6658 N N . PRO B 1 298 ? 4.797 18.672 3.377 1 98.75 298 PRO B N 1
ATOM 6659 C CA . PRO B 1 298 ? 5.816 17.969 2.6 1 98.75 298 PRO B CA 1
ATOM 6660 C C . PRO B 1 298 ? 5.234 16.828 1.766 1 98.75 298 PRO B C 1
ATOM 6662 O O . PRO B 1 298 ? 4.051 16.5 1.894 1 98.75 298 PRO B O 1
ATOM 6665 N N . THR B 1 299 ? 6.137 16.359 0.883 1 98.44 299 THR B N 1
ATOM 6666 C CA . THR B 1 299 ? 5.84 15.102 0.197 1 98.44 299 THR B CA 1
ATOM 6667 C C . THR B 1 299 ? 5.395 14.039 1.191 1 98.44 299 THR B C 1
ATOM 6669 O O . THR B 1 299 ? 5.977 13.898 2.27 1 98.44 299 THR B O 1
ATOM 6672 N N . PHE B 1 300 ? 4.301 13.328 0.825 1 98.5 300 PHE B N 1
ATOM 6673 C CA . PHE B 1 300 ? 3.84 12.227 1.663 1 98.5 300 PHE B CA 1
ATOM 6674 C C . PHE B 1 300 ? 4.973 11.25 1.945 1 98.5 300 PHE B C 1
ATOM 6676 O O . PHE B 1 300 ? 5.695 10.852 1.03 1 98.5 300 PHE B O 1
ATOM 6683 N N . GLY B 1 301 ? 5.121 10.859 3.248 1 97.5 301 GLY B N 1
ATOM 6684 C CA . GLY B 1 301 ? 6.098 9.852 3.629 1 97.5 301 GLY B CA 1
ATOM 6685 C C . GLY B 1 301 ? 7.426 10.445 4.062 1 97.5 301 GLY B C 1
ATOM 6686 O O . GLY B 1 301 ? 8.281 9.734 4.602 1 97.5 301 GLY B O 1
ATOM 6687 N N . THR B 1 302 ? 7.625 11.781 3.922 1 97.62 302 THR B N 1
ATOM 6688 C CA . THR B 1 302 ? 8.906 12.43 4.188 1 97.62 302 THR B CA 1
ATOM 6689 C C . THR B 1 302 ? 9.234 12.391 5.676 1 97.62 302 THR B C 1
ATOM 6691 O O . THR B 1 302 ? 10.398 12.273 6.055 1 97.62 302 THR B O 1
ATOM 6694 N N . VAL B 1 303 ? 8.219 12.57 6.512 1 98.44 303 VAL B N 1
ATOM 6695 C CA . VAL B 1 303 ? 8.375 12.531 7.965 1 98.44 303 VAL B CA 1
ATOM 6696 C C . VAL B 1 303 ? 7.559 11.367 8.539 1 98.44 303 VAL B C 1
ATOM 6698 O O . VAL B 1 303 ? 6.336 11.32 8.375 1 98.44 303 VAL B O 1
ATOM 6701 N N . ALA B 1 304 ? 8.281 10.438 9.188 1 98.25 304 ALA B N 1
ATOM 6702 C CA . ALA B 1 304 ? 7.582 9.305 9.781 1 98.25 304 ALA B CA 1
ATOM 6703 C C . ALA B 1 304 ? 6.566 9.766 10.82 1 98.25 304 ALA B C 1
ATOM 6705 O O . ALA B 1 304 ? 6.836 10.688 11.594 1 98.25 304 ALA B O 1
ATOM 6706 N N . ARG B 1 305 ? 5.438 9.094 10.961 1 98.5 305 ARG B N 1
ATOM 6707 C CA . ARG B 1 305 ? 4.32 9.531 11.797 1 98.5 305 ARG B CA 1
ATOM 6708 C C . ARG B 1 305 ? 4.211 8.68 13.055 1 98.5 305 ARG B C 1
ATOM 6710 O O . ARG B 1 305 ? 3.197 8.719 13.75 1 98.5 305 ARG B O 1
ATOM 6717 N N . THR B 1 306 ? 5.215 7.828 13.336 1 98.5 306 THR B N 1
ATOM 6718 C CA . THR B 1 306 ? 5.219 7.012 14.539 1 98.5 306 THR B CA 1
ATOM 6719 C C . THR B 1 306 ? 4.961 7.867 15.781 1 98.5 306 THR B C 1
ATOM 6721 O O . THR B 1 306 ? 5.656 8.859 16 1 98.5 306 THR B O 1
ATOM 6724 N N . GLY B 1 307 ? 3.965 7.477 16.547 1 98.62 307 GLY B N 1
ATOM 6725 C CA . GLY B 1 307 ? 3.652 8.18 17.781 1 98.62 307 GLY B CA 1
ATOM 6726 C C . GLY B 1 307 ? 2.703 9.352 17.578 1 98.62 307 GLY B C 1
ATOM 6727 O O . GLY B 1 307 ? 2.498 10.156 18.484 1 98.62 307 GLY B O 1
ATOM 6728 N N . VAL B 1 308 ? 2.111 9.453 16.375 1 98.81 308 VAL B N 1
ATOM 6729 C CA . VAL B 1 308 ? 1.175 10.523 16.062 1 98.81 308 VAL B CA 1
ATOM 6730 C C . VAL B 1 308 ? -0.208 9.938 15.781 1 98.81 308 VAL B C 1
ATOM 6732 O O . VAL B 1 308 ? -0.328 8.891 15.141 1 98.81 308 VAL B O 1
ATOM 6735 N N . MET B 1 309 ? -1.262 10.547 16.328 1 98.81 309 MET B N 1
ATOM 6736 C CA . MET B 1 309 ? -2.623 10.117 16.016 1 98.81 309 MET B CA 1
ATOM 6737 C C . MET B 1 309 ? -2.832 10.008 14.508 1 98.81 309 MET B C 1
ATOM 6739 O O . MET B 1 309 ? -2.375 10.867 13.75 1 98.81 309 MET B O 1
ATOM 6743 N N . SER B 1 310 ? -3.494 8.922 14.117 1 98.56 310 SER B N 1
ATOM 6744 C CA . SER B 1 310 ? -3.729 8.719 12.695 1 98.56 310 SER B CA 1
ATOM 6745 C C . SER B 1 310 ? -5.188 8.969 12.328 1 98.56 310 SER B C 1
ATOM 6747 O O . SER B 1 310 ? -6.094 8.5 13.016 1 98.56 310 SER B O 1
ATOM 6749 N N . ILE B 1 311 ? -5.395 9.812 11.336 1 98.75 311 ILE B N 1
ATOM 6750 C CA . ILE B 1 311 ? -6.688 9.867 10.664 1 98.75 311 ILE B CA 1
ATOM 6751 C C . ILE B 1 311 ? -6.691 8.906 9.477 1 98.75 311 ILE B C 1
ATOM 6753 O O . ILE B 1 311 ? -7.594 8.07 9.344 1 98.75 311 ILE B O 1
ATOM 6757 N N . SER B 1 312 ? -5.711 9.023 8.68 1 98.81 312 SER B N 1
ATOM 6758 C CA . SER B 1 312 ? -5.559 8.188 7.492 1 98.81 312 SER B CA 1
ATOM 6759 C C . SER B 1 312 ? -4.094 7.855 7.234 1 98.81 312 SER B C 1
ATOM 6761 O O . SER B 1 312 ? -3.277 8.758 7.02 1 98.81 312 SER B O 1
ATOM 6763 N N . GLU B 1 313 ? -3.779 6.641 7.152 1 98 313 GLU B N 1
ATOM 6764 C CA . GLU B 1 313 ? -2.4 6.188 7 1 98 313 GLU B CA 1
ATOM 6765 C C . GLU B 1 313 ? -1.854 6.539 5.617 1 98 313 GLU B C 1
ATOM 6767 O O . GLU B 1 313 ? -0.64 6.562 5.414 1 98 313 GLU B O 1
ATOM 6772 N N . SER B 1 314 ? -2.727 6.863 4.637 1 98.62 314 SER B N 1
ATOM 6773 C CA . SER B 1 314 ? -2.26 7.152 3.285 1 98.62 314 SER B CA 1
ATOM 6774 C C . SER B 1 314 ? -2.391 8.641 2.959 1 98.62 314 SER B C 1
ATOM 6776 O O . SER B 1 314 ? -2.145 9.055 1.825 1 98.62 314 SER B O 1
ATOM 6778 N N . LEU B 1 315 ? -2.781 9.477 3.957 1 98.88 315 LEU B N 1
ATOM 6779 C CA . LEU B 1 315 ? -2.994 10.898 3.68 1 98.88 315 LEU B CA 1
ATOM 6780 C C . LEU B 1 315 ? -2.221 11.766 4.664 1 98.88 315 LEU B C 1
ATOM 6782 O O . LEU B 1 315 ? -1.734 12.836 4.305 1 98.88 315 LEU B O 1
ATOM 6786 N N . ASP B 1 316 ? -1.997 11.32 5.875 1 98.81 316 ASP B N 1
ATOM 6787 C CA . ASP B 1 316 ? -1.435 12.125 6.953 1 98.81 316 ASP B CA 1
ATOM 6788 C C . ASP B 1 316 ? 0.01 12.516 6.648 1 98.81 316 ASP B C 1
ATOM 6790 O O . ASP B 1 316 ? 0.795 11.695 6.172 1 98.81 316 ASP B O 1
ATOM 6794 N N . LYS B 1 317 ? 0.34 13.773 6.922 1 98.69 317 LYS B N 1
ATOM 6795 C CA . LYS B 1 317 ? 1.694 14.312 6.836 1 98.69 317 LYS B CA 1
ATOM 6796 C C . LYS B 1 317 ? 1.997 15.227 8.016 1 98.69 317 LYS B C 1
ATOM 6798 O O . LYS B 1 317 ? 1.083 15.781 8.633 1 98.69 317 LYS B O 1
ATOM 6803 N N . LEU B 1 318 ? 3.229 15.328 8.352 1 98.88 318 LEU B N 1
ATOM 6804 C CA . LEU B 1 318 ? 3.713 16.312 9.312 1 98.88 318 LEU B CA 1
ATOM 6805 C C . LEU B 1 318 ? 4.543 17.391 8.609 1 98.88 318 LEU B C 1
ATOM 6807 O O . LEU B 1 318 ? 5.301 17.078 7.688 1 98.88 318 LEU B O 1
ATOM 6811 N N . GLY B 1 319 ? 4.352 18.609 9.008 1 98.81 319 GLY B N 1
ATOM 6812 C CA . GLY B 1 319 ? 5.102 19.703 8.398 1 98.81 319 GLY B CA 1
ATOM 6813 C C . GLY B 1 319 ? 5.25 20.906 9.305 1 98.81 319 GLY B C 1
ATOM 6814 O O . GLY B 1 319 ? 4.582 21 10.344 1 98.81 319 GLY B O 1
ATOM 6815 N N . PRO B 1 320 ? 6.09 21.828 8.945 1 98.94 320 PRO B N 1
ATOM 6816 C CA . PRO B 1 320 ? 6.422 22.969 9.812 1 98.94 320 PRO B CA 1
ATOM 6817 C C . PRO B 1 320 ? 5.602 24.203 9.492 1 98.94 320 PRO B C 1
ATOM 6819 O O . PRO B 1 320 ? 5.25 24.438 8.328 1 98.94 320 PRO B O 1
ATOM 6822 N N . PHE B 1 321 ? 5.281 24.938 10.523 1 98.94 321 PHE B N 1
ATOM 6823 C CA . PHE B 1 321 ? 4.871 26.328 10.5 1 98.94 321 PHE B CA 1
ATOM 6824 C C . PHE B 1 321 ? 6.012 27.234 10.961 1 98.94 321 PHE B C 1
ATOM 6826 O O . PHE B 1 321 ? 6.547 27.062 12.055 1 98.94 321 PHE B O 1
ATOM 6833 N N . CYS B 1 322 ? 6.383 28.156 10.078 1 98.75 322 CYS B N 1
ATOM 6834 C CA . CYS B 1 322 ? 7.566 28.953 10.383 1 98.75 322 CYS B CA 1
ATOM 6835 C C . CYS B 1 322 ? 7.348 30.422 10.016 1 98.75 322 CYS B C 1
ATOM 6837 O O . CYS B 1 322 ? 6.312 30.766 9.438 1 98.75 322 CYS B O 1
ATOM 6839 N N . ARG B 1 323 ? 8.359 31.172 10.367 1 96 323 ARG B N 1
ATOM 6840 C CA . ARG B 1 323 ? 8.383 32.594 10 1 96 323 ARG B CA 1
ATOM 6841 C C . ARG B 1 323 ? 8.758 32.781 8.531 1 96 323 ARG B C 1
ATOM 6843 O O . ARG B 1 323 ? 8.359 33.75 7.902 1 96 323 ARG B O 1
ATOM 6850 N N . SER B 1 324 ? 9.539 31.859 8.109 1 97.94 324 SER B N 1
ATOM 6851 C CA . SER B 1 324 ? 10.062 32 6.754 1 97.94 324 SER B CA 1
ATOM 6852 C C . SER B 1 324 ? 10.234 30.656 6.078 1 97.94 324 SER B C 1
ATOM 6854 O O . SER B 1 324 ? 10.219 29.625 6.742 1 97.94 324 SER B O 1
ATOM 6856 N N . ALA B 1 325 ? 10.422 30.797 4.734 1 98.69 325 ALA B N 1
ATOM 6857 C CA . ALA B 1 325 ? 10.688 29.578 3.953 1 98.69 325 ALA B CA 1
ATOM 6858 C C . ALA B 1 325 ? 12.047 28.984 4.309 1 98.69 325 ALA B C 1
ATOM 6860 O O . ALA B 1 325 ? 12.211 27.766 4.297 1 98.69 325 ALA B O 1
ATOM 6861 N N . VAL B 1 326 ? 13.008 29.828 4.664 1 98.38 326 VAL B N 1
ATOM 6862 C CA . VAL B 1 326 ? 14.312 29.344 5.109 1 98.38 326 VAL B CA 1
ATOM 6863 C C . VAL B 1 326 ? 14.156 28.5 6.367 1 98.38 326 VAL B C 1
ATOM 6865 O O . VAL B 1 326 ? 14.734 27.422 6.473 1 98.38 326 VAL B O 1
ATOM 6868 N N . ASP B 1 327 ? 13.391 29 7.281 1 98.62 327 ASP B N 1
ATOM 6869 C CA . ASP B 1 327 ? 13.133 28.25 8.508 1 98.62 327 ASP B CA 1
ATOM 6870 C C . ASP B 1 327 ? 12.461 26.906 8.203 1 98.62 327 ASP B C 1
ATOM 6872 O O . ASP B 1 327 ? 12.789 25.891 8.82 1 98.62 327 ASP B O 1
ATOM 6876 N N . CYS B 1 328 ? 11.508 26.891 7.246 1 98.88 328 CYS B N 1
ATOM 6877 C CA . CYS B 1 328 ? 10.836 25.641 6.867 1 98.88 328 CYS B CA 1
ATOM 6878 C C . CYS B 1 328 ? 11.836 24.641 6.324 1 98.88 328 CYS B C 1
ATOM 6880 O O . CYS B 1 328 ? 11.742 23.438 6.621 1 98.88 328 CYS B O 1
ATOM 6882 N N . ALA B 1 329 ? 12.75 25.125 5.512 1 98.62 329 ALA B N 1
ATOM 6883 C CA . ALA B 1 329 ? 13.758 24.25 4.938 1 98.62 329 ALA B CA 1
ATOM 6884 C C . ALA B 1 329 ? 14.617 23.609 6.031 1 98.62 329 ALA B C 1
ATOM 6886 O O . ALA B 1 329 ? 14.906 22.406 5.984 1 98.62 329 ALA B O 1
ATOM 6887 N N . ILE B 1 330 ? 15.023 24.422 6.98 1 98.19 330 ILE B N 1
ATOM 6888 C CA . ILE B 1 330 ? 15.859 23.938 8.078 1 98.19 330 ILE B CA 1
ATOM 6889 C C . ILE B 1 330 ? 15.102 22.891 8.883 1 98.19 330 ILE B C 1
ATOM 6891 O O . ILE B 1 330 ? 15.641 21.812 9.172 1 98.19 330 ILE B O 1
ATOM 6895 N N . ILE B 1 331 ? 13.883 23.156 9.211 1 98.69 331 ILE B N 1
ATOM 6896 C CA . ILE B 1 331 ? 13.094 22.25 10.031 1 98.69 331 ILE B CA 1
ATOM 6897 C C . ILE B 1 331 ? 12.836 20.953 9.266 1 98.69 331 ILE B C 1
ATOM 6899 O O . ILE B 1 331 ? 12.969 19.859 9.82 1 98.69 331 ILE B O 1
ATOM 6903 N N . LEU B 1 332 ? 12.438 21.031 7.973 1 98.5 332 LEU B N 1
ATOM 6904 C CA . LEU B 1 332 ? 12.195 19.828 7.188 1 98.5 332 LEU B CA 1
ATOM 6905 C C . LEU B 1 332 ? 13.422 18.922 7.199 1 98.5 332 LEU B C 1
ATOM 6907 O O . LEU B 1 332 ? 13.297 17.703 7.371 1 98.5 332 LEU B O 1
ATOM 6911 N N . ASP B 1 333 ? 14.586 19.516 7.004 1 97.94 333 ASP B N 1
ATOM 6912 C CA . ASP B 1 333 ? 15.828 18.75 6.949 1 97.94 333 ASP B CA 1
ATOM 6913 C C . ASP B 1 333 ? 16.062 18 8.25 1 97.94 333 ASP B C 1
ATOM 6915 O O . ASP B 1 333 ? 16.594 16.875 8.242 1 97.94 333 ASP B O 1
ATOM 6919 N N . LEU B 1 334 ? 15.703 18.547 9.281 1 97.81 334 LEU B N 1
ATOM 6920 C CA . LEU B 1 334 ? 16.047 18.016 10.594 1 97.81 334 LEU B CA 1
ATOM 6921 C C . LEU B 1 334 ? 15.008 16.984 11.047 1 97.81 334 LEU B C 1
ATOM 6923 O O . LEU B 1 334 ? 15.305 16.109 11.859 1 97.81 334 LEU B O 1
ATOM 6927 N N . ILE B 1 335 ? 13.766 17.031 10.484 1 98.12 335 ILE B N 1
ATOM 6928 C CA . ILE B 1 335 ? 12.734 16.156 11.023 1 98.12 335 ILE B CA 1
ATOM 6929 C C . ILE B 1 335 ? 12.453 15.031 10.031 1 98.12 335 ILE B C 1
ATOM 6931 O O . ILE B 1 335 ? 11.789 14.047 10.367 1 98.12 335 ILE B O 1
ATOM 6935 N N . ARG B 1 336 ? 12.883 15.117 8.781 1 97.38 336 ARG B N 1
ATOM 6936 C CA . ARG B 1 336 ? 12.586 14.094 7.785 1 97.38 336 ARG B CA 1
ATOM 6937 C C . ARG B 1 336 ? 13.289 12.789 8.117 1 97.38 336 ARG B C 1
ATOM 6939 O O . ARG B 1 336 ? 14.312 12.781 8.797 1 97.38 336 ARG B O 1
ATOM 6946 N N . GLY B 1 337 ? 12.664 11.672 7.695 1 95.5 337 GLY B N 1
ATOM 6947 C CA . GLY B 1 337 ? 13.242 10.352 7.898 1 95.5 337 GLY B CA 1
ATOM 6948 C C . GLY B 1 337 ? 12.211 9.25 7.977 1 95.5 337 GLY B C 1
ATOM 6949 O O . GLY B 1 337 ? 11.023 9.516 8.164 1 95.5 337 GLY B O 1
ATOM 6950 N N . MET B 1 338 ? 12.68 8.078 7.82 1 94.31 338 MET B N 1
ATOM 6951 C CA . MET B 1 338 ? 11.82 6.895 7.875 1 94.31 338 MET B CA 1
ATOM 6952 C C . MET B 1 338 ? 11.891 6.238 9.25 1 94.31 338 MET B C 1
ATOM 6954 O O . MET B 1 338 ? 12.875 6.406 9.977 1 94.31 338 MET B O 1
ATOM 6958 N N . ASP B 1 339 ? 10.812 5.551 9.617 1 94.94 339 ASP B N 1
ATOM 6959 C CA . ASP B 1 339 ? 10.727 4.797 10.867 1 94.94 339 ASP B CA 1
ATOM 6960 C C . ASP B 1 339 ? 9.93 3.508 10.68 1 94.94 339 ASP B C 1
ATOM 6962 O O . ASP B 1 339 ? 8.961 3.475 9.922 1 94.94 339 ASP B O 1
ATOM 6966 N N . ALA B 1 340 ? 10.266 2.443 11.391 1 91.56 340 ALA B N 1
ATOM 6967 C CA . ALA B 1 340 ? 9.633 1.132 11.258 1 91.56 340 ALA B CA 1
ATOM 6968 C C . ALA B 1 340 ? 8.18 1.175 11.727 1 91.56 340 ALA B C 1
ATOM 6970 O O . ALA B 1 340 ? 7.352 0.39 11.258 1 91.56 340 ALA B O 1
ATOM 6971 N N . GLY B 1 341 ? 7.883 2.107 12.555 1 93.88 341 GLY B N 1
ATOM 6972 C CA . GLY B 1 341 ? 6.527 2.229 13.062 1 93.88 341 GLY B CA 1
ATOM 6973 C C . GLY B 1 341 ? 5.574 2.861 12.07 1 93.88 341 GLY B C 1
ATOM 6974 O O . GLY B 1 341 ? 4.355 2.834 12.258 1 93.88 341 GLY B O 1
ATOM 6975 N N . ASP B 1 342 ? 6.102 3.381 11.016 1 96.25 342 ASP B N 1
ATOM 6976 C CA . ASP B 1 342 ? 5.328 3.959 9.922 1 96.25 342 ASP B CA 1
ATOM 6977 C C . ASP B 1 342 ? 5.73 3.35 8.578 1 96.25 342 ASP B C 1
ATOM 6979 O O . ASP B 1 342 ? 6.613 3.873 7.895 1 96.25 342 ASP B O 1
ATOM 6983 N N . PRO B 1 343 ? 4.949 2.393 8.094 1 93.94 343 PRO B N 1
ATOM 6984 C CA . PRO B 1 343 ? 5.363 1.645 6.902 1 93.94 343 PRO B CA 1
ATOM 6985 C C . PRO B 1 343 ? 5.309 2.484 5.629 1 93.94 343 PRO B C 1
ATOM 6987 O O . PRO B 1 343 ? 5.875 2.096 4.605 1 93.94 343 PRO B O 1
ATOM 6990 N N . SER B 1 344 ? 4.684 3.584 5.629 1 95.06 344 SER B N 1
ATOM 6991 C CA . SER B 1 344 ? 4.59 4.422 4.438 1 95.06 344 SER B CA 1
ATOM 6992 C C . SER B 1 344 ? 5.703 5.465 4.406 1 95.06 344 SER B C 1
ATOM 6994 O O . SER B 1 344 ? 5.875 6.168 3.41 1 95.06 344 SER B O 1
ATOM 6996 N N . SER B 1 345 ? 6.449 5.629 5.531 1 95.81 345 SER B N 1
ATOM 6997 C CA . SER B 1 345 ? 7.559 6.578 5.539 1 95.81 345 SER B CA 1
ATOM 6998 C C . SER B 1 345 ? 8.711 6.082 4.68 1 95.81 345 SER B C 1
ATOM 7000 O O . SER B 1 345 ? 8.875 4.875 4.477 1 95.81 345 SER B O 1
ATOM 7002 N N . CYS B 1 346 ? 9.414 7.039 4.09 1 91.5 346 CYS B N 1
ATOM 7003 C CA . CYS B 1 346 ? 10.547 6.688 3.242 1 91.5 346 CYS B CA 1
ATOM 7004 C C . CYS B 1 346 ? 11.625 7.762 3.297 1 91.5 346 CYS B C 1
ATOM 7006 O O . CYS B 1 346 ? 11.375 8.875 3.766 1 91.5 346 CYS B O 1
ATOM 7008 N N . GLU B 1 347 ? 12.805 7.383 2.865 1 90.62 347 GLU B N 1
ATOM 7009 C CA . GLU B 1 347 ? 13.875 8.359 2.695 1 90.62 347 GLU B CA 1
ATOM 7010 C C . GLU B 1 347 ? 13.742 9.102 1.37 1 90.62 347 GLU B C 1
ATOM 7012 O O . GLU B 1 347 ? 14.172 8.609 0.327 1 90.62 347 GLU B O 1
ATOM 7017 N N . VAL B 1 348 ? 13.188 10.219 1.459 1 88.38 348 VAL B N 1
ATOM 7018 C CA . VAL B 1 348 ? 13.008 11.031 0.258 1 88.38 348 VAL B CA 1
ATOM 7019 C C . VAL B 1 348 ? 14.312 11.75 -0.084 1 88.38 348 VAL B C 1
ATOM 7021 O O . VAL B 1 348 ? 14.859 12.484 0.743 1 88.38 348 VAL B O 1
ATOM 7024 N N . ALA B 1 349 ? 14.82 11.57 -1.233 1 86.94 349 ALA B N 1
ATOM 7025 C CA . ALA B 1 349 ? 16.078 12.18 -1.669 1 86.94 349 ALA B CA 1
ATOM 7026 C C . ALA B 1 349 ? 15.844 13.609 -2.158 1 86.94 349 ALA B C 1
ATOM 7028 O O . ALA B 1 349 ? 15.672 13.836 -3.357 1 86.94 349 ALA B O 1
ATOM 7029 N N . LEU B 1 350 ? 15.898 14.492 -1.319 1 94.12 350 LEU B N 1
ATOM 7030 C CA . LEU B 1 350 ? 15.719 15.898 -1.668 1 94.12 350 LEU B CA 1
ATOM 7031 C C . LEU B 1 350 ? 17.062 16.547 -1.979 1 94.12 350 LEU B C 1
ATOM 7033 O O . LEU B 1 350 ? 18.062 16.281 -1.304 1 94.12 350 LEU B O 1
ATOM 7037 N N . GLU B 1 351 ? 17.062 17.344 -2.961 1 95.56 351 GLU B N 1
ATOM 7038 C CA . GLU B 1 351 ? 18.203 18.219 -3.17 1 95.56 351 GLU B CA 1
ATOM 7039 C C . GLU B 1 351 ? 18.188 19.391 -2.189 1 95.56 351 GLU B C 1
ATOM 7041 O O . GLU B 1 351 ? 17.188 19.625 -1.518 1 95.56 351 GLU B O 1
ATOM 7046 N N . ASP B 1 352 ? 19.391 19.984 -2.094 1 97.62 352 ASP B N 1
ATOM 7047 C CA . ASP B 1 352 ? 19.531 21.156 -1.227 1 97.62 352 ASP B CA 1
ATOM 7048 C C . ASP B 1 352 ? 18.781 22.359 -1.807 1 97.62 352 ASP B C 1
ATOM 7050 O O . ASP B 1 352 ? 19.172 22.906 -2.84 1 97.62 352 ASP B O 1
ATOM 7054 N N . PRO B 1 353 ? 17.703 22.781 -1.095 1 98.25 353 PRO B N 1
ATOM 7055 C CA . PRO B 1 353 ? 16.938 23.891 -1.648 1 98.25 353 PRO B CA 1
ATOM 7056 C C . PRO B 1 353 ? 17.734 25.188 -1.729 1 98.25 353 PRO B C 1
ATOM 7058 O O . PRO B 1 353 ? 17.406 26.078 -2.52 1 98.25 353 PRO B O 1
ATOM 7061 N N . PHE B 1 354 ? 18.781 25.344 -0.955 1 97.56 354 PHE B N 1
ATOM 7062 C CA . PHE B 1 354 ? 19.594 26.562 -0.902 1 97.56 354 PHE B CA 1
ATOM 7063 C C . PHE B 1 354 ? 20.516 26.641 -2.109 1 97.56 354 PHE B C 1
ATOM 7065 O O . PHE B 1 354 ? 21.109 27.688 -2.381 1 97.56 354 PHE B O 1
ATOM 7072 N N . HIS B 1 355 ? 20.578 25.578 -2.889 1 96.62 355 HIS B N 1
ATOM 7073 C CA . HIS B 1 355 ? 21.5 25.547 -4.027 1 96.62 355 HIS B CA 1
ATOM 7074 C C . HIS B 1 355 ? 20.734 25.344 -5.336 1 96.62 355 HIS B C 1
ATOM 7076 O O . HIS B 1 355 ? 21.344 25.125 -6.379 1 96.62 355 HIS B O 1
ATOM 7082 N N . VAL B 1 356 ? 19.469 25.344 -5.273 1 98 356 VAL B N 1
ATOM 7083 C CA . VAL B 1 356 ? 18.656 25.234 -6.484 1 98 356 VAL B CA 1
ATOM 7084 C C . VAL B 1 356 ? 18.828 26.5 -7.336 1 98 356 VAL B C 1
ATOM 7086 O O . VAL B 1 356 ? 18.656 27.609 -6.836 1 98 356 VAL B O 1
ATOM 7089 N N . ASP B 1 357 ? 19.219 26.328 -8.586 1 98.44 357 ASP B N 1
ATOM 7090 C CA . ASP B 1 357 ? 19.234 27.438 -9.523 1 98.44 357 ASP B CA 1
ATOM 7091 C C . ASP B 1 357 ? 17.844 27.688 -10.102 1 98.44 357 ASP B C 1
ATOM 7093 O O . ASP B 1 357 ? 17.453 27.078 -11.102 1 98.44 357 ASP B O 1
ATOM 7097 N N . ILE B 1 358 ? 17.141 28.688 -9.594 1 98.5 358 ILE B N 1
ATOM 7098 C CA . ILE B 1 358 ? 15.742 28.906 -9.914 1 98.5 358 ILE B CA 1
ATOM 7099 C C . ILE B 1 358 ? 15.617 29.438 -11.344 1 98.5 358 ILE B C 1
ATOM 7101 O O . ILE B 1 358 ? 14.539 29.391 -11.938 1 98.5 358 ILE B O 1
ATOM 7105 N N . THR B 1 359 ? 16.703 29.969 -11.891 1 98.56 359 THR B N 1
ATOM 7106 C CA . THR B 1 359 ? 16.656 30.5 -13.25 1 98.56 359 THR B CA 1
ATOM 7107 C C . THR B 1 359 ? 16.531 29.375 -14.273 1 98.56 359 THR B C 1
ATOM 7109 O O . THR B 1 359 ? 16.188 29.625 -15.43 1 98.56 359 THR B O 1
ATOM 7112 N N . LYS B 1 360 ? 16.703 28.141 -13.82 1 98.56 360 LYS B N 1
ATOM 7113 C CA . LYS B 1 360 ? 16.609 27 -14.719 1 98.56 360 LYS B CA 1
ATOM 7114 C C . LYS B 1 360 ? 15.242 26.328 -14.609 1 98.56 360 LYS B C 1
ATOM 7116 O O . LYS B 1 360 ? 14.977 25.344 -15.297 1 98.56 360 LYS B O 1
ATOM 7121 N N . LEU B 1 361 ? 14.383 26.844 -13.836 1 98.75 361 LEU B N 1
ATOM 7122 C CA . LEU B 1 361 ? 13.094 26.219 -13.578 1 98.75 361 LEU B CA 1
ATOM 7123 C C . LEU B 1 361 ? 12.016 26.812 -14.484 1 98.75 361 LEU B C 1
ATOM 7125 O O . LEU B 1 361 ? 12.055 28 -14.805 1 98.75 361 LEU B O 1
ATOM 7129 N N . THR B 1 362 ? 11.141 25.953 -14.938 1 98.88 362 THR B N 1
ATOM 7130 C CA . THR B 1 362 ? 9.867 26.359 -15.531 1 98.88 362 THR B CA 1
ATOM 7131 C C . THR B 1 362 ? 8.727 26.188 -14.539 1 98.88 362 THR B C 1
ATOM 7133 O O . THR B 1 362 ? 8.445 25.062 -14.102 1 98.88 362 THR B O 1
ATOM 7136 N N . VAL B 1 363 ? 8.102 27.312 -14.211 1 98.88 363 VAL B N 1
ATOM 7137 C CA . VAL B 1 363 ? 7.047 27.312 -13.203 1 98.88 363 VAL B CA 1
ATOM 7138 C C . VAL B 1 363 ? 5.723 27.719 -13.836 1 98.88 363 VAL B C 1
ATOM 7140 O O . VAL B 1 363 ? 5.645 28.75 -14.516 1 98.88 363 VAL B O 1
ATOM 7143 N N . GLY B 1 364 ? 4.691 26.859 -13.648 1 98.88 364 GLY B N 1
ATOM 7144 C CA . GLY B 1 364 ? 3.355 27.188 -14.117 1 98.88 364 GLY B CA 1
ATOM 7145 C C . GLY B 1 364 ? 2.57 28.031 -13.125 1 98.88 364 GLY B C 1
ATOM 7146 O O . GLY B 1 364 ? 2.82 27.969 -11.922 1 98.88 364 GLY B O 1
ATOM 7147 N N . TYR B 1 365 ? 1.682 28.859 -13.609 1 98.62 365 TYR B N 1
ATOM 7148 C CA . TYR B 1 365 ? 0.732 29.516 -12.727 1 98.62 365 TYR B CA 1
ATOM 7149 C C . TYR B 1 365 ? -0.7 29.297 -13.195 1 98.62 365 TYR B C 1
ATOM 7151 O O . TYR B 1 365 ? -0.996 29.406 -14.383 1 98.62 365 TYR B O 1
ATOM 7159 N N . LEU B 1 366 ? -1.519 28.875 -12.273 1 98.25 366 LEU B N 1
ATOM 7160 C CA . LEU B 1 366 ? -2.938 28.672 -12.539 1 98.25 366 LEU B CA 1
ATOM 7161 C C . LEU B 1 366 ? -3.676 30 -12.633 1 98.25 366 LEU B C 1
ATOM 7163 O O . LEU B 1 366 ? -3.127 31.047 -12.273 1 98.25 366 LEU B O 1
ATOM 7167 N N . ASP B 1 367 ? -4.941 29.922 -13.086 1 96.56 367 ASP B N 1
ATOM 7168 C CA . ASP B 1 367 ? -5.766 31.125 -13.148 1 96.56 367 ASP B CA 1
ATOM 7169 C C . ASP B 1 367 ? -5.941 31.734 -11.758 1 96.56 367 ASP B C 1
ATOM 7171 O O . ASP B 1 367 ? -6.078 32.969 -11.625 1 96.56 367 ASP B O 1
ATOM 7175 N N . SER B 1 368 ? -5.859 30.891 -10.773 1 94 368 SER B N 1
ATOM 7176 C CA . SER B 1 368 ? -6.105 31.328 -9.398 1 94 368 SER B CA 1
ATOM 7177 C C . SER B 1 368 ? -4.824 31.828 -8.742 1 94 368 SER B C 1
ATOM 7179 O O . SER B 1 368 ? -4.836 32.219 -7.57 1 94 368 SER B O 1
ATOM 7181 N N . ALA B 1 369 ? -3.742 31.938 -9.438 1 95.31 369 ALA B N 1
ATOM 7182 C CA . ALA B 1 369 ? -2.449 32.312 -8.867 1 95.31 369 ALA B CA 1
ATOM 7183 C C . ALA B 1 369 ? -2.439 33.781 -8.438 1 95.31 369 ALA B C 1
ATOM 7185 O O . ALA B 1 369 ? -3.053 34.625 -9.094 1 95.31 369 ALA B O 1
ATOM 7186 N N . GLU B 1 370 ? -1.738 34.031 -7.328 1 94.5 370 GLU B N 1
ATOM 7187 C CA . GLU B 1 370 ? -1.445 35.406 -6.949 1 94.5 370 GLU B CA 1
ATOM 7188 C C . GLU B 1 370 ? -0.385 36.031 -7.863 1 94.5 370 GLU B C 1
ATOM 7190 O O . GLU B 1 370 ? 0.795 35.688 -7.766 1 94.5 370 GLU B O 1
ATOM 7195 N N . MET B 1 371 ? -0.72 37.031 -8.562 1 94.88 371 MET B N 1
ATOM 7196 C CA . MET B 1 371 ? 0.131 37.562 -9.633 1 94.88 371 MET B CA 1
ATOM 7197 C C . MET B 1 371 ? 1.372 38.219 -9.062 1 94.88 371 MET B C 1
ATOM 7199 O O . MET B 1 371 ? 2.416 38.281 -9.711 1 94.88 371 MET B O 1
ATOM 7203 N N . GLU B 1 372 ? 1.276 38.688 -7.852 1 95.06 372 GLU B N 1
ATOM 7204 C CA . GLU B 1 372 ? 2.479 39.25 -7.242 1 95.06 372 GLU B CA 1
ATOM 7205 C C . GLU B 1 372 ? 3.607 38.219 -7.199 1 95.06 372 GLU B C 1
ATOM 7207 O O . GLU B 1 372 ? 4.762 38.562 -7.477 1 95.06 372 GLU B O 1
ATOM 7212 N N . VAL B 1 373 ? 3.254 37.031 -6.852 1 97.75 373 VAL B N 1
ATOM 7213 C CA . VAL B 1 373 ? 4.254 35.969 -6.758 1 97.75 373 VAL B CA 1
ATOM 7214 C C . VAL B 1 373 ? 4.809 35.656 -8.148 1 97.75 373 VAL B C 1
ATOM 7216 O O . VAL B 1 373 ? 6.016 35.5 -8.32 1 97.75 373 VAL B O 1
ATOM 7219 N N . VAL B 1 374 ? 3.955 35.625 -9.133 1 98.25 374 VAL B N 1
ATOM 7220 C CA . VAL B 1 374 ? 4.34 35.344 -10.508 1 98.25 374 VAL B CA 1
ATOM 7221 C C . VAL B 1 374 ? 5.316 36.438 -10.992 1 98.25 374 VAL B C 1
ATOM 7223 O O . VAL B 1 374 ? 6.371 36.094 -11.547 1 98.25 374 VAL B O 1
ATOM 7226 N N . ASN B 1 375 ? 4.988 37.625 -10.719 1 98.12 375 ASN B N 1
ATOM 7227 C CA . ASN B 1 375 ? 5.797 38.75 -11.172 1 98.12 375 ASN B CA 1
ATOM 7228 C C . ASN B 1 375 ? 7.16 38.781 -10.484 1 98.12 375 ASN B C 1
ATOM 7230 O O . ASN B 1 375 ? 8.188 39 -11.133 1 98.12 375 ASN B O 1
ATOM 7234 N N . VAL B 1 376 ? 7.141 38.594 -9.219 1 98.44 376 VAL B N 1
ATOM 7235 C CA . VAL B 1 376 ? 8.375 38.625 -8.445 1 98.44 376 VAL B CA 1
ATOM 7236 C C . VAL B 1 376 ? 9.312 37.531 -8.922 1 98.44 376 VAL B C 1
ATOM 7238 O O . VAL B 1 376 ? 10.508 37.75 -9.133 1 98.44 376 VAL B O 1
ATOM 7241 N N . LEU B 1 377 ? 8.797 36.312 -9.102 1 98.75 377 LEU B N 1
ATOM 7242 C CA . LEU B 1 377 ? 9.633 35.188 -9.523 1 98.75 377 LEU B CA 1
ATOM 7243 C C . LEU B 1 377 ? 10.141 35.406 -10.945 1 98.75 377 LEU B C 1
ATOM 7245 O O . LEU B 1 377 ? 11.25 34.969 -11.281 1 98.75 377 LEU B O 1
ATOM 7249 N N . SER B 1 378 ? 9.281 36 -11.75 1 98.56 378 SER B N 1
ATOM 7250 C CA . SER B 1 378 ? 9.719 36.344 -13.102 1 98.56 378 SER B CA 1
ATOM 7251 C C . SER B 1 378 ? 10.914 37.281 -13.07 1 98.56 378 SER B C 1
ATOM 7253 O O . SER B 1 378 ? 11.891 37.094 -13.789 1 98.56 378 SER B O 1
ATOM 7255 N N . VAL B 1 379 ? 10.844 38.312 -12.258 1 98.5 379 VAL B N 1
ATOM 7256 C CA . VAL B 1 379 ? 11.906 39.281 -12.125 1 98.5 379 VAL B CA 1
ATOM 7257 C C . VAL B 1 379 ? 13.172 38.625 -11.602 1 98.5 379 VAL B C 1
ATOM 7259 O O . VAL B 1 379 ? 14.281 39 -11.984 1 98.5 379 VAL B O 1
ATOM 7262 N N . LYS B 1 380 ? 13 37.594 -10.852 1 98.44 380 LYS B N 1
ATOM 7263 C CA . LYS B 1 380 ? 14.133 36.875 -10.281 1 98.44 380 LYS B CA 1
ATOM 7264 C C . LYS B 1 380 ? 14.719 35.875 -11.281 1 98.44 380 LYS B C 1
ATOM 7266 O O . LYS B 1 380 ? 15.695 35.188 -10.984 1 98.44 380 LYS B O 1
ATOM 7271 N N . GLY B 1 381 ? 14.125 35.719 -12.422 1 98.56 381 GLY B N 1
ATOM 7272 C CA . GLY B 1 381 ? 14.727 34.969 -13.5 1 98.56 381 GLY B CA 1
ATOM 7273 C C . GLY B 1 381 ? 14.039 33.625 -13.742 1 98.56 381 GLY B C 1
ATOM 7274 O O . GLY B 1 381 ? 14.461 32.844 -14.602 1 98.56 381 GLY B O 1
ATOM 7275 N N . VAL B 1 382 ? 12.938 33.375 -13.07 1 98.81 382 VAL B N 1
ATOM 7276 C CA . VAL B 1 382 ? 12.203 32.125 -13.266 1 98.81 382 VAL B CA 1
ATOM 7277 C C . VAL B 1 382 ? 11.383 32.219 -14.555 1 98.81 382 VAL B C 1
ATOM 7279 O O . VAL B 1 382 ? 10.805 33.25 -14.867 1 98.81 382 VAL B O 1
ATOM 7282 N N . LYS B 1 383 ? 11.383 31.094 -15.312 1 98.75 383 LYS B N 1
ATOM 7283 C CA . LYS B 1 383 ? 10.477 31.016 -16.453 1 98.75 383 LYS B CA 1
ATOM 7284 C C . LYS B 1 383 ? 9.055 30.688 -16 1 98.75 383 LYS B C 1
ATOM 7286 O O . LYS B 1 383 ? 8.781 29.578 -15.555 1 98.75 383 LYS B O 1
ATOM 7291 N N . LEU B 1 384 ? 8.164 31.703 -16.172 1 98.62 384 LEU B N 1
ATOM 7292 C CA . LEU B 1 384 ? 6.773 31.516 -15.766 1 98.62 384 LEU B CA 1
ATOM 7293 C C . LEU B 1 384 ? 5.883 31.312 -16.984 1 98.62 384 LEU B C 1
ATOM 7295 O O . LEU B 1 384 ? 5.988 32.062 -17.969 1 98.62 384 LEU B O 1
ATOM 7299 N N . VAL B 1 385 ? 4.988 30.297 -16.938 1 98.56 385 VAL B N 1
ATOM 7300 C CA . VAL B 1 385 ? 4.098 30.031 -18.047 1 98.56 385 VAL B CA 1
ATOM 7301 C C . VAL B 1 385 ? 2.684 29.766 -17.547 1 98.56 385 VAL B C 1
ATOM 7303 O O . VAL B 1 385 ? 2.508 29.203 -16.453 1 98.56 385 VAL B O 1
ATOM 7306 N N . PRO B 1 386 ? 1.647 30.203 -18.297 1 98.12 386 PRO B N 1
ATOM 7307 C CA . PRO B 1 386 ? 0.309 29.734 -17.953 1 98.12 386 PRO B CA 1
ATOM 7308 C C . PRO B 1 386 ? 0.219 28.203 -17.906 1 98.12 386 PRO B C 1
ATOM 7310 O O . PRO B 1 386 ? 0.814 27.531 -18.75 1 98.12 386 PRO B O 1
ATOM 7313 N N . PHE B 1 387 ? -0.509 27.75 -16.891 1 98 387 PHE B N 1
ATOM 7314 C CA . PHE B 1 387 ? -0.514 26.312 -16.672 1 98 387 PHE B CA 1
ATOM 7315 C C . PHE B 1 387 ? -1.895 25.844 -16.234 1 98 387 PHE B C 1
ATOM 7317 O O . PHE B 1 387 ? -2.602 26.547 -15.516 1 98 387 PHE B O 1
ATOM 7324 N N . LYS B 1 388 ? -2.297 24.734 -16.828 1 96.75 388 LYS B N 1
ATOM 7325 C CA . LYS B 1 388 ? -3.49 24.016 -16.375 1 96.75 388 LYS B CA 1
ATOM 7326 C C . LYS B 1 388 ? -3.158 22.578 -16 1 96.75 388 LYS B C 1
ATOM 7328 O O . LYS B 1 388 ? -2.5 21.859 -16.75 1 96.75 388 LYS B O 1
ATOM 7333 N N . LEU B 1 389 ? -3.557 22.203 -14.805 1 96.06 389 LEU B N 1
ATOM 7334 C CA . LEU B 1 389 ? -3.418 20.812 -14.398 1 96.06 389 LEU B CA 1
ATOM 7335 C C . LEU B 1 389 ? -4.621 19.984 -14.844 1 96.06 389 LEU B C 1
ATOM 7337 O O . LEU B 1 389 ? -5.641 19.953 -14.148 1 96.06 389 LEU B O 1
ATOM 7341 N N . ASN B 1 390 ? -4.445 19.203 -15.898 1 95.44 390 ASN B N 1
ATOM 7342 C CA . ASN B 1 390 ? -5.562 18.516 -16.531 1 95.44 390 ASN B CA 1
ATOM 7343 C C . ASN B 1 390 ? -5.688 17.078 -16.016 1 95.44 390 ASN B C 1
ATOM 7345 O O . ASN B 1 390 ? -4.684 16.375 -15.859 1 95.44 390 ASN B O 1
ATOM 7349 N N . TYR B 1 391 ? -6.863 16.672 -15.648 1 96.19 391 TYR B N 1
ATOM 7350 C CA . TYR B 1 391 ? -7.238 15.297 -15.336 1 96.19 391 TYR B CA 1
ATOM 7351 C C . TYR B 1 391 ? -8.727 15.062 -15.586 1 96.19 391 TYR B C 1
ATOM 7353 O O . TYR B 1 391 ? -9.508 16.016 -15.648 1 96.19 391 TYR B O 1
ATOM 7361 N N . THR B 1 392 ? -9.148 13.789 -15.727 1 93.75 392 THR B N 1
ATOM 7362 C CA . THR B 1 392 ? -10.508 13.461 -16.141 1 93.75 392 THR B CA 1
ATOM 7363 C C . THR B 1 392 ? -11.352 13.039 -14.945 1 93.75 392 THR B C 1
ATOM 7365 O O . THR B 1 392 ? -12.578 12.922 -15.055 1 93.75 392 THR B O 1
ATOM 7368 N N . ILE B 1 393 ? -10.742 12.867 -13.828 1 92.31 393 ILE B N 1
ATOM 7369 C CA . ILE B 1 393 ? -11.43 12.359 -12.648 1 92.31 393 ILE B CA 1
ATOM 7370 C C . ILE B 1 393 ? -12.32 13.445 -12.062 1 92.31 393 ILE B C 1
ATOM 7372 O O . ILE B 1 393 ? -11.828 14.461 -11.555 1 92.31 393 ILE B O 1
ATOM 7376 N N . SER B 1 394 ? -13.602 13.219 -12.016 1 93 394 SER B N 1
ATOM 7377 C CA . SER B 1 394 ? -14.555 14.203 -11.516 1 93 394 SER B CA 1
ATOM 7378 C C . SER B 1 394 ? -14.875 13.969 -10.047 1 93 394 SER B C 1
ATOM 7380 O O . SER B 1 394 ? -15.531 14.797 -9.406 1 93 394 SER B O 1
ATOM 7382 N N . SER B 1 395 ? -14.32 12.891 -9.484 1 93.44 395 SER B N 1
ATOM 7383 C CA . SER B 1 395 ? -14.695 12.492 -8.133 1 93.44 395 SER B CA 1
ATOM 7384 C C . SER B 1 395 ? -13.547 12.703 -7.156 1 93.44 395 SER B C 1
ATOM 7386 O O . SER B 1 395 ? -13.43 11.992 -6.156 1 93.44 395 SER B O 1
ATOM 7388 N N . VAL B 1 396 ? -12.727 13.664 -7.418 1 98.38 396 VAL B N 1
ATOM 7389 C CA . VAL B 1 396 ? -11.539 13.883 -6.605 1 98.38 396 VAL B CA 1
ATOM 7390 C C . VAL B 1 396 ? -11.938 14.086 -5.145 1 98.38 396 VAL B C 1
ATOM 7392 O O . VAL B 1 396 ? -11.398 13.438 -4.25 1 98.38 396 VAL B O 1
ATOM 7395 N N . GLN B 1 397 ? -12.945 14.938 -4.875 1 98.38 397 GLN B N 1
ATOM 7396 C CA . GLN B 1 397 ? -13.375 15.258 -3.52 1 98.38 397 GLN B CA 1
ATOM 7397 C C . GLN B 1 397 ? -14 14.047 -2.838 1 98.38 397 GLN B C 1
ATOM 7399 O O . GLN B 1 397 ? -13.734 13.789 -1.661 1 98.38 397 GLN B O 1
ATOM 7404 N N . SER B 1 398 ? -14.758 13.258 -3.568 1 98.06 398 SER B N 1
ATOM 7405 C CA . SER B 1 398 ? -15.414 12.102 -2.967 1 98.06 398 SER B CA 1
ATOM 7406 C C . SER B 1 398 ? -14.414 10.977 -2.699 1 98.06 398 SER B C 1
ATOM 7408 O O . SER B 1 398 ? -14.555 10.227 -1.731 1 98.06 398 SER B O 1
ATOM 7410 N N . ILE B 1 399 ? -13.406 10.82 -3.605 1 98.81 399 ILE B N 1
ATOM 7411 C CA . ILE B 1 399 ? -12.344 9.852 -3.355 1 98.81 399 ILE B CA 1
ATOM 7412 C C . ILE B 1 399 ? -11.648 10.172 -2.037 1 98.81 399 ILE B C 1
ATOM 7414 O O . ILE B 1 399 ? -11.414 9.289 -1.216 1 98.81 399 ILE B O 1
ATOM 7418 N N . LEU B 1 400 ? -11.359 11.477 -1.832 1 98.81 400 LEU B N 1
ATOM 7419 C CA . LEU B 1 400 ? -10.727 11.914 -0.592 1 98.81 400 LEU B CA 1
ATOM 7420 C C . LEU B 1 400 ? -11.625 11.625 0.606 1 98.81 400 LEU B C 1
ATOM 7422 O O . LEU B 1 400 ? -11.172 11.078 1.61 1 98.81 400 LEU B O 1
ATOM 7426 N N . ASP B 1 401 ? -12.867 11.938 0.519 1 98.5 401 ASP B N 1
ATOM 7427 C CA . ASP B 1 401 ? -13.805 11.781 1.626 1 98.5 401 ASP B CA 1
ATOM 7428 C C . ASP B 1 401 ? -13.961 10.312 2.014 1 98.5 401 ASP B C 1
ATOM 7430 O O . ASP B 1 401 ? -13.945 9.977 3.199 1 98.5 401 ASP B O 1
ATOM 7434 N N . ILE B 1 402 ? -14.133 9.453 1.006 1 98.75 402 ILE B N 1
ATOM 7435 C CA . ILE B 1 402 ? -14.281 8.023 1.264 1 98.75 402 ILE B CA 1
ATOM 7436 C C . ILE B 1 402 ? -13.023 7.496 1.964 1 98.75 402 ILE B C 1
ATOM 7438 O O . ILE B 1 402 ? -13.117 6.801 2.979 1 98.75 402 ILE B O 1
ATOM 7442 N N . THR B 1 403 ? -11.859 7.848 1.465 1 98.88 403 THR B N 1
ATOM 7443 C CA . THR B 1 403 ? -10.594 7.371 2.018 1 98.88 403 THR B CA 1
ATOM 7444 C C . THR B 1 403 ? -10.414 7.852 3.453 1 98.88 403 THR B C 1
ATOM 7446 O O . THR B 1 403 ? -10.188 7.047 4.359 1 98.88 403 THR B O 1
ATOM 7449 N N . MET B 1 404 ? -10.562 9.141 3.68 1 98.88 404 MET B N 1
ATOM 7450 C CA . MET B 1 404 ? -10.328 9.773 4.973 1 98.88 404 MET B CA 1
ATOM 7451 C C . MET B 1 404 ? -11.328 9.273 6.012 1 98.88 404 MET B C 1
ATOM 7453 O O . MET B 1 404 ? -10.945 8.891 7.117 1 98.88 404 MET B O 1
ATOM 7457 N N . ASP B 1 405 ? -12.625 9.219 5.68 1 98.81 405 ASP B N 1
ATOM 7458 C CA . ASP B 1 405 ? -13.68 8.898 6.637 1 98.81 405 ASP B CA 1
ATOM 7459 C C . ASP B 1 405 ? -13.625 7.43 7.039 1 98.81 405 ASP B C 1
ATOM 7461 O O . ASP B 1 405 ? -13.82 7.09 8.211 1 98.81 405 ASP B O 1
ATOM 7465 N N . VAL B 1 406 ? -13.383 6.57 6.059 1 98.88 406 VAL B N 1
ATOM 7466 C CA . VAL B 1 406 ? -13.297 5.145 6.355 1 98.88 406 VAL B CA 1
ATOM 7467 C C . VAL B 1 406 ? -12.062 4.875 7.219 1 98.88 406 VAL B C 1
ATOM 7469 O O . VAL B 1 406 ? -12.133 4.105 8.18 1 98.88 406 VAL B O 1
ATOM 7472 N N . ASP B 1 407 ? -10.945 5.48 6.887 1 98.88 407 ASP B N 1
ATOM 7473 C CA . ASP B 1 407 ? -9.727 5.312 7.676 1 98.88 407 ASP B CA 1
ATOM 7474 C C . ASP B 1 407 ? -9.922 5.82 9.102 1 98.88 407 ASP B C 1
ATOM 7476 O O . ASP B 1 407 ? -9.539 5.152 10.062 1 98.88 407 ASP B O 1
ATOM 7480 N N . MET B 1 408 ? -10.508 7.02 9.188 1 98.81 408 MET B N 1
ATOM 7481 C CA . MET B 1 408 ? -10.781 7.598 10.508 1 98.81 408 MET B CA 1
ATOM 7482 C C . MET B 1 408 ? -11.664 6.668 11.336 1 98.81 408 MET B C 1
ATOM 7484 O O . MET B 1 408 ? -11.398 6.453 12.516 1 98.81 408 MET B O 1
ATOM 7488 N N . LEU B 1 409 ? -12.703 6.137 10.719 1 98.81 409 LEU B N 1
ATOM 7489 C CA . LEU B 1 409 ? -13.602 5.227 11.422 1 98.81 409 LEU B CA 1
ATOM 7490 C C . LEU B 1 409 ? -12.852 3.979 11.883 1 98.81 409 LEU B C 1
ATOM 7492 O O . LEU B 1 409 ? -13.125 3.455 12.969 1 98.81 409 LEU B O 1
ATOM 7496 N N . ALA B 1 410 ? -11.953 3.488 11.055 1 98.75 410 ALA B N 1
ATOM 7497 C CA . ALA B 1 410 ? -11.18 2.309 11.43 1 98.75 410 ALA B CA 1
ATOM 7498 C C . ALA B 1 410 ? -10.367 2.564 12.695 1 98.75 410 ALA B C 1
ATOM 7500 O O . ALA B 1 410 ? -10.281 1.699 13.57 1 98.75 410 ALA B O 1
ATOM 7501 N N . HIS B 1 411 ? -9.805 3.719 12.859 1 98.69 411 HIS B N 1
ATOM 7502 C CA . HIS B 1 411 ? -8.953 4.059 13.984 1 98.69 411 HIS B CA 1
ATOM 7503 C C . HIS B 1 411 ? -9.781 4.453 15.203 1 98.69 411 HIS B C 1
ATOM 7505 O O . HIS B 1 411 ? -9.266 4.477 16.328 1 98.69 411 HIS B O 1
ATOM 7511 N N . PHE B 1 412 ? -11.008 4.766 14.977 1 98.69 412 PHE B N 1
ATOM 7512 C CA . PHE B 1 412 ? -11.883 5.203 16.062 1 98.69 412 PHE B CA 1
ATOM 7513 C C . PHE B 1 412 ? -13.18 4.41 16.062 1 98.69 412 PHE B C 1
ATOM 7515 O O . PHE B 1 412 ? -14.25 4.957 16.359 1 98.69 412 PHE B O 1
ATOM 7522 N N . ASP B 1 413 ? -13.07 3.16 15.617 1 98.25 413 ASP B N 1
ATOM 7523 C CA . ASP B 1 413 ? -14.211 2.254 15.594 1 98.25 413 ASP B CA 1
ATOM 7524 C C . ASP B 1 413 ? -14.797 2.07 16.984 1 98.25 413 ASP B C 1
ATOM 7526 O O . ASP B 1 413 ? -16 2.195 17.188 1 98.25 413 ASP B O 1
ATOM 7530 N N . ASN B 1 414 ? -13.922 1.792 17.953 1 97.88 414 ASN B N 1
ATOM 7531 C CA . ASN B 1 414 ? -14.352 1.574 19.328 1 97.88 414 ASN B CA 1
ATOM 7532 C C . ASN B 1 414 ? -14.938 2.846 19.938 1 97.88 414 ASN B C 1
ATOM 7534 O O . ASN B 1 414 ? -15.898 2.783 20.703 1 97.88 414 ASN B O 1
ATOM 7538 N N . TRP B 1 415 ? -14.328 3.984 19.625 1 98.44 415 TRP B N 1
ATOM 7539 C CA . TRP B 1 415 ? -14.812 5.277 20.094 1 98.44 415 TRP B CA 1
ATOM 7540 C C . TRP B 1 415 ? -16.266 5.488 19.703 1 98.44 415 TRP B C 1
ATOM 7542 O O . TRP B 1 415 ? -17.094 5.906 20.516 1 98.44 415 TRP B O 1
ATOM 7552 N N . GLN B 1 416 ? -16.641 5.148 18.453 1 98.19 416 GLN B N 1
ATOM 7553 C CA . GLN B 1 416 ? -18.016 5.297 18 1 98.19 416 GLN B CA 1
ATOM 7554 C C . GLN B 1 416 ? -18.922 4.227 18.609 1 98.19 416 GLN B C 1
ATOM 7556 O O . GLN B 1 416 ? -20.031 4.523 19.031 1 98.19 416 GLN B O 1
ATOM 7561 N N . ARG B 1 417 ? -18.484 2.963 18.641 1 97.38 417 ARG B N 1
ATOM 7562 C CA . ARG B 1 417 ? -19.281 1.844 19.125 1 97.38 417 ARG B CA 1
ATOM 7563 C C . ARG B 1 417 ? -19.656 2.035 20.594 1 97.38 417 ARG B C 1
ATOM 7565 O O . ARG B 1 417 ? -20.734 1.629 21.016 1 97.38 417 ARG B O 1
ATOM 7572 N N . GLU B 1 418 ? -18.75 2.666 21.328 1 97.31 418 GLU B N 1
ATOM 7573 C CA . GLU B 1 418 ? -18.984 2.867 22.75 1 97.31 418 GLU B CA 1
ATOM 7574 C C . GLU B 1 418 ? -19.797 4.125 23.016 1 97.31 418 GLU B C 1
ATOM 7576 O O . GLU B 1 418 ? -20.094 4.457 24.156 1 97.31 418 GLU B O 1
ATOM 7581 N N . GLY B 1 419 ? -20.109 4.887 22 1 97.06 419 GLY B N 1
ATOM 7582 C CA . GLY B 1 419 ? -21 6.031 22.109 1 97.06 419 GLY B CA 1
ATOM 7583 C C . GLY B 1 419 ? -20.281 7.312 22.484 1 97.06 419 GLY B C 1
ATOM 7584 O O . GLY B 1 419 ? -20.906 8.281 22.922 1 97.06 419 GLY B O 1
ATOM 7585 N N . HIS B 1 420 ? -18.984 7.371 22.344 1 97.5 420 HIS B N 1
ATOM 7586 C CA . HIS B 1 420 ? -18.219 8.555 22.719 1 97.5 420 HIS B CA 1
ATOM 7587 C C . HIS B 1 420 ? -18.469 9.703 21.75 1 97.5 420 HIS B C 1
ATOM 7589 O O . HIS B 1 420 ? -18.188 10.867 22.078 1 97.5 420 HIS B O 1
ATOM 7595 N N . ASP B 1 421 ? -19.031 9.406 20.594 1 96.25 421 ASP B N 1
ATOM 7596 C CA . ASP B 1 421 ? -19.328 10.453 19.625 1 96.25 421 ASP B CA 1
ATOM 7597 C C . ASP B 1 421 ? -20.5 11.32 20.094 1 96.25 421 ASP B C 1
ATOM 7599 O O . ASP B 1 421 ? -20.719 12.414 19.562 1 96.25 421 ASP B O 1
ATOM 7603 N N . HIS B 1 422 ? -21.234 10.891 21.109 1 95.38 422 HIS B N 1
ATOM 7604 C CA . HIS B 1 422 ? -22.328 11.664 21.656 1 95.38 422 HIS B CA 1
ATOM 7605 C C . HIS B 1 422 ? -21.828 12.93 22.344 1 95.38 422 HIS B C 1
ATOM 7607 O O . HIS B 1 422 ? -22.531 13.945 22.391 1 95.38 422 HIS B O 1
ATOM 7613 N N . ASP B 1 423 ? -20.562 12.875 22.844 1 94.56 423 ASP B N 1
ATOM 7614 C CA . ASP B 1 423 ? -20.016 13.992 23.609 1 94.56 423 ASP B CA 1
ATOM 7615 C C . ASP B 1 423 ? -18.953 14.742 22.797 1 94.56 423 ASP B C 1
ATOM 7617 O O . ASP B 1 423 ? -18.172 15.523 23.344 1 94.56 423 ASP B O 1
ATOM 7621 N N . TYR B 1 424 ? -18.953 14.445 21.531 1 97.81 424 TYR B N 1
ATOM 7622 C CA . TYR B 1 424 ? -17.984 15.109 20.672 1 97.81 424 TYR B CA 1
ATOM 7623 C C . TYR B 1 424 ? -18.25 16.609 20.594 1 97.81 424 TYR B C 1
ATOM 7625 O O . TYR B 1 424 ? -19.406 17.031 20.656 1 97.81 424 TYR B O 1
ATOM 7633 N N . GLU B 1 425 ? -17.266 17.453 20.438 1 97.94 425 GLU B N 1
ATOM 7634 C CA . GLU B 1 425 ? -17.312 18.906 20.547 1 97.94 425 GLU B CA 1
ATOM 7635 C C . GLU B 1 425 ? -18.25 19.516 19.5 1 97.94 425 GLU B C 1
ATOM 7637 O O . GLU B 1 425 ? -18.938 20.484 19.781 1 97.94 425 GLU B O 1
ATOM 7642 N N . ALA B 1 426 ? -18.203 18.984 18.328 1 97.25 426 ALA B N 1
ATOM 7643 C CA . ALA B 1 426 ? -19.031 19.469 17.234 1 97.25 426 ALA B CA 1
ATOM 7644 C C . ALA B 1 426 ? -19.766 18.312 16.547 1 97.25 426 ALA B C 1
ATOM 7646 O O . ALA B 1 426 ? -19.156 17.562 15.773 1 97.25 426 ALA B O 1
ATOM 7647 N N . GLN B 1 427 ? -21.031 18.281 16.656 1 96.25 427 GLN B N 1
ATOM 7648 C CA . GLN B 1 427 ? -21.797 17.109 16.266 1 96.25 427 GLN B CA 1
ATOM 7649 C C . GLN B 1 427 ? -21.953 17.031 14.742 1 96.25 427 GLN B C 1
ATOM 7651 O O . GLN B 1 427 ? -22.266 15.969 14.203 1 96.25 427 GLN B O 1
ATOM 7656 N N . ASP B 1 428 ? -21.734 18.141 14.047 1 96.44 428 ASP B N 1
ATOM 7657 C CA . ASP B 1 428 ? -21.906 18.172 12.594 1 96.44 428 ASP B CA 1
ATOM 7658 C C . ASP B 1 428 ? -20.594 17.828 11.883 1 96.44 428 ASP B C 1
ATOM 7660 O O . ASP B 1 428 ? -20.484 18 10.664 1 96.44 428 ASP B O 1
ATOM 7664 N N . GLN B 1 429 ? -19.594 17.375 12.617 1 97.62 429 GLN B N 1
ATOM 7665 C CA . GLN B 1 429 ? -18.297 17 12.062 1 97.62 429 GLN B CA 1
ATOM 7666 C C . GLN B 1 429 ? -18.125 15.484 12.039 1 97.62 429 GLN B C 1
ATOM 7668 O O . GLN B 1 429 ? -18.891 14.773 11.375 1 97.62 429 GLN B O 1
ATOM 7673 N N . TRP B 1 430 ? -17.234 14.875 12.867 1 98.5 430 TRP B N 1
ATOM 7674 C CA . TRP B 1 430 ? -16.875 13.461 12.797 1 98.5 430 TRP B CA 1
ATOM 7675 C C . TRP B 1 430 ? -18.109 12.586 13.047 1 98.5 430 TRP B C 1
ATOM 7677 O O . TRP B 1 430 ? -18.297 11.562 12.391 1 98.5 430 TRP B O 1
ATOM 7687 N N . PRO B 1 431 ? -19 12.914 14 1 98.31 431 PRO B N 1
ATOM 7688 C CA . PRO B 1 431 ? -20.125 12.016 14.242 1 98.31 431 PRO B CA 1
ATOM 7689 C C . PRO B 1 431 ? -20.953 11.758 12.992 1 98.31 431 PRO B C 1
ATOM 7691 O O . PRO B 1 431 ? -21.281 10.609 12.688 1 98.31 431 PRO B O 1
ATOM 7694 N N . VAL B 1 432 ? -21.203 12.781 12.227 1 97.94 432 VAL B N 1
ATOM 7695 C CA . VAL B 1 432 ? -22 12.656 11.016 1 97.94 432 VAL B CA 1
ATOM 7696 C C . VAL B 1 432 ? -21.203 11.898 9.953 1 97.94 432 VAL B C 1
ATOM 7698 O O . VAL B 1 432 ? -21.719 10.977 9.32 1 97.94 432 VAL B O 1
ATOM 7701 N N . GLU B 1 433 ? -19.953 12.266 9.75 1 97.94 433 GLU B N 1
ATOM 7702 C CA . GLU B 1 433 ? -19.125 11.68 8.711 1 97.94 433 GLU B CA 1
ATOM 7703 C C . GLU B 1 433 ? -18.875 10.195 8.969 1 97.94 433 GLU B C 1
ATOM 7705 O O . GLU B 1 433 ? -18.922 9.375 8.047 1 97.94 433 GLU B O 1
ATOM 7710 N N . LEU B 1 434 ? -18.656 9.859 10.25 1 98.44 434 LEU B N 1
ATOM 7711 C CA . LEU B 1 434 ? -18.297 8.484 10.578 1 98.44 434 LEU B CA 1
ATOM 7712 C C . LEU B 1 434 ? -19.516 7.578 10.531 1 98.44 434 LEU B C 1
ATOM 7714 O O . LEU B 1 434 ? -19.422 6.398 10.195 1 98.44 434 LEU B O 1
ATOM 7718 N N . ARG B 1 435 ? -20.703 8.117 10.875 1 98.06 435 ARG B N 1
ATOM 7719 C CA . ARG B 1 435 ? -21.922 7.359 10.688 1 98.06 435 ARG B CA 1
ATOM 7720 C C . ARG B 1 435 ? -22.156 7.035 9.211 1 98.06 435 ARG B C 1
ATOM 7722 O O . ARG B 1 435 ? -22.5 5.902 8.867 1 98.06 435 ARG B O 1
ATOM 7729 N N . ARG B 1 436 ? -21.922 7.98 8.367 1 97.88 436 ARG B N 1
ATOM 7730 C CA . ARG B 1 436 ? -22.062 7.762 6.93 1 97.88 436 ARG B CA 1
ATOM 7731 C C . ARG B 1 436 ? -21.016 6.754 6.43 1 97.88 436 ARG B C 1
ATOM 7733 O O . ARG B 1 436 ? -21.328 5.906 5.59 1 97.88 436 ARG B O 1
ATOM 7740 N N . ALA B 1 437 ? -19.812 6.812 6.965 1 98.38 437 ALA B N 1
ATOM 7741 C CA . ALA B 1 437 ? -18.719 5.953 6.551 1 98.38 437 ALA B CA 1
ATOM 7742 C C . ALA B 1 437 ? -19.031 4.484 6.832 1 98.38 437 ALA B C 1
ATOM 7744 O O . ALA B 1 437 ? -18.516 3.596 6.145 1 98.38 437 ALA B O 1
ATOM 7745 N N . ARG B 1 438 ? -19.859 4.238 7.801 1 97.06 438 ARG B N 1
ATOM 7746 C CA . ARG B 1 438 ? -20.25 2.877 8.148 1 97.06 438 ARG B CA 1
ATOM 7747 C C . ARG B 1 438 ? -20.984 2.205 6.992 1 97.06 438 ARG B C 1
ATOM 7749 O O . ARG B 1 438 ? -21.031 0.976 6.914 1 97.06 438 ARG B O 1
ATOM 7756 N N . LEU B 1 439 ? -21.531 2.998 6.09 1 98.12 439 LEU B N 1
ATOM 7757 C CA . LEU B 1 439 ? -22.328 2.475 4.98 1 98.12 439 LEU B CA 1
ATOM 7758 C C . LEU B 1 439 ? -21.5 2.432 3.701 1 98.12 439 LEU B C 1
ATOM 7760 O O . LEU B 1 439 ? -22.047 2.311 2.604 1 98.12 439 LEU B O 1
ATOM 7764 N N . VAL B 1 440 ? -20.156 2.533 3.783 1 98.75 440 VAL B N 1
ATOM 7765 C CA . VAL B 1 440 ? -19.281 2.381 2.627 1 98.75 440 VAL B CA 1
ATOM 7766 C C . VAL B 1 440 ? -18.828 0.928 2.51 1 98.75 440 VAL B C 1
ATOM 7768 O O . VAL B 1 440 ? -18.094 0.429 3.369 1 98.75 440 VAL B O 1
ATOM 7771 N N . PRO B 1 441 ? -19.25 0.25 1.438 1 98.69 441 PRO B N 1
ATOM 7772 C CA . PRO B 1 441 ? -18.781 -1.122 1.229 1 98.69 441 PRO B CA 1
ATOM 7773 C C . PRO B 1 441 ? -17.297 -1.196 0.92 1 98.69 441 PRO B C 1
ATOM 7775 O O . PRO B 1 441 ? -16.734 -0.28 0.306 1 98.69 441 PRO B O 1
ATOM 7778 N N . ALA B 1 442 ? -16.75 -2.322 1.336 1 98.88 442 ALA B N 1
ATOM 7779 C CA . ALA B 1 442 ? -15.328 -2.545 1.048 1 98.88 442 ALA B CA 1
ATOM 7780 C C . ALA B 1 442 ? -15.047 -2.428 -0.448 1 98.88 442 ALA B C 1
ATOM 7782 O O . ALA B 1 442 ? -14.023 -1.877 -0.853 1 98.88 442 ALA B O 1
ATOM 7783 N N . VAL B 1 443 ? -15.93 -2.926 -1.31 1 98.75 443 VAL B N 1
ATOM 7784 C CA . VAL B 1 443 ? -15.734 -2.924 -2.756 1 98.75 443 VAL B CA 1
ATOM 7785 C C . VAL B 1 443 ? -15.648 -1.485 -3.262 1 98.75 443 VAL B C 1
ATOM 7787 O O . VAL B 1 443 ? -14.82 -1.175 -4.125 1 98.75 443 VAL B O 1
ATOM 7790 N N . ASP B 1 444 ? -16.438 -0.606 -2.725 1 98.81 444 ASP B N 1
ATOM 7791 C CA . ASP B 1 444 ? -16.438 0.776 -3.195 1 98.81 444 ASP B CA 1
ATOM 7792 C C . ASP B 1 444 ? -15.25 1.554 -2.635 1 98.81 444 ASP B C 1
ATOM 7794 O O . ASP B 1 444 ? -14.773 2.508 -3.256 1 98.81 444 ASP B O 1
ATOM 7798 N N . TYR B 1 445 ? -14.812 1.149 -1.432 1 98.81 445 TYR B N 1
ATOM 7799 C CA . TYR B 1 445 ? -13.539 1.692 -0.964 1 98.81 445 TYR B CA 1
ATOM 7800 C C . TYR B 1 445 ? -12.406 1.334 -1.921 1 98.81 445 TYR B C 1
ATOM 7802 O O . TYR B 1 445 ? -11.586 2.186 -2.27 1 98.81 445 TYR B O 1
ATOM 7810 N N . ILE B 1 446 ? -12.336 0.097 -2.396 1 98.88 446 ILE B N 1
ATOM 7811 C CA . ILE B 1 446 ? -11.305 -0.343 -3.328 1 98.88 446 ILE B CA 1
ATOM 7812 C C . ILE B 1 446 ? -11.438 0.415 -4.645 1 98.88 446 ILE B C 1
ATOM 7814 O O . ILE B 1 446 ? -10.445 0.843 -5.23 1 98.88 446 ILE B O 1
ATOM 7818 N N . GLN B 1 447 ? -12.703 0.598 -5.156 1 98.81 447 GLN B N 1
ATOM 7819 C CA . GLN B 1 447 ? -12.906 1.346 -6.391 1 98.81 447 GLN B CA 1
ATOM 7820 C C . GLN B 1 447 ? -12.406 2.781 -6.254 1 98.81 447 GLN B C 1
ATOM 7822 O O . GLN B 1 447 ? -11.852 3.344 -7.199 1 98.81 447 GLN B O 1
ATOM 7827 N N . ALA B 1 448 ? -12.641 3.377 -5.039 1 98.88 448 ALA B N 1
ATOM 7828 C CA . ALA B 1 448 ? -12.117 4.719 -4.797 1 98.88 448 ALA B CA 1
ATOM 7829 C C . ALA B 1 448 ? -10.594 4.746 -4.883 1 98.88 448 ALA B C 1
ATOM 7831 O O . ALA B 1 448 ? -10.016 5.684 -5.434 1 98.88 448 ALA B O 1
ATOM 7832 N N . GLN B 1 449 ? -9.906 3.723 -4.34 1 98.81 449 GLN B N 1
ATOM 7833 C CA . GLN B 1 449 ? -8.445 3.67 -4.395 1 98.81 449 GLN B CA 1
ATOM 7834 C C . GLN B 1 449 ? -7.957 3.422 -5.82 1 98.81 449 GLN B C 1
ATOM 7836 O O . GLN B 1 449 ? -6.906 3.928 -6.215 1 98.81 449 GLN B O 1
ATOM 7841 N N . ARG B 1 450 ? -8.719 2.623 -6.598 1 98.69 450 ARG B N 1
ATOM 7842 C CA . ARG B 1 450 ? -8.391 2.434 -8.008 1 98.69 450 ARG B CA 1
ATOM 7843 C C . ARG B 1 450 ? -8.547 3.734 -8.789 1 98.69 450 ARG B C 1
ATOM 7845 O O . ARG B 1 450 ? -7.699 4.074 -9.617 1 98.69 450 ARG B O 1
ATOM 7852 N N . ALA B 1 451 ? -9.617 4.457 -8.516 1 98.81 451 ALA B N 1
ATOM 7853 C CA . ALA B 1 451 ? -9.805 5.766 -9.133 1 98.81 451 ALA B CA 1
ATOM 7854 C C . ALA B 1 451 ? -8.695 6.73 -8.734 1 98.81 451 ALA B C 1
ATOM 7856 O O . ALA B 1 451 ? -8.25 7.543 -9.547 1 98.81 451 ALA B O 1
ATOM 7857 N N . ARG B 1 452 ? -8.289 6.676 -7.473 1 98.81 452 ARG B N 1
ATOM 7858 C CA . ARG B 1 452 ? -7.152 7.465 -7.008 1 98.81 452 ARG B CA 1
ATOM 7859 C C . ARG B 1 452 ? -5.898 7.145 -7.816 1 98.81 452 ARG B C 1
ATOM 7861 O O . ARG B 1 452 ? -5.152 8.047 -8.203 1 98.81 452 ARG B O 1
ATOM 7868 N N . GLY B 1 453 ? -5.66 5.852 -8.07 1 98 453 GLY B N 1
ATOM 7869 C CA . GLY B 1 453 ? -4.539 5.469 -8.922 1 98 453 GLY B CA 1
ATOM 7870 C C . GLY B 1 453 ? -4.594 6.102 -10.297 1 98 453 GLY B C 1
ATOM 7871 O O . GLY B 1 453 ? -3.576 6.574 -10.805 1 98 453 GLY B O 1
ATOM 7872 N N . LYS B 1 454 ? -5.727 6.078 -10.883 1 98.06 454 LYS B N 1
ATOM 7873 C CA . LYS B 1 454 ? -5.926 6.695 -12.188 1 98.06 454 LYS B CA 1
ATOM 7874 C C . LYS B 1 454 ? -5.656 8.195 -12.141 1 98.06 454 LYS B C 1
ATOM 7876 O O . LYS B 1 454 ? -5.023 8.75 -13.039 1 98.06 454 LYS B O 1
ATOM 7881 N N . LEU B 1 455 ? -6.164 8.836 -11.086 1 98.56 455 LEU B N 1
ATOM 7882 C CA . LEU B 1 455 ? -5.926 10.266 -10.875 1 98.56 455 LEU B CA 1
ATOM 7883 C C . LEU B 1 455 ? -4.43 10.562 -10.82 1 98.56 455 LEU B C 1
ATOM 7885 O O . LEU B 1 455 ? -3.955 11.492 -11.477 1 98.56 455 LEU B O 1
ATOM 7889 N N . ILE B 1 456 ? -3.711 9.82 -10.062 1 98.12 456 ILE B N 1
ATOM 7890 C CA . ILE B 1 456 ? -2.279 10.023 -9.875 1 98.12 456 ILE B CA 1
ATOM 7891 C C . ILE B 1 456 ? -1.561 9.914 -11.219 1 98.12 456 ILE B C 1
ATOM 7893 O O . ILE B 1 456 ? -0.69 10.734 -11.531 1 98.12 456 ILE B O 1
ATOM 7897 N N . ARG B 1 457 ? -1.915 8.945 -12.031 1 96.56 457 ARG B N 1
ATOM 7898 C CA . ARG B 1 457 ? -1.302 8.781 -13.344 1 96.56 457 ARG B CA 1
ATOM 7899 C C . ARG B 1 457 ? -1.583 9.984 -14.242 1 96.56 457 ARG B C 1
ATOM 7901 O O . ARG B 1 457 ? -0.684 10.484 -14.922 1 96.56 457 ARG B O 1
ATOM 7908 N N . GLU B 1 458 ? -2.797 10.43 -14.258 1 97.69 458 GLU B N 1
ATOM 7909 C CA . GLU B 1 458 ? -3.17 11.555 -15.102 1 97.69 458 GLU B CA 1
ATOM 7910 C C . GLU B 1 458 ? -2.479 12.844 -14.656 1 97.69 458 GLU B C 1
ATOM 7912 O O . GLU B 1 458 ? -2.051 13.641 -15.484 1 97.69 458 GLU B O 1
ATOM 7917 N N . VAL B 1 459 ? -2.396 13.008 -13.359 1 98.19 459 VAL B N 1
ATOM 7918 C CA . VAL B 1 459 ? -1.726 14.188 -12.828 1 98.19 459 VAL B CA 1
ATOM 7919 C C . VAL B 1 459 ? -0.239 14.141 -13.172 1 98.19 459 VAL B C 1
ATOM 7921 O O . VAL B 1 459 ? 0.348 15.156 -13.555 1 98.19 4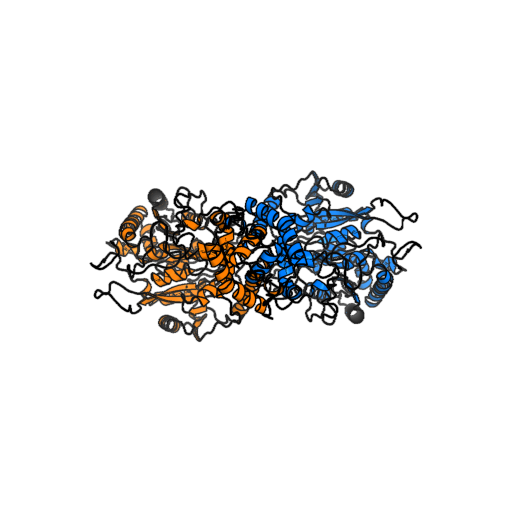59 VAL B O 1
ATOM 7924 N N . ARG B 1 460 ? 0.35 13.031 -13.031 1 97 460 ARG B N 1
ATOM 7925 C CA . ARG B 1 460 ? 1.754 12.859 -13.398 1 97 460 ARG B CA 1
ATOM 7926 C C . ARG B 1 460 ? 1.993 13.234 -14.852 1 97 460 ARG B C 1
ATOM 7928 O O . ARG B 1 460 ? 2.957 13.938 -15.164 1 97 460 ARG B O 1
ATOM 7935 N N . GLU B 1 461 ? 1.129 12.805 -15.734 1 96.25 461 GLU B N 1
ATOM 7936 C CA . GLU B 1 461 ? 1.249 13.078 -17.156 1 96.25 461 GLU B CA 1
ATOM 7937 C C . GLU B 1 461 ? 1.034 14.555 -17.469 1 96.25 461 GLU B C 1
ATOM 7939 O O . GLU B 1 461 ? 1.659 15.109 -18.375 1 96.25 461 GLU B O 1
ATOM 7944 N N . SER B 1 462 ? 0.23 15.125 -16.656 1 97.19 462 SER B N 1
ATOM 7945 C CA . SER B 1 462 ? -0.163 16.516 -16.906 1 97.19 462 SER B CA 1
ATOM 7946 C C . SER B 1 462 ? 0.813 17.484 -16.266 1 97.19 462 SER B C 1
ATOM 7948 O O . SER B 1 462 ? 0.854 18.672 -16.625 1 97.19 462 SER B O 1
ATOM 7950 N N . PHE B 1 463 ? 1.548 17.016 -15.305 1 97.75 463 PHE B N 1
ATOM 7951 C CA . PHE B 1 463 ? 2.473 17.875 -14.578 1 97.75 463 PHE B CA 1
ATOM 7952 C C . PHE B 1 463 ? 3.738 18.125 -15.391 1 97.75 463 PHE B C 1
ATOM 7954 O O . PHE B 1 463 ? 4.797 17.562 -15.086 1 97.75 463 PHE B O 1
ATOM 7961 N N . THR B 1 464 ? 3.777 19.078 -16.344 1 97.31 464 THR B N 1
ATOM 7962 C CA . THR B 1 464 ? 4.824 19.25 -17.344 1 97.31 464 THR B CA 1
ATOM 7963 C C . THR B 1 464 ? 5.789 20.359 -16.922 1 97.31 464 THR B C 1
ATOM 7965 O O . THR B 1 464 ? 6.719 20.688 -17.672 1 97.31 464 THR B O 1
ATOM 7968 N N . VAL B 1 465 ? 5.566 21 -15.805 1 98.62 465 VAL B N 1
ATOM 7969 C CA . VAL B 1 465 ? 6.402 22.062 -15.266 1 98.62 465 VAL B CA 1
ATOM 7970 C C . VAL B 1 465 ? 7.145 21.562 -14.031 1 98.62 465 VAL B C 1
ATOM 7972 O O . VAL B 1 465 ? 6.883 20.453 -13.547 1 98.62 465 VAL B O 1
ATOM 7975 N N . ASP B 1 466 ? 8.094 22.344 -13.523 1 98.62 466 ASP B N 1
ATOM 7976 C CA . ASP B 1 466 ? 8.852 21.969 -12.336 1 98.62 466 ASP B CA 1
ATOM 7977 C C . ASP B 1 466 ? 8.039 22.219 -11.062 1 98.62 466 ASP B C 1
ATOM 7979 O O . ASP B 1 466 ? 8.234 21.547 -10.055 1 98.62 466 ASP B O 1
ATOM 7983 N N . ALA B 1 467 ? 7.266 23.188 -11.117 1 98.88 467 ALA B N 1
ATOM 7984 C CA . ALA B 1 467 ? 6.348 23.609 -10.055 1 98.88 467 ALA B CA 1
ATOM 7985 C C . ALA B 1 467 ? 5.211 24.453 -10.617 1 98.88 467 ALA B C 1
ATOM 7987 O O . ALA B 1 467 ? 5.258 24.891 -11.766 1 98.88 467 ALA B O 1
ATOM 7988 N N . PHE B 1 468 ? 4.172 24.672 -9.773 1 98.81 468 PHE B N 1
ATOM 7989 C CA . PHE B 1 468 ? 3.152 25.625 -10.211 1 98.81 468 PHE B CA 1
ATOM 7990 C C . PHE B 1 468 ? 2.602 26.406 -9.023 1 98.81 468 PHE B C 1
ATOM 7992 O O . PHE B 1 468 ? 2.729 25.969 -7.875 1 98.81 468 PHE B O 1
ATOM 7999 N N . ILE B 1 469 ? 2.068 27.578 -9.328 1 98.81 469 ILE B N 1
ATOM 8000 C CA . ILE B 1 469 ? 1.491 28.484 -8.344 1 98.81 469 ILE B CA 1
ATOM 8001 C C . ILE B 1 469 ? -0.032 28.453 -8.453 1 98.81 469 ILE B C 1
ATOM 8003 O O . ILE B 1 469 ? -0.586 28.562 -9.547 1 98.81 469 ILE B O 1
ATOM 8007 N N . GLY B 1 470 ? -0.633 28.281 -7.324 1 98.12 470 GLY B N 1
ATOM 8008 C CA . GLY B 1 470 ? -2.088 28.266 -7.32 1 98.12 470 GLY B CA 1
ATOM 8009 C C . GLY B 1 470 ? -2.682 28.578 -5.961 1 98.12 470 GLY B C 1
ATOM 8010 O O . GLY B 1 470 ? -1.951 28.766 -4.984 1 98.12 470 GLY B O 1
ATOM 8011 N N . ASN B 1 471 ? -4.031 28.719 -5.926 1 97.5 471 ASN B N 1
ATOM 8012 C CA . ASN B 1 471 ? -4.758 28.984 -4.688 1 97.5 471 ASN B CA 1
ATOM 8013 C C . ASN B 1 471 ? -4.684 27.797 -3.732 1 97.5 471 ASN B C 1
ATOM 8015 O O . ASN B 1 471 ? -5.266 26.75 -4 1 97.5 471 ASN B O 1
ATOM 8019 N N . VAL B 1 472 ? -4.074 27.984 -2.633 1 97.56 472 VAL B N 1
ATOM 8020 C CA . VAL B 1 472 ? -3.752 26.891 -1.722 1 97.56 472 VAL B CA 1
ATOM 8021 C C . VAL B 1 472 ? -4.992 26.516 -0.921 1 97.56 472 VAL B C 1
ATOM 8023 O O . VAL B 1 472 ? -5.043 25.438 -0.326 1 97.56 472 VAL B O 1
ATOM 8026 N N . THR B 1 473 ? -6.059 27.328 -0.925 1 96.56 473 THR B N 1
ATOM 8027 C CA . THR B 1 473 ? -7.27 27.031 -0.166 1 96.56 473 THR B CA 1
ATOM 8028 C C . THR B 1 473 ? -8.375 26.531 -1.086 1 96.56 473 THR B C 1
ATOM 8030 O O . THR B 1 473 ? -9.531 26.406 -0.672 1 96.56 473 THR B O 1
ATOM 8033 N N . ASP B 1 474 ? -8.039 26.312 -2.41 1 97.38 474 ASP B N 1
ATOM 8034 C CA . ASP B 1 474 ? -8.977 25.656 -3.309 1 97.38 474 ASP B CA 1
ATOM 8035 C C . ASP B 1 474 ? -9.195 24.203 -2.9 1 97.38 474 ASP B C 1
ATOM 8037 O O . ASP B 1 474 ? -8.273 23.391 -2.971 1 97.38 474 ASP B O 1
ATOM 8041 N N . TRP B 1 475 ? -10.43 23.938 -2.527 1 97.81 475 TRP B N 1
ATOM 8042 C CA . TRP B 1 475 ? -10.703 22.625 -1.936 1 97.81 475 TRP B CA 1
ATOM 8043 C C . TRP B 1 475 ? -10.375 21.516 -2.916 1 97.81 475 TRP B C 1
ATOM 8045 O O . TRP B 1 475 ? -9.883 20.453 -2.516 1 97.81 475 TRP B O 1
ATOM 8055 N N . GLU B 1 476 ? -10.695 21.672 -4.191 1 97.69 476 GLU B N 1
ATOM 8056 C CA . GLU B 1 476 ? -10.352 20.672 -5.195 1 97.69 476 GLU B CA 1
ATOM 8057 C C . GLU B 1 476 ? -8.852 20.422 -5.234 1 97.69 476 GLU B C 1
ATOM 8059 O O . GLU B 1 476 ? -8.406 19.281 -5.289 1 97.69 476 GLU B O 1
ATOM 8064 N N . LEU B 1 477 ? -8.086 21.453 -5.188 1 97.81 477 LEU B N 1
ATOM 8065 C CA . LEU B 1 477 ? -6.637 21.344 -5.254 1 97.81 477 LEU B CA 1
ATOM 8066 C C . LEU B 1 477 ? -6.074 20.75 -3.965 1 97.81 477 LEU B C 1
ATOM 8068 O O . LEU B 1 477 ? -5.086 20.016 -3.994 1 97.81 477 LEU B O 1
ATOM 8072 N N . VAL B 1 478 ? -6.695 21.109 -2.805 1 98.5 478 VAL B N 1
ATOM 8073 C CA . VAL B 1 478 ? -6.305 20.516 -1.528 1 98.5 478 VAL B CA 1
ATOM 8074 C C . VAL B 1 478 ? -6.512 19 -1.573 1 98.5 478 VAL B C 1
ATOM 8076 O O . VAL B 1 478 ? -5.621 18.234 -1.199 1 98.5 478 VAL B O 1
ATOM 8079 N N . CYS B 1 479 ? -7.73 18.609 -2.084 1 98.75 479 CYS B N 1
ATOM 8080 C CA . CYS B 1 479 ? -8.031 17.172 -2.188 1 98.75 479 CYS B CA 1
ATOM 8081 C C . CYS B 1 479 ? -7.051 16.484 -3.121 1 98.75 479 CYS B C 1
ATOM 8083 O O . CYS B 1 479 ? -6.469 15.453 -2.764 1 98.75 479 CYS B O 1
ATOM 8085 N N . LEU B 1 480 ? -6.883 17.094 -4.277 1 98.5 480 LEU B N 1
ATOM 8086 C CA . LEU B 1 480 ? -6.008 16.531 -5.297 1 98.5 480 LEU B CA 1
ATOM 8087 C C . LEU B 1 480 ? -4.582 16.391 -4.77 1 98.5 480 LEU B C 1
ATOM 8089 O O . LEU B 1 480 ? -3.969 15.328 -4.906 1 98.5 480 LEU B O 1
ATOM 8093 N N . GLY B 1 481 ? -4.039 17.422 -4.164 1 98.5 481 GLY B N 1
ATOM 8094 C CA . GLY B 1 481 ? -2.678 17.406 -3.652 1 98.5 481 GLY B CA 1
ATOM 8095 C C . GLY B 1 481 ? -2.441 16.344 -2.607 1 98.5 481 GLY B C 1
ATOM 8096 O O . GLY B 1 481 ? -1.379 15.711 -2.576 1 98.5 481 GLY B O 1
ATOM 8097 N N . ASN B 1 482 ? -3.42 16.109 -1.74 1 98.81 482 ASN B N 1
ATOM 8098 C CA . ASN B 1 482 ? -3.293 15.109 -0.69 1 98.81 482 ASN B CA 1
ATOM 8099 C C . ASN B 1 482 ? -3.418 13.695 -1.249 1 98.81 482 ASN B C 1
ATOM 8101 O O . ASN B 1 482 ? -2.717 12.781 -0.807 1 98.81 482 ASN B O 1
ATOM 8105 N N . LEU B 1 483 ? -4.324 13.477 -2.236 1 98.81 483 LEU B N 1
ATOM 8106 C CA . LEU B 1 483 ? -4.48 12.156 -2.84 1 98.81 483 LEU B CA 1
ATOM 8107 C C . LEU B 1 483 ? -3.223 11.75 -3.6 1 98.81 483 LEU B C 1
ATOM 8109 O O . LEU B 1 483 ? -2.852 10.578 -3.615 1 98.81 483 LEU B O 1
ATOM 8113 N N . VAL B 1 484 ? -2.582 12.734 -4.215 1 98.38 484 VAL B N 1
ATOM 8114 C CA . VAL B 1 484 ? -1.395 12.492 -5.027 1 98.38 484 VAL B CA 1
ATOM 8115 C C . VAL B 1 484 ? -0.16 12.43 -4.133 1 98.38 484 VAL B C 1
ATOM 8117 O O . VAL B 1 484 ? 0.809 11.734 -4.445 1 98.38 484 VAL B O 1
ATOM 8120 N N . GLY B 1 485 ? -0.115 13.133 -3.045 1 98.12 485 GLY B N 1
ATOM 8121 C CA . GLY B 1 485 ? 1.013 13.18 -2.127 1 98.12 485 GLY B CA 1
ATOM 8122 C C . GLY B 1 485 ? 2.012 14.273 -2.473 1 98.12 485 GLY B C 1
ATOM 8123 O O . GLY B 1 485 ? 3.191 14.164 -2.133 1 98.12 485 GLY B O 1
ATOM 8124 N N . MET B 1 486 ? 1.625 15.383 -3.09 1 97.5 486 MET B N 1
ATOM 8125 C CA . MET B 1 486 ? 2.555 16.406 -3.555 1 97.5 486 MET B CA 1
ATOM 8126 C C . MET B 1 486 ? 2.799 17.453 -2.473 1 97.5 486 MET B C 1
ATOM 8128 O O . MET B 1 486 ? 1.894 17.781 -1.702 1 97.5 486 MET B O 1
ATOM 8132 N N . PRO B 1 487 ? 3.947 17.984 -2.436 1 98.69 487 PRO B N 1
ATOM 8133 C CA . PRO B 1 487 ? 4.262 19.047 -1.472 1 98.69 487 PRO B CA 1
ATOM 8134 C C . PRO B 1 487 ? 3.736 20.422 -1.902 1 98.69 487 PRO B C 1
ATOM 8136 O O . PRO B 1 487 ? 3.549 20.656 -3.098 1 98.69 487 PRO B O 1
ATOM 8139 N N . VAL B 1 488 ? 3.512 21.281 -0.914 1 98.88 488 VAL B N 1
ATOM 8140 C CA . VAL B 1 488 ? 3.109 22.656 -1.204 1 98.88 488 VAL B CA 1
ATOM 8141 C C . VAL B 1 488 ? 3.627 23.594 -0.112 1 98.88 488 VAL B C 1
ATOM 8143 O O . VAL B 1 488 ? 3.607 23.234 1.071 1 98.88 488 VAL B O 1
ATOM 8146 N N . MET B 1 489 ? 4.23 24.688 -0.532 1 98.88 489 MET B N 1
ATOM 8147 C CA . MET B 1 489 ? 4.527 25.812 0.352 1 98.88 489 MET B CA 1
ATOM 8148 C C . MET B 1 489 ? 3.361 26.797 0.398 1 98.88 489 MET B C 1
ATOM 8150 O O . MET B 1 489 ? 2.807 27.156 -0.642 1 98.88 489 MET B O 1
ATOM 8154 N N . VAL B 1 490 ? 2.99 27.141 1.574 1 98.81 490 VAL B N 1
ATOM 8155 C CA . VAL B 1 490 ? 2.059 28.25 1.764 1 98.81 490 VAL B CA 1
ATOM 8156 C C . VAL B 1 490 ? 2.83 29.531 2.084 1 98.81 490 VAL B C 1
ATOM 8158 O O . VAL B 1 490 ? 3.635 29.562 3.02 1 98.81 490 VAL B O 1
ATOM 8161 N N . VAL B 1 491 ? 2.572 30.562 1.354 1 97.69 491 VAL B N 1
ATOM 8162 C CA . VAL B 1 491 ? 3.326 31.797 1.542 1 97.69 491 VAL B CA 1
ATOM 8163 C C . VAL B 1 491 ? 2.367 32.969 1.602 1 97.69 491 VAL B C 1
ATOM 8165 O O . VAL B 1 491 ? 1.482 33.125 0.753 1 97.69 491 VAL B O 1
ATOM 8168 N N . PRO B 1 492 ? 2.553 33.844 2.613 1 97.25 492 PRO B N 1
ATOM 8169 C CA . PRO B 1 492 ? 1.776 35.094 2.639 1 97.25 492 PRO B CA 1
ATOM 8170 C C . PRO B 1 492 ? 2.137 36.031 1.497 1 97.25 492 PRO B C 1
ATOM 8172 O O . PRO B 1 492 ? 3.314 36.156 1.148 1 97.25 492 PRO B O 1
ATOM 8175 N N . THR B 1 493 ? 1.118 36.688 0.911 1 96.44 493 THR B N 1
ATOM 8176 C CA . THR B 1 493 ? 1.367 37.562 -0.228 1 96.44 493 THR B CA 1
ATOM 8177 C C . THR B 1 493 ? 0.804 38.969 0.03 1 96.44 493 THR B C 1
ATOM 8179 O O . THR B 1 493 ? 0.875 39.844 -0.836 1 96.44 493 THR B O 1
ATOM 8182 N N . GLY B 1 494 ? 0.228 39.125 1.095 1 92.75 494 GLY B N 1
ATOM 8183 C CA . GLY B 1 494 ? -0.334 40.438 1.436 1 92.75 494 GLY B CA 1
ATOM 8184 C C . GLY B 1 494 ? -1.648 40.344 2.186 1 92.75 494 GLY B C 1
ATOM 8185 O O . GLY B 1 494 ? -1.91 39.344 2.861 1 92.75 494 GLY B O 1
ATOM 8186 N N . PHE B 1 495 ? -2.328 41.438 2.27 1 88.75 495 PHE B N 1
ATOM 8187 C CA . PHE B 1 495 ? -3.607 41.469 2.971 1 88.75 495 PHE B CA 1
ATOM 8188 C C . PHE B 1 495 ? -4.75 41.719 1.993 1 88.75 495 PHE B C 1
ATOM 8190 O O . PHE B 1 495 ? -4.566 42.344 0.954 1 88.75 495 PHE B O 1
ATOM 8197 N N . LYS B 1 496 ? -5.828 41.062 2.32 1 82.25 496 LYS B N 1
ATOM 8198 C CA . LYS B 1 496 ? -7.055 41.281 1.563 1 82.25 496 LYS B CA 1
ATOM 8199 C C . LYS B 1 496 ? -7.984 42.25 2.311 1 82.25 496 LYS B C 1
ATOM 8201 O O . LYS B 1 496 ? -7.871 42.406 3.527 1 82.25 496 LYS B O 1
ATOM 8206 N N . SER B 1 497 ? -8.797 42.969 1.466 1 72.75 497 SER B N 1
ATOM 8207 C CA . SER B 1 497 ? -9.773 43.906 2.037 1 72.75 497 SER B CA 1
ATOM 8208 C C . SER B 1 497 ? -10.82 43.156 2.859 1 72.75 497 SER B C 1
ATOM 8210 O O . SER B 1 497 ? -11.211 42.031 2.512 1 72.75 497 SER B O 1
ATOM 8212 N N . ILE B 1 498 ? -10.977 43.594 4.047 1 69.88 498 ILE B N 1
ATOM 8213 C CA . ILE B 1 498 ? -12.023 43 4.859 1 69.88 498 ILE B CA 1
ATOM 8214 C C . ILE B 1 498 ? -13.312 43.812 4.742 1 69.88 498 ILE B C 1
ATOM 8216 O O . ILE B 1 498 ? -13.273 45 4.465 1 69.88 498 ILE B O 1
ATOM 8220 N N . GLU B 1 499 ? -14.391 43.25 4.516 1 58.97 499 GLU B N 1
ATOM 8221 C CA . GLU B 1 499 ? -15.672 43.938 4.328 1 58.97 499 GLU B CA 1
ATOM 8222 C C . GLU B 1 499 ? -15.891 45 5.406 1 58.97 499 GLU B C 1
ATOM 8224 O O . GLU B 1 499 ? -16.312 46.094 5.109 1 58.97 499 GLU B O 1
ATOM 8229 N N . HIS B 1 500 ? -15.766 44.531 6.691 1 59.59 500 HIS B N 1
ATOM 8230 C CA . HIS B 1 500 ? -16.016 45.469 7.777 1 59.59 500 HIS B CA 1
ATOM 8231 C C . HIS B 1 500 ? -14.773 45.688 8.633 1 59.59 500 HIS B C 1
ATOM 8233 O O . HIS B 1 500 ? -14.711 45.219 9.773 1 59.59 500 HIS B O 1
ATOM 8239 N N . PRO B 1 501 ? -13.867 46.375 7.93 1 59.91 501 PRO B N 1
ATOM 8240 C CA . PRO B 1 501 ? -12.641 46.594 8.695 1 59.91 501 PRO B CA 1
ATOM 8241 C C . PRO B 1 501 ? -12.844 47.531 9.883 1 59.91 501 PRO B C 1
ATOM 8243 O O . PRO B 1 501 ? -13.562 48.531 9.758 1 59.91 501 PRO B O 1
ATOM 8246 N N . PRO B 1 502 ? -12.547 46.938 11.031 1 58.19 502 PRO B N 1
ATOM 8247 C CA . PRO B 1 502 ? -12.586 47.938 12.094 1 58.19 502 PRO B CA 1
ATOM 8248 C C . PRO B 1 502 ? -11.766 49.188 11.766 1 58.19 502 PRO B C 1
ATOM 8250 O O . PRO B 1 502 ? -10.828 49.125 10.961 1 58.19 502 PRO B O 1
ATOM 8253 N N . LYS B 1 503 ? -12.281 50.344 12.211 1 54.31 503 LYS B N 1
ATOM 8254 C CA . LYS B 1 503 ? -11.727 51.656 11.922 1 54.31 503 LYS B CA 1
ATOM 8255 C C . LYS B 1 503 ? -10.234 51.719 12.234 1 54.31 503 LYS B C 1
ATOM 8257 O O . LYS B 1 503 ? -9.477 52.438 11.586 1 54.31 503 LYS B O 1
ATOM 8262 N N . ASP B 1 504 ? -9.812 50.875 13.195 1 53.41 504 ASP B N 1
ATOM 8263 C CA . ASP B 1 504 ? -8.43 51.031 13.633 1 53.41 504 ASP B CA 1
ATOM 8264 C C . ASP B 1 504 ? -7.492 50.094 12.859 1 53.41 504 ASP B C 1
ATOM 8266 O O . ASP B 1 504 ? -6.277 50.156 13.055 1 53.41 504 ASP B O 1
ATOM 8270 N N . GLY B 1 505 ? -7.949 49.5 11.906 1 59.19 505 GLY B N 1
ATOM 8271 C CA . GLY B 1 505 ? -7.137 48.688 11 1 59.19 505 GLY B CA 1
ATOM 8272 C C . GLY B 1 505 ? -6.523 47.469 11.672 1 59.19 505 GLY B C 1
ATOM 8273 O O . GLY B 1 505 ? -5.594 46.875 11.133 1 59.19 505 GLY B O 1
ATOM 8274 N N . THR B 1 506 ? -7.117 47.156 12.805 1 65.12 506 THR B N 1
ATOM 8275 C CA . THR B 1 506 ? -6.457 46.125 13.617 1 65.12 506 THR B CA 1
ATOM 8276 C C . THR B 1 506 ? -6.84 44.75 13.141 1 65.12 506 THR B C 1
ATOM 8278 O O . THR B 1 506 ? -6.109 43.781 13.383 1 65.12 506 THR B O 1
ATOM 8281 N N . ARG B 1 507 ? -7.848 44.719 12.344 1 79.94 507 ARG B N 1
ATOM 8282 C CA . ARG B 1 507 ? -8.281 43.438 11.836 1 79.94 507 ARG B CA 1
ATOM 8283 C C . ARG B 1 507 ? -8.039 43.312 10.336 1 79.94 507 ARG B C 1
ATOM 8285 O O . ARG B 1 507 ? -8.328 44.25 9.586 1 79.94 507 ARG B O 1
ATOM 8292 N N . ARG B 1 508 ? -7.379 42.188 9.984 1 85.25 508 ARG B N 1
ATOM 8293 C CA . ARG B 1 508 ? -7.023 42 8.586 1 85.25 508 ARG B CA 1
ATOM 8294 C C . ARG B 1 508 ? -7.242 40.531 8.172 1 85.25 508 ARG B C 1
ATOM 8296 O O . ARG B 1 508 ? -7.438 39.688 9.023 1 85.25 508 ARG B O 1
ATOM 8303 N N . THR B 1 509 ? -7.348 40.406 6.922 1 86 509 THR B N 1
ATOM 8304 C CA . THR B 1 509 ? -7.363 39.094 6.34 1 86 509 THR B CA 1
ATOM 8305 C C . THR B 1 509 ? -6.145 38.875 5.445 1 86 509 THR B C 1
ATOM 8307 O O . THR B 1 509 ? -5.875 39.688 4.555 1 86 509 THR B O 1
ATOM 8310 N N . MET B 1 510 ? -5.488 37.812 5.688 1 88.81 510 MET B N 1
ATOM 8311 C CA . MET B 1 510 ? -4.258 37.531 4.957 1 88.81 510 MET B CA 1
ATOM 8312 C C . MET B 1 510 ? -4.562 36.906 3.6 1 88.81 510 MET B C 1
ATOM 8314 O O . MET B 1 510 ? -5.484 36.094 3.475 1 88.81 510 MET B O 1
ATOM 8318 N N . ALA B 1 511 ? -3.879 37.375 2.572 1 92.81 511 ALA B N 1
ATOM 8319 C CA . ALA B 1 511 ? -3.809 36.688 1.283 1 92.81 511 ALA B CA 1
ATOM 8320 C C . ALA B 1 511 ? -2.596 35.781 1.217 1 92.81 511 ALA B C 1
ATOM 8322 O O . ALA B 1 511 ? -1.516 36.125 1.699 1 92.81 511 ALA B O 1
ATOM 8323 N N . THR B 1 512 ? -2.826 34.531 0.708 1 95.56 512 THR B N 1
ATOM 8324 C CA . THR B 1 512 ? -1.747 33.562 0.603 1 95.56 512 THR B CA 1
ATOM 8325 C C . THR B 1 512 ? -1.793 32.844 -0.747 1 95.56 512 THR B C 1
ATOM 8327 O O . THR B 1 512 ? -2.781 32.938 -1.477 1 95.56 512 THR B O 1
ATOM 8330 N N . THR B 1 513 ? -0.737 32.25 -1.099 1 96.62 513 THR B N 1
ATOM 8331 C CA . THR B 1 513 ? -0.667 31.406 -2.287 1 96.62 513 THR B CA 1
ATOM 8332 C C . THR B 1 513 ? 0.046 30.094 -1.976 1 96.62 513 THR B C 1
ATOM 8334 O O . THR B 1 513 ? 0.624 29.938 -0.898 1 96.62 513 THR B O 1
ATOM 8337 N N . GLY B 1 514 ? -0.199 29.141 -2.879 1 98.56 514 GLY B N 1
ATOM 8338 C CA . GLY B 1 514 ? 0.52 27.875 -2.803 1 98.56 514 GLY B CA 1
ATOM 8339 C C . GLY B 1 514 ? 1.525 27.688 -3.922 1 98.56 514 GLY B C 1
ATOM 8340 O O . GLY B 1 514 ? 1.267 28.078 -5.066 1 98.56 514 GLY B O 1
ATOM 8341 N N . ILE B 1 515 ? 2.73 27.234 -3.594 1 98.88 515 ILE B N 1
ATOM 8342 C CA . ILE B 1 515 ? 3.713 26.766 -4.566 1 98.88 515 ILE B CA 1
ATOM 8343 C C . ILE B 1 515 ? 3.842 25.25 -4.48 1 98.88 515 ILE B C 1
ATOM 8345 O O . ILE B 1 515 ? 4.379 24.719 -3.504 1 98.88 515 ILE B O 1
ATOM 8349 N N . TYR B 1 516 ? 3.359 24.609 -5.547 1 98.81 516 TYR B N 1
ATOM 8350 C CA . TYR B 1 516 ? 3.295 23.156 -5.594 1 98.81 516 TYR B CA 1
ATOM 8351 C C . TYR B 1 516 ? 4.457 22.578 -6.395 1 98.81 516 TYR B C 1
ATOM 8353 O O . TYR B 1 516 ? 4.902 23.188 -7.375 1 98.81 516 TYR B O 1
ATOM 8361 N N . ALA B 1 517 ? 4.992 21.5 -5.969 1 98.75 517 ALA B N 1
ATOM 8362 C CA . ALA B 1 517 ? 5.973 20.719 -6.727 1 98.75 517 ALA B CA 1
ATOM 8363 C C . ALA B 1 517 ? 5.559 19.25 -6.824 1 98.75 517 ALA B C 1
ATOM 8365 O O . ALA B 1 517 ? 4.59 18.828 -6.184 1 98.75 517 ALA B O 1
ATOM 8366 N N . ARG B 1 518 ? 6.25 18.516 -7.719 1 97.44 518 ARG B N 1
ATOM 8367 C CA . ARG B 1 518 ? 6.023 17.078 -7.809 1 97.44 518 ARG B CA 1
ATOM 8368 C C . ARG B 1 518 ? 6.461 16.375 -6.523 1 97.44 518 ARG B C 1
ATOM 8370 O O . ARG B 1 518 ? 7.32 16.875 -5.797 1 97.44 518 ARG B O 1
ATOM 8377 N N . PRO B 1 519 ? 5.832 15.203 -6.25 1 97.75 519 PRO B N 1
ATOM 8378 C CA . PRO B 1 519 ? 6.363 14.422 -5.125 1 97.75 519 PRO B CA 1
ATOM 8379 C C . PRO B 1 519 ? 7.879 14.25 -5.195 1 97.75 519 PRO B C 1
ATOM 8381 O O . PRO B 1 519 ? 8.438 14.086 -6.281 1 97.75 519 PRO B O 1
ATOM 8384 N N . ASP B 1 520 ? 8.578 14.398 -4.02 1 96.25 520 ASP B N 1
ATOM 8385 C CA . ASP B 1 520 ? 10.016 14.211 -3.844 1 96.25 520 ASP B CA 1
ATOM 8386 C C . ASP B 1 520 ? 10.789 15.438 -4.316 1 96.25 520 ASP B C 1
ATOM 8388 O O . ASP B 1 520 ? 12.023 15.406 -4.41 1 96.25 520 ASP B O 1
ATOM 8392 N N . HIS B 1 521 ? 10.078 16.516 -4.598 1 97.75 521 HIS B N 1
ATOM 8393 C CA . HIS B 1 521 ? 10.758 17.734 -5.062 1 97.75 521 HIS B CA 1
ATOM 8394 C C . HIS B 1 521 ? 10.422 18.922 -4.18 1 97.75 521 HIS B C 1
ATOM 8396 O O . HIS B 1 521 ? 10.227 20.031 -4.68 1 97.75 521 HIS B O 1
ATOM 8402 N N . ASP B 1 522 ? 10.359 18.641 -2.969 1 98.56 522 ASP B N 1
ATOM 8403 C CA . ASP B 1 522 ? 10.07 19.703 -2 1 98.56 522 ASP B CA 1
ATOM 8404 C C . ASP B 1 522 ? 11.062 20.859 -2.127 1 98.56 522 ASP B C 1
ATOM 8406 O O . ASP B 1 522 ? 10.703 22.016 -1.929 1 98.56 522 ASP B O 1
ATOM 8410 N N . HIS B 1 523 ? 12.266 20.531 -2.5 1 98.5 523 HIS B N 1
ATOM 8411 C CA . HIS B 1 523 ? 13.344 21.516 -2.576 1 98.5 523 HIS B CA 1
ATOM 8412 C C . HIS B 1 523 ? 13.047 22.578 -3.627 1 98.5 523 HIS B C 1
ATOM 8414 O O . HIS B 1 523 ? 13.484 23.719 -3.5 1 98.5 523 HIS B O 1
ATOM 8420 N N . ILE B 1 524 ? 12.25 22.266 -4.582 1 98.81 524 ILE B N 1
ATOM 8421 C CA . ILE B 1 524 ? 11.906 23.234 -5.625 1 98.81 524 ILE B CA 1
ATOM 8422 C C . ILE B 1 524 ? 10.914 24.25 -5.078 1 98.81 524 ILE B C 1
ATOM 8424 O O . ILE B 1 524 ? 11.094 25.453 -5.254 1 98.81 524 ILE B O 1
ATOM 8428 N N . ALA B 1 525 ? 9.891 23.766 -4.422 1 98.88 525 ALA B N 1
ATOM 8429 C CA . ALA B 1 525 ? 8.922 24.672 -3.811 1 98.88 525 ALA B CA 1
ATOM 8430 C C . ALA B 1 525 ? 9.586 25.547 -2.758 1 98.88 525 ALA B C 1
ATOM 8432 O O . ALA B 1 525 ? 9.289 26.75 -2.668 1 98.88 525 ALA B O 1
ATOM 8433 N N . LEU B 1 526 ? 10.453 24.953 -1.985 1 98.88 526 LEU B N 1
ATOM 8434 C CA . LEU B 1 526 ? 11.18 25.688 -0.955 1 98.88 526 LEU B CA 1
ATOM 8435 C C . LEU B 1 526 ? 12.039 26.781 -1.574 1 98.88 526 LEU B C 1
ATOM 8437 O O . LEU B 1 526 ? 12.031 27.922 -1.111 1 98.88 526 LEU B O 1
ATOM 8441 N N . ALA B 1 527 ? 12.781 26.469 -2.619 1 98.88 527 ALA B N 1
ATOM 8442 C CA . ALA B 1 527 ? 13.664 27.422 -3.283 1 98.88 527 ALA B CA 1
ATOM 8443 C C . ALA B 1 527 ? 12.867 28.594 -3.842 1 98.88 527 ALA B C 1
ATOM 8445 O O . ALA B 1 527 ? 13.289 29.75 -3.717 1 98.88 527 ALA B O 1
ATOM 8446 N N . LEU B 1 528 ? 11.773 28.281 -4.438 1 98.94 528 LEU B N 1
ATOM 8447 C CA . LEU B 1 528 ? 10.945 29.328 -5.031 1 98.94 528 LEU B CA 1
ATOM 8448 C C . LEU B 1 528 ? 10.344 30.219 -3.957 1 98.94 528 LEU B C 1
ATOM 8450 O O . LEU B 1 528 ? 10.281 31.438 -4.125 1 98.94 528 LEU B O 1
ATOM 8454 N N . ALA B 1 529 ? 9.891 29.609 -2.883 1 98.88 529 ALA B N 1
ATOM 8455 C CA . ALA B 1 529 ? 9.344 30.391 -1.772 1 98.88 529 ALA B CA 1
ATOM 8456 C C . ALA B 1 529 ? 10.406 31.297 -1.165 1 98.88 529 ALA B C 1
ATOM 8458 O O . ALA B 1 529 ? 10.133 32.469 -0.827 1 98.88 529 ALA B O 1
ATOM 8459 N N . MET B 1 530 ? 11.617 30.828 -1.015 1 98.69 530 MET B N 1
ATOM 8460 C CA . MET B 1 530 ? 12.711 31.625 -0.48 1 98.69 530 MET B CA 1
ATOM 8461 C C . MET B 1 530 ? 13.039 32.781 -1.405 1 98.69 530 MET B C 1
ATOM 8463 O O . MET B 1 530 ? 13.297 33.906 -0.942 1 98.69 530 MET B O 1
ATOM 8467 N N . ALA B 1 531 ? 13.031 32.531 -2.662 1 98.69 531 ALA B N 1
ATOM 8468 C CA . ALA B 1 531 ? 13.289 33.594 -3.635 1 98.69 531 ALA B CA 1
ATOM 8469 C C . ALA B 1 531 ? 12.242 34.688 -3.531 1 98.69 531 ALA B C 1
ATOM 8471 O O . ALA B 1 531 ? 12.578 35.875 -3.535 1 98.69 531 ALA B O 1
ATOM 8472 N N . TYR B 1 532 ? 11.023 34.344 -3.479 1 98.69 532 TYR B N 1
ATOM 8473 C CA . TYR B 1 532 ? 9.938 35.312 -3.334 1 98.69 532 TYR B CA 1
ATOM 8474 C C . TYR B 1 532 ? 10.109 36.156 -2.059 1 98.69 532 TYR B C 1
ATOM 8476 O O . TYR B 1 532 ? 10.039 37.375 -2.09 1 98.69 532 TYR B O 1
ATOM 8484 N N . GLN B 1 533 ? 10.445 35.469 -0.922 1 98.38 533 GLN B N 1
ATOM 8485 C CA . GLN B 1 533 ? 10.508 36.094 0.388 1 98.38 533 GLN B CA 1
ATOM 8486 C C . GLN B 1 533 ? 11.781 36.938 0.533 1 98.38 533 GLN B C 1
ATOM 8488 O O . GLN B 1 533 ? 11.883 37.781 1.438 1 98.38 533 GLN B O 1
ATOM 8493 N N . SER B 1 534 ? 12.688 36.781 -0.358 1 97.5 534 SER B N 1
ATOM 8494 C CA . SER B 1 534 ? 13.922 37.531 -0.293 1 97.5 534 SER B CA 1
ATOM 8495 C C . SER B 1 534 ? 13.695 39 -0.695 1 97.5 534 SER B C 1
ATOM 8497 O O . SER B 1 534 ? 14.5 39.875 -0.372 1 97.5 534 SER B O 1
ATOM 8499 N N . VAL B 1 535 ? 12.555 39.281 -1.376 1 97.62 535 VAL B N 1
ATOM 8500 C CA . VAL B 1 535 ? 12.367 40.625 -1.874 1 97.62 535 VAL B CA 1
ATOM 8501 C C . VAL B 1 535 ? 11.008 41.156 -1.417 1 97.62 535 VAL B C 1
ATOM 8503 O O . VAL B 1 535 ? 10.578 42.219 -1.86 1 97.62 535 VAL B O 1
ATOM 8506 N N . THR B 1 536 ? 10.352 40.375 -0.627 1 97 536 THR B N 1
ATOM 8507 C CA . THR B 1 536 ? 9.078 40.812 -0.072 1 97 536 THR B CA 1
ATOM 8508 C C . THR B 1 536 ? 9.094 40.75 1.452 1 97 536 THR B C 1
ATOM 8510 O O . THR B 1 536 ? 10 40.156 2.037 1 97 536 THR B O 1
ATOM 8513 N N . ASP B 1 537 ? 8.094 41.344 2.148 1 96.38 537 ASP B N 1
ATOM 8514 C CA . ASP B 1 537 ? 8.133 41.375 3.607 1 96.38 537 ASP B CA 1
ATOM 8515 C C . ASP B 1 537 ? 6.789 40.969 4.203 1 96.38 537 ASP B C 1
ATOM 8517 O O . ASP B 1 537 ? 6.535 41.188 5.387 1 96.38 537 ASP B O 1
ATOM 8521 N N . HIS B 1 538 ? 5.934 40.406 3.389 1 96.25 538 HIS B N 1
ATOM 8522 C CA . HIS B 1 538 ? 4.617 40.031 3.881 1 96.25 538 HIS B CA 1
ATOM 8523 C C . HIS B 1 538 ? 4.738 39.031 5.031 1 96.25 538 HIS B C 1
ATOM 8525 O O . HIS B 1 538 ? 3.973 39.094 6 1 96.25 538 HIS B O 1
ATOM 8531 N N . HIS B 1 539 ? 5.707 38.094 4.953 1 96.69 539 HIS B N 1
ATOM 8532 C CA . HIS B 1 539 ? 5.895 37.062 5.961 1 96.69 539 HIS B CA 1
ATOM 8533 C C . HIS B 1 539 ? 6.508 37.656 7.234 1 96.69 539 HIS B C 1
ATOM 8535 O O . HIS B 1 539 ? 6.527 36.969 8.273 1 96.69 539 HIS B O 1
ATOM 8541 N N . LYS B 1 540 ? 6.883 38.938 7.199 1 96.06 540 LYS B N 1
ATOM 8542 C CA . LYS B 1 540 ? 7.52 39.562 8.352 1 96.06 540 LYS B CA 1
ATOM 8543 C C . LYS B 1 540 ? 6.512 40.375 9.156 1 96.06 540 LYS B C 1
ATOM 8545 O O . LYS B 1 540 ? 6.828 40.844 10.25 1 96.06 540 LYS B O 1
ATOM 8550 N N . GLN B 1 541 ? 5.32 40.5 8.641 1 93.81 541 GLN B N 1
ATOM 8551 C CA . GLN B 1 541 ? 4.312 41.281 9.328 1 93.81 541 GLN B CA 1
ATOM 8552 C C . GLN B 1 541 ? 3.916 40.656 10.656 1 93.81 541 GLN B C 1
ATOM 8554 O O . GLN B 1 541 ? 3.973 39.438 10.812 1 93.81 541 GLN B O 1
ATOM 8559 N N . ARG B 1 542 ? 3.496 41.562 11.672 1 93.56 542 ARG B N 1
ATOM 8560 C CA . ARG B 1 542 ? 3.162 41.125 13.031 1 93.56 542 ARG B CA 1
ATOM 8561 C C . ARG B 1 542 ? 1.714 41.469 13.367 1 93.56 542 ARG B C 1
ATOM 8563 O O . ARG B 1 542 ? 1.309 42.625 13.305 1 93.56 542 ARG B O 1
ATOM 8570 N N . PRO B 1 543 ? 0.968 40.469 13.695 1 91.88 543 PRO B N 1
ATOM 8571 C CA . PRO B 1 543 ? -0.405 40.781 14.094 1 91.88 543 PRO B CA 1
ATOM 8572 C C . PRO B 1 543 ? -0.48 41.469 15.453 1 91.88 543 PRO B C 1
ATOM 8574 O O . PRO B 1 543 ? 0.324 41.188 16.344 1 91.88 543 PRO B O 1
ATOM 8577 N N . SER B 1 544 ? -1.489 42.344 15.594 1 85.25 544 SER B N 1
ATOM 8578 C CA . SER B 1 544 ? -1.771 42.969 16.875 1 85.25 544 SER B CA 1
ATOM 8579 C C . SER B 1 544 ? -2.789 42.188 17.688 1 85.25 544 SER B C 1
ATOM 8581 O O . SER B 1 544 ? -3.98 42.5 17.672 1 85.25 544 SER B O 1
ATOM 8583 N N . VAL B 1 545 ? -2.344 41.281 18.453 1 78.56 545 VAL B N 1
ATOM 8584 C CA . VAL B 1 545 ? -3.24 40.344 19.109 1 78.56 545 VAL B CA 1
ATOM 8585 C C . VAL B 1 545 ? -3.945 41.031 20.281 1 78.56 545 VAL B C 1
ATOM 8587 O O . VAL B 1 545 ? -5.156 40.875 20.453 1 78.56 545 VAL B O 1
ATOM 8590 N N . ASP B 1 546 ? -3.205 41.781 21.109 1 68.19 546 ASP B N 1
ATOM 8591 C CA . ASP B 1 546 ? -3.758 42.312 22.359 1 68.19 546 ASP B CA 1
ATOM 8592 C C . ASP B 1 546 ? -4.406 43.688 22.141 1 68.19 546 ASP B C 1
ATOM 8594 O O . ASP B 1 546 ? -4.773 44.375 23.094 1 68.19 546 ASP B O 1
ATOM 8598 N N . ASP B 1 547 ? -4.367 44 20.922 1 64.88 547 ASP B N 1
ATOM 8599 C CA . ASP B 1 547 ? -5.082 45.25 20.719 1 64.88 547 ASP B CA 1
ATOM 8600 C C . ASP B 1 547 ? -6.59 45.031 20.641 1 64.88 547 ASP B C 1
ATOM 8602 O O . ASP B 1 547 ? -7.164 45 19.547 1 64.88 547 ASP B O 1
ATOM 8606 N N . LEU B 1 548 ? -7.051 44.719 21.828 1 60.12 548 LEU B N 1
ATOM 8607 C CA . LEU B 1 548 ? -8.469 44.375 21.938 1 60.12 548 LEU B CA 1
ATOM 8608 C C . LEU B 1 548 ? -9.32 45.625 22.031 1 60.12 548 LEU B C 1
ATOM 8610 O O . LEU B 1 548 ? -9.016 46.531 22.797 1 60.12 548 LEU B O 1
ATOM 8614 N N . GLY B 1 549 ? -9.984 45.812 20.922 1 52.62 549 GLY B N 1
ATOM 8615 C CA . GLY B 1 549 ? -10.898 46.938 20.953 1 52.62 549 GLY B CA 1
ATOM 8616 C C . GLY B 1 549 ? -12.109 46.719 21.844 1 52.62 549 GLY B C 1
ATOM 8617 O O . GLY B 1 549 ? -12.375 45.562 22.234 1 52.62 549 GLY B O 1
ATOM 8618 N N . PRO B 1 550 ? -12.695 47.812 22.328 1 51.94 550 PRO B N 1
ATOM 8619 C CA . PRO B 1 550 ? -13.859 47.719 23.203 1 51.94 550 PRO B CA 1
ATOM 8620 C C . PRO B 1 550 ? -14.938 46.781 22.656 1 51.94 550 PRO B C 1
ATOM 8622 O O . PRO B 1 550 ? -15.742 46.25 23.422 1 51.94 550 PRO B O 1
ATOM 8625 N N . ASN B 1 551 ? -14.953 46.531 21.359 1 47.56 551 ASN B N 1
ATOM 8626 C CA . ASN B 1 551 ? -16.016 45.75 20.734 1 47.56 551 ASN B CA 1
ATOM 8627 C C . ASN B 1 551 ? -15.562 44.312 20.438 1 47.56 551 ASN B C 1
ATOM 8629 O O . ASN B 1 551 ? -16.297 43.531 19.844 1 47.56 551 ASN B O 1
ATOM 8633 N N . ASP B 1 552 ? -14.461 44.031 20.781 1 56 552 ASP B N 1
ATOM 8634 C CA . ASP B 1 552 ? -14 42.656 20.531 1 56 552 ASP B CA 1
ATOM 8635 C C . ASP B 1 552 ? -14.641 41.688 21.516 1 56 552 ASP B C 1
ATOM 8637 O O . ASP B 1 552 ? -14.672 41.938 22.719 1 56 552 ASP B O 1
ATOM 8641 N N . ASN B 1 553 ? -15.531 40.844 21.016 1 50.56 553 ASN B N 1
ATOM 8642 C CA . ASN B 1 553 ? -16.266 39.875 21.812 1 50.56 553 ASN B CA 1
ATOM 8643 C C . ASN B 1 553 ? -15.336 38.781 22.375 1 50.56 553 ASN B C 1
ATOM 8645 O O . ASN B 1 553 ? -15.656 37.594 22.297 1 50.56 553 ASN B O 1
ATOM 8649 N N . VAL B 1 554 ? -14.18 38.938 22.453 1 55.22 554 VAL B N 1
ATOM 8650 C CA . VAL B 1 554 ? -13.32 37.875 22.984 1 55.22 554 VAL B CA 1
ATOM 8651 C C . VAL B 1 554 ? -13.594 37.688 24.469 1 55.22 554 VAL B C 1
ATOM 8653 O O . VAL B 1 554 ? -13.336 36.594 25.016 1 55.22 554 VAL B O 1
ATOM 8656 N N . HIS B 1 555 ? -13.961 38.75 25.297 1 43.44 555 HIS B N 1
ATOM 8657 C CA . HIS B 1 555 ? -14.203 38.656 26.734 1 43.44 555 HIS B CA 1
ATOM 8658 C C . HIS B 1 555 ? -15.602 38.125 27.031 1 43.44 555 HIS B C 1
ATOM 8660 O O . HIS B 1 555 ? -15.984 37.969 28.188 1 43.44 555 HIS B O 1
ATOM 8666 N N . LYS B 1 556 ? -16.484 37.906 25.984 1 39.06 556 LYS B N 1
ATOM 8667 C CA . LYS B 1 556 ? -17.781 37.438 26.469 1 39.06 556 LYS B CA 1
ATOM 8668 C C . LYS B 1 556 ? -17.844 35.906 26.453 1 39.06 556 LYS B C 1
ATOM 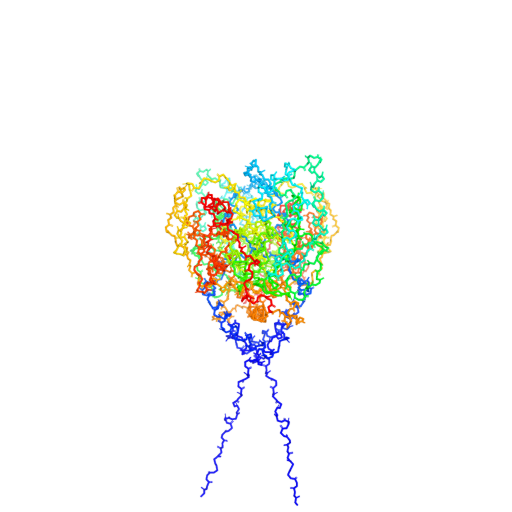8670 O O . LYS B 1 556 ? -17.359 35.281 25.516 1 39.06 556 LYS B O 1
#

Sequence (1112 aa):
MDTKDVISAKDVLRKEPVSSVIALKESMKYFDADFFDDSKLREMEDGAEEFNVPAFRENRKLVALENGGLHNPSALVFKSSWNGNNKVKESKSFNYPRTSMVHLPSNDEDIAFMTITELGELIRTKKITSQQLTDVFLRRLKRYNTVLESVITYTEDLAYKQAKEADDLLDQGKYLGPLHGIPYGLKDTIAVPQYNTTWGSKSFKNQVIDMEAFVYKRLKSTGAVLLAKLVAGSLGYDDIWFGGRTRNPWNIEEFSTGSSAGPAASTSAGMVPFAIGSETAGSITYPAARCGVTALRPTFGTVARTGVMSISESLDKLGPFCRSAVDCAIILDLIRGMDAGDPSSCEVALEDPFHVDITKLTVGYLDSAEMEVVNVLSVKGVKLVPFKLNYTISSVQSILDITMDVDMLAHFDNWQREGHDHDYEAQDQWPVELRRARLVPAVDYIQAQRARGKLIREVRESFTVDAFIGNVTDWELVCLGNLVGMPVMVVPTGFKSIEHPPKDGTRRTMATTGIYARPDHDHIALALAMAYQSVTDHHKQRPSVDDLGPNDNVHKMDTKDVISAKDVLRKEPVSSVIALKESMKYFDADFFDDSKLREMEDGAEEFNVPAFRENRKLVALENGGLHNPSALVFKSSWNGNNKVKESKSFNYPRTSMVHLPSNDEDIAFMTITELGELIRTKKITSQQLTDVFLRRLKRYNTVLESVITYTEDLAYKQAKEADDLLDQGKYLGPLHGIPYGLKDTIAVPQYNTTWGSKSFKNQVIDMEAFVYKRLKSTGAVLLAKLVAGSLGYDDIWFGGRTRNPWNIEEFSTGSSAGPAASTSAGMVPFAIGSETAGSITYPAARCGVTALRPTFGTVARTGVMSISESLDKLGPFCRSAVDCAIILDLIRGMDAGDPSSCEVALEDPFHVDITKLTVGYLDSAEMEVVNVLSVKGVKLVPFKLNYTISSVQSILDITMDVDMLAHFDNWQREGHDHDYEAQDQWPVELRRARLVPAVDYIQAQRARGKLIREVRESFTVDAFIGNVTDWELVCLGNLVGMPVMVVPTGFKSIEHPPKDGTRRTMATTGIYARPDHDHIALALAMAYQSVTDHHKQRPSVDDLGPNDNVHK